Protein AF-0000000079818697 (afdb_homodimer)

InterPro domains:
  IPR000209 Peptidase S8/S53 domain [PF00082] (239-426)
  IPR023828 Peptidase S8, subtilisin, Ser-active site [PS00138] (402-412)
  IPR036852 Peptidase S8/S53 domain superfamily [G3DSA:3.40.50.200] (158-447)
  IPR036852 Peptidase S8/S53 domain superfamily [SSF52743] (172-440)
  IPR050131 Subtilisin-like serine protease [PTHR43806] (108-428)

Organism: NCBI:txid1608957

Solvent-accessible surface area (backbone atoms only — not comparable to full-atom values): 43886 Å² total; per-residue (Å²): 126,79,75,73,72,72,80,84,61,49,72,68,52,49,51,49,38,52,50,35,51,52,43,33,39,50,36,47,37,54,68,56,34,26,50,51,50,53,50,25,50,55,58,46,45,73,49,35,75,42,63,53,64,84,45,68,36,67,44,64,40,76,37,72,15,85,94,76,46,86,41,56,30,52,22,37,50,14,33,34,33,33,59,39,86,45,69,68,57,42,50,52,46,52,55,60,34,42,75,66,58,26,41,83,70,49,74,56,89,42,39,35,32,31,37,39,57,52,90,39,39,68,57,48,53,49,51,29,59,75,70,46,45,45,58,40,68,30,39,38,32,30,39,84,73,43,50,46,42,81,70,39,57,51,70,39,76,43,86,75,74,70,80,65,68,43,40,96,46,57,36,84,81,31,34,32,38,30,39,47,28,50,25,52,37,69,74,56,33,38,50,94,73,25,68,42,39,80,53,39,56,45,88,48,64,53,19,60,36,46,68,70,58,38,26,73,42,76,81,42,29,31,27,76,30,53,30,53,25,29,26,31,52,26,31,22,31,68,48,20,39,41,41,26,42,34,35,24,30,29,29,42,50,66,22,29,26,42,37,66,41,40,33,53,26,50,51,54,41,51,51,50,35,34,50,52,18,54,76,68,68,45,95,53,42,39,30,29,39,33,36,48,37,31,26,65,47,61,59,51,47,72,57,59,60,44,53,51,50,55,68,69,47,47,86,30,41,46,34,28,11,7,25,38,48,36,31,43,60,71,70,18,37,54,4,51,36,62,73,27,43,5,13,14,19,13,24,73,81,30,71,47,76,30,73,20,23,12,36,25,66,60,24,49,25,17,22,44,13,34,60,40,74,29,36,31,55,59,27,27,48,38,57,86,38,21,90,76,54,52,73,34,53,83,64,22,35,26,31,32,57,35,12,40,48,14,18,23,32,54,41,14,45,39,27,52,51,39,46,77,44,80,86,53,63,47,61,55,28,53,54,54,52,48,73,64,10,33,78,36,67,31,28,21,24,35,31,40,68,90,81,108,125,78,73,74,72,71,80,84,62,49,71,68,52,48,51,47,39,52,47,31,51,50,46,32,38,51,36,47,38,53,69,55,33,26,51,48,49,54,50,27,51,57,58,47,43,74,52,36,75,42,64,53,64,84,43,67,36,67,44,63,39,75,37,73,16,84,96,75,46,86,40,57,30,52,23,37,50,15,32,36,33,33,59,38,86,45,71,68,56,42,51,51,48,51,55,60,34,42,76,65,59,26,41,84,71,48,72,56,89,43,39,35,32,31,38,39,58,53,91,41,38,69,56,46,53,48,50,29,59,75,69,46,46,45,57,41,66,29,39,36,32,31,40,83,78,45,52,60,29,76,75,38,61,50,70,38,76,40,84,71,68,74,83,59,70,54,45,91,45,59,35,83,80,32,33,32,36,30,38,47,29,49,25,52,38,69,72,57,33,37,50,93,75,26,69,41,39,79,54,39,56,44,89,49,64,53,19,60,37,45,67,70,57,36,23,74,45,74,80,46,30,30,25,81,31,55,28,54,25,28,25,30,51,28,30,21,30,65,49,20,38,42,40,26,42,34,35,23,31,29,29,43,50,72,23,28,27,42,36,65,43,40,35,52,26,50,52,54,43,52,52,50,33,34,51,54,18,53,77,69,68,44,96,54,40,41,29,29,39,35,35,51,38,30,27,64,48,61,59,50,48,74,59,59,60,44,52,52,52,54,68,69,47,48,85,32,38,45,31,27,10,6,24,38,48,35,32,43,62,71,69,18,37,53,4,51,34,61,76,28,42,5,13,14,19,13,25,72,84,29,71,47,76,30,74,20,23,13,34,25,67,61,26,47,25,19,22,42,12,33,59,41,67,28,38,33,54,59,29,25,48,38,57,91,40,20,90,75,54,53,73,34,54,84,62,24,32,27,32,37,61,35,12,41,49,14,17,22,31,53,41,15,45,38,27,51,52,38,47,76,44,80,84,54,60,46,62,55,28,53,54,53,53,48,73,64,11,33,77,38,68,32,29,21,25,35,31,39,67,89,81,108

Structure (mmCIF, N/CA/C/O backbone):
data_AF-0000000079818697-model_v1
#
loop_
_entity.id
_entity.type
_entity.pdbx_description
1 polymer 'Peptidase S8 and S53, subtilisin, kexin, sedolisin'
#
loop_
_atom_site.group_PDB
_atom_site.id
_atom_site.type_symbol
_atom_site.label_atom_id
_atom_site.label_alt_id
_atom_site.label_comp_id
_atom_site.label_asym_id
_atom_site.label_entity_id
_atom_site.label_seq_id
_atom_site.pdbx_PDB_ins_code
_atom_site.Cartn_x
_atom_site.Cartn_y
_atom_site.Cartn_z
_atom_site.occupancy
_atom_site.B_iso_or_equiv
_atom_site.auth_seq_id
_atom_site.auth_comp_id
_atom_site.auth_asym_id
_atom_site.auth_atom_id
_atom_site.pdbx_PDB_model_num
ATOM 1 N N . MET A 1 1 ? -31.297 -15.336 4.395 1 23.7 1 MET A N 1
ATOM 2 C CA . MET A 1 1 ? -31.016 -16.766 4.473 1 23.7 1 MET A CA 1
ATOM 3 C C . MET A 1 1 ? -29.797 -17.141 3.633 1 23.7 1 MET A C 1
ATOM 5 O O . MET A 1 1 ? -29.781 -16.906 2.422 1 23.7 1 MET A O 1
ATOM 9 N N . ALA A 1 2 ? -28.641 -16.922 4.203 1 31.16 2 ALA A N 1
ATOM 10 C CA . ALA A 1 2 ? -27.438 -17.469 3.584 1 31.16 2 ALA A CA 1
ATOM 11 C C . ALA A 1 2 ? -27.703 -18.859 2.996 1 31.16 2 ALA A C 1
ATOM 13 O O . ALA A 1 2 ? -28.188 -19.75 3.689 1 31.16 2 ALA A O 1
ATOM 14 N N . SER A 1 3 ? -28.141 -18.906 1.868 1 33.72 3 SER A N 1
ATOM 15 C CA . SER A 1 3 ? -28.234 -20.25 1.308 1 33.72 3 SER A CA 1
ATOM 16 C C . SER A 1 3 ? -27.062 -21.109 1.771 1 33.72 3 SER A C 1
ATOM 18 O O . SER A 1 3 ? -25.906 -20.719 1.621 1 33.72 3 SER A O 1
ATOM 20 N N . ASP A 1 4 ? -27.234 -21.719 2.867 1 39.44 4 ASP A N 1
ATOM 21 C CA . ASP A 1 4 ? -26.406 -22.828 3.275 1 39.44 4 ASP A CA 1
ATOM 22 C C . ASP A 1 4 ? -26.016 -23.688 2.074 1 39.44 4 ASP A C 1
ATOM 24 O O . ASP A 1 4 ? -26.688 -24.672 1.759 1 39.44 4 ASP A O 1
ATOM 28 N N . LYS A 1 5 ? -25.812 -23.156 0.992 1 46.94 5 LYS A N 1
ATOM 29 C CA . LYS A 1 5 ? -25.469 -24.094 -0.075 1 46.94 5 LYS A CA 1
ATOM 30 C C . LYS A 1 5 ? -24.562 -25.203 0.445 1 46.94 5 LYS A C 1
ATOM 32 O O . LYS A 1 5 ? -23.484 -24.922 1.003 1 46.94 5 LYS A O 1
ATOM 37 N N . THR A 1 6 ? -24.922 -26.375 0.692 1 56.06 6 THR A N 1
ATOM 38 C CA . THR A 1 6 ? -24.359 -27.641 1.164 1 56.06 6 THR A CA 1
ATOM 39 C C . THR A 1 6 ? -23.031 -27.922 0.457 1 56.06 6 THR A C 1
ATOM 41 O O . THR A 1 6 ? -22.922 -27.734 -0.757 1 56.06 6 THR A O 1
ATOM 44 N N . ASP A 1 7 ? -21.984 -28 1.13 1 70.62 7 ASP A N 1
ATOM 45 C CA . ASP A 1 7 ? -20.672 -28.484 0.673 1 70.62 7 ASP A CA 1
ATOM 46 C C . ASP A 1 7 ? -20.812 -29.844 -0.025 1 70.62 7 ASP A C 1
ATOM 48 O O . ASP A 1 7 ? -20.938 -30.875 0.632 1 70.62 7 ASP A O 1
ATOM 52 N N . ASP A 1 8 ? -21.016 -29.844 -1.428 1 76.38 8 ASP A N 1
ATOM 53 C CA . ASP A 1 8 ? -21.266 -31.031 -2.232 1 76.38 8 ASP A CA 1
ATOM 54 C C . ASP A 1 8 ? -20.016 -31.875 -2.383 1 76.38 8 ASP A C 1
ATOM 56 O O . ASP A 1 8 ? -20 -32.844 -3.127 1 76.38 8 ASP A O 1
ATOM 60 N N . ARG A 1 9 ? -19.016 -31.625 -1.615 1 83.56 9 ARG A N 1
ATOM 61 C CA . ARG A 1 9 ? -17.812 -32.438 -1.647 1 83.56 9 ARG A CA 1
ATOM 62 C C . ARG A 1 9 ? -18.047 -33.812 -1.026 1 83.56 9 ARG A C 1
ATOM 64 O O . ARG A 1 9 ? -18.797 -33.938 -0.056 1 83.56 9 ARG A O 1
ATOM 71 N N . THR A 1 10 ? -17.344 -34.781 -1.654 1 85.25 10 THR A N 1
ATOM 72 C CA . THR A 1 10 ? -17.344 -36.125 -1.068 1 85.25 10 THR A CA 1
ATOM 73 C C . THR A 1 10 ? -16.625 -36.125 0.27 1 85.25 10 THR A C 1
ATOM 75 O O . THR A 1 10 ? -15.867 -35.188 0.581 1 85.25 10 THR A O 1
ATOM 78 N N . PRO A 1 11 ? -16.906 -37.094 1.06 1 86.81 11 PRO A N 1
ATOM 79 C CA . PRO A 1 11 ? -16.156 -37.188 2.316 1 86.81 11 PRO A CA 1
ATOM 80 C C . PRO A 1 11 ? -14.648 -37.219 2.104 1 86.81 11 PRO A C 1
ATOM 82 O O . PRO A 1 11 ? -13.906 -36.625 2.889 1 86.81 11 PRO A O 1
ATOM 85 N N . GLU A 1 12 ? -14.258 -37.875 1.009 1 84.5 12 GLU A N 1
ATOM 86 C CA . GLU A 1 12 ? -12.828 -37.938 0.711 1 84.5 12 GLU A CA 1
ATOM 87 C C . GLU A 1 12 ? -12.281 -36.562 0.361 1 84.5 12 GLU A C 1
ATOM 89 O O . GLU A 1 12 ? -11.188 -36.188 0.791 1 84.5 12 GLU A O 1
ATOM 94 N N . GLU A 1 13 ? -13.008 -35.844 -0.383 1 86.06 13 GLU A N 1
ATOM 95 C CA . GLU A 1 13 ? -12.602 -34.5 -0.746 1 86.06 13 GLU A CA 1
ATOM 96 C C . GLU A 1 13 ? -12.57 -33.594 0.478 1 86.06 13 GLU A C 1
ATOM 98 O O . GLU A 1 13 ? -11.656 -32.781 0.625 1 86.06 13 GLU A O 1
ATOM 103 N N . LYS A 1 14 ? -13.547 -33.719 1.338 1 88.5 14 LYS A N 1
ATOM 104 C CA . LYS A 1 14 ? -13.594 -32.938 2.566 1 88.5 14 LYS A CA 1
ATOM 105 C C . LYS A 1 14 ? -12.375 -33.219 3.445 1 88.5 14 LYS A C 1
ATOM 107 O O . LYS A 1 14 ? -11.789 -32.281 4.02 1 88.5 14 LYS A O 1
ATOM 112 N N . ALA A 1 15 ? -12.07 -34.5 3.506 1 87.38 15 ALA A N 1
ATOM 113 C CA . ALA A 1 15 ? -10.898 -34.875 4.293 1 87.38 15 ALA A CA 1
ATOM 114 C C . ALA A 1 15 ? -9.625 -34.281 3.703 1 87.38 15 ALA A C 1
ATOM 116 O O . ALA A 1 15 ? -8.719 -33.875 4.441 1 87.38 15 ALA A O 1
ATOM 117 N N . GLN A 1 16 ? -9.547 -34.281 2.393 1 84.81 16 GLN A N 1
ATOM 118 C CA . GLN A 1 16 ? -8.375 -33.688 1.729 1 84.81 16 GLN A CA 1
ATOM 119 C C . GLN A 1 16 ? -8.266 -32.219 1.999 1 84.81 16 GLN A C 1
ATOM 121 O O . GLN A 1 16 ? -7.168 -31.688 2.246 1 84.81 16 GLN A O 1
ATOM 126 N N . VAL A 1 17 ? -9.336 -31.5 1.932 1 88.12 17 VAL A N 1
ATOM 127 C CA . VAL A 1 17 ? -9.344 -30.062 2.191 1 88.12 17 VAL A CA 1
ATOM 128 C C . VAL A 1 17 ? -8.875 -29.797 3.619 1 88.12 17 VAL A C 1
ATOM 130 O O . VAL A 1 17 ? -8.062 -28.906 3.85 1 88.12 17 VAL A O 1
ATOM 133 N N . ALA A 1 18 ? -9.367 -30.594 4.527 1 88.25 18 ALA A N 1
ATOM 134 C CA . ALA A 1 18 ? -8.977 -30.438 5.926 1 88.25 18 ALA A CA 1
ATOM 135 C C . ALA A 1 18 ? -7.48 -30.672 6.105 1 88.25 18 ALA A C 1
ATOM 137 O O . ALA A 1 18 ? -6.824 -29.953 6.863 1 88.25 18 ALA A O 1
ATOM 138 N N . ARG A 1 19 ? -6.973 -31.688 5.426 1 86 19 ARG A N 1
ATOM 139 C CA . ARG A 1 19 ? -5.547 -31.984 5.512 1 86 19 ARG A CA 1
ATOM 140 C C . ARG A 1 19 ? -4.707 -30.844 4.945 1 86 19 ARG A C 1
ATOM 142 O O . ARG A 1 19 ? -3.662 -30.5 5.5 1 86 19 ARG A O 1
ATOM 149 N N . GLN A 1 20 ? -5.133 -30.328 3.848 1 86.12 20 GLN A N 1
ATOM 150 C CA . GLN A 1 20 ? -4.426 -29.203 3.244 1 86.12 20 GLN A CA 1
ATOM 151 C C . GLN A 1 20 ? -4.402 -28 4.184 1 86.12 20 GLN A C 1
ATOM 153 O O . GLN A 1 20 ? -3.357 -27.375 4.375 1 86.12 20 GLN A O 1
ATOM 158 N N . ALA A 1 21 ? -5.531 -27.672 4.77 1 88.31 21 ALA A N 1
ATOM 159 C CA . ALA A 1 21 ? -5.637 -26.531 5.688 1 88.31 21 ALA A CA 1
ATOM 160 C C . ALA A 1 21 ? -4.715 -26.719 6.891 1 88.31 21 ALA A C 1
ATOM 162 O O . ALA A 1 21 ? -4.043 -25.781 7.316 1 88.31 21 ALA A O 1
ATOM 163 N N . GLU A 1 22 ? -4.691 -27.922 7.379 1 86.5 22 GLU A N 1
ATOM 164 C CA . GLU A 1 22 ? -3.842 -28.219 8.531 1 86.5 22 GLU A CA 1
ATOM 165 C C . GLU A 1 22 ? -2.365 -28.047 8.18 1 86.5 22 GLU A C 1
ATOM 167 O O . GLU A 1 22 ? -1.594 -27.516 8.984 1 86.5 22 GLU A O 1
ATOM 172 N N . ALA A 1 23 ? -2.002 -28.562 7.055 1 84.62 23 ALA A N 1
ATOM 173 C CA . ALA A 1 23 ? -0.615 -28.422 6.617 1 84.62 23 ALA A CA 1
ATOM 174 C C . ALA A 1 23 ? -0.218 -26.953 6.504 1 84.62 23 ALA A C 1
ATOM 176 O O . ALA A 1 23 ? 0.886 -26.562 6.898 1 84.62 23 ALA A O 1
ATOM 177 N N . LEU A 1 24 ? -1.075 -26.109 5.984 1 88.12 24 LEU A N 1
ATOM 178 C CA . LEU A 1 24 ? -0.812 -24.672 5.84 1 88.12 24 LEU A CA 1
ATOM 179 C C . LEU A 1 24 ? -0.765 -23.984 7.199 1 88.12 24 LEU A C 1
ATOM 181 O O . LEU A 1 24 ? 0.061 -23.109 7.426 1 88.12 24 LEU A O 1
ATOM 185 N N . GLU A 1 25 ? -1.602 -24.406 8.094 1 89 25 GLU A N 1
ATOM 186 C CA . GLU A 1 25 ? -1.657 -23.828 9.43 1 89 25 GLU A CA 1
ATOM 187 C C . GLU A 1 25 ? -0.347 -24.031 10.18 1 89 25 GLU A C 1
ATOM 189 O O . GLU A 1 25 ? 0.066 -23.188 10.969 1 89 25 GLU A O 1
ATOM 194 N N . ARG A 1 26 ? 0.276 -25.125 9.898 1 86.56 26 ARG A N 1
ATOM 195 C CA . ARG A 1 26 ? 1.531 -25.438 10.578 1 86.56 26 ARG A CA 1
ATOM 196 C C . ARG A 1 26 ? 2.607 -24.422 10.227 1 86.56 26 ARG A C 1
ATOM 198 O O . ARG A 1 26 ? 3.545 -24.203 11 1 86.56 26 ARG A O 1
ATOM 205 N N . LEU A 1 27 ? 2.457 -23.797 9.148 1 87.06 27 LEU A N 1
ATOM 206 C CA . LEU A 1 27 ? 3.463 -22.844 8.695 1 87.06 27 LEU A CA 1
ATOM 207 C C . LEU A 1 27 ? 3.396 -21.547 9.508 1 87.06 27 LEU A C 1
ATOM 209 O O . LEU A 1 27 ? 4.312 -20.719 9.453 1 87.06 27 LEU A O 1
ATOM 213 N N . ALA A 1 28 ? 2.355 -21.391 10.266 1 85.75 28 ALA A N 1
ATOM 214 C CA . ALA A 1 28 ? 2.238 -20.219 11.125 1 85.75 28 ALA A CA 1
ATOM 215 C C . ALA A 1 28 ? 3.227 -20.281 12.289 1 85.75 28 ALA A C 1
ATOM 217 O O . ALA A 1 28 ? 3.516 -19.266 12.922 1 85.75 28 ALA A O 1
ATOM 218 N N . ASP A 1 29 ? 3.662 -21.516 12.516 1 87.94 29 ASP A N 1
ATOM 219 C CA . ASP A 1 29 ? 4.738 -21.688 13.492 1 87.94 29 ASP A CA 1
ATOM 220 C C . ASP A 1 29 ? 6.09 -21.297 12.883 1 87.94 29 ASP A C 1
ATOM 222 O O . ASP A 1 29 ? 6.602 -22 12.008 1 87.94 29 ASP A O 1
ATOM 226 N N . ASP A 1 30 ? 6.723 -20.297 13.461 1 87.19 30 ASP A N 1
ATOM 227 C CA . ASP A 1 30 ? 7.922 -19.719 12.859 1 87.19 30 ASP A CA 1
ATOM 228 C C . ASP A 1 30 ? 9.062 -20.734 12.844 1 87.19 30 ASP A C 1
ATOM 230 O O . ASP A 1 30 ? 9.844 -20.781 11.891 1 87.19 30 ASP A O 1
ATOM 234 N N . GLU A 1 31 ? 9.219 -21.516 13.891 1 88.69 31 GLU A N 1
ATOM 235 C CA . GLU A 1 31 ? 10.305 -22.5 13.938 1 88.69 31 GLU A CA 1
ATOM 236 C C . GLU A 1 31 ? 10.102 -23.594 12.898 1 88.69 31 GLU A C 1
ATOM 238 O O . GLU A 1 31 ? 11.047 -24 12.227 1 88.69 31 GLU A O 1
ATOM 243 N N . TRP A 1 32 ? 8.852 -24.062 12.828 1 88.31 32 TRP A N 1
ATOM 244 C CA . TRP A 1 32 ? 8.547 -25.062 11.812 1 88.31 32 TRP A CA 1
ATOM 245 C C . TRP A 1 32 ? 8.742 -24.484 10.414 1 88.31 32 TRP A C 1
ATOM 247 O O . TRP A 1 32 ? 9.336 -25.141 9.547 1 88.31 32 TRP A O 1
ATOM 257 N N . HIS A 1 33 ? 8.273 -23.281 10.188 1 88.81 33 HIS A N 1
ATOM 258 C CA . HIS A 1 33 ? 8.414 -22.625 8.891 1 88.81 33 HIS A CA 1
ATOM 259 C C . HIS A 1 33 ? 9.883 -22.453 8.531 1 88.81 33 HIS A C 1
ATOM 261 O O . HIS A 1 33 ? 10.266 -22.641 7.371 1 88.81 33 HIS A O 1
ATOM 267 N N . ALA A 1 34 ? 10.711 -22.109 9.492 1 90.19 34 ALA A N 1
ATOM 268 C CA . ALA A 1 34 ? 12.148 -21.953 9.258 1 90.19 34 ALA A CA 1
ATOM 269 C C . ALA A 1 34 ? 12.781 -23.281 8.828 1 90.19 34 ALA A C 1
ATOM 271 O O . ALA A 1 34 ? 13.609 -23.297 7.918 1 90.19 34 ALA A O 1
ATOM 272 N N . ARG A 1 35 ? 12.406 -24.328 9.453 1 88.44 35 ARG A N 1
ATOM 273 C CA . ARG A 1 35 ? 12.922 -25.656 9.086 1 88.44 35 ARG A CA 1
ATOM 274 C C . ARG A 1 35 ? 12.492 -26.031 7.672 1 88.44 35 ARG A C 1
ATOM 276 O O . ARG A 1 35 ? 13.305 -26.516 6.887 1 88.44 35 ARG A O 1
ATOM 283 N N . VAL A 1 36 ? 11.234 -25.797 7.395 1 85 36 VAL A N 1
ATOM 284 C CA . VAL A 1 36 ? 10.711 -26.109 6.066 1 85 36 VAL A CA 1
ATOM 285 C C . VAL A 1 36 ? 11.469 -25.297 5.016 1 85 36 VAL A C 1
ATOM 287 O O . VAL A 1 36 ? 11.789 -25.812 3.941 1 85 36 VAL A O 1
ATOM 290 N N . MET A 1 37 ? 11.75 -24.047 5.336 1 89 37 MET A N 1
ATOM 291 C CA . MET A 1 37 ? 12.469 -23.188 4.402 1 89 37 MET A CA 1
ATOM 292 C C . MET A 1 37 ? 13.875 -23.719 4.141 1 89 37 MET A C 1
ATOM 294 O O . MET A 1 37 ? 14.312 -23.797 2.992 1 89 37 MET A O 1
ATOM 298 N N . ARG A 1 38 ? 14.57 -24.156 5.133 1 90.44 38 ARG A N 1
ATOM 299 C CA . ARG A 1 38 ? 15.914 -24.719 4.984 1 90.44 38 ARG A CA 1
ATOM 300 C C . ARG A 1 38 ? 15.883 -25.984 4.152 1 90.44 38 ARG A C 1
ATOM 302 O O . ARG A 1 38 ? 16.719 -26.172 3.252 1 90.44 38 ARG A O 1
ATOM 309 N N . ASP A 1 39 ? 14.93 -26.797 4.449 1 86.06 39 ASP A N 1
ATOM 310 C CA . ASP A 1 39 ? 14.812 -28.047 3.717 1 86.06 39 ASP A CA 1
ATOM 311 C C . ASP A 1 39 ? 14.461 -27.797 2.252 1 86.06 39 ASP A C 1
ATOM 313 O O . ASP A 1 39 ? 14.969 -28.484 1.362 1 86.06 39 ASP A O 1
ATOM 317 N N . SER A 1 40 ? 13.562 -26.844 2.045 1 85.12 40 SER A N 1
ATOM 318 C CA . SER A 1 40 ? 13.141 -26.531 0.686 1 85.12 40 SER A CA 1
ATOM 319 C C . SER A 1 40 ? 14.297 -25.984 -0.141 1 85.12 40 SER A C 1
ATOM 321 O O . SER A 1 40 ? 14.445 -26.328 -1.313 1 85.12 40 SER A O 1
ATOM 323 N N . VAL A 1 41 ? 15.117 -25.172 0.457 1 89.81 41 VAL A N 1
ATOM 324 C CA . VAL A 1 41 ? 16.25 -24.594 -0.256 1 89.81 41 VAL A CA 1
ATOM 325 C C . VAL A 1 41 ? 17.297 -25.672 -0.541 1 89.81 41 VAL A C 1
ATOM 327 O O . VAL A 1 41 ? 17.875 -25.703 -1.625 1 89.81 41 VAL A O 1
ATOM 330 N N . ALA A 1 42 ? 17.484 -26.547 0.432 1 88.69 42 ALA A N 1
ATOM 331 C CA . ALA A 1 42 ? 18.406 -27.656 0.208 1 88.69 42 ALA A CA 1
ATOM 332 C C . ALA A 1 42 ? 17.938 -28.531 -0.959 1 88.69 42 ALA A C 1
ATOM 334 O O . ALA A 1 42 ? 18.734 -28.891 -1.83 1 88.69 42 ALA A O 1
ATOM 335 N N . ALA A 1 43 ? 16.688 -28.828 -1.019 1 83.44 43 ALA A N 1
ATOM 336 C CA . ALA A 1 43 ? 16.125 -29.641 -2.104 1 83.44 43 ALA A CA 1
ATOM 337 C C . ALA A 1 43 ? 16.219 -28.891 -3.436 1 83.44 43 ALA A C 1
ATOM 339 O O . ALA A 1 43 ? 16.578 -29.5 -4.457 1 83.44 43 ALA A O 1
ATOM 340 N N . HIS A 1 44 ? 15.883 -27.609 -3.414 1 87.12 44 HIS A N 1
ATOM 341 C CA . HIS A 1 44 ? 15.984 -26.766 -4.602 1 87.12 44 HIS A CA 1
ATOM 342 C C . HIS A 1 44 ? 17.391 -26.797 -5.18 1 87.12 44 HIS A C 1
ATOM 344 O O . HIS A 1 44 ? 17.578 -26.922 -6.395 1 87.12 44 HIS A O 1
ATOM 350 N N . ASN A 1 45 ? 18.359 -26.734 -4.324 1 91.5 45 ASN A N 1
ATOM 351 C CA . ASN A 1 45 ? 19.734 -26.578 -4.754 1 91.5 45 ASN A CA 1
ATOM 352 C C . ASN A 1 45 ? 20.266 -27.875 -5.387 1 91.5 45 ASN A C 1
ATOM 354 O O . ASN A 1 45 ? 21.297 -27.859 -6.062 1 91.5 45 ASN A O 1
ATOM 358 N N . GLU A 1 46 ? 19.594 -28.953 -5.23 1 86.06 46 GLU A N 1
ATOM 359 C CA . GLU A 1 46 ? 19.938 -30.188 -5.934 1 86.06 46 GLU A CA 1
ATOM 360 C C . GLU A 1 46 ? 19.703 -30.047 -7.434 1 86.06 46 GLU A C 1
ATOM 362 O O . GLU A 1 46 ? 20.328 -30.766 -8.234 1 86.06 46 GLU A O 1
ATOM 367 N N . TRP A 1 47 ? 18.828 -29.156 -7.754 1 85.31 47 TRP A N 1
ATOM 368 C CA . TRP A 1 47 ? 18.484 -28.984 -9.156 1 85.31 47 TRP A CA 1
ATOM 369 C C . TRP A 1 47 ? 19.188 -27.75 -9.734 1 85.31 47 TRP A C 1
ATOM 371 O O . TRP A 1 47 ? 19.078 -27.469 -10.93 1 85.31 47 TRP A O 1
ATOM 381 N N . ALA A 1 48 ? 19.922 -26.984 -8.938 1 91.5 48 ALA A N 1
ATOM 382 C CA . ALA A 1 48 ? 20.547 -25.734 -9.359 1 91.5 48 ALA A CA 1
ATOM 383 C C . ALA A 1 48 ? 21.453 -25.938 -10.562 1 91.5 48 ALA A C 1
ATOM 385 O O . ALA A 1 48 ? 22.188 -26.922 -10.625 1 91.5 48 ALA A O 1
ATOM 386 N N . GLY A 1 49 ? 21.391 -24.969 -11.523 1 89.62 49 GLY A N 1
ATOM 387 C CA . GLY A 1 49 ? 22.234 -25.016 -12.703 1 89.62 49 GLY A CA 1
ATOM 388 C C . GLY A 1 49 ? 21.547 -25.625 -13.906 1 89.62 49 GLY A C 1
ATOM 389 O O . GLY A 1 49 ? 21.984 -25.438 -15.039 1 89.62 49 GLY A O 1
ATOM 390 N N . ARG A 1 50 ? 20.5 -26.328 -13.648 1 86.75 50 ARG A N 1
ATOM 391 C CA . ARG A 1 50 ? 19.719 -26.859 -14.758 1 86.75 50 ARG A CA 1
ATOM 392 C C . ARG A 1 50 ? 18.812 -25.781 -15.359 1 86.75 50 ARG A C 1
ATOM 394 O O . ARG A 1 50 ? 18.5 -24.797 -14.695 1 86.75 50 ARG A O 1
ATOM 401 N N . ALA A 1 51 ? 18.594 -25.891 -16.656 1 85.81 51 ALA A N 1
ATOM 402 C CA . ALA A 1 51 ? 17.672 -24.984 -17.344 1 85.81 51 ALA A CA 1
ATOM 403 C C . ALA A 1 51 ? 16.531 -25.766 -17.984 1 85.81 51 ALA A C 1
ATOM 405 O O . ALA A 1 51 ? 16.734 -26.844 -18.547 1 85.81 51 ALA A O 1
ATOM 406 N N . VAL A 1 52 ? 15.383 -25.297 -17.734 1 81.5 52 VAL A N 1
ATOM 407 C CA . VAL A 1 52 ? 14.195 -25.859 -18.375 1 81.5 52 VAL A CA 1
ATOM 408 C C . VAL A 1 52 ? 13.562 -24.828 -19.297 1 81.5 52 VAL A C 1
ATOM 410 O O . VAL A 1 52 ? 12.945 -23.875 -18.844 1 81.5 52 VAL A O 1
ATOM 413 N N . ASN A 1 53 ? 13.656 -25.109 -20.625 1 86.88 53 ASN A N 1
ATOM 414 C CA . ASN A 1 53 ? 13.078 -24.266 -21.656 1 86.88 53 ASN A CA 1
ATOM 415 C C . ASN A 1 53 ? 13.43 -22.797 -21.438 1 86.88 53 ASN A C 1
ATOM 417 O O . ASN A 1 53 ? 12.547 -21.938 -21.391 1 86.88 53 ASN A O 1
ATOM 421 N N . GLY A 1 54 ? 14.688 -22.453 -21.188 1 84.62 54 GLY A N 1
ATOM 422 C CA . GLY A 1 54 ? 15.195 -21.094 -21.141 1 84.62 54 GLY A CA 1
ATOM 423 C C . GLY A 1 54 ? 15.172 -20.484 -19.75 1 84.62 54 GLY A C 1
ATOM 424 O O . GLY A 1 54 ? 15.648 -19.375 -19.531 1 84.62 54 GLY A O 1
ATOM 425 N N . LEU A 1 55 ? 14.656 -21.141 -18.828 1 88.69 55 LEU A N 1
ATOM 426 C CA . LEU A 1 55 ? 14.648 -20.656 -17.438 1 88.69 55 LEU A CA 1
ATOM 427 C C . LEU A 1 55 ? 15.602 -21.484 -16.578 1 88.69 55 LEU A C 1
ATOM 429 O O . LEU A 1 55 ? 15.391 -22.688 -16.375 1 88.69 55 LEU A O 1
ATOM 433 N N . GLU A 1 56 ? 16.594 -20.828 -16.109 1 88.31 56 GLU A N 1
ATOM 434 C CA . GLU A 1 56 ? 17.594 -21.484 -15.297 1 88.31 56 GLU A CA 1
ATOM 435 C C . GLU A 1 56 ? 17.172 -21.562 -13.836 1 88.31 56 GLU A C 1
ATOM 437 O O . GLU A 1 56 ? 16.609 -20.594 -13.305 1 88.31 56 GLU A O 1
ATOM 442 N N . ILE A 1 57 ? 17.453 -22.703 -13.234 1 90.62 57 ILE A N 1
ATOM 443 C CA . ILE A 1 57 ? 17.234 -22.859 -11.797 1 90.62 57 ILE A CA 1
ATOM 444 C C . ILE A 1 57 ? 18.438 -22.312 -11.039 1 90.62 57 ILE A C 1
ATOM 446 O O . ILE A 1 57 ? 19.516 -22.938 -11.039 1 90.62 57 ILE A O 1
ATOM 450 N N . PRO A 1 58 ? 18.234 -21.203 -10.406 1 92.25 58 PRO A N 1
ATOM 451 C CA . PRO A 1 58 ? 19.406 -20.609 -9.742 1 92.25 58 PRO A CA 1
ATOM 452 C C . PRO A 1 58 ? 19.75 -21.312 -8.43 1 92.25 58 PRO A C 1
ATOM 454 O O . PRO A 1 58 ? 18.891 -21.953 -7.816 1 92.25 58 PRO A O 1
ATOM 457 N N . ARG A 1 59 ? 21.062 -21.281 -8.102 1 95.31 59 ARG A N 1
ATOM 458 C CA . ARG A 1 59 ? 21.422 -21.672 -6.742 1 95.31 59 ARG A CA 1
ATOM 459 C C . ARG A 1 59 ? 20.953 -20.641 -5.723 1 95.31 59 ARG A C 1
ATOM 461 O O . ARG A 1 59 ? 21.078 -19.438 -5.957 1 95.31 59 ARG A O 1
ATOM 468 N N . LEU A 1 60 ? 20.438 -21.156 -4.586 1 95.75 60 LEU A N 1
ATOM 469 C CA . LEU A 1 60 ? 19.922 -20.25 -3.566 1 95.75 60 LEU A CA 1
ATOM 470 C C . LEU A 1 60 ? 20.797 -20.266 -2.316 1 95.75 60 LEU A C 1
ATOM 472 O O . LEU A 1 60 ? 21.5 -21.25 -2.066 1 95.75 60 LEU A O 1
ATOM 476 N N . GLN A 1 61 ? 20.891 -19.25 -1.629 1 97.31 61 GLN A N 1
ATOM 477 C CA . GLN A 1 61 ? 21.391 -19.172 -0.26 1 97.31 61 GLN A CA 1
ATOM 478 C C . GLN A 1 61 ? 20.391 -18.5 0.655 1 97.31 61 GLN A C 1
ATOM 480 O O . GLN A 1 61 ? 19.469 -17.812 0.183 1 97.31 61 GLN A O 1
ATOM 485 N N . LEU A 1 62 ? 20.438 -18.828 1.937 1 95.5 62 LEU A N 1
ATOM 486 C CA . LEU A 1 62 ? 19.531 -18.266 2.928 1 95.5 62 LEU A CA 1
ATOM 487 C C . LEU A 1 62 ? 20.188 -17.094 3.648 1 95.5 62 LEU A C 1
ATOM 489 O O . LEU A 1 62 ? 21.391 -17.141 3.969 1 95.5 62 LEU A O 1
ATOM 493 N N . MET A 1 63 ? 19.453 -16.047 3.762 1 95.12 63 MET A N 1
ATOM 494 C CA . MET A 1 63 ? 19.906 -14.906 4.543 1 95.12 63 MET A CA 1
ATOM 495 C C . MET A 1 63 ? 18.984 -14.664 5.73 1 95.12 63 MET A C 1
ATOM 497 O O . MET A 1 63 ? 17.766 -14.805 5.617 1 95.12 63 MET A O 1
ATOM 501 N N . ASP A 1 64 ? 19.594 -14.242 6.777 1 89.88 64 ASP A N 1
ATOM 502 C CA . ASP A 1 64 ? 18.797 -13.875 7.949 1 89.88 64 ASP A CA 1
ATOM 503 C C . ASP A 1 64 ? 18.172 -12.492 7.777 1 89.88 64 ASP A C 1
ATOM 505 O O . ASP A 1 64 ? 18.703 -11.648 7.051 1 89.88 64 ASP A O 1
ATOM 509 N N . ALA A 1 65 ? 17.047 -12.336 8.281 1 81.56 65 ALA A N 1
ATOM 510 C CA . ALA A 1 65 ? 16.391 -11.039 8.398 1 81.56 65 ALA A CA 1
ATOM 511 C C . ALA A 1 65 ? 16.312 -10.594 9.859 1 81.56 65 ALA A C 1
ATOM 513 O O . ALA A 1 65 ? 15.25 -10.641 10.477 1 81.56 65 ALA A O 1
ATOM 514 N N . PRO A 1 66 ? 17.375 -10.117 10.32 1 71.88 66 PRO A N 1
ATOM 515 C CA . PRO A 1 66 ? 17.406 -9.852 11.758 1 71.88 66 PRO A CA 1
ATOM 516 C C . PRO A 1 66 ? 16.344 -8.852 12.203 1 71.88 66 PRO A C 1
ATOM 518 O O . PRO A 1 66 ? 16.109 -7.844 11.531 1 71.88 66 PRO A O 1
ATOM 521 N N . GLY A 1 67 ? 15.703 -9.195 13.359 1 68.69 67 GLY A N 1
ATOM 522 C CA . GLY A 1 67 ? 14.727 -8.312 13.977 1 68.69 67 GLY A CA 1
ATOM 523 C C . GLY A 1 67 ? 13.344 -8.43 13.367 1 68.69 67 GLY A C 1
ATOM 524 O O . GLY A 1 67 ? 12.398 -7.777 13.82 1 68.69 67 GLY A O 1
ATOM 525 N N . ARG A 1 68 ? 13.195 -9.195 12.359 1 68.25 68 ARG A N 1
ATOM 526 C CA . ARG A 1 68 ? 11.891 -9.289 11.703 1 68.25 68 ARG A CA 1
ATOM 527 C C . ARG A 1 68 ? 11.305 -10.688 11.844 1 68.25 68 ARG A C 1
ATOM 529 O O . ARG A 1 68 ? 10.188 -10.852 12.336 1 68.25 68 ARG A O 1
ATOM 536 N N . SER A 1 69 ? 12.086 -11.625 11.375 1 76.06 69 SER A N 1
ATOM 537 C CA . SER A 1 69 ? 11.586 -12.992 11.375 1 76.06 69 SER A CA 1
ATOM 538 C C . SER A 1 69 ? 12.719 -13.992 11.617 1 76.06 69 SER A C 1
ATOM 540 O O . SER A 1 69 ? 13.867 -13.734 11.258 1 76.06 69 SER A O 1
ATOM 542 N N . VAL A 1 70 ? 12.406 -15.047 12.297 1 83.12 70 VAL A N 1
ATOM 543 C CA . VAL A 1 70 ? 13.367 -16.125 12.477 1 83.12 70 VAL A CA 1
ATOM 544 C C . VAL A 1 70 ? 13.438 -16.984 11.211 1 83.12 70 VAL A C 1
ATOM 546 O O . VAL A 1 70 ? 14.336 -17.797 11.055 1 83.12 70 VAL A O 1
ATOM 549 N N . VAL A 1 71 ? 12.445 -16.828 10.352 1 87.81 71 VAL A N 1
ATOM 550 C CA . VAL A 1 71 ? 12.461 -17.562 9.086 1 87.81 71 VAL A CA 1
ATOM 551 C C . VAL A 1 71 ? 13.445 -16.922 8.117 1 87.81 71 VAL A C 1
ATOM 553 O O . VAL A 1 71 ? 13.32 -15.734 7.793 1 87.81 71 VAL A O 1
ATOM 556 N N . PRO A 1 72 ? 14.422 -17.641 7.66 1 92.69 72 PRO A N 1
ATOM 557 C CA . PRO A 1 72 ? 15.398 -17.047 6.734 1 92.69 72 PRO A CA 1
ATOM 558 C C . PRO A 1 72 ? 14.805 -16.766 5.359 1 92.69 72 PRO A C 1
ATOM 560 O O . PRO A 1 72 ? 13.805 -17.375 4.977 1 92.69 72 PRO A O 1
ATOM 563 N N . VAL A 1 73 ? 15.445 -15.867 4.672 1 93.62 73 VAL A N 1
ATOM 564 C CA . VAL A 1 73 ? 14.969 -15.406 3.371 1 93.62 73 VAL A CA 1
ATOM 565 C C . VAL A 1 73 ? 15.805 -16.047 2.26 1 93.62 73 VAL A C 1
ATOM 567 O O . VAL A 1 73 ? 17.031 -15.922 2.252 1 93.62 73 VAL A O 1
ATOM 570 N N . PRO A 1 74 ? 15.156 -16.766 1.328 1 94.5 74 PRO A N 1
ATOM 571 C CA . PRO A 1 74 ? 15.914 -17.312 0.195 1 94.5 74 PRO A CA 1
ATOM 572 C C . PRO A 1 74 ? 16.25 -16.25 -0.851 1 94.5 74 PRO A C 1
ATOM 574 O O . PRO A 1 74 ? 15.375 -15.477 -1.25 1 94.5 74 PRO A O 1
ATOM 577 N N . VAL A 1 75 ? 17.469 -16.188 -1.227 1 96.88 75 VAL A N 1
ATOM 578 C CA . VAL A 1 75 ? 17.938 -15.297 -2.281 1 96.88 75 VAL A CA 1
ATOM 579 C C . VAL A 1 75 ? 18.828 -16.078 -3.254 1 96.88 75 VAL A C 1
ATOM 581 O O . VAL A 1 75 ? 19.281 -17.172 -2.941 1 96.88 75 VAL A O 1
ATOM 584 N N . VAL A 1 76 ? 18.969 -15.586 -4.496 1 97 76 VAL A N 1
ATOM 585 C CA . VAL A 1 76 ? 19.906 -16.203 -5.438 1 97 76 VAL A CA 1
ATOM 586 C C . VAL A 1 76 ? 21.328 -16.047 -4.926 1 97 76 VAL A C 1
ATOM 588 O O . VAL A 1 76 ? 21.75 -14.938 -4.586 1 97 76 VAL A O 1
ATOM 591 N N . ALA A 1 77 ? 22.031 -17.172 -4.883 1 98 77 ALA A N 1
ATOM 592 C CA . ALA A 1 77 ? 23.359 -17.188 -4.301 1 98 77 ALA A CA 1
ATOM 593 C C . ALA A 1 77 ? 24.297 -16.25 -5.047 1 98 77 ALA A C 1
ATOM 595 O O . ALA A 1 77 ? 24.469 -16.359 -6.266 1 98 77 ALA A O 1
ATOM 596 N N . GLY A 1 78 ? 24.859 -15.297 -4.336 1 98.06 78 GLY A N 1
ATOM 597 C CA . GLY A 1 78 ? 25.922 -14.422 -4.844 1 98.06 78 GLY A CA 1
ATOM 598 C C . GLY A 1 78 ? 25.406 -13.398 -5.836 1 98.06 78 GLY A C 1
ATOM 599 O O . GLY A 1 78 ? 26.156 -12.945 -6.711 1 98.06 78 GLY A O 1
ATOM 600 N N . GLN A 1 79 ? 24.156 -13.062 -5.711 1 97.62 79 GLN A N 1
ATOM 601 C CA . GLN A 1 79 ? 23.672 -12.078 -6.676 1 97.62 79 GLN A CA 1
ATOM 602 C C . GLN A 1 79 ? 23 -10.906 -5.969 1 97.62 79 GLN A C 1
ATOM 604 O O . GLN A 1 79 ? 22.297 -11.094 -4.973 1 97.62 79 GLN A O 1
ATOM 609 N N . VAL A 1 80 ? 23.25 -9.703 -6.461 1 97.19 80 VAL A N 1
ATOM 610 C CA . VAL A 1 80 ? 22.531 -8.5 -6.059 1 97.19 80 VAL A CA 1
ATOM 611 C C . VAL A 1 80 ? 21.922 -7.824 -7.289 1 97.19 80 VAL A C 1
ATOM 613 O O . VAL A 1 80 ? 22.375 -8.031 -8.414 1 97.19 80 VAL A O 1
ATOM 616 N N . VAL A 1 81 ? 20.844 -7.164 -7.031 1 96.12 81 VAL A N 1
ATOM 617 C CA . VAL A 1 81 ? 20.141 -6.406 -8.062 1 96.12 81 VAL A CA 1
ATOM 618 C C . VAL A 1 81 ? 20.219 -4.914 -7.746 1 96.12 81 VAL A C 1
ATOM 620 O O . VAL A 1 81 ? 19.984 -4.5 -6.613 1 96.12 81 VAL A O 1
ATOM 623 N N . VAL A 1 82 ? 20.609 -4.117 -8.75 1 93.75 82 VAL A N 1
ATOM 624 C CA . VAL A 1 82 ? 20.75 -2.674 -8.586 1 93.75 82 VAL A CA 1
ATOM 625 C C . VAL A 1 82 ? 19.844 -1.949 -9.578 1 93.75 82 VAL A C 1
ATOM 627 O O . VAL A 1 82 ? 19.75 -2.346 -10.742 1 93.75 82 VAL A O 1
ATOM 630 N N . HIS A 1 83 ? 19.094 -0.991 -9.078 1 89 83 HIS A N 1
ATOM 631 C CA . HIS A 1 83 ? 18.328 -0.106 -9.945 1 89 83 HIS A CA 1
ATOM 632 C C . HIS A 1 83 ? 19.109 1.157 -10.281 1 89 83 HIS A C 1
ATOM 634 O O . HIS A 1 83 ? 19.375 1.981 -9.398 1 89 83 HIS A O 1
ATOM 640 N N . THR A 1 84 ? 19.453 1.376 -11.492 1 84.88 84 THR A N 1
ATOM 641 C CA . THR A 1 84 ? 20.172 2.568 -11.922 1 84.88 84 THR A CA 1
ATOM 642 C C . THR A 1 84 ? 19.797 2.949 -13.344 1 84.88 84 THR A C 1
ATOM 644 O O . THR A 1 84 ? 19.766 2.098 -14.234 1 84.88 84 THR A O 1
ATOM 647 N N . SER A 1 85 ? 19.312 4.184 -13.445 1 74.44 85 SER A N 1
ATOM 648 C CA . SER A 1 85 ? 18.969 4.676 -14.773 1 74.44 85 SER A CA 1
ATOM 649 C C . SER A 1 85 ? 20.016 5.664 -15.281 1 74.44 85 SER A C 1
ATOM 651 O O . SER A 1 85 ? 20.062 5.957 -16.484 1 74.44 85 SER A O 1
ATOM 653 N N . ASP A 1 86 ? 20.797 6.141 -14.414 1 79.25 86 ASP A N 1
ATOM 654 C CA . ASP A 1 86 ? 21.844 7.121 -14.742 1 79.25 86 ASP A CA 1
ATOM 655 C C . ASP A 1 86 ? 23.203 6.449 -14.898 1 79.25 86 ASP A C 1
ATOM 657 O O . ASP A 1 86 ? 23.594 5.633 -14.062 1 79.25 86 ASP A O 1
ATOM 661 N N . PRO A 1 87 ? 23.859 6.859 -15.953 1 81.69 87 PRO A N 1
ATOM 662 C CA . PRO A 1 87 ? 25.172 6.25 -16.188 1 81.69 87 PRO A CA 1
ATOM 663 C C . PRO A 1 87 ? 26.156 6.488 -15.039 1 81.69 87 PRO A C 1
ATOM 665 O O . PRO A 1 87 ? 26.969 5.621 -14.727 1 81.69 87 PRO A O 1
ATOM 668 N N . THR A 1 88 ? 26.062 7.605 -14.469 1 83.25 88 THR A N 1
ATOM 669 C CA . THR A 1 88 ? 26.953 7.906 -13.359 1 83.25 88 THR A CA 1
ATOM 670 C C . THR A 1 88 ? 26.672 6.984 -12.172 1 83.25 88 THR A C 1
ATOM 672 O O . THR A 1 88 ? 27.594 6.406 -11.594 1 83.25 88 THR A O 1
ATOM 675 N N . ASP A 1 89 ? 25.453 6.746 -11.898 1 83.31 89 ASP A N 1
ATOM 676 C CA . ASP A 1 89 ? 25.047 5.848 -10.82 1 83.31 89 ASP A CA 1
ATOM 677 C C . ASP A 1 89 ? 25.438 4.406 -11.133 1 83.31 89 ASP A C 1
ATOM 679 O O . ASP A 1 89 ? 25.828 3.656 -10.242 1 83.31 89 ASP A O 1
ATOM 683 N N . HIS A 1 90 ? 25.281 4.086 -12.414 1 90.75 90 HIS A N 1
ATOM 684 C CA . HIS A 1 90 ? 25.672 2.744 -12.836 1 90.75 90 HIS A CA 1
ATOM 685 C C . HIS A 1 90 ? 27.156 2.494 -12.602 1 90.75 90 HIS A C 1
ATOM 687 O O . HIS A 1 90 ? 27.531 1.452 -12.07 1 90.75 90 HIS A O 1
ATOM 693 N N . GLN A 1 91 ? 27.938 3.49 -13 1 93.44 91 GLN A N 1
ATOM 694 C CA . GLN A 1 91 ? 29.391 3.33 -12.844 1 93.44 91 GLN A CA 1
ATOM 695 C C . GLN A 1 91 ? 29.781 3.264 -11.375 1 93.44 91 GLN A C 1
ATOM 697 O O . GLN A 1 91 ? 30.672 2.512 -11 1 93.44 91 GLN A O 1
ATOM 702 N N . GLU A 1 92 ? 29.141 3.998 -10.57 1 92.94 92 GLU A N 1
ATOM 703 C CA . GLU A 1 92 ? 29.406 3.949 -9.133 1 92.94 92 GLU A CA 1
ATOM 704 C C . GLU A 1 92 ? 29.109 2.562 -8.562 1 92.94 92 GLU A C 1
ATOM 706 O O . GLU A 1 92 ? 29.859 2.053 -7.734 1 92.94 92 GLU A O 1
ATOM 711 N N . ALA A 1 93 ? 28.031 1.964 -8.984 1 94.62 93 ALA A N 1
ATOM 712 C CA . ALA A 1 93 ? 27.672 0.621 -8.531 1 94.62 93 ALA A CA 1
ATOM 713 C C . ALA A 1 93 ? 28.703 -0.405 -9 1 94.62 93 ALA A C 1
ATOM 715 O O . ALA A 1 93 ? 29.109 -1.282 -8.234 1 94.62 93 ALA A O 1
ATOM 716 N N . VAL A 1 94 ? 29.109 -0.25 -10.289 1 96.44 94 VAL A N 1
ATOM 717 C CA . VAL A 1 94 ? 30.094 -1.16 -10.859 1 96.44 94 VAL A CA 1
ATOM 718 C C . VAL A 1 94 ? 31.391 -1.095 -10.039 1 96.44 94 VAL A C 1
ATOM 720 O O . VAL A 1 94 ? 31.922 -2.127 -9.633 1 96.44 94 VAL A O 1
ATOM 723 N N . ASP A 1 95 ? 31.844 0.107 -9.758 1 96.88 95 ASP A N 1
ATOM 724 C CA . ASP A 1 95 ? 33.094 0.295 -9.039 1 96.88 95 ASP A CA 1
ATOM 725 C C . ASP A 1 95 ? 33 -0.226 -7.605 1 96.88 95 ASP A C 1
ATOM 727 O O . ASP A 1 95 ? 33.875 -0.929 -7.125 1 96.88 95 ASP A O 1
ATOM 731 N N . ALA A 1 96 ? 31.938 0.126 -6.906 1 96.5 96 ALA A N 1
ATOM 732 C CA . ALA A 1 96 ? 31.75 -0.266 -5.512 1 96.5 96 ALA A CA 1
ATOM 733 C C . ALA A 1 96 ? 31.672 -1.784 -5.375 1 96.5 96 ALA A C 1
ATOM 735 O O . ALA A 1 96 ? 32.281 -2.363 -4.465 1 96.5 96 ALA A O 1
ATOM 736 N N . LEU A 1 97 ? 30.938 -2.469 -6.25 1 97.62 97 LEU A N 1
ATOM 737 C CA . LEU A 1 97 ? 30.719 -3.908 -6.156 1 97.62 97 LEU A CA 1
ATOM 738 C C . LEU A 1 97 ? 31.953 -4.68 -6.633 1 97.62 97 LEU A C 1
ATOM 740 O O . LEU A 1 97 ? 32.219 -5.777 -6.145 1 97.62 97 LEU A O 1
ATOM 744 N N . ALA A 1 98 ? 32.719 -4.059 -7.57 1 97.69 98 ALA A N 1
ATOM 745 C CA . ALA A 1 98 ? 33.969 -4.672 -8 1 97.69 98 ALA A CA 1
ATOM 746 C C . ALA A 1 98 ? 34.938 -4.809 -6.832 1 97.69 98 ALA A C 1
ATOM 748 O O . ALA A 1 98 ? 35.719 -5.77 -6.766 1 97.69 98 ALA A O 1
ATOM 749 N N . ALA A 1 99 ? 34.906 -3.918 -5.973 1 96.69 99 ALA A N 1
ATOM 750 C CA . ALA A 1 99 ? 35.812 -3.9 -4.824 1 96.69 99 ALA A CA 1
ATOM 751 C C . ALA A 1 99 ? 35.562 -5.109 -3.924 1 96.69 99 ALA A C 1
ATOM 753 O O . ALA A 1 99 ? 36.438 -5.496 -3.15 1 96.69 99 ALA A O 1
ATOM 754 N N . VAL A 1 100 ? 34.406 -5.707 -3.998 1 97.19 100 VAL A N 1
ATOM 755 C CA . VAL A 1 100 ? 34.125 -6.867 -3.162 1 97.19 100 VAL A CA 1
ATOM 756 C C . VAL A 1 100 ? 33.969 -8.109 -4.035 1 97.19 100 VAL A C 1
ATOM 758 O O . VAL A 1 100 ? 33.375 -9.109 -3.607 1 97.19 100 VAL A O 1
ATOM 761 N N . GLY A 1 101 ? 34.375 -8.039 -5.285 1 97.69 101 GLY A N 1
ATOM 762 C CA . GLY A 1 101 ? 34.469 -9.203 -6.152 1 97.69 101 GLY A CA 1
ATOM 763 C C . GLY A 1 101 ? 33.219 -9.438 -6.984 1 97.69 101 GLY A C 1
ATOM 764 O O . GLY A 1 101 ? 33.062 -10.508 -7.566 1 97.69 101 GLY A O 1
ATOM 765 N N . TYR A 1 102 ? 32.281 -8.516 -6.949 1 98.25 102 TYR A N 1
ATOM 766 C CA . TYR A 1 102 ? 31.078 -8.664 -7.742 1 98.25 102 TYR A CA 1
ATOM 767 C C . TYR A 1 102 ? 31.219 -7.984 -9.102 1 98.25 102 TYR A C 1
ATOM 769 O O . TYR A 1 102 ? 31.828 -6.918 -9.203 1 98.25 102 TYR A O 1
ATOM 777 N N . ARG A 1 103 ? 30.625 -8.641 -10.164 1 98 103 ARG A N 1
ATOM 778 C CA . ARG A 1 103 ? 30.672 -8.109 -11.523 1 98 103 ARG A CA 1
ATOM 779 C C . ARG A 1 103 ? 29.281 -8.117 -12.164 1 98 103 ARG A C 1
ATOM 781 O O . ARG A 1 103 ? 28.422 -8.922 -11.789 1 98 103 ARG A O 1
ATOM 788 N N . GLU A 1 104 ? 29.109 -7.211 -13.062 1 96.75 104 GLU A N 1
ATOM 789 C CA . GLU A 1 104 ? 27.844 -7.145 -13.773 1 96.75 104 GLU A CA 1
ATOM 790 C C . GLU A 1 104 ? 27.578 -8.43 -14.555 1 96.75 104 GLU A C 1
ATOM 792 O O . GLU A 1 104 ? 28.453 -8.93 -15.258 1 96.75 104 GLU A O 1
ATOM 797 N N . ARG A 1 105 ? 26.438 -8.953 -14.359 1 94.62 105 ARG A N 1
ATOM 798 C CA . ARG A 1 105 ? 26.031 -10.195 -15 1 94.62 105 ARG A CA 1
ATOM 799 C C . ARG A 1 105 ? 25.047 -9.938 -16.141 1 94.62 105 ARG A C 1
ATOM 801 O O . ARG A 1 105 ? 25.141 -10.555 -17.203 1 94.62 105 ARG A O 1
ATOM 808 N N . SER A 1 106 ? 24.078 -9.148 -15.867 1 90.44 106 SER A N 1
ATOM 809 C CA . SER A 1 106 ? 23.062 -8.844 -16.859 1 90.44 106 SER A CA 1
ATOM 810 C C . SER A 1 106 ? 22.422 -7.477 -16.594 1 90.44 106 SER A C 1
ATOM 812 O O . SER A 1 106 ? 22.547 -6.934 -15.5 1 90.44 106 SER A O 1
ATOM 814 N N . ARG A 1 107 ? 21.828 -6.93 -17.625 1 86.81 107 ARG A N 1
ATOM 815 C CA . ARG A 1 107 ? 21.172 -5.633 -17.547 1 86.81 107 ARG A CA 1
ATOM 816 C C . ARG A 1 107 ? 19.906 -5.609 -18.391 1 86.81 107 ARG A C 1
ATOM 818 O O . ARG A 1 107 ? 19.906 -6.07 -19.531 1 86.81 107 ARG A O 1
ATOM 825 N N . SER A 1 108 ? 18.844 -5.309 -17.75 1 79.69 108 SER A N 1
ATOM 826 C CA . SER A 1 108 ? 17.578 -5.055 -18.438 1 79.69 108 SER A CA 1
ATOM 827 C C . SER A 1 108 ? 17 -3.707 -18.031 1 79.69 108 SER A C 1
ATOM 829 O O . SER A 1 108 ? 16.484 -3.549 -16.922 1 79.69 108 SER A O 1
ATOM 831 N N . ASP A 1 109 ? 17.031 -2.801 -18.969 1 79.06 109 ASP A N 1
ATOM 832 C CA . ASP A 1 109 ? 16.578 -1.438 -18.688 1 79.06 109 ASP A CA 1
ATOM 833 C C . ASP A 1 109 ? 17.312 -0.858 -17.484 1 79.06 109 ASP A C 1
ATOM 835 O O . ASP A 1 109 ? 18.547 -0.812 -17.453 1 79.06 109 ASP A O 1
ATOM 839 N N . ALA A 1 110 ? 16.578 -0.549 -16.422 1 80.06 110 ALA A N 1
ATOM 840 C CA . ALA A 1 110 ? 17.188 0.134 -15.281 1 80.06 110 ALA A CA 1
ATOM 841 C C . ALA A 1 110 ? 17.562 -0.858 -14.188 1 80.06 110 ALA A C 1
ATOM 843 O O . ALA A 1 110 ? 18.078 -0.466 -13.133 1 80.06 110 ALA A O 1
ATOM 844 N N . ILE A 1 111 ? 17.484 -2.197 -14.445 1 89.88 111 ILE A N 1
ATOM 845 C CA . ILE A 1 111 ? 17.844 -3.213 -13.461 1 89.88 111 ILE A CA 1
ATOM 846 C C . ILE A 1 111 ? 19.125 -3.922 -13.891 1 89.88 111 ILE A C 1
ATOM 848 O O . ILE A 1 111 ? 19.188 -4.48 -14.992 1 89.88 111 ILE A O 1
ATOM 852 N N . VAL A 1 112 ? 20.109 -3.871 -13.047 1 94.06 112 VAL A N 1
ATOM 853 C CA . VAL A 1 112 ? 21.391 -4.516 -13.297 1 94.06 112 VAL A CA 1
ATOM 854 C C . VAL A 1 112 ? 21.641 -5.598 -12.258 1 94.06 112 VAL A C 1
ATOM 856 O O . VAL A 1 112 ? 21.531 -5.348 -11.055 1 94.06 112 VAL A O 1
ATOM 859 N N . THR A 1 113 ? 21.969 -6.75 -12.758 1 96 113 THR A N 1
ATOM 860 C CA . THR A 1 113 ? 22.297 -7.844 -11.852 1 96 113 THR A CA 1
ATOM 861 C C . THR A 1 113 ? 23.812 -8.016 -11.75 1 96 113 THR A C 1
ATOM 863 O O . THR A 1 113 ? 24.516 -8.008 -12.766 1 96 113 THR A O 1
ATOM 866 N N . PHE A 1 114 ? 24.312 -8.039 -10.523 1 97.75 114 PHE A N 1
ATOM 867 C CA . PHE A 1 114 ? 25.703 -8.328 -10.258 1 97.75 114 PHE A CA 1
ATOM 868 C C . PHE A 1 114 ? 25.859 -9.688 -9.578 1 97.75 114 PHE A C 1
ATOM 870 O O . PHE A 1 114 ? 25 -10.102 -8.805 1 97.75 114 PHE A O 1
ATOM 877 N N . SER A 1 115 ? 26.953 -10.375 -9.93 1 98.06 115 SER A N 1
ATOM 878 C CA . SER A 1 115 ? 27.234 -11.672 -9.32 1 98.06 115 SER A CA 1
ATOM 879 C C . SER A 1 115 ? 28.641 -11.727 -8.758 1 98.06 115 SER A C 1
ATOM 881 O O . SER A 1 115 ? 29.547 -11.078 -9.273 1 98.06 115 SER A O 1
ATOM 883 N N . GLY A 1 116 ? 28.828 -12.438 -7.688 1 98.19 116 GLY A N 1
ATOM 884 C CA . GLY A 1 116 ? 30.094 -12.703 -7.016 1 98.19 116 GLY A CA 1
ATOM 885 C C . GLY A 1 116 ? 30.047 -13.93 -6.117 1 98.19 116 GLY A C 1
ATOM 886 O O . GLY A 1 116 ? 29.188 -14.789 -6.277 1 98.19 116 GLY A O 1
ATOM 887 N N . ASP A 1 117 ? 31.062 -14.078 -5.234 1 97.94 117 ASP A N 1
ATOM 888 C CA . ASP A 1 117 ? 31.094 -15.188 -4.285 1 97.94 117 ASP A CA 1
ATOM 889 C C . ASP A 1 117 ? 29.922 -15.109 -3.307 1 97.94 117 ASP A C 1
ATOM 891 O O . ASP A 1 117 ? 29.75 -14.102 -2.611 1 97.94 117 ASP A O 1
ATOM 895 N N . PRO A 1 118 ? 29.109 -16.156 -3.27 1 97.69 118 PRO A N 1
ATOM 896 C CA . PRO A 1 118 ? 27.984 -16.156 -2.328 1 97.69 118 PRO A CA 1
ATOM 897 C C . PRO A 1 118 ? 28.422 -15.836 -0.899 1 97.69 118 PRO A C 1
ATOM 899 O O . PRO A 1 118 ? 27.656 -15.234 -0.143 1 97.69 118 PRO A O 1
ATOM 902 N N . ALA A 1 119 ? 29.609 -16.188 -0.513 1 97.25 119 ALA A N 1
ATOM 903 C CA . ALA A 1 119 ? 30.109 -15.945 0.833 1 97.25 119 ALA A CA 1
ATOM 904 C C . ALA A 1 119 ? 30.266 -14.453 1.097 1 97.25 119 ALA A C 1
ATOM 906 O O . ALA A 1 119 ? 30.266 -14.016 2.25 1 97.25 119 ALA A O 1
ATOM 907 N N . ASP A 1 120 ? 30.328 -13.711 0.024 1 97.69 120 ASP A N 1
ATOM 908 C CA . ASP A 1 120 ? 30.562 -12.273 0.151 1 97.69 120 ASP A CA 1
ATOM 909 C C . ASP A 1 120 ? 29.281 -11.484 -0.075 1 97.69 120 ASP A C 1
ATOM 911 O O . ASP A 1 120 ? 29.312 -10.258 -0.216 1 97.69 120 ASP A O 1
ATOM 915 N N . LEU A 1 121 ? 28.156 -12.133 -0.122 1 97.44 121 LEU A N 1
ATOM 916 C CA . LEU A 1 121 ? 26.906 -11.453 -0.425 1 97.44 121 LEU A CA 1
ATOM 917 C C . LEU A 1 121 ? 26.578 -10.414 0.64 1 97.44 121 LEU A C 1
ATOM 919 O O . LEU A 1 121 ? 26.188 -9.289 0.316 1 97.44 121 LEU A O 1
ATOM 923 N N . ALA A 1 122 ? 26.703 -10.758 1.903 1 94.38 122 ALA A N 1
ATOM 924 C CA . ALA A 1 122 ? 26.438 -9.812 2.986 1 94.38 122 ALA A CA 1
ATOM 925 C C . ALA A 1 122 ? 27.328 -8.578 2.867 1 94.38 122 ALA A C 1
ATOM 927 O O . ALA A 1 122 ? 26.859 -7.457 3.08 1 94.38 122 ALA A O 1
ATOM 928 N N . LYS A 1 123 ? 28.562 -8.797 2.512 1 95.75 123 LYS A N 1
ATOM 929 C CA . LYS A 1 123 ? 29.5 -7.695 2.334 1 95.75 123 LYS A CA 1
ATOM 930 C C . LYS A 1 123 ? 29.094 -6.812 1.159 1 95.75 123 LYS A C 1
ATOM 932 O O . LYS A 1 123 ? 29.188 -5.586 1.236 1 95.75 123 LYS A O 1
ATOM 937 N N . ALA A 1 124 ? 28.688 -7.441 0.097 1 96.81 124 ALA A N 1
ATOM 938 C CA . ALA A 1 124 ? 28.219 -6.688 -1.065 1 96.81 124 ALA A CA 1
ATOM 939 C C . ALA A 1 124 ? 27.047 -5.793 -0.704 1 96.81 124 ALA A C 1
ATOM 941 O O . ALA A 1 124 ? 26.984 -4.629 -1.104 1 96.81 124 ALA A O 1
ATOM 942 N N . LEU A 1 125 ? 26.109 -6.332 0.046 1 93.19 125 LEU A N 1
ATOM 943 C CA . LEU A 1 125 ? 24.938 -5.57 0.463 1 93.19 125 LEU A CA 1
ATOM 944 C C . LEU A 1 125 ? 25.344 -4.418 1.38 1 93.19 125 LEU A C 1
ATOM 946 O O . LEU A 1 125 ? 24.781 -3.324 1.287 1 93.19 125 LEU A O 1
ATOM 950 N N . GLU A 1 126 ? 26.25 -4.652 2.236 1 90.88 126 GLU A N 1
ATOM 951 C CA . GLU A 1 126 ? 26.75 -3.611 3.131 1 90.88 126 GLU A CA 1
ATOM 952 C C . GLU A 1 126 ? 27.391 -2.473 2.348 1 90.88 126 GLU A C 1
ATOM 954 O O . GLU A 1 126 ? 27.172 -1.299 2.658 1 90.88 126 GLU A O 1
ATOM 959 N N . VAL A 1 127 ? 28.203 -2.84 1.381 1 93.81 127 VAL A N 1
ATOM 960 C CA . VAL A 1 127 ? 28.875 -1.842 0.551 1 93.81 127 VAL A CA 1
ATOM 961 C C . VAL A 1 127 ? 27.828 -0.997 -0.18 1 93.81 127 VAL A C 1
ATOM 963 O O . VAL A 1 127 ? 27.984 0.222 -0.291 1 93.81 127 VAL A O 1
ATOM 966 N N . MET A 1 128 ? 26.828 -1.656 -0.681 1 91.75 128 MET A N 1
ATOM 967 C CA . MET A 1 128 ? 25.766 -0.922 -1.365 1 91.75 128 MET A CA 1
ATOM 968 C C . MET A 1 128 ? 25.078 0.048 -0.414 1 91.75 128 MET A C 1
ATOM 970 O O . MET A 1 128 ? 24.812 1.199 -0.772 1 91.75 128 MET A O 1
ATOM 974 N N . ALA A 1 129 ? 24.781 -0.41 0.757 1 84.19 129 ALA A N 1
ATOM 975 C CA . ALA A 1 129 ? 24.141 0.435 1.758 1 84.19 129 ALA A CA 1
ATOM 976 C C . ALA A 1 129 ? 25.016 1.629 2.117 1 84.19 129 ALA A C 1
ATOM 978 O O . ALA A 1 129 ? 24.547 2.764 2.184 1 84.19 129 ALA A O 1
ATOM 979 N N . ASP A 1 130 ? 26.281 1.389 2.322 1 84.25 130 ASP A N 1
ATOM 980 C CA . ASP A 1 130 ? 27.234 2.418 2.729 1 84.25 130 ASP A CA 1
ATOM 981 C C . ASP A 1 130 ? 27.391 3.484 1.646 1 84.25 130 ASP A C 1
ATOM 983 O O . ASP A 1 130 ? 27.578 4.664 1.95 1 84.25 130 ASP A O 1
ATOM 987 N N . LYS A 1 131 ? 27.312 3.041 0.409 1 87.44 131 LYS A N 1
ATOM 988 C CA . LYS A 1 131 ? 27.562 3.955 -0.703 1 87.44 131 LYS A CA 1
ATOM 989 C C . LYS A 1 131 ? 26.25 4.547 -1.222 1 87.44 131 LYS A C 1
ATOM 991 O O . LYS A 1 131 ? 26.25 5.344 -2.162 1 87.44 131 LYS A O 1
ATOM 996 N N . GLY A 1 132 ? 25.141 4.117 -0.629 1 80.69 132 GLY A N 1
ATOM 997 C CA . GLY A 1 132 ? 23.844 4.637 -1.047 1 80.69 132 GLY A CA 1
ATOM 998 C C . GLY A 1 132 ? 23.406 4.109 -2.396 1 80.69 132 GLY A C 1
ATOM 999 O O . GLY A 1 132 ? 22.672 4.789 -3.125 1 80.69 132 GLY A O 1
ATOM 1000 N N . ILE A 1 133 ? 23.922 2.957 -2.764 1 88.94 133 ILE A N 1
ATOM 1001 C CA . ILE A 1 133 ? 23.531 2.328 -4.02 1 88.94 133 ILE A CA 1
ATOM 1002 C C . ILE A 1 133 ? 22.156 1.665 -3.852 1 88.94 133 ILE A C 1
ATOM 1004 O O . ILE A 1 133 ? 21.969 0.851 -2.945 1 88.94 133 ILE A O 1
ATOM 1008 N N . ARG A 1 134 ? 21.266 2.051 -4.754 1 89.19 134 ARG A N 1
ATOM 1009 C CA . ARG A 1 134 ? 19.891 1.536 -4.703 1 89.19 134 ARG A CA 1
ATOM 1010 C C . ARG A 1 134 ? 19.828 0.104 -5.223 1 89.19 134 ARG A C 1
ATOM 1012 O O . ARG A 1 134 ? 19.703 -0.12 -6.43 1 89.19 134 ARG A O 1
ATOM 1019 N N . GLY A 1 135 ? 19.828 -0.798 -4.254 1 91.31 135 GLY A N 1
ATOM 1020 C CA . GLY A 1 135 ? 19.797 -2.199 -4.641 1 91.31 135 GLY A CA 1
ATOM 1021 C C . GLY A 1 135 ? 19.422 -3.125 -3.5 1 91.31 135 GLY A C 1
ATOM 1022 O O . GLY A 1 135 ? 19.125 -2.67 -2.393 1 91.31 135 GLY A O 1
ATOM 1023 N N . SER A 1 136 ? 19.266 -4.371 -3.795 1 92.38 136 SER A N 1
ATOM 1024 C CA . SER A 1 136 ? 18.969 -5.445 -2.852 1 92.38 136 SER A CA 1
ATOM 1025 C C . SER A 1 136 ? 19.531 -6.777 -3.338 1 92.38 136 SER A C 1
ATOM 1027 O O . SER A 1 136 ? 20.125 -6.855 -4.414 1 92.38 136 SER A O 1
ATOM 1029 N N . ALA A 1 137 ? 19.438 -7.773 -2.441 1 95.44 137 ALA A N 1
ATOM 1030 C CA . ALA A 1 137 ? 19.688 -9.133 -2.93 1 95.44 137 ALA A CA 1
ATOM 1031 C C . ALA A 1 137 ? 18.703 -9.492 -4.043 1 95.44 137 ALA A C 1
ATOM 1033 O O . ALA A 1 137 ? 17.672 -8.844 -4.199 1 95.44 137 ALA A O 1
ATOM 1034 N N . ASN A 1 138 ? 19.094 -10.406 -4.918 1 96.69 138 ASN A N 1
ATOM 1035 C CA . ASN A 1 138 ? 18.156 -11 -5.859 1 96.69 138 ASN A CA 1
ATOM 1036 C C . ASN A 1 138 ? 17.234 -12.016 -5.176 1 96.69 138 ASN A C 1
ATOM 1038 O O . ASN A 1 138 ? 17.578 -13.195 -5.09 1 96.69 138 ASN A O 1
ATOM 1042 N N . HIS A 1 139 ? 16.109 -11.492 -4.711 1 96.5 139 HIS A N 1
ATOM 1043 C CA . HIS A 1 139 ? 15.219 -12.32 -3.895 1 96.5 139 HIS A CA 1
ATOM 1044 C C . HIS A 1 139 ? 14.586 -13.43 -4.723 1 96.5 139 HIS A C 1
ATOM 1046 O O . HIS A 1 139 ? 14.391 -13.281 -5.93 1 96.5 139 HIS A O 1
ATOM 1052 N N . PHE A 1 140 ? 14.367 -14.5 -4.035 1 94.69 140 PHE A N 1
ATOM 1053 C CA . PHE A 1 140 ? 13.672 -15.633 -4.633 1 94.69 140 PHE A CA 1
ATOM 1054 C C . PHE A 1 140 ? 12.203 -15.656 -4.211 1 94.69 140 PHE A C 1
ATOM 1056 O O . PHE A 1 140 ? 11.898 -15.617 -3.018 1 94.69 140 PHE A O 1
ATOM 1063 N N . VAL A 1 141 ? 11.352 -15.609 -5.246 1 92.62 141 VAL A N 1
ATOM 1064 C CA . VAL A 1 141 ? 9.922 -15.711 -4.988 1 92.62 141 VAL A CA 1
ATOM 1065 C C . VAL A 1 141 ? 9.484 -17.172 -5.066 1 92.62 141 VAL A C 1
ATOM 1067 O O . VAL A 1 141 ? 9.82 -17.875 -6.023 1 92.62 141 VAL A O 1
ATOM 1070 N N . ALA A 1 142 ? 8.805 -17.625 -4.078 1 87.19 142 ALA A N 1
ATOM 1071 C CA . ALA A 1 142 ? 8.453 -19.047 -4.004 1 87.19 142 ALA A CA 1
ATOM 1072 C C . ALA A 1 142 ? 6.941 -19.234 -3.941 1 87.19 142 ALA A C 1
ATOM 1074 O O . ALA A 1 142 ? 6.223 -18.359 -3.443 1 87.19 142 ALA A O 1
ATOM 1075 N N . LEU A 1 143 ? 6.566 -20.281 -4.566 1 83.62 143 LEU A N 1
ATOM 1076 C CA . LEU A 1 143 ? 5.207 -20.75 -4.332 1 83.62 143 LEU A CA 1
ATOM 1077 C C . LEU A 1 143 ? 5.078 -21.375 -2.941 1 83.62 143 LEU A C 1
ATOM 1079 O O . LEU A 1 143 ? 6.02 -22 -2.447 1 83.62 143 LEU A O 1
ATOM 1083 N N . ARG A 1 144 ? 4.484 -20.641 -1.986 1 59.5 144 ARG A N 1
ATOM 1084 C CA . ARG A 1 144 ? 4.477 -21.125 -0.607 1 59.5 144 ARG A CA 1
ATOM 1085 C C . ARG A 1 144 ? 3.738 -22.453 -0.494 1 59.5 144 ARG A C 1
ATOM 1087 O O . ARG A 1 144 ? 2.732 -22.672 -1.174 1 59.5 144 ARG A O 1
ATOM 1094 N N . GLY A 1 145 ? 4.262 -23.469 0.245 1 53.66 145 GLY A N 1
ATOM 1095 C CA . GLY A 1 145 ? 4.062 -24.891 0.374 1 53.66 145 GLY A CA 1
ATOM 1096 C C . GLY A 1 145 ? 5.066 -25.719 -0.423 1 53.66 145 GLY A C 1
ATOM 1097 O O . GLY A 1 145 ? 4.852 -26.906 -0.667 1 53.66 145 GLY A O 1
ATOM 1098 N N . TRP A 1 146 ? 5.867 -24.734 -0.905 1 50.84 146 TRP A N 1
ATOM 1099 C CA . TRP A 1 146 ? 6.82 -25.25 -1.886 1 50.84 146 TRP A CA 1
ATOM 1100 C C . TRP A 1 146 ? 7.418 -26.562 -1.421 1 50.84 146 TRP A C 1
ATOM 1102 O O . TRP A 1 146 ? 7.383 -26.891 -0.23 1 50.84 146 TRP A O 1
ATOM 1112 N N . THR A 1 147 ? 8.625 -27.141 -2.02 1 46.59 147 THR A N 1
ATOM 1113 C CA . THR A 1 147 ? 9.102 -28.469 -2.363 1 46.59 147 THR A CA 1
ATOM 1114 C C . THR A 1 147 ? 8.836 -29.453 -1.227 1 46.59 147 THR A C 1
ATOM 1116 O O . THR A 1 147 ? 8.617 -30.641 -1.466 1 46.59 147 THR A O 1
ATOM 1119 N N . ALA A 1 148 ? 9.352 -29.031 -0.146 1 41.66 148 ALA A N 1
ATOM 1120 C CA . ALA A 1 148 ? 9.68 -30.172 0.708 1 41.66 148 ALA A CA 1
ATOM 1121 C C . ALA A 1 148 ? 8.414 -30.797 1.308 1 41.66 148 ALA A C 1
ATOM 1123 O O . ALA A 1 148 ? 7.398 -30.109 1.459 1 41.66 148 ALA A O 1
ATOM 1124 N N . LYS A 1 149 ? 8.352 -32.062 1.186 1 40.22 149 LYS A N 1
ATOM 1125 C CA . LYS A 1 149 ? 7.492 -33.156 1.634 1 40.22 149 LYS A CA 1
ATOM 1126 C C . LYS A 1 149 ? 6.785 -32.812 2.938 1 40.22 149 LYS A C 1
ATOM 1128 O O . LYS A 1 149 ? 6.223 -33.688 3.605 1 40.22 149 LYS A O 1
ATOM 1133 N N . ALA A 1 150 ? 7.113 -31.75 3.514 1 38.72 150 ALA A N 1
ATOM 1134 C CA . ALA A 1 150 ? 6.586 -31.922 4.867 1 38.72 150 ALA A CA 1
ATOM 1135 C C . ALA A 1 150 ? 5.059 -31.875 4.867 1 38.72 150 ALA A C 1
ATOM 1137 O O . ALA A 1 150 ? 4.457 -30.859 5.227 1 38.72 150 ALA A O 1
ATOM 1138 N N . GLY A 1 151 ? 4.453 -32.906 4.09 1 43.28 151 GLY A N 1
ATOM 1139 C CA . GLY A 1 151 ? 3.035 -33.188 4.188 1 43.28 151 GLY A CA 1
ATOM 1140 C C . GLY A 1 151 ? 2.195 -32.438 3.17 1 43.28 151 GLY A C 1
ATOM 1141 O O . GLY A 1 151 ? 0.983 -32.656 3.084 1 43.28 151 GLY A O 1
ATOM 1142 N N . ALA A 1 152 ? 2.379 -31.359 2.83 1 45.94 152 ALA A N 1
ATOM 1143 C CA . ALA A 1 152 ? 1.295 -30.562 2.256 1 45.94 152 ALA A CA 1
ATOM 1144 C C . ALA A 1 152 ? 1.189 -30.797 0.751 1 45.94 152 ALA A C 1
ATOM 1146 O O . ALA A 1 152 ? 1.935 -30.188 -0.026 1 45.94 152 ALA A O 1
ATOM 1147 N N . SER A 1 153 ? 1.142 -32.125 0.307 1 52.06 153 SER A N 1
ATOM 1148 C CA . SER A 1 153 ? 0.807 -32.094 -1.112 1 52.06 153 SER A CA 1
ATOM 1149 C C . SER A 1 153 ? -0.496 -31.344 -1.356 1 52.06 153 SER A C 1
ATOM 1151 O O . SER A 1 153 ? -1.562 -31.781 -0.92 1 52.06 153 SER A O 1
ATOM 1153 N N . PRO A 1 154 ? -0.59 -30.125 -1.805 1 56.16 154 PRO A N 1
ATOM 1154 C CA . PRO A 1 154 ? -1.766 -29.266 -1.929 1 56.16 154 PRO A CA 1
ATOM 1155 C C . PRO A 1 154 ? -2.82 -29.828 -2.875 1 56.16 154 PRO A C 1
ATOM 1157 O O . PRO A 1 154 ? -4.016 -29.594 -2.682 1 56.16 154 PRO A O 1
ATOM 1160 N N . GLU A 1 155 ? -2.422 -30.734 -3.977 1 68.19 155 GLU A N 1
ATOM 1161 C CA . GLU A 1 155 ? -3.453 -30.969 -4.98 1 68.19 155 GLU A CA 1
ATOM 1162 C C . GLU A 1 155 ? -4.031 -32.375 -4.855 1 68.19 155 GLU A C 1
ATOM 1164 O O . GLU A 1 155 ? -3.32 -33.312 -4.492 1 68.19 155 GLU A O 1
ATOM 1169 N N . HIS A 1 156 ? -5.355 -32.562 -4.844 1 79.25 156 HIS A N 1
ATOM 1170 C CA . HIS A 1 156 ? -6.059 -33.812 -4.965 1 79.25 156 HIS A CA 1
ATOM 1171 C C . HIS A 1 156 ? -6.84 -33.906 -6.273 1 79.25 156 HIS A C 1
ATOM 1173 O O . HIS A 1 156 ? -7.617 -33 -6.586 1 79.25 156 HIS A O 1
ATOM 1179 N N . PRO A 1 157 ? -6.531 -34.969 -7.055 1 79.81 157 PRO A N 1
ATOM 1180 C CA . PRO A 1 157 ? -7.363 -35.125 -8.258 1 79.81 157 PRO A CA 1
ATOM 1181 C C . PRO A 1 157 ? -8.844 -35.25 -7.934 1 79.81 157 PRO A C 1
ATOM 1183 O O . PRO A 1 157 ? -9.211 -35.906 -6.938 1 79.81 157 PRO A O 1
ATOM 1186 N N . THR A 1 158 ? -9.648 -34.625 -8.672 1 82.38 158 THR A N 1
ATOM 1187 C CA . THR A 1 158 ? -11.086 -34.688 -8.469 1 82.38 158 THR A CA 1
ATOM 1188 C C . THR A 1 158 ? -11.82 -34.781 -9.812 1 82.38 158 THR A C 1
ATOM 1190 O O . THR A 1 158 ? -11.328 -34.25 -10.82 1 82.38 158 THR A O 1
ATOM 1193 N N . SER A 1 159 ? -12.859 -35.562 -9.812 1 74.38 159 SER A N 1
ATOM 1194 C CA . SER A 1 159 ? -13.695 -35.688 -11 1 74.38 159 SER A CA 1
ATOM 1195 C C . SER A 1 159 ? -14.852 -34.688 -10.953 1 74.38 159 SER A C 1
ATOM 1197 O O . SER A 1 159 ? -15.68 -34.656 -11.875 1 74.38 159 SER A O 1
ATOM 1199 N N . ARG A 1 160 ? -14.859 -33.906 -9.875 1 67.75 160 ARG A N 1
ATOM 1200 C CA . ARG A 1 160 ? -15.93 -32.906 -9.75 1 67.75 160 ARG A CA 1
ATOM 1201 C C . ARG A 1 160 ? -15.852 -31.875 -10.859 1 67.75 160 ARG A C 1
ATOM 1203 O O . ARG A 1 160 ? -14.805 -31.25 -11.062 1 67.75 160 ARG A O 1
ATOM 1210 N N . MET A 1 161 ? -16.875 -32.062 -11.875 1 58.19 161 MET A N 1
ATOM 1211 C CA . MET A 1 161 ? -16.938 -31.031 -12.914 1 58.19 161 MET A CA 1
ATOM 1212 C C . MET A 1 161 ? -17.516 -29.734 -12.367 1 58.19 161 MET A C 1
ATOM 1214 O O . MET A 1 161 ? -18.5 -29.75 -11.633 1 58.19 161 MET A O 1
ATOM 1218 N N . GLN A 1 162 ? -16.688 -28.734 -12.078 1 57.31 162 GLN A N 1
ATOM 1219 C CA . GLN A 1 162 ? -17.375 -27.469 -11.812 1 57.31 162 GLN A CA 1
ATOM 1220 C C . GLN A 1 162 ? -18.125 -26.969 -13.047 1 57.31 162 GLN A C 1
ATOM 1222 O O . GLN A 1 162 ? -17.703 -27.219 -14.18 1 57.31 162 GLN A O 1
ATOM 1227 N N . PRO A 1 163 ? -19.516 -26.703 -12.898 1 49.47 163 PRO A N 1
ATOM 1228 C CA . PRO A 1 163 ? -20.359 -26.281 -14.031 1 49.47 163 PRO A CA 1
ATOM 1229 C C . PRO A 1 163 ? -19.641 -25.297 -14.945 1 49.47 163 PRO A C 1
ATOM 1231 O O . PRO A 1 163 ? -20.266 -24.656 -15.789 1 49.47 163 PRO A O 1
ATOM 1234 N N . HIS A 1 164 ? -18.438 -24.938 -14.984 1 51.53 164 HIS A N 1
ATOM 1235 C CA . HIS A 1 164 ? -18.375 -23.688 -15.719 1 51.53 164 HIS A CA 1
ATOM 1236 C C . HIS A 1 164 ? -18.484 -23.922 -17.219 1 51.53 164 HIS A C 1
ATOM 1238 O O . HIS A 1 164 ? -17.906 -24.875 -17.75 1 51.53 164 HIS A O 1
ATOM 1244 N N . ASP A 1 165 ? -19.703 -23.672 -17.797 1 50.94 165 ASP A N 1
ATOM 1245 C CA . ASP A 1 165 ? -19.719 -23.562 -19.25 1 50.94 165 ASP A CA 1
ATOM 1246 C C . ASP A 1 165 ? -18.453 -22.891 -19.766 1 50.94 165 ASP A C 1
ATOM 1248 O O . ASP A 1 165 ? -18.047 -21.844 -19.234 1 50.94 165 ASP A O 1
ATOM 1252 N N . PRO A 1 166 ? -17.672 -23.781 -20.359 1 50.38 166 PRO A N 1
ATOM 1253 C CA . PRO A 1 166 ? -16.547 -23.109 -21.016 1 50.38 166 PRO A CA 1
ATOM 1254 C C . PRO A 1 166 ? -16.969 -21.781 -21.672 1 50.38 166 PRO A C 1
ATOM 1256 O O . PRO A 1 166 ? -18.125 -21.641 -22.078 1 50.38 166 PRO A O 1
ATOM 1259 N N . ALA A 1 167 ? -16.203 -20.766 -21.453 1 51.81 167 ALA A N 1
ATOM 1260 C CA . ALA A 1 167 ? -16.453 -19.5 -22.125 1 51.81 167 ALA A CA 1
ATOM 1261 C C . ALA A 1 167 ? -16.625 -19.703 -23.625 1 51.81 167 ALA A C 1
ATOM 1263 O O . ALA A 1 167 ? -15.969 -20.547 -24.234 1 51.81 167 ALA A O 1
ATOM 1264 N N . LYS A 1 168 ? -17.859 -19.562 -24.25 1 51.72 168 LYS A N 1
ATOM 1265 C CA . LYS A 1 168 ? -18.203 -19.609 -25.672 1 51.72 168 LYS A CA 1
ATOM 1266 C C . LYS A 1 168 ? -17.078 -19.031 -26.531 1 51.72 168 LYS A C 1
ATOM 1268 O O . LYS A 1 168 ? -17.094 -19.172 -27.75 1 51.72 168 LYS A O 1
ATOM 1273 N N . GLY A 1 169 ? -15.992 -18.531 -26.109 1 51.44 169 GLY A N 1
ATOM 1274 C CA . GLY A 1 169 ? -14.906 -17.984 -26.906 1 51.44 169 GLY A CA 1
ATOM 1275 C C . GLY A 1 169 ? -14.352 -16.688 -26.344 1 51.44 169 GLY A C 1
ATOM 1276 O O . GLY A 1 169 ? -15.031 -15.984 -25.594 1 51.44 169 GLY A O 1
ATOM 1277 N N . ASP A 1 170 ? -13.031 -16.641 -26.062 1 59.12 170 ASP A N 1
ATOM 1278 C CA . ASP A 1 170 ? -12.312 -15.43 -25.672 1 59.12 170 ASP A CA 1
ATOM 1279 C C . ASP A 1 170 ? -12.75 -14.242 -26.531 1 59.12 170 ASP A C 1
ATOM 1281 O O . ASP A 1 170 ? -12.594 -14.258 -27.75 1 59.12 170 ASP A O 1
ATOM 1285 N N . ASP A 1 171 ? -13.633 -13.477 -26.031 1 65.19 171 ASP A N 1
ATOM 1286 C CA . ASP A 1 171 ? -13.953 -12.195 -26.656 1 65.19 171 ASP A CA 1
ATOM 1287 C C . ASP A 1 171 ? -12.734 -11.281 -26.719 1 65.19 171 ASP A C 1
ATOM 1289 O O . ASP A 1 171 ? -12.234 -10.844 -25.672 1 65.19 171 ASP A O 1
ATOM 1293 N N . GLU A 1 172 ? -12.164 -11.25 -27.953 1 68.25 172 GLU A N 1
ATOM 1294 C CA . GLU A 1 172 ? -10.953 -10.461 -28.172 1 68.25 172 GLU A CA 1
ATOM 1295 C C . GLU A 1 172 ? -11.117 -9.047 -27.625 1 68.25 172 GLU A C 1
ATOM 1297 O O . GLU A 1 172 ? -10.125 -8.375 -27.328 1 68.25 172 GLU A O 1
ATOM 1302 N N . SER A 1 173 ? -12.336 -8.773 -27.438 1 78.56 173 SER A N 1
ATOM 1303 C CA . SER A 1 173 ? -12.578 -7.422 -26.953 1 78.56 173 SER A CA 1
ATOM 1304 C C . SER A 1 173 ? -12.703 -7.391 -25.422 1 78.56 173 SER A C 1
ATOM 1306 O O . SER A 1 173 ? -12.789 -6.32 -24.828 1 78.56 173 SER A O 1
ATOM 1308 N N . ALA A 1 174 ? -12.516 -8.57 -24.891 1 88.38 174 ALA A N 1
ATOM 1309 C CA . ALA A 1 174 ? -12.609 -8.656 -23.438 1 88.38 174 ALA A CA 1
ATOM 1310 C C . ALA A 1 174 ? -11.352 -8.125 -22.766 1 88.38 174 ALA A C 1
ATOM 1312 O O . ALA A 1 174 ? -10.273 -8.109 -23.375 1 88.38 174 ALA A O 1
ATOM 1313 N N . THR A 1 175 ? -11.477 -7.582 -21.578 1 93.12 175 THR A N 1
ATOM 1314 C CA . THR A 1 175 ? -10.312 -7.141 -20.812 1 93.12 175 THR A CA 1
ATOM 1315 C C . THR A 1 175 ? -9.336 -8.289 -20.609 1 93.12 175 THR A C 1
ATOM 1317 O O . THR A 1 175 ? -9.719 -9.359 -20.141 1 93.12 175 THR A O 1
ATOM 1320 N N . PRO A 1 176 ? -8.117 -8.156 -21.031 1 96.38 176 PRO A N 1
ATOM 1321 C CA . PRO A 1 176 ? -7.148 -9.242 -20.906 1 96.38 176 PRO A CA 1
ATOM 1322 C C . PRO A 1 176 ? -6.68 -9.445 -19.453 1 96.38 176 PRO A C 1
ATOM 1324 O O . PRO A 1 176 ? -6.559 -8.484 -18.703 1 96.38 176 PRO A O 1
ATOM 1327 N N . VAL A 1 177 ? -6.473 -10.688 -19.109 1 97.62 177 VAL A N 1
ATOM 1328 C CA . VAL A 1 177 ? -5.816 -11.078 -17.859 1 97.62 177 VAL A CA 1
ATOM 1329 C C . VAL A 1 177 ? -4.547 -11.859 -18.172 1 97.62 177 VAL A C 1
ATOM 1331 O O . VAL A 1 177 ? -4.594 -12.875 -18.875 1 97.62 177 VAL A O 1
ATOM 1334 N N . ALA A 1 178 ? -3.416 -11.352 -17.75 1 98.69 178 ALA A N 1
ATOM 1335 C CA . ALA A 1 178 ? -2.145 -12.062 -17.859 1 98.69 178 ALA A CA 1
ATOM 1336 C C . ALA A 1 178 ? -1.801 -12.766 -16.547 1 98.69 178 ALA A C 1
ATOM 1338 O O . ALA A 1 178 ? -1.773 -12.133 -15.484 1 98.69 178 ALA A O 1
ATOM 1339 N N . VAL A 1 179 ? -1.553 -14.078 -16.625 1 98.56 179 VAL A N 1
ATOM 1340 C CA . VAL A 1 179 ? -1.153 -14.859 -15.461 1 98.56 179 VAL A CA 1
ATOM 1341 C C . VAL A 1 179 ? 0.343 -15.156 -15.523 1 98.56 179 VAL A C 1
ATOM 1343 O O . VAL A 1 179 ? 0.805 -15.852 -16.422 1 98.56 179 VAL A O 1
ATOM 1346 N N . VAL A 1 180 ? 1.102 -14.57 -14.609 1 97.88 180 VAL A N 1
ATOM 1347 C CA . VAL A 1 180 ? 2.52 -14.859 -14.438 1 97.88 180 VAL A CA 1
ATOM 1348 C C . VAL A 1 180 ? 2.691 -15.961 -13.391 1 97.88 180 VAL A C 1
ATOM 1350 O O . VAL A 1 180 ? 2.354 -15.773 -12.219 1 97.88 180 VAL A O 1
ATOM 1353 N N . ASP A 1 181 ? 3.199 -17.094 -13.836 1 96.44 181 ASP A N 1
ATOM 1354 C CA . ASP A 1 181 ? 3.215 -18.281 -12.984 1 96.44 181 ASP A CA 1
ATOM 1355 C C . ASP A 1 181 ? 4.164 -19.344 -13.531 1 96.44 181 ASP A C 1
ATOM 1357 O O . ASP A 1 181 ? 5.25 -19.016 -14.016 1 96.44 181 ASP A O 1
ATOM 1361 N N . THR A 1 182 ? 3.811 -20.625 -13.305 1 93.38 182 THR A N 1
ATOM 1362 C CA . THR A 1 182 ? 4.645 -21.734 -13.75 1 93.38 182 THR A CA 1
ATOM 1363 C C . THR A 1 182 ? 4.383 -22.047 -15.219 1 93.38 182 THR A C 1
ATOM 1365 O O . THR A 1 182 ? 5.059 -22.891 -15.812 1 93.38 182 THR A O 1
ATOM 1368 N N . GLY A 1 183 ? 3.49 -21.391 -15.844 1 93.69 183 GLY A N 1
ATOM 1369 C CA . GLY A 1 183 ? 3.094 -21.719 -17.203 1 93.69 183 GLY A CA 1
ATOM 1370 C C . GLY A 1 183 ? 2.17 -22.922 -17.281 1 93.69 183 GLY A C 1
ATOM 1371 O O . GLY A 1 183 ? 1.791 -23.484 -16.25 1 93.69 183 GLY A O 1
ATOM 1372 N N . VAL A 1 184 ? 1.692 -23.172 -18.453 1 94.81 184 VAL A N 1
ATOM 1373 C CA . VAL A 1 184 ? 0.884 -24.344 -18.75 1 94.81 184 VAL A CA 1
ATOM 1374 C C . VAL A 1 184 ? 1.343 -24.969 -20.062 1 94.81 184 VAL A C 1
ATOM 1376 O O . VAL A 1 184 ? 1.534 -24.25 -21.062 1 94.81 184 VAL A O 1
ATOM 1379 N N . PRO A 1 185 ? 1.598 -26.281 -20.016 1 93.94 185 PRO A N 1
ATOM 1380 C CA . PRO A 1 185 ? 2 -26.922 -21.266 1 93.94 185 PRO A CA 1
ATOM 1381 C C . PRO A 1 185 ? 0.966 -26.75 -22.375 1 93.94 185 PRO A C 1
ATOM 1383 O O . PRO A 1 185 ? -0.239 -26.828 -22.125 1 93.94 185 PRO A O 1
ATOM 1386 N N . GLU A 1 186 ? 1.549 -26.562 -23.516 1 92.81 186 GLU A N 1
ATOM 1387 C CA . GLU A 1 186 ? 0.66 -26.422 -24.656 1 92.81 186 GLU A CA 1
ATOM 1388 C C . GLU A 1 186 ? -0.195 -27.672 -24.844 1 92.81 186 GLU A C 1
ATOM 1390 O O . GLU A 1 186 ? 0.281 -28.797 -24.641 1 92.81 186 GLU A O 1
ATOM 1395 N N . GLY A 1 187 ? -1.472 -27.469 -25.125 1 91.75 187 GLY A N 1
ATOM 1396 C CA . GLY A 1 187 ? -2.371 -28.578 -25.422 1 91.75 187 GLY A CA 1
ATOM 1397 C C . GLY A 1 187 ? -3.195 -29 -24.219 1 91.75 187 GLY A C 1
ATOM 1398 O O . GLY A 1 187 ? -4.203 -29.703 -24.375 1 91.75 187 GLY A O 1
ATOM 1399 N N . VAL A 1 188 ? -2.734 -28.656 -23.047 1 92.44 188 VAL A N 1
ATOM 1400 C CA . VAL A 1 188 ? -3.447 -29.031 -21.828 1 92.44 188 VAL A CA 1
ATOM 1401 C C . VAL A 1 188 ? -4.734 -28.219 -21.703 1 92.44 188 VAL A C 1
ATOM 1403 O O . VAL A 1 188 ? -4.699 -26.984 -21.688 1 92.44 188 VAL A O 1
ATOM 1406 N N . HIS A 1 189 ? -5.902 -28.906 -21.578 1 90.06 189 HIS A N 1
ATOM 1407 C CA . HIS A 1 189 ? -7.23 -28.312 -21.484 1 90.06 189 HIS A CA 1
ATOM 1408 C C . HIS A 1 189 ? -7.496 -27.375 -22.656 1 90.06 189 HIS A C 1
ATOM 1410 O O . HIS A 1 189 ? -8.227 -26.391 -22.516 1 90.06 189 HIS A O 1
ATOM 1416 N N . ALA A 1 190 ? -6.902 -27.562 -23.797 1 89.25 190 ALA A N 1
ATOM 1417 C CA . ALA A 1 190 ? -6.934 -26.609 -24.906 1 89.25 190 ALA A CA 1
ATOM 1418 C C . ALA A 1 190 ? -7.938 -27.047 -25.984 1 89.25 190 ALA A C 1
ATOM 1420 O O . ALA A 1 190 ? -8.188 -26.312 -26.938 1 89.25 190 ALA A O 1
ATOM 1421 N N . GLY A 1 191 ? -8.445 -28.234 -25.844 1 83.94 191 GLY A N 1
ATOM 1422 C CA . GLY A 1 191 ? -9.414 -28.703 -26.828 1 83.94 191 GLY A CA 1
ATOM 1423 C C . GLY A 1 191 ? -10.742 -27.969 -26.75 1 83.94 191 GLY A C 1
ATOM 1424 O O . GLY A 1 191 ? -10.922 -27.094 -25.906 1 83.94 191 GLY A O 1
ATOM 1425 N N . PRO A 1 192 ? -11.648 -28.344 -27.703 1 77.44 192 PRO A N 1
ATOM 1426 C CA . PRO A 1 192 ? -12.977 -27.734 -27.656 1 77.44 192 PRO A CA 1
ATOM 1427 C C . PRO A 1 192 ? -13.672 -27.938 -26.312 1 77.44 192 PRO A C 1
ATOM 1429 O O . PRO A 1 192 ? -13.734 -29.062 -25.812 1 77.44 192 PRO A O 1
ATOM 1432 N N . GLY A 1 193 ? -14.023 -26.875 -25.703 1 74.94 193 GLY A N 1
ATOM 1433 C CA . GLY A 1 193 ? -14.711 -26.953 -24.438 1 74.94 193 GLY A CA 1
ATOM 1434 C C . GLY A 1 193 ? -13.773 -26.969 -23.234 1 74.94 193 GLY A C 1
ATOM 1435 O O . GLY A 1 193 ? -14.211 -26.938 -22.094 1 74.94 193 GLY A O 1
ATOM 1436 N N . GLY A 1 194 ? -12.523 -27.062 -23.547 1 84.31 194 GLY A N 1
ATOM 1437 C CA . GLY A 1 194 ? -11.555 -27 -22.453 1 84.31 194 GLY A CA 1
ATOM 1438 C C . GLY A 1 194 ? -11.5 -25.656 -21.781 1 84.31 194 GLY A C 1
ATOM 1439 O O . GLY A 1 194 ? -11.664 -24.625 -22.422 1 84.31 194 GLY A O 1
ATOM 1440 N N . TRP A 1 195 ? -11.227 -25.609 -20.469 1 86.25 195 TRP A N 1
ATOM 1441 C CA . TRP A 1 195 ? -11.211 -24.375 -19.703 1 86.25 195 TRP A CA 1
ATOM 1442 C C . TRP A 1 195 ? -10.07 -23.469 -20.156 1 86.25 195 TRP A C 1
ATOM 1444 O O . TRP A 1 195 ? -10.109 -22.25 -19.938 1 86.25 195 TRP A O 1
ATOM 1454 N N . LEU A 1 196 ? -9.062 -24.094 -20.781 1 91.31 196 LEU A N 1
ATOM 1455 C CA . LEU A 1 196 ? -7.918 -23.281 -21.188 1 91.31 196 LEU A CA 1
ATOM 1456 C C . LEU A 1 196 ? -7.84 -23.172 -22.703 1 91.31 196 LEU A C 1
ATOM 1458 O O . LEU A 1 196 ? -6.758 -22.953 -23.266 1 91.31 196 LEU A O 1
ATOM 1462 N N . ALA A 1 197 ? -9.016 -23.422 -23.281 1 87.62 197 ALA A N 1
ATOM 1463 C CA . ALA A 1 197 ? -9.086 -23.156 -24.719 1 87.62 197 ALA A CA 1
ATOM 1464 C C . ALA A 1 197 ? -8.797 -21.688 -25.016 1 87.62 197 ALA A C 1
ATOM 1466 O O . ALA A 1 197 ? -9.227 -20.797 -24.281 1 87.62 197 ALA A O 1
ATOM 1467 N N . HIS A 1 198 ? -7.988 -21.422 -25.953 1 86.56 198 HIS A N 1
ATOM 1468 C CA . HIS A 1 198 ? -7.711 -20.109 -26.5 1 86.56 198 HIS A CA 1
ATOM 1469 C C . HIS A 1 198 ? -6.793 -19.312 -25.578 1 86.56 198 HIS A C 1
ATOM 1471 O O . HIS A 1 198 ? -6.617 -18.109 -25.75 1 86.56 198 HIS A O 1
ATOM 1477 N N . VAL A 1 199 ? -6.262 -19.984 -24.562 1 91.56 199 VAL A N 1
ATOM 1478 C CA . VAL A 1 199 ? -5.246 -19.281 -23.797 1 91.56 199 VAL A CA 1
ATOM 1479 C C . VAL A 1 199 ? -4.047 -18.969 -24.672 1 91.56 199 VAL A C 1
ATOM 1481 O O . VAL A 1 199 ? -3.555 -19.828 -25.406 1 91.56 199 VAL A O 1
ATOM 1484 N N . GLU A 1 200 ? -3.619 -17.703 -24.625 1 92.94 200 GLU A N 1
ATOM 1485 C CA . GLU A 1 200 ? -2.438 -17.312 -25.391 1 92.94 200 GLU A CA 1
ATOM 1486 C C . GLU A 1 200 ? -1.171 -17.453 -24.547 1 92.94 200 GLU A C 1
ATOM 1488 O O . GLU A 1 200 ? -1.16 -17.094 -23.375 1 92.94 200 GLU A O 1
ATOM 1493 N N . HIS A 1 201 ? -0.175 -18.062 -25.125 1 93.38 201 HIS A N 1
ATOM 1494 C CA . HIS A 1 201 ? 1.151 -18.094 -24.516 1 93.38 201 HIS A CA 1
ATOM 1495 C C . HIS A 1 201 ? 2.01 -16.938 -25.016 1 93.38 201 HIS A C 1
ATOM 1497 O O . HIS A 1 201 ? 1.903 -16.516 -26.172 1 93.38 201 HIS A O 1
ATOM 1503 N N . GLY A 1 202 ? 2.85 -16.422 -24.125 1 89.62 202 GLY A N 1
ATOM 1504 C CA . GLY A 1 202 ? 3.807 -15.438 -24.609 1 89.62 202 GLY A CA 1
ATOM 1505 C C . GLY A 1 202 ? 4.602 -15.922 -25.812 1 89.62 202 GLY A C 1
ATOM 1506 O O . GLY A 1 202 ? 4.648 -17.125 -26.094 1 89.62 202 GLY A O 1
ATOM 1507 N N . THR A 1 203 ? 5.254 -14.992 -26.422 1 85.44 203 THR A N 1
ATOM 1508 C CA . THR A 1 203 ? 5.953 -15.328 -27.672 1 85.44 203 THR A CA 1
ATOM 1509 C C . THR A 1 203 ? 7.344 -15.875 -27.359 1 85.44 203 THR A C 1
ATOM 1511 O O . THR A 1 203 ? 7.957 -16.531 -28.219 1 85.44 203 THR A O 1
ATOM 1514 N N . SER A 1 204 ? 7.773 -15.633 -26.188 1 87.31 204 SER A N 1
ATOM 1515 C CA . SER A 1 204 ? 9.078 -16.141 -25.781 1 87.31 204 SER A CA 1
ATOM 1516 C C . SER A 1 204 ? 9.062 -17.656 -25.625 1 87.31 204 SER A C 1
ATOM 1518 O O . SER A 1 204 ? 8.039 -18.234 -25.25 1 87.31 204 SER A O 1
ATOM 1520 N N . ALA A 1 205 ? 10.18 -18.281 -25.844 1 86.38 205 ALA A N 1
ATOM 1521 C CA . ALA A 1 205 ? 10.312 -19.719 -25.672 1 86.38 205 ALA A CA 1
ATOM 1522 C C . ALA A 1 205 ? 10.016 -20.125 -24.219 1 86.38 205 ALA A C 1
ATOM 1524 O O . ALA A 1 205 ? 9.438 -21.188 -23.969 1 86.38 205 ALA A O 1
ATOM 1525 N N . VAL A 1 206 ? 10.305 -19.25 -23.344 1 91.31 206 VAL A N 1
ATOM 1526 C CA . VAL A 1 206 ? 10.133 -19.531 -21.922 1 91.31 206 VAL A CA 1
ATOM 1527 C C . VAL A 1 206 ? 8.648 -19.719 -21.609 1 91.31 206 VAL A C 1
ATOM 1529 O O . VAL A 1 206 ? 8.289 -20.453 -20.688 1 91.31 206 VAL A O 1
ATOM 1532 N N . ASP A 1 207 ? 7.812 -19.156 -22.469 1 93.19 207 ASP A N 1
ATOM 1533 C CA . ASP A 1 207 ? 6.375 -19.172 -22.219 1 93.19 207 ASP A CA 1
ATOM 1534 C C . ASP A 1 207 ? 5.707 -20.344 -22.938 1 93.19 207 ASP A C 1
ATOM 1536 O O . ASP A 1 207 ? 4.566 -20.703 -22.625 1 93.19 207 ASP A O 1
ATOM 1540 N N . ARG A 1 208 ? 6.383 -20.922 -23.875 1 92.88 208 ARG A N 1
ATOM 1541 C CA . ARG A 1 208 ? 5.855 -22.016 -24.672 1 92.88 208 ARG A CA 1
ATOM 1542 C C . ARG A 1 208 ? 6.449 -23.359 -24.219 1 92.88 208 ARG A C 1
ATOM 1544 O O . ARG A 1 208 ? 7.379 -23.875 -24.859 1 92.88 208 ARG A O 1
ATOM 1551 N N . ILE A 1 209 ? 5.723 -23.953 -23.266 1 91.44 209 ILE A N 1
ATOM 1552 C CA . ILE A 1 209 ? 6.309 -25.141 -22.641 1 91.44 209 ILE A CA 1
ATOM 1553 C C . ILE A 1 209 ? 5.48 -26.375 -22.984 1 91.44 209 ILE A C 1
ATOM 1555 O O . ILE A 1 209 ? 4.309 -26.266 -23.344 1 91.44 209 ILE A O 1
ATOM 1559 N N . THR A 1 210 ? 6.23 -27.547 -22.875 1 91.44 210 THR A N 1
ATOM 1560 C CA . THR A 1 210 ? 5.621 -28.844 -23.141 1 91.44 210 THR A CA 1
ATOM 1561 C C . THR A 1 210 ? 5.52 -29.656 -21.844 1 91.44 210 THR A C 1
ATOM 1563 O O . THR A 1 210 ? 5.949 -29.203 -20.781 1 91.44 210 THR A O 1
ATOM 1566 N N . MET A 1 211 ? 4.934 -30.797 -21.969 1 90.25 211 MET A N 1
ATOM 1567 C CA . MET A 1 211 ? 4.836 -31.672 -20.812 1 90.25 211 MET A CA 1
ATOM 1568 C C . MET A 1 211 ? 6.223 -32.062 -20.312 1 90.25 211 MET A C 1
ATOM 1570 O O . MET A 1 211 ? 6.418 -32.281 -19.109 1 90.25 211 MET A O 1
ATOM 1574 N N . ALA A 1 212 ? 7.172 -32.156 -21.156 1 88.06 212 ALA A N 1
ATOM 1575 C CA . ALA A 1 212 ? 8.539 -32.5 -20.781 1 88.06 212 ALA A CA 1
ATOM 1576 C C . ALA A 1 212 ? 9.141 -31.422 -19.875 1 88.06 212 ALA A C 1
ATOM 1578 O O . ALA A 1 212 ? 9.984 -31.719 -19.016 1 88.06 212 ALA A O 1
ATOM 1579 N N . ASP A 1 213 ? 8.617 -30.266 -19.938 1 87.69 213 ASP A N 1
ATOM 1580 C CA . ASP A 1 213 ? 9.18 -29.141 -19.188 1 87.69 213 ASP A CA 1
ATOM 1581 C C . ASP A 1 213 ? 8.656 -29.109 -17.75 1 87.69 213 ASP A C 1
ATOM 1583 O O . ASP A 1 213 ? 9.211 -28.422 -16.906 1 87.69 213 ASP A O 1
ATOM 1587 N N . VAL A 1 214 ? 7.598 -29.844 -17.469 1 86.5 214 VAL A N 1
ATOM 1588 C CA . VAL A 1 214 ? 7.016 -29.812 -16.125 1 86.5 214 VAL A CA 1
ATOM 1589 C C . VAL A 1 214 ? 7.16 -31.188 -15.477 1 86.5 214 VAL A C 1
ATOM 1591 O O . VAL A 1 214 ? 6.418 -31.531 -14.547 1 86.5 214 VAL A O 1
ATOM 1594 N N . THR A 1 215 ? 8.086 -32 -15.992 1 85.88 215 THR A N 1
ATOM 1595 C CA . THR A 1 215 ? 8.352 -33.344 -15.422 1 85.88 215 THR A CA 1
ATOM 1596 C C . THR A 1 215 ? 9.82 -33.469 -15.008 1 85.88 215 THR A C 1
ATOM 1598 O O . THR A 1 215 ? 10.688 -32.781 -15.555 1 85.88 215 THR A O 1
ATOM 1601 N N . VAL A 1 216 ? 10.07 -34.188 -13.93 1 77.94 216 VAL A N 1
ATOM 1602 C CA . VAL A 1 216 ? 11.438 -34.406 -13.484 1 77.94 216 VAL A CA 1
ATOM 1603 C C . VAL A 1 216 ? 12.016 -35.625 -14.195 1 77.94 216 VAL A C 1
ATOM 1605 O O . VAL A 1 216 ? 13.234 -35.719 -14.391 1 77.94 216 VAL A O 1
ATOM 1608 N N . THR A 1 217 ? 11.266 -36.469 -14.375 1 76 217 THR A N 1
ATOM 1609 C CA . THR A 1 217 ? 11.633 -37.625 -15.195 1 76 217 THR A CA 1
ATOM 1610 C C . THR A 1 217 ? 10.68 -37.75 -16.375 1 76 217 THR A C 1
ATOM 1612 O O . THR A 1 217 ? 9.664 -37.062 -16.453 1 76 217 THR A O 1
ATOM 1615 N N . ALA A 1 218 ? 11.266 -38.469 -17.5 1 67.25 218 ALA A N 1
ATOM 1616 C CA . ALA A 1 218 ? 10.352 -38.656 -18.625 1 67.25 218 ALA A CA 1
ATOM 1617 C C . ALA A 1 218 ? 8.914 -38.812 -18.156 1 67.25 218 ALA A C 1
ATOM 1619 O O . ALA A 1 218 ? 8.672 -39.25 -17.031 1 67.25 218 ALA A O 1
ATOM 1620 N N . PRO A 1 219 ? 7.965 -37.938 -18.969 1 65.44 219 PRO A N 1
ATOM 1621 C CA . PRO A 1 219 ? 6.59 -38.219 -18.562 1 65.44 219 PRO A CA 1
ATOM 1622 C C . PRO A 1 219 ? 6.402 -39.656 -18.078 1 65.44 219 PRO A C 1
ATOM 1624 O O . PRO A 1 219 ? 7.074 -40.562 -18.578 1 65.44 219 PRO A O 1
ATOM 1627 N N . PRO A 1 220 ? 5.875 -39.656 -16.859 1 78.38 220 PRO A N 1
ATOM 1628 C CA . PRO A 1 220 ? 4.746 -38.875 -16.359 1 78.38 220 PRO A CA 1
ATOM 1629 C C . PRO A 1 220 ? 5.043 -38.188 -15.016 1 78.38 220 PRO A C 1
ATOM 1631 O O . PRO A 1 220 ? 4.129 -37.688 -14.367 1 78.38 220 PRO A O 1
ATOM 1634 N N . MET A 1 221 ? 6.312 -38.281 -14.547 1 87.31 221 MET A N 1
ATOM 1635 C CA . MET A 1 221 ? 6.531 -37.812 -13.18 1 87.31 221 MET A CA 1
ATOM 1636 C C . MET A 1 221 ? 6.598 -36.281 -13.133 1 87.31 221 MET A C 1
ATOM 1638 O O . MET A 1 221 ? 7.516 -35.688 -13.688 1 87.31 221 MET A O 1
ATOM 1642 N N . LEU A 1 222 ? 5.723 -35.719 -12.383 1 88.19 222 LEU A N 1
ATOM 1643 C CA . LEU A 1 222 ? 5.559 -34.281 -12.32 1 88.19 222 LEU A CA 1
ATOM 1644 C C . LEU A 1 222 ? 6.605 -33.656 -11.406 1 88.19 222 LEU A C 1
ATOM 1646 O O . LEU A 1 222 ? 7.008 -34.25 -10.406 1 88.19 222 LEU A O 1
ATOM 1650 N N . ASP A 1 223 ? 7.094 -32.469 -11.836 1 83.75 223 ASP A N 1
ATOM 1651 C CA . ASP A 1 223 ? 7.914 -31.688 -10.914 1 83.75 223 ASP A CA 1
ATOM 1652 C C . ASP A 1 223 ? 7.074 -31.094 -9.789 1 83.75 223 ASP A C 1
ATOM 1654 O O . ASP A 1 223 ? 5.844 -31.156 -9.828 1 83.75 223 ASP A O 1
ATOM 1658 N N . PRO A 1 224 ? 7.652 -30.516 -8.75 1 79.06 224 PRO A N 1
ATOM 1659 C CA . PRO A 1 224 ? 6.926 -30.094 -7.551 1 79.06 224 PRO A CA 1
ATOM 1660 C C . PRO A 1 224 ? 5.953 -28.938 -7.828 1 79.06 224 PRO A C 1
ATOM 1662 O O . PRO A 1 224 ? 4.961 -28.781 -7.109 1 79.06 224 PRO A O 1
ATOM 1665 N N . ALA A 1 225 ? 6.18 -28.188 -8.781 1 85 225 ALA A N 1
ATOM 1666 C CA . ALA A 1 225 ? 5.348 -27.016 -9 1 85 225 ALA A CA 1
ATOM 1667 C C . ALA A 1 225 ? 4.383 -27.234 -10.164 1 85 225 ALA A C 1
ATOM 1669 O O . ALA A 1 225 ? 3.615 -26.328 -10.516 1 85 225 ALA A O 1
ATOM 1670 N N . ALA A 1 226 ? 4.359 -28.422 -10.695 1 87.75 226 ALA A N 1
ATOM 1671 C CA . ALA A 1 226 ? 3.566 -28.719 -11.883 1 87.75 226 ALA A CA 1
ATOM 1672 C C . ALA A 1 226 ? 2.084 -28.469 -11.633 1 87.75 226 ALA A C 1
ATOM 1674 O O . ALA A 1 226 ? 1.552 -28.844 -10.586 1 87.75 226 ALA A O 1
ATOM 1675 N N . GLY A 1 227 ? 1.504 -27.75 -12.594 1 91.31 227 GLY A N 1
ATOM 1676 C CA . GLY A 1 227 ? 0.062 -27.562 -12.57 1 91.31 227 GLY A CA 1
ATOM 1677 C C . GLY A 1 227 ? -0.365 -26.266 -11.898 1 91.31 227 GLY A C 1
ATOM 1678 O O . GLY A 1 227 ? -1.513 -25.844 -12.039 1 91.31 227 GLY A O 1
ATOM 1679 N N . HIS A 1 228 ? 0.512 -25.594 -11.156 1 92.56 228 HIS A N 1
ATOM 1680 C CA . HIS A 1 228 ? 0.129 -24.375 -10.445 1 92.56 228 HIS A CA 1
ATOM 1681 C C . HIS A 1 228 ? -0.395 -23.312 -11.406 1 92.56 228 HIS A C 1
ATOM 1683 O O . HIS A 1 228 ? -1.457 -22.734 -11.172 1 92.56 228 HIS A O 1
ATOM 1689 N N . GLY A 1 229 ? 0.328 -23.062 -12.477 1 94.81 229 GLY A N 1
ATOM 1690 C CA . GLY A 1 229 ? -0.116 -22.109 -13.484 1 94.81 229 GLY A CA 1
ATOM 1691 C C . GLY A 1 229 ? -1.432 -22.5 -14.133 1 94.81 229 GLY A C 1
ATOM 1692 O O . GLY A 1 229 ? -2.309 -21.656 -14.328 1 94.81 229 GLY A O 1
ATOM 1693 N N . ALA A 1 230 ? -1.571 -23.781 -14.438 1 93.88 230 ALA A N 1
ATOM 1694 C CA . ALA A 1 230 ? -2.818 -24.281 -15.023 1 93.88 230 ALA A CA 1
ATOM 1695 C C . ALA A 1 230 ? -3.994 -24.047 -14.078 1 93.88 230 ALA A C 1
ATOM 1697 O O . ALA A 1 230 ? -5.086 -23.672 -14.516 1 93.88 230 ALA A O 1
ATOM 1698 N N . PHE A 1 231 ? -3.764 -24.297 -12.828 1 93.44 231 PHE A N 1
ATOM 1699 C CA . PHE A 1 231 ? -4.801 -24.109 -11.82 1 93.44 231 PHE A CA 1
ATOM 1700 C C . PHE A 1 231 ? -5.238 -22.641 -11.766 1 93.44 231 PHE A C 1
ATOM 1702 O O . PHE A 1 231 ? -6.438 -22.359 -11.758 1 93.44 231 PHE A O 1
ATOM 1709 N N . ALA A 1 232 ? -4.281 -21.781 -11.742 1 95.88 232 ALA A N 1
ATOM 1710 C CA . ALA A 1 232 ? -4.574 -20.359 -11.672 1 95.88 232 ALA A CA 1
ATOM 1711 C C . ALA A 1 232 ? -5.352 -19.891 -12.906 1 95.88 232 ALA A C 1
ATOM 1713 O O . ALA A 1 232 ? -6.32 -19.141 -12.789 1 95.88 232 ALA A O 1
ATOM 1714 N N . LEU A 1 233 ? -4.93 -20.328 -14.055 1 95.44 233 LEU A N 1
ATOM 1715 C CA . LEU A 1 233 ? -5.629 -19.969 -15.289 1 95.44 233 LEU A CA 1
ATOM 1716 C C . LEU A 1 233 ? -7.078 -20.438 -15.242 1 95.44 233 LEU A C 1
ATOM 1718 O O . LEU A 1 233 ? -7.984 -19.703 -15.625 1 95.44 233 LEU A O 1
ATOM 1722 N N . GLY A 1 234 ? -7.254 -21.625 -14.789 1 93.69 234 GLY A N 1
ATOM 1723 C CA . GLY A 1 234 ? -8.609 -22.141 -14.648 1 93.69 234 GLY A CA 1
ATOM 1724 C C . GLY A 1 234 ? -9.461 -21.328 -13.703 1 93.69 234 GLY A C 1
ATOM 1725 O O . GLY A 1 234 ? -10.656 -21.141 -13.93 1 93.69 234 GLY A O 1
ATOM 1726 N N . MET A 1 235 ? -8.875 -20.812 -12.641 1 94.69 235 MET A N 1
ATOM 1727 C CA . MET A 1 235 ? -9.617 -20 -11.68 1 94.69 235 MET A CA 1
ATOM 1728 C C . MET A 1 235 ? -10.07 -18.688 -12.32 1 94.69 235 MET A C 1
ATOM 1730 O O . MET A 1 235 ? -11.195 -18.234 -12.086 1 94.69 235 MET A O 1
ATOM 1734 N N . VAL A 1 236 ? -9.172 -18.062 -13.094 1 95.5 236 VAL A N 1
ATOM 1735 C CA . VAL A 1 236 ? -9.555 -16.844 -13.789 1 95.5 236 VAL A CA 1
ATOM 1736 C C . VAL A 1 236 ? -10.727 -17.125 -14.727 1 95.5 236 VAL A C 1
ATOM 1738 O O . VAL A 1 236 ? -11.703 -16.375 -14.758 1 95.5 236 VAL A O 1
ATOM 1741 N N . ARG A 1 237 ? -10.664 -18.188 -15.461 1 92.25 237 ARG A N 1
ATOM 1742 C CA . ARG A 1 237 ? -11.711 -18.562 -16.406 1 92.25 237 ARG A CA 1
ATOM 1743 C C . ARG A 1 237 ? -13.039 -18.781 -15.695 1 92.25 237 ARG A C 1
ATOM 1745 O O . ARG A 1 237 ? -14.094 -18.422 -16.219 1 92.25 237 ARG A O 1
ATOM 1752 N N . GLN A 1 238 ? -13.008 -19.344 -14.578 1 91 238 GLN A N 1
ATOM 1753 C CA . GLN A 1 238 ? -14.227 -19.578 -13.805 1 91 238 GLN A CA 1
ATOM 1754 C C . GLN A 1 238 ? -14.859 -18.25 -13.383 1 91 238 GLN A C 1
ATOM 1756 O O . GLN A 1 238 ? -16.094 -18.125 -13.375 1 91 238 GLN A O 1
ATOM 1761 N N . ALA A 1 239 ? -14.039 -17.328 -13.055 1 92.94 239 ALA A N 1
ATOM 1762 C CA . ALA A 1 239 ? -14.539 -16.031 -12.625 1 92.94 239 ALA A CA 1
ATOM 1763 C C . ALA A 1 239 ? -15.039 -15.211 -13.805 1 92.94 239 ALA A C 1
ATOM 1765 O O . ALA A 1 239 ? -15.977 -14.414 -13.672 1 92.94 239 ALA A O 1
ATOM 1766 N N . TYR A 1 240 ? -14.398 -15.383 -14.969 1 91.75 240 TYR A N 1
ATOM 1767 C CA . TYR A 1 240 ? -14.711 -14.641 -16.188 1 91.75 240 TYR A CA 1
ATOM 1768 C C . TYR A 1 240 ? -14.578 -15.531 -17.422 1 91.75 240 TYR A C 1
ATOM 1770 O O . TYR A 1 240 ? -13.547 -15.516 -18.094 1 91.75 240 TYR A O 1
ATOM 1778 N N . PRO A 1 241 ? -15.594 -16.203 -17.75 1 88.25 241 PRO A N 1
ATOM 1779 C CA . PRO A 1 241 ? -15.555 -17.203 -18.812 1 88.25 241 PRO A CA 1
ATOM 1780 C C . PRO A 1 241 ? -15.125 -16.625 -20.156 1 88.25 241 PRO A C 1
ATOM 1782 O O . PRO A 1 241 ? -14.469 -17.312 -20.953 1 88.25 241 PRO A O 1
ATOM 1785 N N . ASP A 1 242 ? -15.398 -15.352 -20.469 1 86.62 242 ASP A N 1
ATOM 1786 C CA . ASP A 1 242 ? -15.133 -14.766 -21.766 1 86.62 242 ASP A CA 1
ATOM 1787 C C . ASP A 1 242 ? -13.797 -14.023 -21.766 1 86.62 242 ASP A C 1
ATOM 1789 O O . ASP A 1 242 ? -13.492 -13.289 -22.719 1 86.62 242 ASP A O 1
ATOM 1793 N N . VAL A 1 243 ? -13.008 -14.297 -20.828 1 91.88 243 VAL A N 1
ATOM 1794 C CA . VAL A 1 243 ? -11.789 -13.531 -20.609 1 91.88 243 VAL A CA 1
ATOM 1795 C C . VAL A 1 243 ? -10.805 -13.789 -21.75 1 91.88 243 VAL A C 1
ATOM 1797 O O . VAL A 1 243 ? -10.742 -14.898 -22.281 1 91.88 243 VAL A O 1
ATOM 1800 N N . HIS A 1 244 ? -10.133 -12.742 -22.188 1 93 244 HIS A N 1
ATOM 1801 C CA . HIS A 1 244 ? -8.922 -12.883 -22.984 1 93 244 HIS A CA 1
ATOM 1802 C C . HIS A 1 244 ? -7.723 -13.219 -22.094 1 93 244 HIS A C 1
ATOM 1804 O O . HIS A 1 244 ? -7.184 -12.336 -21.422 1 93 244 HIS A O 1
ATOM 1810 N N . LEU A 1 245 ? -7.293 -14.484 -22.172 1 94.56 245 LEU A N 1
ATOM 1811 C CA . LEU A 1 245 ? -6.398 -15.008 -21.141 1 94.56 245 LEU A CA 1
ATOM 1812 C C . LEU A 1 245 ? -5.012 -15.273 -21.703 1 94.56 245 LEU A C 1
ATOM 1814 O O . LEU A 1 245 ? -4.883 -15.812 -22.812 1 94.56 245 LEU A O 1
ATOM 1818 N N . GLY A 1 246 ? -3.943 -14.789 -21 1 96.5 246 GLY A N 1
ATOM 1819 C CA . GLY A 1 246 ? -2.557 -15.016 -21.359 1 96.5 246 GLY A CA 1
ATOM 1820 C C . GLY A 1 246 ? -1.747 -15.68 -20.266 1 96.5 246 GLY A C 1
ATOM 1821 O O . GLY A 1 246 ? -1.931 -15.383 -19.078 1 96.5 246 GLY A O 1
ATOM 1822 N N . SER A 1 247 ? -0.842 -16.625 -20.656 1 97.31 247 SER A N 1
ATOM 1823 C CA . SER A 1 247 ? 0.033 -17.344 -19.734 1 97.31 247 SER A CA 1
ATOM 1824 C C . SER A 1 247 ? 1.491 -16.938 -19.922 1 97.31 247 SER A C 1
ATOM 1826 O O . SER A 1 247 ? 2.021 -17.016 -21.031 1 97.31 247 SER A O 1
ATOM 1828 N N . PHE A 1 248 ? 2.164 -16.531 -18.859 1 97.75 248 PHE A N 1
ATOM 1829 C CA . PHE A 1 248 ? 3.557 -16.094 -18.891 1 97.75 248 PHE A CA 1
ATOM 1830 C C . PHE A 1 248 ? 4.348 -16.781 -17.781 1 97.75 248 PHE A C 1
ATOM 1832 O O . PHE A 1 248 ? 4.023 -16.641 -16.594 1 97.75 248 PHE A O 1
ATOM 1839 N N . ARG A 1 249 ? 5.363 -17.484 -18.141 1 96.25 249 ARG A N 1
ATOM 1840 C CA . ARG A 1 249 ? 6.113 -18.312 -17.203 1 96.25 249 ARG A CA 1
ATOM 1841 C C . ARG A 1 249 ? 7.242 -17.516 -16.547 1 96.25 249 ARG A C 1
ATOM 1843 O O . ARG A 1 249 ? 8.023 -16.859 -17.234 1 96.25 249 ARG A O 1
ATOM 1850 N N . ALA A 1 250 ? 7.238 -17.531 -15.258 1 94.75 250 ALA A N 1
ATOM 1851 C CA . ALA A 1 250 ? 8.305 -16.906 -14.477 1 94.75 250 ALA A CA 1
ATOM 1852 C C . ALA A 1 250 ? 8.906 -17.891 -13.477 1 94.75 250 ALA A C 1
ATOM 1854 O O . ALA A 1 250 ? 10.016 -17.703 -12.992 1 94.75 250 ALA A O 1
ATOM 1855 N N . LEU A 1 251 ? 8.148 -18.906 -13.117 1 92.06 251 LEU A N 1
ATOM 1856 C CA . LEU A 1 251 ? 8.523 -19.828 -12.039 1 92.06 251 LEU A CA 1
ATOM 1857 C C . LEU A 1 251 ? 9.023 -21.156 -12.602 1 92.06 251 LEU A C 1
ATOM 1859 O O . LEU A 1 251 ? 8.484 -21.656 -13.586 1 92.06 251 LEU A O 1
ATOM 1863 N N . THR A 1 252 ? 9.984 -21.672 -11.945 1 83.81 252 THR A N 1
ATOM 1864 C CA . THR A 1 252 ? 10.641 -22.906 -12.398 1 83.81 252 THR A CA 1
ATOM 1865 C C . THR A 1 252 ? 9.93 -24.141 -11.859 1 83.81 252 THR A C 1
ATOM 1867 O O . THR A 1 252 ? 8.945 -24.016 -11.117 1 83.81 252 THR A O 1
ATOM 1870 N N . ALA A 1 253 ? 10.508 -25.266 -12.273 1 71.81 253 ALA A N 1
ATOM 1871 C CA . ALA A 1 253 ? 9.969 -26.578 -11.922 1 71.81 253 ALA A CA 1
ATOM 1872 C C . ALA A 1 253 ? 10.023 -26.812 -10.414 1 71.81 253 ALA A C 1
ATOM 1874 O O . ALA A 1 253 ? 9.266 -27.625 -9.875 1 71.81 253 ALA A O 1
ATOM 1875 N N . VAL A 1 254 ? 10.797 -25.984 -9.758 1 72.62 254 VAL A N 1
ATOM 1876 C CA . VAL A 1 254 ? 10.977 -26.219 -8.328 1 72.62 254 VAL A CA 1
ATOM 1877 C C . VAL A 1 254 ? 10.078 -25.281 -7.527 1 72.62 254 VAL A C 1
ATOM 1879 O O . VAL A 1 254 ? 10.117 -25.281 -6.297 1 72.62 254 VAL A O 1
ATOM 1882 N N . GLY A 1 255 ? 9.312 -24.531 -8.172 1 78.88 255 GLY A N 1
ATOM 1883 C CA . GLY A 1 255 ? 8.25 -23.797 -7.496 1 78.88 255 GLY A CA 1
ATOM 1884 C C . GLY A 1 255 ? 8.633 -22.375 -7.133 1 78.88 255 GLY A C 1
ATOM 1885 O O . GLY A 1 255 ? 8.195 -21.859 -6.109 1 78.88 255 GLY A O 1
ATOM 1886 N N . GLY A 1 256 ? 9.477 -21.812 -7.883 1 89 256 GLY A N 1
ATOM 1887 C CA . GLY A 1 256 ? 9.812 -20.422 -7.645 1 89 256 GLY A CA 1
ATOM 1888 C C . GLY A 1 256 ? 10.664 -19.812 -8.75 1 89 256 GLY A C 1
ATOM 1889 O O . GLY A 1 256 ? 10.953 -20.469 -9.75 1 89 256 GLY A O 1
ATOM 1890 N N . GLY A 1 257 ? 10.93 -18.562 -8.617 1 92.25 257 GLY A N 1
ATOM 1891 C CA . GLY A 1 257 ? 11.758 -17.828 -9.555 1 92.25 257 GLY A CA 1
ATOM 1892 C C . GLY A 1 257 ? 12.461 -16.641 -8.906 1 92.25 257 GLY A C 1
ATOM 1893 O O . GLY A 1 257 ? 12.055 -16.172 -7.848 1 92.25 257 GLY A O 1
ATOM 1894 N N . SER A 1 258 ? 13.602 -16.266 -9.539 1 93.06 258 SER A N 1
ATOM 1895 C CA . SER A 1 258 ? 14.281 -15.07 -9.062 1 93.06 258 SER A CA 1
ATOM 1896 C C . SER A 1 258 ? 13.461 -13.82 -9.336 1 93.06 258 SER A C 1
ATOM 1898 O O . SER A 1 258 ? 12.594 -13.82 -10.211 1 93.06 258 SER A O 1
ATOM 1900 N N . GLU A 1 259 ? 13.68 -12.812 -8.523 1 93.25 259 GLU A N 1
ATOM 1901 C CA . GLU A 1 259 ? 12.984 -11.547 -8.758 1 93.25 259 GLU A CA 1
ATOM 1902 C C . GLU A 1 259 ? 13.219 -11.039 -10.18 1 93.25 259 GLU A C 1
ATOM 1904 O O . GLU A 1 259 ? 12.336 -10.43 -10.781 1 93.25 259 GLU A O 1
ATOM 1909 N N . VAL A 1 260 ? 14.359 -11.336 -10.758 1 92.5 260 VAL A N 1
ATOM 1910 C CA . VAL A 1 260 ? 14.688 -10.906 -12.109 1 92.5 260 VAL A CA 1
ATOM 1911 C C . VAL A 1 260 ? 13.844 -11.688 -13.117 1 92.5 260 VAL A C 1
ATOM 1913 O O . VAL A 1 260 ? 13.344 -11.117 -14.094 1 92.5 260 VAL A O 1
ATOM 1916 N N . ASP A 1 261 ? 13.695 -12.977 -12.891 1 92 261 ASP A N 1
ATOM 1917 C CA . ASP A 1 261 ? 12.844 -13.781 -13.758 1 92 261 ASP A CA 1
ATOM 1918 C C . ASP A 1 261 ? 11.398 -13.297 -13.727 1 92 261 ASP A C 1
ATOM 1920 O O . ASP A 1 261 ? 10.734 -13.242 -14.766 1 92 261 ASP A O 1
ATOM 1924 N N . VAL A 1 262 ? 10.961 -12.977 -12.578 1 94.94 262 VAL A N 1
ATOM 1925 C CA . VAL A 1 262 ? 9.602 -12.492 -12.398 1 94.94 262 VAL A CA 1
ATOM 1926 C C . VAL A 1 262 ? 9.422 -11.172 -13.148 1 94.94 262 VAL A C 1
ATOM 1928 O O . VAL A 1 262 ? 8.422 -10.969 -13.844 1 94.94 262 VAL A O 1
ATOM 1931 N N . VAL A 1 263 ? 10.375 -10.297 -13.023 1 94.81 263 VAL A N 1
ATOM 1932 C CA . VAL A 1 263 ? 10.305 -8.992 -13.672 1 94.81 263 VAL A CA 1
ATOM 1933 C C . VAL A 1 263 ? 10.258 -9.172 -15.188 1 94.81 263 VAL A C 1
ATOM 1935 O O . VAL A 1 263 ? 9.484 -8.508 -15.875 1 94.81 263 VAL A O 1
ATOM 1938 N N . GLU A 1 264 ? 11.07 -10.07 -15.711 1 93.62 264 GLU A N 1
ATOM 1939 C CA . GLU A 1 264 ? 11.047 -10.336 -17.141 1 93.62 264 GLU A CA 1
ATOM 1940 C C . GLU A 1 264 ? 9.68 -10.828 -17.594 1 93.62 264 GLU A C 1
ATOM 1942 O O . GLU A 1 264 ? 9.18 -10.414 -18.641 1 93.62 264 GLU A O 1
ATOM 1947 N N . ALA A 1 265 ? 9.117 -11.664 -16.844 1 96.31 265 ALA A N 1
ATOM 1948 C CA . ALA A 1 265 ? 7.789 -12.172 -17.188 1 96.31 265 ALA A CA 1
ATOM 1949 C C . ALA A 1 265 ? 6.742 -11.062 -17.109 1 96.31 265 ALA A C 1
ATOM 1951 O O . ALA A 1 265 ? 5.824 -11.016 -17.922 1 96.31 265 ALA A O 1
ATOM 1952 N N . ILE A 1 266 ? 6.832 -10.195 -16.047 1 96.88 266 ILE A N 1
ATOM 1953 C CA . ILE A 1 266 ? 5.922 -9.062 -15.914 1 96.88 266 ILE A CA 1
ATOM 1954 C C . ILE A 1 266 ? 6.023 -8.164 -17.141 1 96.88 266 ILE A C 1
ATOM 1956 O O . ILE A 1 266 ? 5.012 -7.703 -17.672 1 96.88 266 ILE A O 1
ATOM 1960 N N . GLU A 1 267 ? 7.223 -7.965 -17.609 1 95.19 267 GLU A N 1
ATOM 1961 C CA . GLU A 1 267 ? 7.426 -7.121 -18.781 1 95.19 267 GLU A CA 1
ATOM 1962 C C . GLU A 1 267 ? 6.812 -7.754 -20.031 1 95.19 267 GLU A C 1
ATOM 1964 O O . GLU A 1 267 ? 6.18 -7.066 -20.828 1 95.19 267 GLU A O 1
ATOM 1969 N N . ARG A 1 268 ? 6.98 -9.047 -20.234 1 96.38 268 ARG A N 1
ATOM 1970 C CA . ARG A 1 268 ? 6.352 -9.742 -21.359 1 96.38 268 ARG A CA 1
ATOM 1971 C C . ARG A 1 268 ? 4.832 -9.648 -21.266 1 96.38 268 ARG A C 1
ATOM 1973 O O . ARG A 1 268 ? 4.164 -9.367 -22.266 1 96.38 268 ARG A O 1
ATOM 1980 N N . ALA A 1 269 ? 4.328 -9.82 -20.094 1 98.25 269 ALA A N 1
ATOM 1981 C CA . ALA A 1 269 ? 2.889 -9.75 -19.875 1 98.25 269 ALA A CA 1
ATOM 1982 C C . ALA A 1 269 ? 2.359 -8.352 -20.188 1 98.25 269 ALA A C 1
ATOM 1984 O O . ALA A 1 269 ? 1.329 -8.195 -20.844 1 98.25 269 ALA A O 1
ATOM 1985 N N . ALA A 1 270 ? 3.068 -7.355 -19.672 1 97 270 ALA A N 1
ATOM 1986 C CA . ALA A 1 270 ? 2.68 -5.969 -19.922 1 97 270 ALA A CA 1
ATOM 1987 C C . ALA A 1 270 ? 2.682 -5.652 -21.406 1 97 270 ALA A C 1
ATOM 1989 O O . ALA A 1 270 ? 1.794 -4.953 -21.906 1 97 270 ALA A O 1
ATOM 1990 N N . GLY A 1 271 ? 3.717 -6.133 -22.125 1 96.88 271 GLY A N 1
ATOM 1991 C CA . GLY A 1 271 ? 3.764 -5.969 -23.562 1 96.88 271 GLY A CA 1
ATOM 1992 C C . GLY A 1 271 ? 2.586 -6.605 -24.281 1 96.88 271 GLY A C 1
ATOM 1993 O O . GLY A 1 271 ? 2.02 -6.016 -25.203 1 96.88 271 GLY A O 1
ATOM 1994 N N . TRP A 1 272 ? 2.248 -7.738 -23.844 1 97.12 272 TRP A N 1
ATOM 1995 C CA . TRP A 1 272 ? 1.102 -8.438 -24.422 1 97.12 272 TRP A CA 1
ATOM 1996 C C . TRP A 1 272 ? -0.189 -7.668 -24.172 1 97.12 272 TRP A C 1
ATOM 1998 O O . TRP A 1 272 ? -1.002 -7.492 -25.078 1 97.12 272 TRP A O 1
ATOM 2008 N N . ILE A 1 273 ? -0.406 -7.168 -22.969 1 97.5 273 ILE A N 1
ATOM 2009 C CA . ILE A 1 273 ? -1.589 -6.379 -22.641 1 97.5 273 ILE A CA 1
ATOM 2010 C C . ILE A 1 273 ? -1.621 -5.117 -23.5 1 97.5 273 ILE A C 1
ATOM 2012 O O . ILE A 1 273 ? -2.68 -4.719 -23.984 1 97.5 273 ILE A O 1
ATOM 2016 N N . ALA A 1 274 ? -0.499 -4.523 -23.672 1 97 274 ALA A N 1
ATOM 2017 C CA . ALA A 1 274 ? -0.415 -3.33 -24.516 1 97 274 ALA A CA 1
ATOM 2018 C C . ALA A 1 274 ? -0.835 -3.637 -25.938 1 97 274 ALA A C 1
ATOM 2020 O O . ALA A 1 274 ? -1.562 -2.857 -26.562 1 97 274 ALA A O 1
ATOM 2021 N N . ALA A 1 275 ? -0.361 -4.746 -26.469 1 96 275 ALA A N 1
ATOM 2022 C CA . ALA A 1 275 ? -0.704 -5.141 -27.844 1 96 275 ALA A CA 1
ATOM 2023 C C . ALA A 1 275 ? -2.201 -5.398 -27.969 1 96 275 ALA A C 1
ATOM 2025 O O . ALA A 1 275 ? -2.826 -4.973 -28.953 1 96 275 ALA A O 1
ATOM 2026 N N . VAL A 1 276 ? -2.744 -6.086 -26.984 1 95.06 276 VAL A N 1
ATOM 2027 C CA . VAL A 1 276 ? -4.18 -6.348 -26.984 1 95.06 276 VAL A CA 1
ATOM 2028 C C . VAL A 1 276 ? -4.941 -5.023 -26.922 1 95.06 276 VAL A C 1
ATOM 2030 O O . VAL A 1 276 ? -5.934 -4.836 -27.625 1 95.06 276 VAL A O 1
ATOM 2033 N N . SER A 1 277 ? -4.504 -4.145 -26.094 1 95.5 277 SER A N 1
ATOM 2034 C CA . SER A 1 277 ? -5.148 -2.846 -25.938 1 95.5 277 SER A CA 1
ATOM 2035 C C . SER A 1 277 ? -5.102 -2.045 -27.234 1 95.5 277 SER A C 1
ATOM 2037 O O . SER A 1 277 ? -6.105 -1.453 -27.641 1 95.5 277 SER A O 1
ATOM 2039 N N . ALA A 1 278 ? -3.98 -2.057 -27.906 1 95.19 278 ALA A N 1
ATOM 2040 C CA . ALA A 1 278 ? -3.83 -1.363 -29.188 1 95.19 278 ALA A CA 1
ATOM 2041 C C . ALA A 1 278 ? -4.766 -1.947 -30.234 1 95.19 278 ALA A C 1
ATOM 2043 O O . ALA A 1 278 ? -5.383 -1.208 -31 1 95.19 278 ALA A O 1
ATOM 2044 N N . ALA A 1 279 ? -4.852 -3.207 -30.266 1 94.12 279 ALA A N 1
ATOM 2045 C CA . ALA A 1 279 ? -5.707 -3.889 -31.234 1 94.12 279 ALA A CA 1
ATOM 2046 C C . ALA A 1 279 ? -7.172 -3.514 -31.031 1 94.12 279 ALA A C 1
ATOM 2048 O O . ALA A 1 279 ? -7.957 -3.504 -31.984 1 94.12 279 ALA A O 1
ATOM 2049 N N . ASN A 1 280 ? -7.527 -3.15 -29.812 1 92.88 280 ASN A N 1
ATOM 2050 C CA . ASN A 1 280 ? -8.906 -2.795 -29.5 1 92.88 280 ASN A CA 1
ATOM 2051 C C . ASN A 1 280 ? -9.109 -1.282 -29.5 1 92.88 280 ASN A C 1
ATOM 2053 O O . ASN A 1 280 ? -10.195 -0.797 -29.156 1 92.88 280 ASN A O 1
ATOM 2057 N N . GLY A 1 281 ? -8.078 -0.491 -29.734 1 92.31 281 GLY A N 1
ATOM 2058 C CA . GLY A 1 281 ? -8.172 0.956 -29.844 1 92.31 281 GLY A CA 1
ATOM 2059 C C . GLY A 1 281 ? -8.281 1.657 -28.516 1 92.31 281 GLY A C 1
ATOM 2060 O O . GLY A 1 281 ? -8.844 2.748 -28.422 1 92.31 281 GLY A O 1
ATOM 2061 N N . TRP A 1 282 ? -7.812 0.979 -27.484 1 91.5 282 TRP A N 1
ATOM 2062 C CA . TRP A 1 282 ? -7.852 1.611 -26.172 1 91.5 282 TRP A CA 1
ATOM 2063 C C . TRP A 1 282 ? -6.734 2.637 -26.031 1 91.5 282 TRP A C 1
ATOM 2065 O O . TRP A 1 282 ? -5.645 2.461 -26.578 1 91.5 282 TRP A O 1
ATOM 2075 N N . ALA A 1 283 ? -6.988 3.766 -25.297 1 86.44 283 ALA A N 1
ATOM 2076 C CA . ALA A 1 283 ? -6.086 4.91 -25.219 1 86.44 283 ALA A CA 1
ATOM 2077 C C . ALA A 1 283 ? -4.789 4.539 -24.516 1 86.44 283 ALA A C 1
ATOM 2079 O O . ALA A 1 283 ? -3.738 5.129 -24.766 1 86.44 283 ALA A O 1
ATOM 2080 N N . ARG A 1 284 ? -4.852 3.604 -23.656 1 89.38 284 ARG A N 1
ATOM 2081 C CA . ARG A 1 284 ? -3.68 3.133 -22.922 1 89.38 284 ARG A CA 1
ATOM 2082 C C . ARG A 1 284 ? -3.816 1.658 -22.562 1 89.38 284 ARG A C 1
ATOM 2084 O O . ARG A 1 284 ? -4.922 1.112 -22.562 1 89.38 284 ARG A O 1
ATOM 2091 N N . PRO A 1 285 ? -2.633 1.013 -22.266 1 95.56 285 PRO A N 1
ATOM 2092 C CA . PRO A 1 285 ? -2.701 -0.398 -21.875 1 95.56 285 PRO A CA 1
ATOM 2093 C C . PRO A 1 285 ? -3.627 -0.639 -20.688 1 95.56 285 PRO A C 1
ATOM 2095 O O . PRO A 1 285 ? -3.518 0.049 -19.672 1 95.56 285 PRO A O 1
ATOM 2098 N N . ARG A 1 286 ? -4.48 -1.582 -20.906 1 96.12 286 ARG A N 1
ATOM 2099 C CA . ARG A 1 286 ? -5.523 -1.878 -19.922 1 96.12 286 ARG A CA 1
ATOM 2100 C C . ARG A 1 286 ? -5.684 -3.383 -19.734 1 96.12 286 ARG A C 1
ATOM 2102 O O . ARG A 1 286 ? -5.727 -4.137 -20.703 1 96.12 286 ARG A O 1
ATOM 2109 N N . GLY A 1 287 ? -5.742 -3.807 -18.516 1 97.75 287 GLY A N 1
ATOM 2110 C CA . GLY A 1 287 ? -5.895 -5.223 -18.203 1 97.75 287 GLY A CA 1
ATOM 2111 C C . GLY A 1 287 ? -5.617 -5.555 -16.75 1 97.75 287 GLY A C 1
ATOM 2112 O O . GLY A 1 287 ? -5.637 -4.672 -15.898 1 97.75 287 GLY A O 1
ATOM 2113 N N . VAL A 1 288 ? -5.488 -6.84 -16.453 1 98.75 288 VAL A N 1
ATOM 2114 C CA . VAL A 1 288 ? -5.18 -7.32 -15.109 1 98.75 288 VAL A CA 1
ATOM 2115 C C . VAL A 1 288 ? -3.975 -8.25 -15.164 1 98.75 288 VAL A C 1
ATOM 2117 O O . VAL A 1 288 ? -3.861 -9.086 -16.062 1 98.75 288 VAL A O 1
ATOM 2120 N N . LEU A 1 289 ? -3.061 -8.039 -14.312 1 98.88 289 LEU A N 1
ATOM 2121 C CA . LEU A 1 289 ? -1.898 -8.898 -14.094 1 98.88 289 LEU A CA 1
ATOM 2122 C C . LEU A 1 289 ? -2.055 -9.703 -12.812 1 98.88 289 LEU A C 1
ATOM 2124 O O . LEU A 1 289 ? -2.211 -9.133 -11.727 1 98.88 289 LEU A O 1
ATOM 2128 N N . ASN A 1 290 ? -2.057 -11.055 -12.906 1 98.81 290 ASN A N 1
ATOM 2129 C CA . ASN A 1 290 ? -2.168 -11.93 -11.742 1 98.81 290 ASN A CA 1
ATOM 2130 C C . ASN A 1 290 ? -0.811 -12.5 -11.336 1 98.81 290 ASN A C 1
ATOM 2132 O O . ASN A 1 290 ? -0.119 -13.102 -12.156 1 98.81 290 ASN A O 1
ATOM 2136 N N . LEU A 1 291 ? -0.438 -12.305 -10.078 1 98.31 291 LEU A N 1
ATOM 2137 C CA . LEU A 1 291 ? 0.808 -12.773 -9.477 1 98.31 291 LEU A CA 1
ATOM 2138 C C . LEU A 1 291 ? 0.533 -13.617 -8.242 1 98.31 291 LEU A C 1
ATOM 2140 O O . LEU A 1 291 ? 0.469 -13.094 -7.125 1 98.31 291 LEU A O 1
ATOM 2144 N N . SER A 1 292 ? 0.468 -14.914 -8.391 1 96.44 292 SER A N 1
ATOM 2145 C CA . SER A 1 292 ? 0.076 -15.812 -7.312 1 96.44 292 SER A CA 1
ATOM 2146 C C . SER A 1 292 ? 1.298 -16.391 -6.609 1 96.44 292 SER A C 1
ATOM 2148 O O . SER A 1 292 ? 1.43 -17.609 -6.496 1 96.44 292 SER A O 1
ATOM 2150 N N . PHE A 1 293 ? 2.16 -15.586 -6.145 1 94.31 293 PHE A N 1
ATOM 2151 C CA . PHE A 1 293 ? 3.383 -15.93 -5.426 1 94.31 293 PHE A CA 1
ATOM 2152 C C . PHE A 1 293 ? 3.824 -14.773 -4.531 1 94.31 293 PHE A C 1
ATOM 2154 O O . PHE A 1 293 ? 3.217 -13.703 -4.547 1 94.31 293 PHE A O 1
ATOM 2161 N N . GLY A 1 294 ? 4.812 -15.047 -3.748 1 92.06 294 GLY A N 1
ATOM 2162 C CA . GLY A 1 294 ? 5.301 -13.977 -2.898 1 92.06 294 GLY A CA 1
ATOM 2163 C C . GLY A 1 294 ? 6.555 -14.344 -2.131 1 92.06 294 GLY A C 1
ATOM 2164 O O . GLY A 1 294 ? 6.965 -15.508 -2.127 1 92.06 294 GLY A O 1
ATOM 2165 N N . THR A 1 295 ? 7.176 -13.367 -1.587 1 91.25 295 THR A N 1
ATOM 2166 C CA . THR A 1 295 ? 8.375 -13.57 -0.78 1 91.25 295 THR A CA 1
ATOM 2167 C C . THR A 1 295 ? 8.477 -12.516 0.315 1 91.25 295 THR A C 1
ATOM 2169 O O . THR A 1 295 ? 7.863 -11.453 0.215 1 91.25 295 THR A O 1
ATOM 2172 N N . THR A 1 296 ? 9.18 -12.898 1.38 1 90.88 296 THR A N 1
ATOM 2173 C CA . THR A 1 296 ? 9.703 -11.898 2.309 1 90.88 296 THR A CA 1
ATOM 2174 C C . THR A 1 296 ? 11.047 -11.367 1.824 1 90.88 296 THR A C 1
ATOM 2176 O O . THR A 1 296 ? 11.641 -11.914 0.892 1 90.88 296 THR A O 1
ATOM 2179 N N . THR A 1 297 ? 11.453 -10.258 2.369 1 91.88 297 THR A N 1
ATOM 2180 C CA . THR A 1 297 ? 12.711 -9.656 1.944 1 91.88 297 THR A CA 1
ATOM 2181 C C . THR A 1 297 ? 13.68 -9.531 3.121 1 91.88 297 THR A C 1
ATOM 2183 O O . THR A 1 297 ? 13.258 -9.57 4.281 1 91.88 297 THR A O 1
ATOM 2186 N N . VAL A 1 298 ? 14.906 -9.414 2.777 1 88.94 298 VAL A N 1
ATOM 2187 C CA . VAL A 1 298 ? 15.961 -9.398 3.783 1 88.94 298 VAL A CA 1
ATOM 2188 C C . VAL A 1 298 ? 15.852 -8.133 4.629 1 88.94 298 VAL A C 1
ATOM 2190 O O . VAL A 1 298 ? 16.016 -8.172 5.852 1 88.94 298 VAL A O 1
ATOM 2193 N N . ASP A 1 299 ? 15.523 -7.012 4.027 1 82.31 299 ASP A N 1
ATOM 2194 C CA . ASP A 1 299 ? 15.547 -5.738 4.742 1 82.31 299 ASP A CA 1
ATOM 2195 C C . ASP A 1 299 ? 14.133 -5.238 5.027 1 82.31 299 ASP A C 1
ATOM 2197 O O . ASP A 1 299 ? 13.953 -4.125 5.523 1 82.31 299 ASP A O 1
ATOM 2201 N N . GLY A 1 300 ? 13.172 -5.984 4.625 1 83.81 300 GLY A N 1
ATOM 2202 C CA . GLY A 1 300 ? 11.797 -5.617 4.934 1 83.81 300 GLY A CA 1
ATOM 2203 C C . GLY A 1 300 ? 11.203 -4.648 3.932 1 83.81 300 GLY A C 1
ATOM 2204 O O . GLY A 1 300 ? 10.047 -4.238 4.07 1 83.81 300 GLY A O 1
ATOM 2205 N N . ASN A 1 301 ? 11.922 -4.238 2.951 1 87.38 301 ASN A N 1
ATOM 2206 C CA . ASN A 1 301 ? 11.422 -3.414 1.854 1 87.38 301 ASN A CA 1
ATOM 2207 C C . ASN A 1 301 ? 11.047 -4.262 0.644 1 87.38 301 ASN A C 1
ATOM 2209 O O . ASN A 1 301 ? 11.531 -5.383 0.49 1 87.38 301 ASN A O 1
ATOM 2213 N N . PRO A 1 302 ? 10.125 -3.723 -0.223 1 91.06 302 PRO A N 1
ATOM 2214 C CA . PRO A 1 302 ? 9.797 -4.488 -1.429 1 91.06 302 PRO A CA 1
ATOM 2215 C C . PRO A 1 302 ? 11.031 -4.816 -2.27 1 91.06 302 PRO A C 1
ATOM 2217 O O . PRO A 1 302 ? 11.969 -4.023 -2.334 1 91.06 302 PRO A O 1
ATOM 2220 N N . PRO A 1 303 ? 11.008 -6.043 -2.904 1 93 303 PRO A N 1
ATOM 2221 C CA . PRO A 1 303 ? 12.094 -6.285 -3.857 1 93 303 PRO A CA 1
ATOM 2222 C C . PRO A 1 303 ? 12.195 -5.195 -4.922 1 93 303 PRO A C 1
ATOM 2224 O O . PRO A 1 303 ? 11.211 -4.891 -5.602 1 93 303 PRO A O 1
ATOM 2227 N N . ILE A 1 304 ? 13.383 -4.715 -5.086 1 90.94 304 ILE A N 1
ATOM 2228 C CA . ILE A 1 304 ? 13.562 -3.453 -5.801 1 90.94 304 ILE A CA 1
ATOM 2229 C C . ILE A 1 304 ? 13.172 -3.631 -7.266 1 90.94 304 ILE A C 1
ATOM 2231 O O . ILE A 1 304 ? 12.562 -2.74 -7.863 1 90.94 304 ILE A O 1
ATOM 2235 N N . ALA A 1 305 ? 13.523 -4.75 -7.859 1 93.56 305 ALA A N 1
ATOM 2236 C CA . ALA A 1 305 ? 13.227 -4.949 -9.273 1 93.56 305 ALA A CA 1
ATOM 2237 C C . ALA A 1 305 ? 11.727 -5.121 -9.5 1 93.56 305 ALA A C 1
ATOM 2239 O O . ALA A 1 305 ? 11.172 -4.578 -10.461 1 93.56 305 ALA A O 1
ATOM 2240 N N . ILE A 1 306 ? 11.094 -5.871 -8.648 1 94.88 306 ILE A N 1
ATOM 2241 C CA . ILE A 1 306 ? 9.656 -6.086 -8.773 1 94.88 306 ILE A CA 1
ATOM 2242 C C . ILE A 1 306 ? 8.914 -4.77 -8.562 1 94.88 306 ILE A C 1
ATOM 2244 O O . ILE A 1 306 ? 8 -4.434 -9.32 1 94.88 306 ILE A O 1
ATOM 2248 N N . GLU A 1 307 ? 9.289 -4.043 -7.527 1 92.19 307 GLU A N 1
ATOM 2249 C CA . GLU A 1 307 ? 8.672 -2.748 -7.262 1 92.19 307 GLU A CA 1
ATOM 2250 C C . GLU A 1 307 ? 8.758 -1.832 -8.477 1 92.19 307 GLU A C 1
ATOM 2252 O O . GLU A 1 307 ? 7.77 -1.211 -8.867 1 92.19 307 GLU A O 1
ATOM 2257 N N . GLN A 1 308 ? 9.922 -1.778 -9.102 1 89.56 308 GLN A N 1
ATOM 2258 C CA . GLN A 1 308 ? 10.117 -0.932 -10.273 1 89.56 308 GLN A CA 1
ATOM 2259 C C . GLN A 1 308 ? 9.258 -1.402 -11.445 1 89.56 308 GLN A C 1
ATOM 2261 O O . GLN A 1 308 ? 8.688 -0.585 -12.172 1 89.56 308 GLN A O 1
ATOM 2266 N N . ALA A 1 309 ? 9.227 -2.658 -11.633 1 93.62 309 ALA A N 1
ATOM 2267 C CA . ALA A 1 309 ? 8.438 -3.211 -12.734 1 93.62 309 ALA A CA 1
ATOM 2268 C C . ALA A 1 309 ? 6.957 -2.889 -12.562 1 93.62 309 ALA A C 1
ATOM 2270 O O . ALA A 1 309 ? 6.285 -2.512 -13.523 1 93.62 309 ALA A O 1
ATOM 2271 N N . LEU A 1 310 ? 6.457 -3.012 -11.367 1 95.69 310 LEU A N 1
ATOM 2272 C CA . LEU A 1 310 ? 5.051 -2.73 -11.102 1 95.69 310 LEU A CA 1
ATOM 2273 C C . LEU A 1 310 ? 4.754 -1.245 -11.273 1 95.69 310 LEU A C 1
ATOM 2275 O O . LEU A 1 310 ? 3.717 -0.875 -11.836 1 95.69 310 LEU A O 1
ATOM 2279 N N . ASP A 1 311 ? 5.617 -0.407 -10.828 1 90.56 311 ASP A N 1
ATOM 2280 C CA . ASP A 1 311 ? 5.441 1.039 -10.93 1 90.56 311 ASP A CA 1
ATOM 2281 C C . ASP A 1 311 ? 5.371 1.488 -12.383 1 90.56 311 ASP A C 1
ATOM 2283 O O . ASP A 1 311 ? 4.734 2.494 -12.703 1 90.56 311 ASP A O 1
ATOM 2287 N N . ALA A 1 312 ? 6.055 0.749 -13.258 1 90.06 312 ALA A N 1
ATOM 2288 C CA . ALA A 1 312 ? 6.16 1.129 -14.664 1 90.06 312 ALA A CA 1
ATOM 2289 C C . ALA A 1 312 ? 4.898 0.752 -15.43 1 90.06 312 ALA A C 1
ATOM 2291 O O . ALA A 1 312 ? 4.703 1.188 -16.562 1 90.06 312 ALA A O 1
ATOM 2292 N N . LEU A 1 313 ? 4.012 0.049 -14.844 1 95.19 313 LEU A N 1
ATOM 2293 C CA . LEU A 1 313 ? 2.803 -0.393 -15.531 1 95.19 313 LEU A CA 1
ATOM 2294 C C . LEU A 1 313 ? 1.823 0.762 -15.711 1 95.19 313 LEU A C 1
ATOM 2296 O O . LEU A 1 313 ? 1.784 1.678 -14.883 1 95.19 313 LEU A O 1
ATOM 2300 N N . SER A 1 314 ? 1.059 0.666 -16.797 1 94.06 314 SER A N 1
ATOM 2301 C CA . SER A 1 314 ? -0.076 1.57 -16.953 1 94.06 314 SER A CA 1
ATOM 2302 C C . SER A 1 314 ? -0.97 1.562 -15.719 1 94.06 314 SER A C 1
ATOM 2304 O O . SER A 1 314 ? -1.215 0.507 -15.125 1 94.06 314 SER A O 1
ATOM 2306 N N . PRO A 1 315 ? -1.537 2.809 -15.328 1 90.5 315 PRO A N 1
ATOM 2307 C CA . PRO A 1 315 ? -2.459 2.83 -14.195 1 90.5 315 PRO A CA 1
ATOM 2308 C C . PRO A 1 315 ? -3.717 1.999 -14.438 1 90.5 315 PRO A C 1
ATOM 2310 O O . PRO A 1 315 ? -4.441 1.68 -13.492 1 90.5 315 PRO A O 1
ATOM 2313 N N . ASP A 1 316 ? -3.959 1.621 -15.688 1 94.94 316 ASP A N 1
ATOM 2314 C CA . ASP A 1 316 ? -5.168 0.854 -15.977 1 94.94 316 ASP A CA 1
ATOM 2315 C C . ASP A 1 316 ? -4.859 -0.637 -16.094 1 94.94 316 ASP A C 1
ATOM 2317 O O . ASP A 1 316 ? -5.711 -1.424 -16.516 1 94.94 316 ASP A O 1
ATOM 2321 N N . ILE A 1 317 ? -3.621 -0.994 -15.742 1 97.62 317 ILE A N 1
ATOM 2322 C CA . ILE A 1 317 ? -3.316 -2.398 -15.5 1 97.62 317 ILE A CA 1
ATOM 2323 C C . ILE A 1 317 ? -3.389 -2.688 -14 1 97.62 317 ILE A C 1
ATOM 2325 O O . ILE A 1 317 ? -2.518 -2.26 -13.234 1 97.62 317 ILE A O 1
ATOM 2329 N N . LEU A 1 318 ? -4.441 -3.35 -13.562 1 98.25 318 LEU A N 1
ATOM 2330 C CA . LEU A 1 318 ? -4.547 -3.744 -12.164 1 98.25 318 LEU A CA 1
ATOM 2331 C C . LEU A 1 318 ? -3.65 -4.938 -11.867 1 98.25 318 LEU A C 1
ATOM 2333 O O . LEU A 1 318 ? -3.557 -5.867 -12.672 1 98.25 318 LEU A O 1
ATOM 2337 N N . VAL A 1 319 ? -2.9 -4.871 -10.773 1 98.75 319 VAL A N 1
ATOM 2338 C CA . VAL A 1 319 ? -2.053 -5.977 -10.336 1 98.75 319 VAL A CA 1
ATOM 2339 C C . VAL A 1 319 ? -2.703 -6.684 -9.148 1 98.75 319 VAL A C 1
ATOM 2341 O O . VAL A 1 319 ? -2.963 -6.066 -8.117 1 98.75 319 VAL A O 1
ATOM 2344 N N . VAL A 1 320 ? -3.008 -7.941 -9.297 1 98.94 320 VAL A N 1
ATOM 2345 C CA . VAL A 1 320 ? -3.582 -8.773 -8.242 1 98.94 320 VAL A CA 1
ATOM 2346 C C . VAL A 1 320 ? -2.557 -9.805 -7.781 1 98.94 320 VAL A C 1
ATOM 2348 O O . VAL A 1 320 ? -1.979 -10.523 -8.602 1 98.94 320 VAL A O 1
ATOM 2351 N N . ALA A 1 321 ? -2.303 -9.859 -6.516 1 98.62 321 ALA A N 1
ATOM 2352 C CA . ALA A 1 321 ? -1.271 -10.766 -6.008 1 98.62 321 ALA A CA 1
ATOM 2353 C C . ALA A 1 321 ? -1.729 -11.461 -4.73 1 98.62 321 ALA A C 1
ATOM 2355 O O . ALA A 1 321 ? -2.508 -10.898 -3.955 1 98.62 321 ALA A O 1
ATOM 2356 N N . ALA A 1 322 ? -1.251 -12.648 -4.531 1 97.62 322 ALA A N 1
ATOM 2357 C CA . ALA A 1 322 ? -1.598 -13.438 -3.35 1 97.62 322 ALA A CA 1
ATOM 2358 C C . ALA A 1 322 ? -0.941 -12.867 -2.096 1 97.62 322 ALA A C 1
ATOM 2360 O O . ALA A 1 322 ? 0.173 -12.344 -2.156 1 97.62 322 ALA A O 1
ATOM 2361 N N . ALA A 1 323 ? -1.605 -13.047 -0.951 1 96.88 323 ALA A N 1
ATOM 2362 C CA . ALA A 1 323 ? -1.107 -12.516 0.312 1 96.88 323 ALA A CA 1
ATOM 2363 C C . ALA A 1 323 ? -0.082 -13.453 0.942 1 96.88 323 ALA A C 1
ATOM 2365 O O . ALA A 1 323 ? 0.789 -13.016 1.696 1 96.88 323 ALA A O 1
ATOM 2366 N N . GLY A 1 324 ? -0.187 -14.742 0.712 1 94.12 324 GLY A N 1
ATOM 2367 C CA . GLY A 1 324 ? 0.664 -15.734 1.345 1 94.12 324 GLY A CA 1
ATOM 2368 C C . GLY A 1 324 ? -0.106 -16.719 2.213 1 94.12 324 GLY A C 1
ATOM 2369 O O . GLY A 1 324 ? -1.284 -16.5 2.506 1 94.12 324 GLY A O 1
ATOM 2370 N N . ASN A 1 325 ? 0.529 -17.75 2.621 1 93 325 ASN A N 1
ATOM 2371 C CA . ASN A 1 325 ? -0.152 -18.859 3.289 1 93 325 ASN A CA 1
ATOM 2372 C C . ASN A 1 325 ? 0.487 -19.172 4.637 1 93 325 ASN A C 1
ATOM 2374 O O . ASN A 1 325 ? 0.552 -20.344 5.039 1 93 325 ASN A O 1
ATOM 2378 N N . VAL A 1 326 ? 0.99 -18.219 5.309 1 90.5 326 VAL A N 1
ATOM 2379 C CA . VAL A 1 326 ? 1.767 -18.594 6.484 1 90.5 326 VAL A CA 1
ATOM 2380 C C . VAL A 1 326 ? 1.072 -18.078 7.746 1 90.5 326 VAL A C 1
ATOM 2382 O O . VAL A 1 326 ? 1.681 -18.031 8.82 1 90.5 326 VAL A O 1
ATOM 2385 N N . GLY A 1 327 ? -0.089 -17.609 7.609 1 91.44 327 GLY A N 1
ATOM 2386 C CA . GLY A 1 327 ? -0.978 -17.328 8.727 1 91.44 327 GLY A CA 1
ATOM 2387 C C . GLY A 1 327 ? -0.631 -16.047 9.453 1 91.44 327 GLY A C 1
ATOM 2388 O O . GLY A 1 327 ? -1.45 -15.508 10.203 1 91.44 327 GLY A O 1
ATOM 2389 N N . ASN A 1 328 ? 0.531 -15.5 9.297 1 89.31 328 ASN A N 1
ATOM 2390 C CA . ASN A 1 328 ? 0.966 -14.344 10.062 1 89.31 328 ASN A CA 1
ATOM 2391 C C . ASN A 1 328 ? 0.655 -13.039 9.336 1 89.31 328 ASN A C 1
ATOM 2393 O O . ASN A 1 328 ? -0.083 -13.031 8.352 1 89.31 328 ASN A O 1
ATOM 2397 N N . THR A 1 329 ? 1.152 -11.914 9.875 1 88.75 329 THR A N 1
ATOM 2398 C CA . THR A 1 329 ? 0.836 -10.594 9.328 1 88.75 329 THR A CA 1
ATOM 2399 C C . THR A 1 329 ? 2.047 -9.992 8.625 1 88.75 329 THR A C 1
ATOM 2401 O O . THR A 1 329 ? 2.023 -8.828 8.219 1 88.75 329 THR A O 1
ATOM 2404 N N . GLU A 1 330 ? 3.135 -10.766 8.484 1 87.94 330 GLU A N 1
ATOM 2405 C CA . GLU A 1 330 ? 4.316 -10.242 7.797 1 87.94 330 GLU A CA 1
ATOM 2406 C C . GLU A 1 330 ? 4.031 -9.992 6.32 1 87.94 330 GLU A C 1
ATOM 2408 O O . GLU A 1 330 ? 3.533 -10.875 5.617 1 87.94 330 GLU A O 1
ATOM 2413 N N . PRO A 1 331 ? 4.379 -8.875 5.867 1 91.5 331 PRO A N 1
ATOM 2414 C CA . PRO A 1 331 ? 4.094 -8.602 4.457 1 91.5 331 PRO A CA 1
ATOM 2415 C C . PRO A 1 331 ? 4.816 -9.555 3.512 1 91.5 331 PRO A C 1
ATOM 2417 O O . PRO A 1 331 ? 5.969 -9.922 3.762 1 91.5 331 PRO A O 1
ATOM 2420 N N . LYS A 1 332 ? 4.102 -9.953 2.479 1 93.88 332 LYS A N 1
ATOM 2421 C CA . LYS A 1 332 ? 4.656 -10.688 1.348 1 93.88 332 LYS A CA 1
ATOM 2422 C C . LYS A 1 332 ? 4.555 -9.875 0.059 1 93.88 332 LYS A C 1
ATOM 2424 O O . LYS A 1 332 ? 3.535 -9.227 -0.193 1 93.88 332 LYS A O 1
ATOM 2429 N N . TRP A 1 333 ? 5.633 -9.812 -0.624 1 95.69 333 TRP A N 1
ATOM 2430 C CA . TRP A 1 333 ? 5.629 -9.07 -1.883 1 95.69 333 TRP A CA 1
ATOM 2431 C C . TRP A 1 333 ? 5.578 -10.023 -3.072 1 95.69 333 TRP A C 1
ATOM 2433 O O . TRP A 1 333 ? 6.242 -11.062 -3.072 1 95.69 333 TRP A O 1
ATOM 2443 N N . PRO A 1 334 ? 4.762 -9.773 -4.078 1 96.38 334 PRO A N 1
ATOM 2444 C CA . PRO A 1 334 ? 4.27 -8.422 -4.383 1 96.38 334 PRO A CA 1
ATOM 2445 C C . PRO A 1 334 ? 2.916 -8.133 -3.736 1 96.38 334 PRO A C 1
ATOM 2447 O O . PRO A 1 334 ? 2.393 -7.023 -3.865 1 96.38 334 PRO A O 1
ATOM 2450 N N . GLY A 1 335 ? 2.322 -9.016 -3.057 1 96.81 335 GLY A N 1
ATOM 2451 C CA . GLY A 1 335 ? 0.999 -8.812 -2.49 1 96.81 335 GLY A CA 1
ATOM 2452 C C . GLY A 1 335 ? 0.898 -7.555 -1.645 1 96.81 335 GLY A C 1
ATOM 2453 O O . GLY A 1 335 ? -0.126 -6.867 -1.66 1 96.81 335 GLY A O 1
ATOM 2454 N N . ALA A 1 336 ? 1.909 -7.219 -0.962 1 95.69 336 ALA A N 1
ATOM 2455 C CA . ALA A 1 336 ? 1.911 -6.078 -0.05 1 95.69 336 ALA A CA 1
ATOM 2456 C C . ALA A 1 336 ? 2.391 -4.812 -0.754 1 95.69 336 ALA A C 1
ATOM 2458 O O . ALA A 1 336 ? 2.479 -3.748 -0.14 1 95.69 336 ALA A O 1
ATOM 2459 N N . SER A 1 337 ? 2.701 -4.91 -2.025 1 95.31 337 SER A N 1
ATOM 2460 C CA . SER A 1 337 ? 3.1 -3.727 -2.779 1 95.31 337 SER A CA 1
ATOM 2461 C C . SER A 1 337 ? 1.942 -2.744 -2.918 1 95.31 337 SER A C 1
ATOM 2463 O O . SER A 1 337 ? 0.793 -3.15 -3.098 1 95.31 337 SER A O 1
ATOM 2465 N N . LYS A 1 338 ? 2.268 -1.458 -2.91 1 92.69 338 LYS A N 1
ATOM 2466 C CA . LYS A 1 338 ? 1.232 -0.438 -3.045 1 92.69 338 LYS A CA 1
ATOM 2467 C C . LYS A 1 338 ? 0.562 -0.511 -4.414 1 92.69 338 LYS A C 1
ATOM 2469 O O . LYS A 1 338 ? -0.608 -0.15 -4.559 1 92.69 338 LYS A O 1
ATOM 2474 N N . ARG A 1 339 ? 1.292 -1.026 -5.387 1 94.88 339 ARG A N 1
ATOM 2475 C CA . ARG A 1 339 ? 0.751 -1.121 -6.738 1 94.88 339 ARG A CA 1
ATOM 2476 C C . ARG A 1 339 ? -0.072 -2.393 -6.91 1 94.88 339 ARG A C 1
ATOM 2478 O O . ARG A 1 339 ? -0.704 -2.594 -7.949 1 94.88 339 ARG A O 1
ATOM 2485 N N . ALA A 1 340 ? -0.123 -3.213 -5.887 1 97.69 340 ALA A N 1
ATOM 2486 C CA . ALA A 1 340 ? -0.81 -4.496 -6.023 1 97.69 340 ALA A CA 1
ATOM 2487 C C . ALA A 1 340 ? -2.045 -4.555 -5.129 1 97.69 340 ALA A C 1
ATOM 2489 O O . ALA A 1 340 ? -2.096 -3.896 -4.086 1 97.69 340 ALA A O 1
ATOM 2490 N N . LEU A 1 341 ? -3.029 -5.227 -5.586 1 98.44 341 LEU A N 1
ATOM 2491 C CA . LEU A 1 341 ? -4.137 -5.668 -4.746 1 98.44 341 LEU A CA 1
ATOM 2492 C C . LEU A 1 341 ? -3.832 -7.02 -4.109 1 98.44 341 LEU A C 1
ATOM 2494 O O . LEU A 1 341 ? -3.834 -8.047 -4.789 1 98.44 341 LEU A O 1
ATOM 2498 N N . GLY A 1 342 ? -3.5 -6.949 -2.809 1 98.44 342 GLY A N 1
ATOM 2499 C CA . GLY A 1 342 ? -3.248 -8.18 -2.076 1 98.44 342 GLY A CA 1
ATOM 2500 C C . GLY A 1 342 ? -4.512 -8.961 -1.774 1 98.44 342 GLY A C 1
ATOM 2501 O O . GLY A 1 342 ? -5.523 -8.391 -1.365 1 98.44 342 GLY A O 1
ATOM 2502 N N . VAL A 1 343 ? -4.449 -10.328 -1.922 1 98.81 343 VAL A N 1
ATOM 2503 C CA . VAL A 1 343 ? -5.645 -11.148 -1.764 1 98.81 343 VAL A CA 1
ATOM 2504 C C . VAL A 1 343 ? -5.379 -12.258 -0.756 1 98.81 343 VAL A C 1
ATOM 2506 O O . VAL A 1 343 ? -4.5 -13.102 -0.968 1 98.81 343 VAL A O 1
ATOM 2509 N N . ALA A 1 344 ? -6.145 -12.242 0.329 1 98.38 344 ALA A N 1
ATOM 2510 C CA . ALA A 1 344 ? -6.117 -13.312 1.324 1 98.38 344 ALA A CA 1
ATOM 2511 C C . ALA A 1 344 ? -7.188 -14.359 1.034 1 98.38 344 ALA A C 1
ATOM 2513 O O . ALA A 1 344 ? -7.934 -14.242 0.061 1 98.38 344 ALA A O 1
ATOM 2514 N N . ALA A 1 345 ? -7.152 -15.414 1.837 1 97.81 345 ALA A N 1
ATOM 2515 C CA . ALA A 1 345 ? -8.047 -16.531 1.567 1 97.81 345 ALA A CA 1
ATOM 2516 C C . ALA A 1 345 ? -9.102 -16.672 2.662 1 97.81 345 ALA A C 1
ATOM 2518 O O . ALA A 1 345 ? -8.797 -16.516 3.848 1 97.81 345 ALA A O 1
ATOM 2519 N N . LEU A 1 346 ? -10.281 -16.906 2.223 1 97.62 346 LEU A N 1
ATOM 2520 C CA . LEU A 1 346 ? -11.344 -17.375 3.096 1 97.62 346 LEU A CA 1
ATOM 2521 C C . LEU A 1 346 ? -11.398 -18.906 3.111 1 97.62 346 L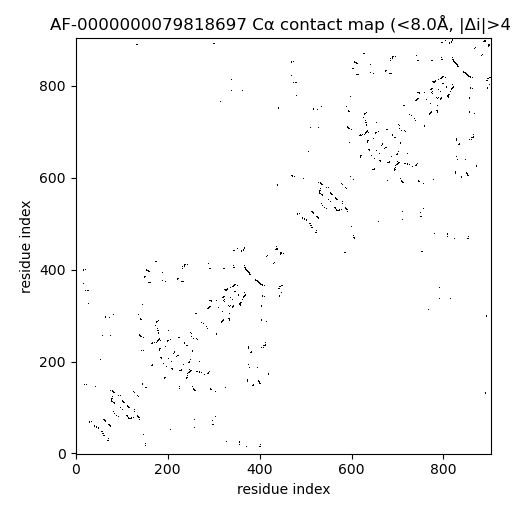EU A C 1
ATOM 2523 O O . LEU A 1 346 ? -10.852 -19.562 2.219 1 97.62 346 LEU A O 1
ATOM 2527 N N . ALA A 1 347 ? -12.023 -19.453 4.117 1 95.88 347 ALA A N 1
ATOM 2528 C CA . ALA A 1 347 ? -12.172 -20.906 4.281 1 95.88 347 ALA A CA 1
ATOM 2529 C C . ALA A 1 347 ? -13.164 -21.469 3.27 1 95.88 347 ALA A C 1
ATOM 2531 O O . ALA A 1 347 ? -13.656 -20.75 2.4 1 95.88 347 ALA A O 1
ATOM 2532 N N . HIS A 1 348 ? -13.336 -22.797 3.348 1 92.5 348 HIS A N 1
ATOM 2533 C CA . HIS A 1 348 ? -14.109 -23.547 2.359 1 92.5 348 HIS A CA 1
ATOM 2534 C C . HIS A 1 348 ? -15.57 -23.094 2.355 1 92.5 348 HIS A C 1
ATOM 2536 O O . HIS A 1 348 ? -16.281 -23.328 1.378 1 92.5 348 HIS A O 1
ATOM 2542 N N . ASP A 1 349 ? -16.031 -22.391 3.422 1 90.88 349 ASP A N 1
ATOM 2543 C CA . ASP A 1 349 ? -17.406 -21.922 3.482 1 90.88 349 ASP A CA 1
ATOM 2544 C C . ASP A 1 349 ? -17.578 -20.625 2.713 1 90.88 349 ASP A C 1
ATOM 2546 O O . ASP A 1 349 ? -18.703 -20.156 2.516 1 90.88 349 ASP A O 1
ATOM 2550 N N . GLY A 1 350 ? -16.453 -20.016 2.305 1 92.56 350 GLY A N 1
ATOM 2551 C CA . GLY A 1 350 ? -16.484 -18.812 1.488 1 92.56 350 GLY A CA 1
ATOM 2552 C C . GLY A 1 350 ? -16.797 -17.547 2.283 1 92.56 350 GLY A C 1
ATOM 2553 O O . GLY A 1 350 ? -17 -16.484 1.708 1 92.56 350 GLY A O 1
ATOM 2554 N N . VAL A 1 351 ? -16.75 -17.656 3.666 1 91.62 351 VAL A N 1
ATOM 2555 C CA . VAL A 1 351 ? -17.141 -16.516 4.484 1 91.62 351 VAL A CA 1
ATOM 2556 C C . VAL A 1 351 ? -16.109 -16.297 5.59 1 91.62 351 VAL A C 1
ATOM 2558 O O . VAL A 1 351 ? -15.75 -15.148 5.895 1 91.62 351 VAL A O 1
ATOM 2561 N N . THR A 1 352 ? -15.656 -17.391 6.117 1 94.62 352 THR A N 1
ATOM 2562 C CA . THR A 1 352 ? -14.773 -17.312 7.273 1 94.62 352 THR A CA 1
ATOM 2563 C C . THR A 1 352 ? -13.32 -17.125 6.84 1 94.62 352 THR A C 1
ATOM 2565 O O . THR A 1 352 ? -12.836 -17.828 5.957 1 94.62 352 THR A O 1
ATOM 2568 N N . PRO A 1 353 ? -12.633 -16.156 7.469 1 95.75 353 PRO A N 1
ATOM 2569 C CA . PRO A 1 353 ? -11.203 -16.047 7.184 1 95.75 353 PRO A CA 1
ATOM 2570 C C . PRO A 1 353 ? -10.438 -17.344 7.473 1 95.75 353 PRO A C 1
ATOM 2572 O O . PRO A 1 353 ? -10.656 -17.969 8.508 1 95.75 353 PRO A O 1
ATOM 2575 N N . SER A 1 354 ? -9.602 -17.75 6.535 1 95.69 354 SER A N 1
ATOM 2576 C CA . SER A 1 354 ? -8.773 -18.922 6.785 1 95.69 354 SER A CA 1
ATOM 2577 C C . SER A 1 354 ? -7.629 -18.609 7.742 1 95.69 354 SER A C 1
ATOM 2579 O O . SER A 1 354 ? -6.922 -17.609 7.559 1 95.69 354 SER A O 1
ATOM 2581 N N . THR A 1 355 ? -7.355 -19.469 8.664 1 94 355 THR A N 1
ATOM 2582 C CA . THR A 1 355 ? -6.352 -19.203 9.695 1 94 355 THR A CA 1
ATOM 2583 C C . THR A 1 355 ? -4.945 -19.312 9.117 1 94 355 THR A C 1
ATOM 2585 O O . THR A 1 355 ? -4 -18.734 9.656 1 94 355 THR A O 1
ATOM 2588 N N . TRP A 1 356 ? -4.836 -20.031 8.047 1 92.88 356 TRP A N 1
ATOM 2589 C CA . TRP A 1 356 ? -3.51 -20.234 7.469 1 92.88 356 TRP A CA 1
ATOM 2590 C C . TRP A 1 356 ? -3.158 -19.109 6.504 1 92.88 356 TRP A C 1
ATOM 2592 O O . TRP A 1 356 ? -2.006 -18.984 6.078 1 92.88 356 TRP A O 1
ATOM 2602 N N . SER A 1 357 ? -4.121 -18.281 6.117 1 95.75 357 SER A N 1
ATOM 2603 C CA . SER A 1 357 ? -3.869 -17.203 5.176 1 95.75 357 SER A CA 1
ATOM 2604 C C . SER A 1 357 ? -3.066 -16.078 5.824 1 95.75 357 SER A C 1
ATOM 2606 O O . SER A 1 357 ? -3.41 -15.617 6.914 1 95.75 357 SER A O 1
ATOM 2608 N N . THR A 1 358 ? -1.957 -15.734 5.141 1 95.25 358 THR A N 1
ATOM 2609 C CA . THR A 1 358 ? -1.326 -14.484 5.547 1 95.25 358 THR A CA 1
ATOM 2610 C C . THR A 1 358 ? -2.312 -13.328 5.453 1 95.25 358 THR A C 1
ATOM 2612 O O . THR A 1 358 ? -3.158 -13.297 4.555 1 95.25 358 THR A O 1
ATOM 2615 N N . ARG A 1 359 ? -2.184 -12.406 6.398 1 94.44 359 ARG A N 1
ATOM 2616 C CA . ARG A 1 359 ? -3.17 -11.344 6.551 1 94.44 359 ARG A CA 1
ATOM 2617 C C . ARG A 1 359 ? -2.514 -10.055 7.016 1 94.44 359 ARG A C 1
ATOM 2619 O O . ARG A 1 359 ? -1.329 -10.039 7.355 1 94.44 359 ARG A O 1
ATOM 2626 N N . GLY A 1 360 ? -3.244 -8.961 6.914 1 91.69 360 GLY A N 1
ATOM 2627 C CA . GLY A 1 360 ? -2.76 -7.68 7.402 1 91.69 360 GLY A CA 1
ATOM 2628 C C . GLY A 1 360 ? -3.516 -6.496 6.828 1 91.69 360 GLY A C 1
ATOM 2629 O O . GLY A 1 360 ? -4.418 -6.672 6.004 1 91.69 360 GLY A O 1
ATOM 2630 N N . SER A 1 361 ? -3.127 -5.332 7.27 1 88.19 361 SER A N 1
ATOM 2631 C CA . SER A 1 361 ? -3.803 -4.109 6.852 1 88.19 361 SER A CA 1
ATOM 2632 C C . SER A 1 361 ? -3.539 -3.807 5.383 1 88.19 361 SER A C 1
ATOM 2634 O O . SER A 1 361 ? -4.242 -2.998 4.773 1 88.19 361 SER A O 1
ATOM 2636 N N . TRP A 1 362 ? -2.535 -4.496 4.801 1 92.19 362 TRP A N 1
ATOM 2637 C CA . TRP A 1 362 ? -2.16 -4.258 3.41 1 92.19 362 TRP A CA 1
ATOM 2638 C C . TRP A 1 362 ? -2.971 -5.141 2.469 1 92.19 362 TRP A C 1
ATOM 2640 O O . TRP A 1 362 ? -2.891 -4.992 1.247 1 92.19 362 TRP A O 1
ATOM 2650 N N . VAL A 1 363 ? -3.768 -6.055 3.012 1 96.88 363 VAL A N 1
ATOM 2651 C CA . VAL A 1 363 ? -4.633 -6.914 2.209 1 96.88 363 VAL A CA 1
ATOM 2652 C C . VAL A 1 363 ? -5.852 -6.121 1.733 1 96.88 363 VAL A C 1
ATOM 2654 O O . VAL A 1 363 ? -6.477 -5.406 2.518 1 96.88 363 VAL A O 1
ATOM 2657 N N . ASP A 1 364 ? -6.184 -6.266 0.459 1 96.56 364 ASP A N 1
ATOM 2658 C CA . ASP A 1 364 ? -7.277 -5.496 -0.126 1 96.56 364 ASP A CA 1
ATOM 2659 C C . ASP A 1 364 ? -8.555 -6.328 -0.197 1 96.56 364 ASP A C 1
ATOM 2661 O O . ASP A 1 364 ? -9.656 -5.812 0.03 1 96.56 364 ASP A O 1
ATOM 2665 N N . PHE A 1 365 ? -8.352 -7.574 -0.562 1 97.75 365 PHE A N 1
ATOM 2666 C CA . PHE A 1 365 ? -9.492 -8.461 -0.752 1 97.75 365 PHE A CA 1
ATOM 2667 C C . PHE A 1 365 ? -9.211 -9.836 -0.168 1 97.75 365 PHE A C 1
ATOM 2669 O O . PHE A 1 365 ? -8.055 -10.211 0.03 1 97.75 365 PHE A O 1
ATOM 2676 N N . SER A 1 366 ? -10.297 -10.516 0.105 1 98.31 366 SER A N 1
ATOM 2677 C CA . SER A 1 366 ? -10.258 -11.945 0.38 1 98.31 366 SER A CA 1
ATOM 2678 C C . SER A 1 366 ? -11.438 -12.664 -0.269 1 98.31 366 SER A C 1
ATOM 2680 O O . SER A 1 366 ? -12.484 -12.055 -0.513 1 98.31 366 SER A O 1
ATOM 2682 N N . THR A 1 367 ? -11.219 -13.82 -0.65 1 98.38 367 THR A N 1
ATOM 2683 C CA . THR A 1 367 ? -12.266 -14.711 -1.144 1 98.38 367 THR A CA 1
ATOM 2684 C C . THR A 1 367 ? -11.898 -16.172 -0.883 1 98.38 367 THR A C 1
ATOM 2686 O O . THR A 1 367 ? -10.883 -16.453 -0.245 1 98.38 367 THR A O 1
ATOM 2689 N N . ILE A 1 368 ? -12.781 -17.062 -1.301 1 97.25 368 ILE A N 1
ATOM 2690 C CA . ILE A 1 368 ? -12.562 -18.484 -1.022 1 97.25 368 ILE A CA 1
ATOM 2691 C C . ILE A 1 368 ? -11.211 -18.922 -1.585 1 97.25 368 ILE A C 1
ATOM 2693 O O . ILE A 1 368 ? -10.891 -18.641 -2.74 1 97.25 368 ILE A O 1
ATOM 2697 N N . GLY A 1 369 ? -10.414 -19.5 -0.768 1 95.5 369 GLY A N 1
ATOM 2698 C CA . GLY A 1 369 ? -9.117 -20.031 -1.161 1 95.5 369 GLY A CA 1
ATOM 2699 C C . GLY A 1 369 ? -8.898 -21.453 -0.698 1 95.5 369 GLY A C 1
ATOM 2700 O O . GLY A 1 369 ? -7.863 -22.062 -0.995 1 95.5 369 GLY A O 1
ATOM 2701 N N . GLU A 1 370 ? -9.859 -22.016 -0.05 1 92.5 370 GLU A N 1
ATOM 2702 C CA . GLU A 1 370 ? -9.766 -23.359 0.482 1 92.5 370 GLU A CA 1
ATOM 2703 C C . GLU A 1 370 ? -10.672 -24.328 -0.287 1 92.5 370 GLU A C 1
ATOM 2705 O O . GLU A 1 370 ? -11.859 -24.047 -0.476 1 92.5 370 GLU A O 1
ATOM 2710 N N . GLY A 1 371 ? -10.047 -25.422 -0.753 1 90 371 GLY A N 1
ATOM 2711 C CA . GLY A 1 371 ? -10.805 -26.469 -1.404 1 90 371 GLY A CA 1
ATOM 2712 C C . GLY A 1 371 ? -11.344 -26.078 -2.766 1 90 371 GLY A C 1
ATOM 2713 O O . GLY A 1 371 ? -12.484 -26.375 -3.102 1 90 371 GLY A O 1
ATOM 2714 N N . LEU A 1 372 ? -10.57 -25.422 -3.5 1 91.31 372 LEU A N 1
ATOM 2715 C CA . LEU A 1 372 ? -10.977 -25 -4.836 1 91.31 372 LEU A CA 1
ATOM 2716 C C . LEU A 1 372 ? -10.68 -26.078 -5.863 1 91.31 372 LEU A C 1
ATOM 2718 O O . LEU A 1 372 ? -9.758 -26.875 -5.688 1 91.31 372 LEU A O 1
ATOM 2722 N N . VAL A 1 373 ? -11.5 -26.125 -6.902 1 91.44 373 VAL A N 1
ATOM 2723 C CA . VAL A 1 373 ? -11.312 -27.062 -7.996 1 91.44 373 VAL A CA 1
ATOM 2724 C C . VAL A 1 373 ? -11 -26.312 -9.289 1 91.44 373 VAL A C 1
ATOM 2726 O O . VAL A 1 373 ? -11.711 -25.359 -9.648 1 91.44 373 VAL A O 1
ATOM 2729 N N . SER A 1 374 ? -9.977 -26.719 -9.961 1 92.56 374 SER A N 1
ATOM 2730 C CA . SER A 1 374 ? -9.602 -26.078 -11.227 1 92.56 374 SER A CA 1
ATOM 2731 C C . SER A 1 374 ? -8.727 -27 -12.07 1 92.56 374 SER A C 1
ATOM 2733 O O . SER A 1 374 ? -8.484 -28.156 -11.688 1 92.56 374 SER A O 1
ATOM 2735 N N . THR A 1 375 ? -8.352 -26.516 -13.258 1 92.5 375 THR A N 1
ATOM 2736 C CA . THR A 1 375 ? -7.539 -27.25 -14.211 1 92.5 375 THR A CA 1
ATOM 2737 C C . THR A 1 375 ? -6.18 -27.609 -13.617 1 92.5 375 THR A C 1
ATOM 2739 O O . THR A 1 375 ? -5.637 -26.844 -12.812 1 92.5 375 THR A O 1
ATOM 2742 N N . HIS A 1 376 ? -5.691 -28.719 -14.023 1 92.44 376 HIS A N 1
ATOM 2743 C CA . HIS A 1 376 ? -4.359 -29.203 -13.672 1 92.44 376 HIS A CA 1
ATOM 2744 C C . HIS A 1 376 ? -3.678 -29.859 -14.867 1 92.44 376 HIS A C 1
ATOM 2746 O O . HIS A 1 376 ? -4.168 -29.766 -15.992 1 92.44 376 HIS A O 1
ATOM 2752 N N . VAL A 1 377 ? -2.465 -30.406 -14.672 1 92.81 377 VAL A N 1
ATOM 2753 C CA . VAL A 1 377 ? -1.722 -31.031 -15.766 1 92.81 377 VAL A CA 1
ATOM 2754 C C . VAL A 1 377 ? -1.657 -32.531 -15.562 1 92.81 377 VAL A C 1
ATOM 2756 O O . VAL A 1 377 ? -1.718 -33.031 -14.43 1 92.81 377 VAL A O 1
ATOM 2759 N N . PRO A 1 378 ? -1.576 -33.219 -16.656 1 92.38 378 PRO A N 1
ATOM 2760 C CA . PRO A 1 378 ? -1.466 -34.688 -16.531 1 92.38 378 PRO A CA 1
ATOM 2761 C C . PRO A 1 378 ? -0.1 -35.125 -16 1 92.38 378 PRO A C 1
ATOM 2763 O O . PRO A 1 378 ? 0.899 -34.438 -16.219 1 92.38 378 PRO A O 1
ATOM 2766 N N . GLY A 1 379 ? -0.108 -36.312 -15.344 1 91.69 379 GLY A N 1
ATOM 2767 C CA . GLY A 1 379 ? 1.133 -36.906 -14.859 1 91.69 379 GLY A CA 1
ATOM 2768 C C . GLY A 1 379 ? 0.991 -37.562 -13.492 1 91.69 379 GLY A C 1
ATOM 2769 O O . GLY A 1 379 ? -0.119 -37.656 -12.969 1 91.69 379 GLY A O 1
ATOM 2770 N N . GLU A 1 380 ? 2.109 -38.031 -13.039 1 89 380 GLU A N 1
ATOM 2771 C CA . GLU A 1 380 ? 2.166 -38.625 -11.711 1 89 380 GLU A CA 1
ATOM 2772 C C . GLU A 1 380 ? 2.996 -37.781 -10.75 1 89 380 GLU A C 1
ATOM 2774 O O . GLU A 1 380 ? 4.09 -37.344 -11.094 1 89 380 GLU A O 1
ATOM 2779 N N . GLU A 1 381 ? 2.432 -37.562 -9.594 1 84.06 381 GLU A N 1
ATOM 2780 C CA . GLU A 1 381 ? 3.201 -36.812 -8.594 1 84.06 381 GLU A CA 1
ATOM 2781 C C . GLU A 1 381 ? 4.434 -37.625 -8.156 1 84.06 381 GLU A C 1
ATOM 2783 O O . GLU A 1 381 ? 4.41 -38.844 -8.133 1 84.06 381 GLU A O 1
ATOM 2788 N N . ASN A 1 382 ? 5.461 -36.938 -7.863 1 78.44 382 ASN A N 1
ATOM 2789 C CA . ASN A 1 382 ? 6.719 -37.531 -7.434 1 78.44 382 ASN A CA 1
ATOM 2790 C C . ASN A 1 382 ? 6.68 -37.906 -5.957 1 78.44 382 ASN A C 1
ATOM 2792 O O . ASN A 1 382 ? 6.551 -37.031 -5.09 1 78.44 382 ASN A O 1
ATOM 2796 N N . PRO A 1 383 ? 6.852 -39.125 -5.598 1 77.94 383 PRO A N 1
ATOM 2797 C CA . PRO A 1 383 ? 6.777 -39.594 -4.203 1 77.94 383 PRO A CA 1
ATOM 2798 C C . PRO A 1 383 ? 7.84 -38.938 -3.32 1 77.94 383 PRO A C 1
ATOM 2800 O O . PRO A 1 383 ? 7.719 -38.938 -2.092 1 77.94 383 PRO A O 1
ATOM 2803 N N . ARG A 1 384 ? 8.867 -38.469 -3.941 1 74.19 384 ARG A N 1
ATOM 2804 C CA . ARG A 1 384 ? 9.898 -37.781 -3.174 1 74.19 384 ARG A CA 1
ATOM 2805 C C . ARG A 1 384 ? 9.32 -36.531 -2.479 1 74.19 384 ARG A C 1
ATOM 2807 O O . ARG A 1 384 ? 9.758 -36.188 -1.387 1 74.19 384 ARG A O 1
ATOM 2814 N N . PHE A 1 385 ? 8.344 -36 -3.109 1 73.75 385 PHE A N 1
ATOM 2815 C CA . PHE A 1 385 ? 7.848 -34.719 -2.605 1 73.75 385 PHE A CA 1
ATOM 2816 C C . PHE A 1 385 ? 6.465 -34.875 -1.982 1 73.75 385 PHE A C 1
ATOM 2818 O O . PHE A 1 385 ? 6.051 -34.062 -1.157 1 73.75 385 PHE A O 1
ATOM 2825 N N . ASP A 1 386 ? 5.785 -35.875 -2.447 1 73.5 386 ASP A N 1
ATOM 2826 C CA . ASP A 1 386 ? 4.492 -36.219 -1.859 1 73.5 386 ASP A CA 1
ATOM 2827 C C . ASP A 1 386 ? 4.445 -37.688 -1.436 1 73.5 386 ASP A C 1
ATOM 2829 O O . ASP A 1 386 ? 4.449 -38.594 -2.281 1 73.5 386 ASP A O 1
ATOM 2833 N N . PRO A 1 387 ? 4.277 -37.906 -0.153 1 71.56 387 PRO A N 1
ATOM 2834 C CA . PRO A 1 387 ? 4.25 -39.281 0.319 1 71.56 387 PRO A CA 1
ATOM 2835 C C . PRO A 1 387 ? 2.99 -40.031 -0.112 1 71.56 387 PRO A C 1
ATOM 2837 O O . PRO A 1 387 ? 2.939 -41.25 -0.03 1 71.56 387 PRO A O 1
ATOM 2840 N N . GLN A 1 388 ? 2.016 -39.375 -0.572 1 76.06 388 GLN A N 1
ATOM 2841 C CA . GLN A 1 388 ? 0.811 -39.969 -1.151 1 76.06 388 GLN A CA 1
ATOM 2842 C C . GLN A 1 388 ? 0.568 -39.438 -2.564 1 76.06 388 GLN A C 1
ATOM 2844 O O . GLN A 1 388 ? -0.416 -38.75 -2.811 1 76.06 388 GLN A O 1
ATOM 2849 N N . PRO A 1 389 ? 1.446 -39.938 -3.445 1 80.5 389 PRO A N 1
ATOM 2850 C CA . PRO A 1 389 ? 1.381 -39.375 -4.801 1 80.5 389 PRO A CA 1
ATOM 2851 C C . PRO A 1 389 ? 0.084 -39.719 -5.52 1 80.5 389 PRO A C 1
ATOM 2853 O O . PRO A 1 389 ? -0.432 -40.844 -5.359 1 80.5 389 PRO A O 1
ATOM 2856 N N . GLU A 1 390 ? -0.366 -38.812 -6.312 1 83.19 390 GLU A N 1
ATOM 2857 C CA . GLU A 1 390 ? -1.569 -39 -7.121 1 83.19 390 GLU A CA 1
ATOM 2858 C C . GLU A 1 390 ? -1.236 -39.031 -8.609 1 83.19 390 GLU A C 1
ATOM 2860 O O . GLU A 1 390 ? -0.203 -38.5 -9.031 1 83.19 390 GLU A O 1
ATOM 2865 N N . THR A 1 391 ? -2.141 -39.688 -9.305 1 88.62 391 THR A N 1
ATOM 2866 C CA . THR A 1 391 ? -2.035 -39.719 -10.758 1 88.62 391 THR A CA 1
ATOM 2867 C C . THR A 1 391 ? -3.137 -38.875 -11.406 1 88.62 391 THR A C 1
ATOM 2869 O O . THR A 1 391 ? -4.312 -39.031 -11.07 1 88.62 391 THR A O 1
ATOM 2872 N N . PHE A 1 392 ? -2.695 -38.031 -12.281 1 91.62 392 PHE A N 1
ATOM 2873 C CA . PHE A 1 392 ? -3.613 -37.156 -13.008 1 91.62 392 PHE A CA 1
ATOM 2874 C C . PHE A 1 392 ? -3.717 -37.562 -14.469 1 91.62 392 PHE A C 1
ATOM 2876 O O . PHE A 1 392 ? -2.703 -37.688 -15.164 1 91.62 392 PHE A O 1
ATOM 2883 N N . GLY A 1 393 ? -4.98 -37.844 -14.953 1 89.88 393 GLY A N 1
ATOM 2884 C CA . GLY A 1 393 ? -5.23 -38.25 -16.328 1 89.88 393 GLY A CA 1
ATOM 2885 C C . GLY A 1 393 ? -5.219 -37.062 -17.297 1 89.88 393 GLY A C 1
ATOM 2886 O O . GLY A 1 393 ? -4.609 -36.031 -17.031 1 89.88 393 GLY A O 1
ATOM 2887 N N . THR A 1 394 ? -5.785 -37.312 -18.422 1 88.62 394 THR A N 1
ATOM 2888 C CA . THR A 1 394 ? -5.852 -36.281 -19.453 1 88.62 394 THR A CA 1
ATOM 2889 C C . THR A 1 394 ? -6.797 -35.156 -19.031 1 88.62 394 THR A C 1
ATOM 2891 O O . THR A 1 394 ? -7.914 -35.406 -18.578 1 88.62 394 THR A O 1
ATOM 2894 N N . ASP A 1 395 ? -6.332 -33.938 -19.156 1 89.38 395 ASP A N 1
ATOM 2895 C CA . ASP A 1 395 ? -7.105 -32.75 -18.828 1 89.38 395 ASP A CA 1
ATOM 2896 C C . ASP A 1 395 ? -7.773 -32.875 -17.469 1 89.38 395 ASP A C 1
ATOM 2898 O O . ASP A 1 395 ? -8.992 -32.75 -17.344 1 89.38 395 ASP A O 1
ATOM 2902 N N . PRO A 1 396 ? -6.941 -33.125 -16.484 1 91.06 396 PRO A N 1
ATOM 2903 C CA . PRO A 1 396 ? -7.5 -33.375 -15.156 1 91.06 396 PRO A CA 1
ATOM 2904 C C . PRO A 1 396 ? -7.914 -32.094 -14.438 1 91.06 396 PRO A C 1
ATOM 2906 O O . PRO A 1 396 ? -7.418 -31.016 -14.758 1 91.06 396 PRO A O 1
ATOM 2909 N N . LEU A 1 397 ? -8.82 -32.281 -13.484 1 91.19 397 LEU A N 1
ATOM 2910 C CA . LEU A 1 397 ? -9.102 -31.266 -12.469 1 91.19 397 LEU A CA 1
ATOM 2911 C C . LEU A 1 397 ? -8.469 -31.656 -11.133 1 91.19 397 LEU A C 1
ATOM 2913 O O . LEU A 1 397 ? -8.266 -32.844 -10.859 1 91.19 397 LEU A O 1
ATOM 2917 N N . ALA A 1 398 ? -8.102 -30.719 -10.398 1 90.31 398 ALA A N 1
ATOM 2918 C CA . ALA A 1 398 ? -7.52 -30.953 -9.078 1 90.31 398 ALA A CA 1
ATOM 2919 C C . ALA A 1 398 ? -8.203 -30.094 -8.016 1 90.31 398 ALA A C 1
ATOM 2921 O O . ALA A 1 398 ? -8.859 -29.109 -8.328 1 90.31 398 ALA A O 1
ATOM 2922 N N . LEU A 1 399 ? -8.18 -30.578 -6.801 1 90.25 399 LEU A N 1
ATOM 2923 C CA . LEU A 1 399 ? -8.594 -29.859 -5.602 1 90.25 399 LEU A CA 1
ATOM 2924 C C . LEU A 1 399 ? -7.395 -29.281 -4.863 1 90.25 399 LEU A C 1
ATOM 2926 O O . LEU A 1 399 ? -6.457 -30.016 -4.523 1 90.25 399 LEU A O 1
ATOM 2930 N N . TRP A 1 400 ? -7.371 -27.938 -4.672 1 90.06 400 TRP A N 1
ATOM 2931 C CA . TRP A 1 400 ? -6.215 -27.281 -4.078 1 90.06 400 TRP A CA 1
ATOM 2932 C C . TRP A 1 400 ? -6.645 -26.078 -3.24 1 90.06 400 TRP A C 1
ATOM 2934 O O . TRP A 1 400 ? -7.754 -25.578 -3.4 1 90.06 400 TRP A O 1
ATOM 2944 N N . SER A 1 401 ? -5.82 -25.734 -2.229 1 91.44 401 SER A N 1
ATOM 2945 C CA . SER A 1 401 ? -6.039 -24.578 -1.363 1 91.44 401 SER A CA 1
ATOM 2946 C C . SER A 1 401 ? -4.852 -23.625 -1.404 1 91.44 401 SER A C 1
ATOM 2948 O O . SER A 1 401 ? -3.701 -24.047 -1.507 1 91.44 401 SER A O 1
ATOM 2950 N N . GLY A 1 402 ? -5.145 -22.312 -1.332 1 92.94 402 GLY A N 1
ATOM 2951 C CA . GLY A 1 402 ? -4.109 -21.297 -1.276 1 92.94 402 GLY A CA 1
ATOM 2952 C C . GLY A 1 402 ? -4.621 -19.906 -1.616 1 92.94 402 GLY A C 1
ATOM 2953 O O . GLY A 1 402 ? -5.59 -19.766 -2.365 1 92.94 402 GLY A O 1
ATOM 2954 N N . THR A 1 403 ? -3.898 -18.922 -1.023 1 95.56 403 THR A N 1
ATOM 2955 C CA . THR A 1 403 ? -4.176 -17.562 -1.484 1 95.56 403 THR A CA 1
ATOM 2956 C C . THR A 1 403 ? -3.84 -17.422 -2.965 1 95.56 403 THR A C 1
ATOM 2958 O O . THR A 1 403 ? -4.383 -16.547 -3.648 1 95.56 403 THR A O 1
ATOM 2961 N N . SER A 1 404 ? -3.023 -18.281 -3.516 1 95.44 404 SER A N 1
ATOM 2962 C CA . SER A 1 404 ? -2.629 -18.344 -4.918 1 95.44 404 SER A CA 1
ATOM 2963 C C . SER A 1 404 ? -3.842 -18.516 -5.828 1 95.44 404 SER A C 1
ATOM 2965 O O . SER A 1 404 ? -3.775 -18.219 -7.023 1 95.44 404 SER A O 1
ATOM 2967 N N . PHE A 1 405 ? -4.871 -19.078 -5.266 1 94.56 405 PHE A N 1
ATOM 2968 C CA . PHE A 1 405 ? -6.008 -19.406 -6.117 1 94.56 405 PHE A CA 1
ATOM 2969 C C . PHE A 1 405 ? -7.203 -18.516 -5.793 1 94.56 405 PHE A C 1
ATOM 2971 O O . PHE A 1 405 ? -8.156 -18.438 -6.574 1 94.56 405 PHE A O 1
ATOM 2978 N N . ALA A 1 406 ? -7.117 -17.844 -4.605 1 97.69 406 ALA A N 1
ATOM 2979 C CA . ALA A 1 406 ? -8.039 -16.75 -4.34 1 97.69 406 ALA A CA 1
ATOM 2980 C C . ALA A 1 406 ? -7.75 -15.555 -5.25 1 97.69 406 ALA A C 1
ATOM 2982 O O . ALA A 1 406 ? -8.672 -14.938 -5.797 1 97.69 406 ALA A O 1
ATOM 2983 N N . ALA A 1 407 ? -6.5 -15.289 -5.492 1 98.56 407 ALA A N 1
ATOM 2984 C CA . ALA A 1 407 ? -6.059 -14.125 -6.254 1 98.56 407 ALA A CA 1
ATOM 2985 C C . ALA A 1 407 ? -6.59 -14.172 -7.684 1 98.56 407 ALA A C 1
ATOM 2987 O O . ALA A 1 407 ? -7.18 -13.195 -8.164 1 98.56 407 ALA A O 1
ATOM 2988 N N . PRO A 1 408 ? -6.508 -15.289 -8.367 1 98.56 408 PRO A N 1
ATOM 2989 C CA . PRO A 1 408 ? -7.004 -15.289 -9.742 1 98.56 408 PRO A CA 1
ATOM 2990 C C . PRO A 1 408 ? -8.523 -15.148 -9.82 1 98.56 408 PRO A C 1
ATOM 2992 O O . PRO A 1 408 ? -9.047 -14.656 -10.828 1 98.56 408 PRO A O 1
ATOM 2995 N N . LEU A 1 409 ? -9.289 -15.562 -8.812 1 97.62 409 LEU A N 1
ATOM 2996 C CA . LEU A 1 409 ? -10.719 -15.273 -8.797 1 97.62 409 LEU A CA 1
ATOM 2997 C C . LEU A 1 409 ? -10.969 -13.766 -8.789 1 97.62 409 LEU A C 1
ATOM 2999 O O . LEU A 1 409 ? -11.742 -13.258 -9.602 1 97.62 409 LEU A O 1
ATOM 3003 N N . ILE A 1 410 ? -10.242 -13.102 -7.914 1 98.75 410 ILE A N 1
ATOM 3004 C CA . ILE A 1 410 ? -10.367 -11.648 -7.836 1 98.75 410 ILE A CA 1
ATOM 3005 C C . ILE A 1 410 ? -9.961 -11.023 -9.172 1 98.75 410 ILE A C 1
ATOM 3007 O O . ILE A 1 410 ? -10.656 -10.133 -9.68 1 98.75 410 ILE A O 1
ATOM 3011 N N . ALA A 1 411 ? -8.875 -11.516 -9.773 1 98.69 411 ALA A N 1
ATOM 3012 C CA . ALA A 1 411 ? -8.414 -11.016 -11.062 1 98.69 411 ALA A CA 1
ATOM 3013 C C . ALA A 1 411 ? -9.492 -11.156 -12.125 1 98.69 411 ALA A C 1
ATOM 3015 O O . ALA A 1 411 ? -9.75 -10.227 -12.891 1 98.69 411 ALA A O 1
ATOM 3016 N N . GLY A 1 412 ? -10.133 -12.281 -12.164 1 96.75 412 GLY A N 1
ATOM 3017 C CA . GLY A 1 412 ? -11.188 -12.523 -13.133 1 96.75 412 GLY A CA 1
ATOM 3018 C C . GLY A 1 412 ? -12.391 -11.617 -12.953 1 96.75 412 GLY A C 1
ATOM 3019 O O . GLY A 1 412 ? -12.914 -11.07 -13.922 1 96.75 412 GLY A O 1
ATOM 3020 N N . TRP A 1 413 ? -12.828 -11.453 -11.703 1 96.62 413 TRP A N 1
ATOM 3021 C CA . TRP A 1 413 ? -13.992 -10.617 -11.43 1 96.62 413 TRP A CA 1
ATOM 3022 C C . TRP A 1 413 ? -13.703 -9.164 -11.781 1 96.62 413 TRP A C 1
ATOM 3024 O O . TRP A 1 413 ? -14.57 -8.461 -12.312 1 96.62 413 TRP A O 1
ATOM 3034 N N . LEU A 1 414 ? -12.492 -8.68 -11.492 1 97.75 414 LEU A N 1
ATOM 3035 C CA . LEU A 1 414 ? -12.117 -7.312 -11.852 1 97.75 414 LEU A CA 1
ATOM 3036 C C . LEU A 1 414 ? -12.102 -7.137 -13.359 1 97.75 414 LEU A C 1
ATOM 3038 O O . LEU A 1 414 ? -12.633 -6.152 -13.883 1 97.75 414 LEU A O 1
ATOM 3042 N N . ALA A 1 415 ? -11.547 -8.109 -14.031 1 96.88 415 ALA A N 1
ATOM 3043 C CA . ALA A 1 415 ? -11.492 -8.039 -15.484 1 96.88 415 ALA A CA 1
ATOM 3044 C C . ALA A 1 415 ? -12.898 -8.023 -16.094 1 96.88 415 ALA A C 1
ATOM 3046 O O . ALA A 1 415 ? -13.164 -7.285 -17.047 1 96.88 415 ALA A O 1
ATOM 3047 N N . ARG A 1 416 ? -13.742 -8.828 -15.578 1 94.38 416 ARG A N 1
ATOM 3048 C CA . ARG A 1 416 ? -15.117 -8.859 -16.047 1 94.38 416 ARG A CA 1
ATOM 3049 C C . ARG A 1 416 ? -15.781 -7.492 -15.914 1 94.38 416 ARG A C 1
ATOM 3051 O O . ARG A 1 416 ? -16.438 -7.02 -16.844 1 94.38 416 ARG A O 1
ATOM 3058 N N . ARG A 1 417 ? -15.57 -6.855 -14.758 1 94.62 417 ARG A N 1
ATOM 3059 C CA . ARG A 1 417 ? -16.141 -5.531 -14.539 1 94.62 417 ARG A CA 1
ATOM 3060 C C . ARG A 1 417 ? -15.523 -4.504 -15.477 1 94.62 417 ARG A C 1
ATOM 3062 O O . ARG A 1 417 ? -16.234 -3.65 -16.016 1 94.62 417 ARG A O 1
ATOM 3069 N N . MET A 1 418 ? -14.273 -4.574 -15.68 1 95.44 418 MET A N 1
ATOM 3070 C CA . MET A 1 418 ? -13.578 -3.645 -16.562 1 95.44 418 MET A CA 1
ATOM 3071 C C . MET A 1 418 ? -14.094 -3.762 -18 1 95.44 418 MET A C 1
ATOM 3073 O O . MET A 1 418 ? -14.125 -2.771 -18.734 1 95.44 418 MET A O 1
ATOM 3077 N N . ALA A 1 419 ? -14.492 -4.902 -18.375 1 92.81 419 ALA A N 1
ATOM 3078 C CA . ALA A 1 419 ? -14.922 -5.164 -19.734 1 92.81 419 ALA A CA 1
ATOM 3079 C C . ALA A 1 419 ? -16.25 -4.484 -20.031 1 92.81 419 ALA A C 1
ATOM 3081 O O . ALA A 1 419 ? -16.609 -4.277 -21.203 1 92.81 419 ALA A O 1
ATOM 3082 N N . GLU A 1 420 ? -17.016 -4.16 -19.047 1 91.19 420 GLU A N 1
ATOM 3083 C CA . GLU A 1 420 ? -18.328 -3.547 -19.219 1 91.19 420 GLU A CA 1
ATOM 3084 C C . GLU A 1 420 ? -18.203 -2.154 -19.844 1 91.19 420 GLU A C 1
ATOM 3086 O O . GLU A 1 420 ? -19.078 -1.731 -20.609 1 91.19 420 GLU A O 1
ATOM 3091 N N . ASP A 1 421 ? -17.125 -1.375 -19.484 1 87.69 421 ASP A N 1
ATOM 3092 C CA . ASP A 1 421 ? -16.922 -0.042 -20.031 1 87.69 421 ASP A CA 1
ATOM 3093 C C . ASP A 1 421 ? -15.43 0.304 -2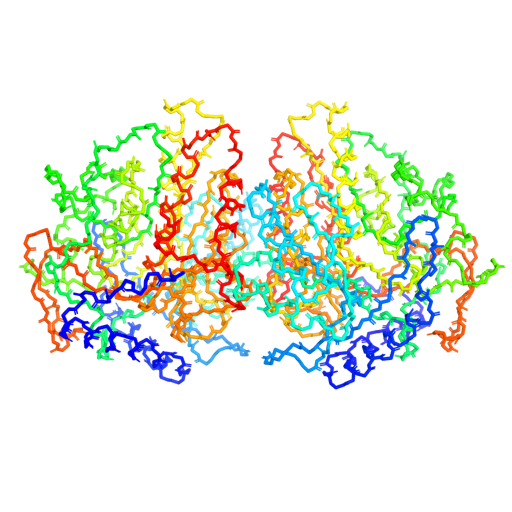0.078 1 87.69 421 ASP A C 1
ATOM 3095 O O . ASP A 1 421 ? -14.867 0.765 -19.078 1 87.69 421 ASP A O 1
ATOM 3099 N N . PRO A 1 422 ? -14.867 0.167 -21.219 1 86.06 422 PRO A N 1
ATOM 3100 C CA . PRO A 1 422 ? -13.422 0.389 -21.328 1 86.06 422 PRO A CA 1
ATOM 3101 C C . PRO A 1 422 ? -13.039 1.859 -21.188 1 86.06 422 PRO A C 1
ATOM 3103 O O . PRO A 1 422 ? -11.852 2.188 -21.109 1 86.06 422 PRO A O 1
ATOM 3106 N N . SER A 1 423 ? -13.977 2.742 -21.078 1 85.38 423 SER A N 1
ATOM 3107 C CA . SER A 1 423 ? -13.672 4.168 -20.969 1 85.38 423 SER A CA 1
ATOM 3108 C C . SER A 1 423 ? -13.492 4.59 -19.516 1 85.38 423 SER A C 1
ATOM 3110 O O . SER A 1 423 ? -12.977 5.676 -19.25 1 85.38 423 SER A O 1
ATOM 3112 N N . VAL A 1 424 ? -13.945 3.721 -18.672 1 87.25 424 VAL A N 1
ATOM 3113 C CA . VAL A 1 424 ? -13.859 4.047 -17.266 1 87.25 424 VAL A CA 1
ATOM 3114 C C . VAL A 1 424 ? -12.516 3.574 -16.703 1 87.25 424 VAL A C 1
ATOM 3116 O O . VAL A 1 424 ? -12.016 2.52 -17.094 1 87.25 424 VAL A O 1
ATOM 3119 N N . PRO A 1 425 ? -11.891 4.367 -15.781 1 89.25 425 PRO A N 1
ATOM 3120 C CA . PRO A 1 425 ? -10.625 3.959 -15.172 1 89.25 425 PRO A CA 1
ATOM 3121 C C . PRO A 1 425 ? -10.711 2.59 -14.5 1 89.25 425 PRO A C 1
ATOM 3123 O O . PRO A 1 425 ? -11.742 2.246 -13.914 1 89.25 425 PRO A O 1
ATOM 3126 N N . ALA A 1 426 ? -9.594 1.825 -14.586 1 94.31 426 ALA A N 1
ATOM 3127 C CA . ALA A 1 426 ? -9.539 0.492 -13.992 1 94.31 426 ALA A CA 1
ATOM 3128 C C . ALA A 1 426 ? -9.875 0.541 -12.5 1 94.31 426 ALA A C 1
ATOM 3130 O O . ALA A 1 426 ? -10.461 -0.399 -11.961 1 94.31 426 ALA A O 1
ATOM 3131 N N . GLN A 1 427 ? -9.578 1.643 -11.844 1 92.12 427 GLN A N 1
ATOM 3132 C CA . GLN A 1 427 ? -9.82 1.801 -10.414 1 92.12 427 GLN A CA 1
ATOM 3133 C C . GLN A 1 427 ? -11.305 1.723 -10.094 1 92.12 427 GLN A C 1
ATOM 3135 O O . GLN A 1 427 ? -11.688 1.338 -8.984 1 92.12 427 GLN A O 1
ATOM 3140 N N . ASP A 1 428 ? -12.148 2.062 -11.047 1 90.88 428 ASP A N 1
ATOM 3141 C CA . ASP A 1 428 ? -13.586 1.956 -10.844 1 90.88 428 ASP A CA 1
ATOM 3142 C C . ASP A 1 428 ? -14 0.508 -10.586 1 90.88 428 ASP A C 1
ATOM 3144 O O . ASP A 1 428 ? -14.938 0.249 -9.828 1 90.88 428 ASP A O 1
ATOM 3148 N N . ALA A 1 429 ? -13.32 -0.43 -11.227 1 95 429 ALA A N 1
ATOM 3149 C CA . ALA A 1 429 ? -13.602 -1.844 -10.992 1 95 429 ALA A CA 1
ATOM 3150 C C . ALA A 1 429 ? -13.258 -2.238 -9.555 1 95 429 ALA A C 1
ATOM 3152 O O . ALA A 1 429 ? -13.961 -3.043 -8.945 1 95 429 ALA A O 1
ATOM 3153 N N . VAL A 1 430 ? -12.211 -1.709 -9.023 1 95.38 430 VAL A N 1
ATOM 3154 C CA . VAL A 1 430 ? -11.805 -1.979 -7.648 1 95.38 430 VAL A CA 1
ATOM 3155 C C . VAL A 1 430 ? -12.867 -1.453 -6.684 1 95.38 430 VAL A C 1
ATOM 3157 O O . VAL A 1 430 ? -13.273 -2.158 -5.758 1 95.38 430 VAL A O 1
ATOM 3160 N N . THR A 1 431 ? -13.312 -0.227 -6.938 1 88.75 431 THR A N 1
ATOM 3161 C CA . THR A 1 431 ? -14.359 0.37 -6.113 1 88.75 431 THR A CA 1
ATOM 3162 C C . THR A 1 431 ? -15.641 -0.46 -6.176 1 88.75 431 THR A C 1
ATOM 3164 O O . THR A 1 431 ? -16.297 -0.679 -5.156 1 88.75 431 THR A O 1
ATOM 3167 N N . TRP A 1 432 ? -15.953 -0.898 -7.367 1 89.81 432 TRP A N 1
ATOM 3168 C CA . TRP A 1 432 ? -17.125 -1.741 -7.57 1 89.81 432 TRP A CA 1
ATOM 3169 C C . TRP A 1 432 ? -17.031 -3.018 -6.742 1 89.81 432 TRP A C 1
ATOM 3171 O O . TRP A 1 432 ? -17.969 -3.381 -6.035 1 89.81 432 TRP A O 1
ATOM 3181 N N . LEU A 1 433 ? -15.883 -3.688 -6.789 1 94.12 433 LEU A N 1
ATOM 3182 C CA . LEU A 1 433 ? -15.719 -4.953 -6.082 1 94.12 433 LEU A CA 1
ATOM 3183 C C . LEU A 1 433 ? -15.734 -4.734 -4.57 1 94.12 433 LEU A C 1
ATOM 3185 O O . LEU A 1 433 ? -16.266 -5.559 -3.826 1 94.12 433 LEU A O 1
ATOM 3189 N N . ARG A 1 434 ? -15.125 -3.672 -4.102 1 90.5 434 ARG A N 1
ATOM 3190 C CA . ARG A 1 434 ? -15.188 -3.336 -2.684 1 90.5 434 ARG A CA 1
ATOM 3191 C C . ARG A 1 434 ? -16.625 -3.209 -2.213 1 90.5 434 ARG A C 1
ATOM 3193 O O . ARG A 1 434 ? -16.953 -3.602 -1.092 1 90.5 434 ARG A O 1
ATOM 3200 N N . GLY A 1 435 ? -17.453 -2.686 -3.09 1 84.56 435 GLY A N 1
ATOM 3201 C CA . GLY A 1 435 ? -18.859 -2.516 -2.762 1 84.56 435 GLY A CA 1
ATOM 3202 C C . GLY A 1 435 ? -19.609 -3.83 -2.613 1 84.56 435 GLY A C 1
ATOM 3203 O O . GLY A 1 435 ? -20.719 -3.861 -2.094 1 84.56 435 GLY A O 1
ATOM 3204 N N . ARG A 1 436 ? -18.938 -4.895 -2.984 1 87.31 436 ARG A N 1
ATOM 3205 C CA . ARG A 1 436 ? -19.578 -6.207 -2.953 1 87.31 436 ARG A CA 1
ATOM 3206 C C . ARG A 1 436 ? -19.016 -7.062 -1.824 1 87.31 436 ARG A C 1
ATOM 3208 O O . ARG A 1 436 ? -19.438 -8.203 -1.637 1 87.31 436 ARG A O 1
ATOM 3215 N N . GLY A 1 437 ? -18.125 -6.504 -1.162 1 88.56 437 GLY A N 1
ATOM 3216 C CA . GLY A 1 437 ? -17.453 -7.289 -0.135 1 88.56 437 GLY A CA 1
ATOM 3217 C C . GLY A 1 437 ? -17.781 -6.824 1.272 1 88.56 437 GLY A C 1
ATOM 3218 O O . GLY A 1 437 ? -18.219 -5.691 1.472 1 88.56 437 GLY A O 1
ATOM 3219 N N . ARG A 1 438 ? -17.547 -7.73 2.213 1 86 438 ARG A N 1
ATOM 3220 C CA . ARG A 1 438 ? -17.641 -7.402 3.633 1 86 438 ARG A CA 1
ATOM 3221 C C . ARG A 1 438 ? -16.281 -6.957 4.172 1 86 438 ARG A C 1
ATOM 3223 O O . ARG A 1 438 ? -15.289 -7.668 4.039 1 86 438 ARG A O 1
ATOM 3230 N N . ARG A 1 439 ? -16.344 -5.773 4.727 1 87.25 439 ARG A N 1
ATOM 3231 C CA . ARG A 1 439 ? -15.109 -5.305 5.352 1 87.25 439 ARG A CA 1
ATOM 3232 C C . ARG A 1 439 ? -14.719 -6.188 6.535 1 87.25 439 ARG A C 1
ATOM 3234 O O . ARG A 1 439 ? -15.484 -6.316 7.496 1 87.25 439 ARG A O 1
ATOM 3241 N N . THR A 1 440 ? -13.523 -6.812 6.395 1 88.62 440 THR A N 1
ATOM 3242 C CA . THR A 1 440 ? -13.062 -7.777 7.383 1 88.62 440 THR A CA 1
ATOM 3243 C C . THR A 1 440 ? -11.648 -7.441 7.848 1 88.62 440 THR A C 1
ATOM 3245 O O . THR A 1 440 ? -10.734 -7.297 7.027 1 88.62 440 THR A O 1
ATOM 3248 N N . ARG A 1 441 ? -11.461 -7.332 9.133 1 86.5 441 ARG A N 1
ATOM 3249 C CA . ARG A 1 441 ? -10.172 -6.945 9.703 1 86.5 441 ARG A CA 1
ATOM 3250 C C . ARG A 1 441 ? -9.047 -7.809 9.133 1 86.5 441 ARG A C 1
ATOM 3252 O O . ARG A 1 441 ? -9.117 -9.039 9.172 1 86.5 441 ARG A O 1
ATOM 3259 N N . ASP A 1 442 ? -8.039 -7.207 8.633 1 91.06 442 ASP A N 1
ATOM 3260 C CA . ASP A 1 442 ? -6.801 -7.805 8.141 1 91.06 442 ASP A CA 1
ATOM 3261 C C . ASP A 1 442 ? -7.059 -8.625 6.879 1 91.06 442 ASP A C 1
ATOM 3263 O O . ASP A 1 442 ? -6.141 -9.258 6.344 1 91.06 442 ASP A O 1
ATOM 3267 N N . PHE A 1 443 ? -8.289 -8.688 6.387 1 95.12 443 PHE A N 1
ATOM 3268 C CA . PHE A 1 443 ? -8.625 -9.477 5.203 1 95.12 443 PHE A CA 1
ATOM 3269 C C . PHE A 1 443 ? -9.258 -8.594 4.133 1 95.12 443 PHE A C 1
ATOM 3271 O O . PHE A 1 443 ? -9.805 -9.102 3.15 1 95.12 443 PHE A O 1
ATOM 3278 N N . GLY A 1 444 ? -9.211 -7.293 4.328 1 92.88 444 GLY A N 1
ATOM 3279 C CA . GLY A 1 444 ? -9.781 -6.375 3.357 1 92.88 444 GLY A CA 1
ATOM 3280 C C . GLY A 1 444 ? -11.273 -6.578 3.156 1 92.88 444 GLY A C 1
ATOM 3281 O O . GLY A 1 444 ? -12.023 -6.727 4.125 1 92.88 444 GLY A O 1
ATOM 3282 N N . TYR A 1 445 ? -11.695 -6.457 1.971 1 93.5 445 TYR A N 1
ATOM 3283 C CA . TYR A 1 445 ? -13.086 -6.715 1.619 1 93.5 445 TYR A CA 1
ATOM 3284 C C . TYR A 1 445 ? -13.289 -8.172 1.221 1 93.5 445 TYR A C 1
ATOM 3286 O O . TYR A 1 445 ? -12.797 -8.609 0.18 1 93.5 445 TYR A O 1
ATOM 3294 N N . ALA A 1 446 ? -13.961 -8.914 2.023 1 94.94 446 ALA A N 1
ATOM 3295 C CA . ALA A 1 446 ? -14.227 -10.328 1.771 1 94.94 446 ALA A CA 1
ATOM 3296 C C . ALA A 1 446 ? -15.352 -10.508 0.754 1 94.94 446 ALA A C 1
ATOM 3298 O O . ALA A 1 446 ? -16.484 -10.078 0.993 1 94.94 446 ALA A O 1
ATOM 3299 N N . ILE A 1 447 ? -15.031 -11.156 -0.329 1 95.88 447 ILE A N 1
ATOM 3300 C CA . ILE A 1 447 ? -15.977 -11.359 -1.423 1 95.88 447 ILE A CA 1
ATOM 3301 C C . ILE A 1 447 ? -16.5 -12.797 -1.391 1 95.88 447 ILE A C 1
ATOM 3303 O O . ILE A 1 447 ? -15.711 -13.75 -1.411 1 95.88 447 ILE A O 1
ATOM 3307 N N . ARG A 1 448 ? -17.766 -12.922 -1.362 1 93.44 448 ARG A N 1
ATOM 3308 C CA . ARG A 1 448 ? -18.344 -14.258 -1.49 1 93.44 448 ARG A CA 1
ATOM 3309 C C . ARG A 1 448 ? -18.484 -14.656 -2.955 1 93.44 448 ARG A C 1
ATOM 3311 O O . ARG A 1 448 ? -19.094 -13.922 -3.746 1 93.44 448 ARG A O 1
ATOM 3318 N N . ARG A 1 449 ? -17.938 -15.742 -3.238 1 92.62 449 ARG A N 1
ATOM 3319 C CA . ARG A 1 449 ? -17.984 -16.234 -4.617 1 92.62 449 ARG A CA 1
ATOM 3320 C C . ARG A 1 449 ? -19.422 -16.344 -5.113 1 92.62 449 ARG A C 1
ATOM 3322 O O . ARG A 1 449 ? -19.703 -16.016 -6.266 1 92.62 449 ARG A O 1
ATOM 3329 N N . ASP A 1 450 ? -20.344 -16.656 -4.316 1 86.44 450 ASP A N 1
ATOM 3330 C CA . ASP A 1 450 ? -21.734 -16.875 -4.703 1 86.44 450 ASP A CA 1
ATOM 3331 C C . ASP A 1 450 ? -22.422 -15.555 -5.035 1 86.44 450 ASP A C 1
ATOM 3333 O O . ASP A 1 450 ? -23.484 -15.547 -5.664 1 86.44 450 ASP A O 1
ATOM 3337 N N . ASP A 1 451 ? -21.844 -14.508 -4.59 1 85 451 ASP A N 1
ATOM 3338 C CA . ASP A 1 451 ? -22.406 -13.195 -4.875 1 85 451 ASP A CA 1
ATOM 3339 C C . ASP A 1 451 ? -21.859 -12.641 -6.191 1 85 451 ASP A C 1
ATOM 3341 O O . ASP A 1 451 ? -22.25 -11.555 -6.617 1 85 451 ASP A O 1
ATOM 3345 N N . MET A 1 452 ? -20.984 -13.383 -6.859 1 89.25 452 MET A N 1
ATOM 3346 C CA . MET A 1 452 ? -20.328 -12.898 -8.07 1 89.25 452 MET A CA 1
ATOM 3347 C C . MET A 1 452 ? -20.859 -13.625 -9.305 1 89.25 452 MET A C 1
ATOM 3349 O O . MET A 1 452 ? -20.844 -13.078 -10.406 1 89.25 452 MET A O 1
ATOM 3353 N N . MET B 1 1 ? 33.062 12.789 1.141 1 24.03 1 MET B N 1
ATOM 3354 C CA . MET B 1 1 ? 33.125 13.602 2.355 1 24.03 1 MET B CA 1
ATOM 3355 C C . MET B 1 1 ? 31.75 14.203 2.666 1 24.03 1 MET B C 1
ATOM 3357 O O . MET B 1 1 ? 31.203 14.953 1.856 1 24.03 1 MET B O 1
ATOM 3361 N N . ALA B 1 2 ? 30.906 13.383 3.281 1 31.78 2 ALA B N 1
ATOM 3362 C CA . ALA B 1 2 ? 29.703 13.969 3.854 1 31.78 2 ALA B CA 1
ATOM 3363 C C . ALA B 1 2 ? 29.984 15.336 4.461 1 31.78 2 ALA B C 1
ATOM 3365 O O . ALA B 1 2 ? 30.875 15.484 5.297 1 31.78 2 ALA B O 1
ATOM 3366 N N . SER B 1 3 ? 29.938 16.297 3.717 1 33.72 3 SER B N 1
ATOM 3367 C CA . SER B 1 3 ? 30.031 17.578 4.391 1 33.72 3 SER B CA 1
ATOM 3368 C C . SER B 1 3 ? 29.328 17.562 5.742 1 33.72 3 SER B C 1
ATOM 3370 O O . SER B 1 3 ? 28.141 17.219 5.82 1 33.72 3 SER B O 1
ATOM 3372 N N . ASP B 1 4 ? 30.031 17.172 6.719 1 39.75 4 ASP B N 1
ATOM 3373 C CA . ASP B 1 4 ? 29.625 17.406 8.102 1 39.75 4 ASP B CA 1
ATOM 3374 C C . ASP B 1 4 ? 28.938 18.766 8.242 1 39.75 4 ASP B C 1
ATOM 3376 O O . ASP B 1 4 ? 29.578 19.766 8.547 1 39.75 4 ASP B O 1
ATOM 3380 N N . LYS B 1 5 ? 28.219 19.172 7.336 1 47.06 5 LYS B N 1
ATOM 3381 C CA . LYS B 1 5 ? 27.625 20.484 7.586 1 47.06 5 LYS B CA 1
ATOM 3382 C C . LYS B 1 5 ? 27.219 20.625 9.047 1 47.06 5 LYS B C 1
ATOM 3384 O O . LYS B 1 5 ? 26.422 19.828 9.562 1 47.06 5 LYS B O 1
ATOM 3389 N N . THR B 1 6 ? 27.859 21.281 9.914 1 55.72 6 THR B N 1
ATOM 3390 C CA . THR B 1 6 ? 27.766 21.625 11.328 1 55.72 6 THR B CA 1
ATOM 3391 C C . THR B 1 6 ? 26.344 22.078 11.68 1 55.72 6 THR B C 1
ATOM 3393 O O . THR B 1 6 ? 25.719 22.812 10.922 1 55.72 6 THR B O 1
ATOM 3396 N N . ASP B 1 7 ? 25.703 21.438 12.523 1 70.19 7 ASP B N 1
ATOM 3397 C CA . ASP B 1 7 ? 24.438 21.844 13.156 1 70.19 7 ASP B CA 1
ATOM 3398 C C . ASP B 1 7 ? 24.531 23.266 13.695 1 70.19 7 ASP B C 1
ATOM 3400 O O . ASP B 1 7 ? 25.109 23.5 14.75 1 70.19 7 ASP B O 1
ATOM 3404 N N . ASP B 1 8 ? 24.125 24.312 12.844 1 74.12 8 ASP B N 1
ATOM 3405 C CA . ASP B 1 8 ? 24.25 25.734 13.164 1 74.12 8 ASP B CA 1
ATOM 3406 C C . ASP B 1 8 ? 23.219 26.156 14.203 1 74.12 8 ASP B C 1
ATOM 3408 O O . ASP B 1 8 ? 23.094 27.344 14.531 1 74.12 8 ASP B O 1
ATOM 3412 N N . ARG B 1 9 ? 22.578 25.234 14.828 1 81.38 9 ARG B N 1
ATOM 3413 C CA . ARG B 1 9 ? 21.641 25.562 15.883 1 81.38 9 ARG B CA 1
ATOM 3414 C C . ARG B 1 9 ? 22.359 26.062 17.141 1 81.38 9 ARG B C 1
ATOM 3416 O O . ARG B 1 9 ? 23.438 25.562 17.469 1 81.38 9 ARG B O 1
ATOM 3423 N N . THR B 1 10 ? 21.672 27.031 17.766 1 83.5 10 THR B N 1
ATOM 3424 C CA . THR B 1 10 ? 22.172 27.484 19.062 1 83.5 10 THR B CA 1
ATOM 3425 C C . THR B 1 10 ? 22.031 26.391 20.109 1 83.5 10 THR B C 1
ATOM 3427 O O . THR B 1 10 ? 21.297 25.422 19.906 1 83.5 10 THR B O 1
ATOM 3430 N N . PRO B 1 11 ? 22.797 26.5 21.141 1 85.56 11 PRO B N 1
ATOM 3431 C CA . PRO B 1 11 ? 22.625 25.531 22.219 1 85.56 11 PRO B CA 1
ATOM 3432 C C . PRO B 1 11 ? 21.188 25.422 22.719 1 85.56 11 PRO B C 1
ATOM 3434 O O . PRO B 1 11 ? 20.703 24.328 23.031 1 85.56 11 PRO B O 1
ATOM 3437 N N . GLU B 1 12 ? 20.531 26.594 22.75 1 83.81 12 GLU B N 1
ATOM 3438 C CA . GLU B 1 12 ? 19.141 26.594 23.188 1 83.81 12 GLU B CA 1
ATOM 3439 C C . GLU B 1 12 ? 18.25 25.844 22.188 1 83.81 12 GLU B C 1
ATOM 3441 O O . GLU B 1 12 ? 17.359 25.094 22.594 1 83.81 12 GLU B O 1
ATOM 3446 N N . GLU B 1 13 ? 18.484 26.047 20.969 1 85.31 13 GLU B N 1
ATOM 3447 C CA . GLU B 1 13 ? 17.719 25.344 19.938 1 85.31 13 GLU B CA 1
ATOM 3448 C C . GLU B 1 13 ? 17.984 23.844 19.984 1 85.31 13 GLU B C 1
ATOM 3450 O O . GLU B 1 13 ? 17.062 23.047 19.828 1 85.31 13 GLU B O 1
ATOM 3455 N N . LYS B 1 14 ? 19.219 23.484 20.172 1 87.94 14 LYS B N 1
ATOM 3456 C CA . LYS B 1 14 ? 19.578 22.078 20.266 1 87.94 14 LYS B CA 1
ATOM 3457 C C . LYS B 1 14 ? 18.875 21.406 21.438 1 87.94 14 LYS B C 1
ATOM 3459 O O . LYS B 1 14 ? 18.391 20.281 21.328 1 87.94 14 LYS B O 1
ATOM 3464 N N . ALA B 1 15 ? 18.859 22.156 22.531 1 86.94 15 ALA B N 1
ATOM 3465 C CA . ALA B 1 15 ? 18.188 21.625 23.719 1 86.94 15 ALA B CA 1
ATOM 3466 C C . ALA B 1 15 ? 16.688 21.453 23.453 1 86.94 15 ALA B C 1
ATOM 3468 O O . ALA B 1 15 ? 16.078 20.484 23.922 1 86.94 15 ALA B O 1
ATOM 3469 N N . GLN B 1 16 ? 16.141 22.375 22.734 1 84.38 16 GLN B N 1
ATOM 3470 C CA . GLN B 1 16 ? 14.711 22.297 22.406 1 84.38 16 GLN B CA 1
ATOM 3471 C C . GLN B 1 16 ? 14.43 21.094 21.5 1 84.38 16 GLN B C 1
ATOM 3473 O O . GLN B 1 16 ? 13.43 20.391 21.703 1 84.38 16 GLN B O 1
ATOM 3478 N N . VAL B 1 17 ? 15.234 20.875 20.531 1 87.81 17 VAL B N 1
ATOM 3479 C CA . VAL B 1 17 ? 15.078 19.75 19.625 1 87.81 17 VAL B CA 1
ATOM 3480 C C . VAL B 1 17 ? 15.148 18.438 20.406 1 87.81 17 VAL B C 1
ATOM 3482 O O . VAL B 1 17 ? 14.336 17.531 20.188 1 87.81 17 VAL B O 1
ATOM 3485 N N . ALA B 1 18 ? 16.078 18.375 21.312 1 88.12 18 ALA B N 1
ATOM 3486 C CA . ALA B 1 18 ? 16.219 17.188 22.141 1 88.12 18 ALA B CA 1
ATOM 3487 C C . ALA B 1 18 ? 14.984 16.938 22.984 1 88.12 18 ALA B C 1
ATOM 3489 O O . ALA B 1 18 ? 14.539 15.797 23.141 1 88.12 18 ALA B O 1
ATOM 3490 N N . ARG B 1 19 ? 14.453 18.016 23.547 1 85.88 19 ARG B N 1
ATOM 3491 C CA . ARG B 1 19 ? 13.25 17.906 24.375 1 85.88 19 ARG B CA 1
ATOM 3492 C C . ARG B 1 19 ? 12.062 17.422 23.547 1 85.88 19 ARG B C 1
ATOM 3494 O O . ARG B 1 19 ? 11.266 16.609 24 1 85.88 19 ARG B O 1
ATOM 3501 N N . GLN B 1 20 ? 11.938 17.969 22.391 1 86.06 20 GLN B N 1
ATOM 3502 C CA . GLN B 1 20 ? 10.859 17.562 21.484 1 86.06 20 GLN B CA 1
ATOM 3503 C C . GLN B 1 20 ? 10.977 16.078 21.156 1 86.06 20 GLN B C 1
ATOM 3505 O O . GLN B 1 20 ? 9.984 15.344 21.203 1 86.06 20 GLN B O 1
ATOM 3510 N N . ALA B 1 21 ? 12.156 15.617 20.797 1 88.31 21 ALA B N 1
ATOM 3511 C CA . ALA B 1 21 ? 12.383 14.219 20.438 1 88.31 21 ALA B CA 1
ATOM 3512 C C . ALA B 1 21 ? 12.047 13.297 21.594 1 88.31 21 ALA B C 1
ATOM 3514 O O . ALA B 1 21 ? 11.43 12.25 21.406 1 88.31 21 ALA B O 1
ATOM 3515 N N . GLU B 1 22 ? 12.438 13.719 22.766 1 86.81 22 GLU B N 1
ATOM 3516 C CA . GLU B 1 22 ? 12.156 12.922 23.953 1 86.81 22 GLU B CA 1
ATOM 3517 C C . GLU B 1 22 ? 10.656 12.805 24.203 1 86.81 22 GLU B C 1
ATOM 3519 O O . GLU B 1 22 ? 10.164 11.734 24.562 1 86.81 22 GLU B O 1
ATOM 3524 N N . ALA B 1 23 ? 9.977 13.906 24.094 1 84.69 23 ALA B N 1
ATOM 3525 C CA . ALA B 1 23 ? 8.531 13.898 24.281 1 84.69 23 ALA B CA 1
ATOM 3526 C C . ALA B 1 23 ? 7.855 12.953 23.297 1 84.69 23 ALA B C 1
ATOM 3528 O O . ALA B 1 23 ? 6.934 12.219 23.656 1 84.69 23 ALA B O 1
ATOM 3529 N N . LEU B 1 24 ? 8.281 12.93 22.047 1 88.19 24 LEU B N 1
ATOM 3530 C CA . LEU B 1 24 ? 7.723 12.055 21.016 1 88.19 24 LEU B CA 1
ATOM 3531 C C . LEU B 1 24 ? 8.07 10.594 21.297 1 88.19 24 LEU B C 1
ATOM 3533 O O . LEU B 1 24 ? 7.25 9.703 21.094 1 88.19 24 LEU B O 1
ATOM 3537 N N . GLU B 1 25 ? 9.242 10.367 21.781 1 89.19 25 GLU B N 1
ATOM 3538 C CA . GLU B 1 25 ? 9.695 9.016 22.078 1 89.19 25 GLU B CA 1
ATOM 3539 C C . GLU B 1 25 ? 8.828 8.375 23.172 1 89.19 25 GLU B C 1
ATOM 3541 O O . GLU B 1 25 ? 8.602 7.16 23.156 1 89.19 25 GLU B O 1
ATOM 3546 N N . ARG B 1 26 ? 8.359 9.18 24.062 1 86.75 26 ARG B N 1
ATOM 3547 C CA . ARG B 1 26 ? 7.531 8.672 25.141 1 86.75 26 ARG B CA 1
ATOM 3548 C C . ARG B 1 26 ? 6.238 8.062 24.609 1 86.75 26 ARG B C 1
ATOM 3550 O O . ARG B 1 26 ? 5.645 7.191 25.25 1 86.75 26 ARG B O 1
ATOM 3557 N N . LEU B 1 27 ? 5.836 8.469 23.484 1 87.25 27 LEU B N 1
ATOM 3558 C CA . LEU B 1 27 ? 4.582 8 22.906 1 87.25 27 LEU B CA 1
ATOM 3559 C C . LEU B 1 27 ? 4.727 6.57 22.406 1 87.25 27 LEU B C 1
ATOM 3561 O O . LEU B 1 27 ? 3.727 5.902 22.125 1 87.25 27 LEU B O 1
ATOM 3565 N N . ALA B 1 28 ? 5.934 6.105 22.312 1 86.31 28 ALA B N 1
ATOM 3566 C CA . ALA B 1 28 ? 6.16 4.723 21.891 1 86.31 28 ALA B CA 1
ATOM 3567 C C . ALA B 1 28 ? 5.723 3.74 22.984 1 86.31 28 ALA B C 1
ATOM 3569 O O . ALA B 1 28 ? 5.523 2.555 22.703 1 86.31 28 ALA B O 1
ATOM 3570 N N . ASP B 1 29 ? 5.652 4.301 24.172 1 88.06 29 ASP B N 1
ATOM 3571 C CA . ASP B 1 29 ? 5.074 3.502 25.25 1 88.06 29 ASP B CA 1
ATOM 3572 C C . ASP B 1 29 ? 3.553 3.457 25.156 1 88.06 29 ASP B C 1
ATOM 3574 O O . ASP B 1 29 ? 2.881 4.465 25.375 1 88.06 29 ASP B O 1
ATOM 3578 N N . ASP B 1 30 ? 3.016 2.262 24.984 1 87.12 30 ASP B N 1
ATOM 3579 C CA . ASP B 1 30 ? 1.596 2.105 24.688 1 87.12 30 ASP B CA 1
ATOM 3580 C C . ASP B 1 30 ? 0.73 2.574 25.844 1 87.12 30 ASP B C 1
ATOM 3582 O O . ASP B 1 30 ? -0.335 3.158 25.641 1 87.12 30 ASP B O 1
ATOM 3586 N N . GLU B 1 31 ? 1.127 2.293 27.062 1 88.94 31 GLU B N 1
ATOM 3587 C CA . GLU B 1 31 ? 0.337 2.701 28.219 1 88.94 31 GLU B CA 1
ATOM 3588 C C . GLU B 1 31 ? 0.323 4.219 28.375 1 88.94 31 GLU B C 1
ATOM 3590 O O . GLU B 1 31 ? -0.721 4.812 28.656 1 88.94 31 GLU B O 1
ATOM 3595 N N . TRP B 1 32 ? 1.505 4.801 28.203 1 88.44 32 TRP B N 1
ATOM 3596 C CA . TRP B 1 32 ? 1.574 6.258 28.234 1 88.44 32 TRP B CA 1
ATOM 3597 C C . TRP B 1 32 ? 0.757 6.875 27.109 1 88.44 32 TRP B C 1
ATOM 3599 O O . TRP B 1 32 ? 0.009 7.832 27.328 1 88.44 32 TRP B O 1
ATOM 3609 N N . HIS B 1 33 ? 0.896 6.328 25.922 1 88.81 33 HIS B N 1
ATOM 3610 C CA . HIS B 1 33 ? 0.153 6.824 24.781 1 88.81 33 HIS B CA 1
ATOM 3611 C C . HIS B 1 33 ? -1.352 6.711 25 1 88.81 33 HIS B C 1
ATOM 3613 O O . HIS B 1 33 ? -2.107 7.613 24.625 1 88.81 33 HIS B O 1
ATOM 3619 N N . ALA B 1 34 ? -1.802 5.641 25.609 1 90.38 34 ALA B N 1
ATOM 3620 C CA . ALA B 1 34 ? -3.219 5.453 25.906 1 90.38 34 ALA B CA 1
ATOM 3621 C C . ALA B 1 34 ? -3.719 6.523 26.875 1 90.38 34 ALA B C 1
ATOM 3623 O O . ALA B 1 34 ? -4.816 7.059 26.703 1 90.38 34 ALA B O 1
ATOM 3624 N N . ARG B 1 35 ? -2.955 6.812 27.859 1 88.94 35 ARG B N 1
ATOM 3625 C CA . ARG B 1 35 ? -3.324 7.848 28.828 1 88.94 35 ARG B CA 1
ATOM 3626 C C . ARG B 1 35 ? -3.41 9.211 28.141 1 88.94 35 ARG B C 1
ATOM 3628 O O . ARG B 1 35 ? -4.359 9.969 28.375 1 88.94 35 ARG B O 1
ATOM 3635 N N . VAL B 1 36 ? -2.406 9.492 27.344 1 84.81 36 VAL B N 1
ATOM 3636 C CA . VAL B 1 36 ? -2.385 10.766 26.625 1 84.81 36 VAL B CA 1
ATOM 3637 C C . VAL B 1 36 ? -3.617 10.867 25.719 1 84.81 36 VAL B C 1
ATOM 3639 O O . VAL B 1 36 ? -4.227 11.938 25.625 1 84.81 36 VAL B O 1
ATOM 3642 N N . MET B 1 37 ? -3.975 9.773 25.094 1 88.94 37 MET B N 1
ATOM 3643 C CA . MET B 1 37 ? -5.137 9.758 24.203 1 88.94 37 MET B CA 1
ATOM 3644 C C . MET B 1 37 ? -6.418 10.047 24.984 1 88.94 37 MET B C 1
ATOM 3646 O O . MET B 1 37 ? -7.242 10.852 24.562 1 88.94 37 MET B O 1
ATOM 3650 N N . ARG B 1 38 ? -6.602 9.477 26.125 1 90.56 38 ARG B N 1
ATOM 3651 C CA . ARG B 1 38 ? -7.773 9.711 26.969 1 90.56 38 ARG B CA 1
ATOM 3652 C C . ARG B 1 38 ? -7.84 11.164 27.422 1 90.56 38 ARG B C 1
ATOM 3654 O O . ARG B 1 38 ? -8.898 11.789 27.359 1 90.56 38 ARG B O 1
ATOM 3661 N N . ASP B 1 39 ? -6.715 11.648 27.828 1 85.88 39 ASP B N 1
ATOM 3662 C CA . ASP B 1 39 ? -6.656 13.031 28.281 1 85.88 39 ASP B CA 1
ATOM 3663 C C . ASP B 1 39 ? -6.945 14.008 27.141 1 85.88 39 ASP B C 1
ATOM 3665 O O . ASP B 1 39 ? -7.617 15.023 27.344 1 85.88 39 ASP B O 1
ATOM 3669 N N . SER B 1 40 ? -6.379 13.688 25.984 1 84.5 40 SER B N 1
ATOM 3670 C CA . SER B 1 40 ? -6.57 14.555 24.828 1 84.5 40 SER B CA 1
ATOM 3671 C C . SER B 1 40 ? -8.039 14.602 24.406 1 84.5 40 SER B C 1
ATOM 3673 O O . SER B 1 40 ? -8.555 15.664 24.062 1 84.5 40 SER B O 1
ATOM 3675 N N . VAL B 1 41 ? -8.703 13.477 24.453 1 89.75 41 VAL B N 1
ATOM 3676 C CA . VAL B 1 41 ? -10.102 13.414 24.062 1 89.75 41 VAL B CA 1
ATOM 3677 C C . VAL B 1 41 ? -10.961 14.148 25.094 1 89.75 41 VAL B C 1
ATOM 3679 O O . VAL B 1 41 ? -11.906 14.859 24.734 1 89.75 41 VAL B O 1
ATOM 3682 N N . ALA B 1 42 ? -10.609 13.977 26.359 1 88.81 42 ALA B N 1
ATOM 3683 C CA . ALA B 1 42 ? -11.32 14.711 27.391 1 88.81 42 ALA B CA 1
ATOM 3684 C C . ALA B 1 42 ? -11.195 16.219 27.203 1 88.81 42 ALA B C 1
ATOM 3686 O O . ALA B 1 42 ? -12.18 16.953 27.281 1 88.81 42 ALA B O 1
ATOM 3687 N N . ALA B 1 43 ? -10.016 16.672 26.906 1 83.19 43 ALA B N 1
ATOM 3688 C CA . ALA B 1 43 ? -9.781 18.094 26.672 1 83.19 43 ALA B CA 1
ATOM 3689 C C . ALA B 1 43 ? -10.508 18.578 25.422 1 83.19 43 ALA B C 1
ATOM 3691 O O . ALA B 1 43 ? -11.109 19.656 25.422 1 83.19 43 ALA B O 1
ATOM 3692 N N . HIS B 1 44 ? -10.422 17.781 24.359 1 86.81 44 HIS B N 1
ATOM 3693 C CA . HIS B 1 44 ? -11.125 18.094 23.125 1 86.81 44 HIS B CA 1
ATOM 3694 C C . HIS B 1 44 ? -12.617 18.281 23.359 1 86.81 44 HIS B C 1
ATOM 3696 O O . HIS B 1 44 ? -13.219 19.219 22.828 1 86.81 44 HIS B O 1
ATOM 3702 N N . ASN B 1 45 ? -13.18 17.438 24.156 1 91.44 45 ASN B N 1
ATOM 3703 C CA . ASN B 1 45 ? -14.625 17.406 24.344 1 91.44 45 ASN B CA 1
ATOM 3704 C C . ASN B 1 45 ? -15.117 18.609 25.141 1 91.44 45 ASN B C 1
ATOM 3706 O O . ASN B 1 45 ? -16.312 18.906 25.141 1 91.44 45 ASN B O 1
ATOM 3710 N N . GLU B 1 46 ? -14.242 19.328 25.75 1 85.69 46 GLU B N 1
ATOM 3711 C CA . GLU B 1 46 ? -14.602 20.594 26.391 1 85.69 46 GLU B CA 1
ATOM 3712 C C . GLU B 1 46 ? -15 21.641 25.359 1 85.69 46 GLU B C 1
ATOM 3714 O O . GLU B 1 46 ? -15.734 22.578 25.672 1 85.69 46 GLU B O 1
ATOM 3719 N N . TRP B 1 47 ? -14.5 21.453 24.203 1 84.75 47 TRP B N 1
ATOM 3720 C CA . TRP B 1 47 ? -14.773 22.422 23.156 1 84.75 47 TRP B CA 1
ATOM 3721 C C . TRP B 1 47 ? -15.836 21.906 22.188 1 84.75 47 TRP B C 1
ATOM 3723 O O . TRP B 1 47 ? -16.25 22.625 21.266 1 84.75 47 TRP B O 1
ATOM 3733 N N . ALA B 1 48 ? -16.344 20.688 22.359 1 91.19 48 ALA B N 1
ATOM 3734 C CA . ALA B 1 48 ? -17.266 20.047 21.422 1 91.19 48 ALA B CA 1
ATOM 3735 C C . ALA B 1 48 ? -18.531 20.906 21.25 1 91.19 48 ALA B C 1
ATOM 3737 O O . ALA B 1 48 ? -19.047 21.453 22.219 1 91.19 48 ALA B O 1
ATOM 3738 N N . GLY B 1 49 ? -19.016 20.969 19.969 1 89.31 49 GLY B N 1
ATOM 3739 C CA . GLY B 1 49 ? -20.234 21.719 19.672 1 89.31 49 GLY B CA 1
ATOM 3740 C C . GLY B 1 49 ? -19.969 23.125 19.172 1 89.31 49 GLY B C 1
ATOM 3741 O O . GLY B 1 49 ? -20.844 23.75 18.578 1 89.31 49 GLY B O 1
ATOM 3742 N N . ARG B 1 50 ? -18.797 23.609 19.453 1 86.5 50 ARG B N 1
ATOM 3743 C CA . ARG B 1 50 ? -18.422 24.922 18.922 1 86.5 50 ARG B CA 1
ATOM 3744 C C . ARG B 1 50 ? -18.031 24.812 17.453 1 86.5 50 ARG B C 1
ATOM 3746 O O . ARG B 1 50 ? -17.656 23.75 16.969 1 86.5 50 ARG B O 1
ATOM 3753 N N . ALA B 1 51 ? -18.312 25.891 16.719 1 86.12 51 ALA B N 1
ATOM 3754 C CA . ALA B 1 51 ? -17.891 25.984 15.32 1 86.12 51 ALA B CA 1
ATOM 3755 C C . ALA B 1 51 ? -16.922 27.141 15.117 1 86.12 51 ALA B C 1
ATOM 3757 O O . ALA B 1 51 ? -17.109 28.219 15.68 1 86.12 51 ALA B O 1
ATOM 3758 N N . VAL B 1 52 ? -15.852 26.844 14.492 1 82.81 52 VAL B N 1
ATOM 3759 C CA . VAL B 1 52 ? -14.891 27.875 14.117 1 82.81 52 VAL B CA 1
ATOM 3760 C C . VAL B 1 52 ? -14.859 28.031 12.594 1 82.81 52 VAL B C 1
ATOM 3762 O O . VAL B 1 52 ? -14.305 27.172 11.898 1 82.81 52 VAL B O 1
ATOM 3765 N N . ASN B 1 53 ? -15.383 29.156 12.109 1 87 53 ASN B N 1
ATOM 3766 C CA . ASN B 1 53 ? -15.43 29.484 10.688 1 87 53 ASN B CA 1
ATOM 3767 C C . ASN B 1 53 ? -15.906 28.297 9.852 1 87 53 ASN B C 1
ATOM 3769 O O . ASN B 1 53 ? -15.219 27.891 8.914 1 87 53 ASN B O 1
ATOM 3773 N N . GLY B 1 54 ? -17.016 27.672 10.172 1 84.62 54 GLY B N 1
ATOM 3774 C CA . GLY B 1 54 ? -17.688 26.672 9.367 1 84.62 54 GLY B CA 1
ATOM 3775 C C . GLY B 1 54 ? -17.266 25.25 9.711 1 84.62 54 GLY B C 1
ATOM 3776 O O . GLY B 1 54 ? -17.828 24.297 9.18 1 84.62 54 GLY B O 1
ATOM 3777 N N . LEU B 1 55 ? -16.344 25.062 10.539 1 88.62 55 LEU B N 1
ATOM 3778 C CA . LEU B 1 55 ? -15.93 23.734 10.961 1 88.62 55 LEU B CA 1
ATOM 3779 C C . LEU B 1 55 ? -16.344 23.469 12.406 1 88.62 55 LEU B C 1
ATOM 3781 O O . LEU B 1 55 ? -15.898 24.156 13.328 1 88.62 55 LEU B O 1
ATOM 3785 N N . GLU B 1 56 ? -17.172 22.531 12.539 1 88 56 GLU B N 1
ATOM 3786 C CA . GLU B 1 56 ? -17.656 22.172 13.859 1 88 56 GLU B CA 1
ATOM 3787 C C . GLU B 1 56 ? -16.688 21.234 14.57 1 88 56 GLU B C 1
ATOM 3789 O O . GLU B 1 56 ? -16.141 20.312 13.961 1 88 56 GLU B O 1
ATOM 3794 N N . ILE B 1 57 ? -16.516 21.5 15.859 1 90.38 57 ILE B N 1
ATOM 3795 C CA . ILE B 1 57 ? -15.734 20.594 16.703 1 90.38 57 ILE B CA 1
ATOM 3796 C C . ILE B 1 57 ? -16.641 19.453 17.188 1 90.38 57 ILE B C 1
ATOM 3798 O O . ILE B 1 57 ? -17.484 19.656 18.047 1 90.38 57 ILE B O 1
ATOM 3802 N N . PRO B 1 58 ? -16.406 18.297 16.641 1 92.12 58 PRO B N 1
ATOM 3803 C CA . PRO B 1 58 ? -17.297 17.203 17.016 1 92.12 58 PRO B CA 1
ATOM 3804 C C 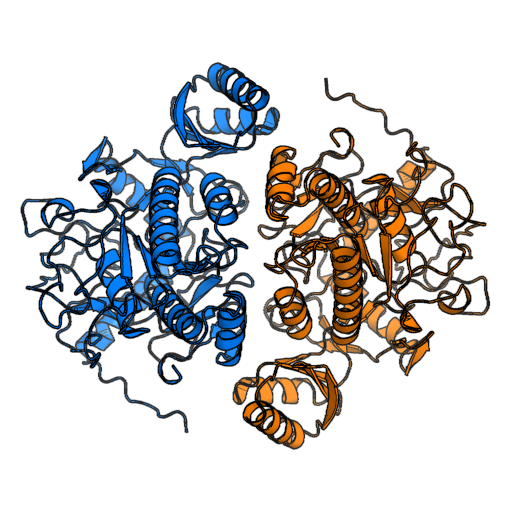. PRO B 1 58 ? -16.984 16.641 18.406 1 92.12 58 PRO B C 1
ATOM 3806 O O . PRO B 1 58 ? -15.859 16.766 18.891 1 92.12 58 PRO B O 1
ATOM 3809 N N . ARG B 1 59 ? -18.062 16.141 19.062 1 95.38 59 ARG B N 1
ATOM 3810 C CA . ARG B 1 59 ? -17.797 15.336 20.25 1 95.38 59 ARG B CA 1
ATOM 3811 C C . ARG B 1 59 ? -17.172 13.992 19.891 1 95.38 59 ARG B C 1
ATOM 3813 O O . ARG B 1 59 ? -17.578 13.359 18.922 1 95.38 59 ARG B O 1
ATOM 3820 N N . LEU B 1 60 ? -16.172 13.586 20.703 1 95.75 60 LEU B N 1
ATOM 3821 C CA . LEU B 1 60 ? -15.469 12.344 20.406 1 95.75 60 LEU B CA 1
ATOM 3822 C C . LEU B 1 60 ? -15.773 11.289 21.469 1 95.75 60 LEU B C 1
ATOM 3824 O O . LEU B 1 60 ? -16.141 11.617 22.594 1 95.75 60 LEU B O 1
ATOM 3828 N N . GLN B 1 61 ? -15.797 10.094 21.156 1 97.31 61 GLN B N 1
ATOM 3829 C CA . GLN B 1 61 ? -15.734 8.953 22.062 1 97.31 61 GLN B CA 1
ATOM 3830 C C . GLN B 1 61 ? -14.594 8.016 21.688 1 97.31 61 GLN B C 1
ATOM 3832 O O . GLN B 1 61 ? -14.07 8.078 20.562 1 97.31 61 GLN B O 1
ATOM 3837 N N . LEU B 1 62 ? -14.102 7.281 22.672 1 95.5 62 LEU B N 1
ATOM 3838 C CA . LEU B 1 62 ? -13.008 6.34 22.453 1 95.5 62 LEU B CA 1
ATOM 3839 C C . LEU B 1 62 ? -13.539 4.926 22.25 1 95.5 62 LEU B C 1
ATOM 3841 O O . LEU B 1 62 ? -14.484 4.512 22.922 1 95.5 62 LEU B O 1
ATOM 3845 N N . MET B 1 63 ? -13.008 4.305 21.281 1 95.19 63 MET B N 1
ATOM 3846 C CA . MET B 1 63 ? -13.32 2.9 21.047 1 95.19 63 MET B CA 1
ATOM 3847 C C . MET B 1 63 ? -12.07 2.033 21.188 1 95.19 63 MET B C 1
ATOM 3849 O O . MET B 1 63 ? -10.984 2.432 20.766 1 95.19 63 MET B O 1
ATOM 3853 N N . ASP B 1 64 ? -12.305 0.885 21.719 1 89.88 64 ASP B N 1
ATOM 3854 C CA . ASP B 1 64 ? -11.211 -0.073 21.812 1 89.88 64 ASP B CA 1
ATOM 3855 C C . ASP B 1 64 ? -10.953 -0.744 20.453 1 89.88 64 ASP B C 1
ATOM 3857 O O . ASP B 1 64 ? -11.867 -0.866 19.641 1 89.88 64 ASP B O 1
ATOM 3861 N N . ALA B 1 65 ? -9.758 -1.016 20.188 1 81.75 65 ALA B N 1
ATOM 3862 C CA . ALA B 1 65 ? -9.352 -1.839 19.047 1 81.75 65 ALA B CA 1
ATOM 3863 C C . ALA B 1 65 ? -8.812 -3.188 19.516 1 81.75 65 ALA B C 1
ATOM 3865 O O . ALA B 1 65 ? -7.605 -3.426 19.484 1 81.75 65 ALA B O 1
ATOM 3866 N N . PRO B 1 66 ? -9.672 -4.02 19.828 1 71.75 66 PRO B N 1
ATOM 3867 C CA . PRO B 1 66 ? -9.203 -5.262 20.453 1 71.75 66 PRO B CA 1
ATOM 3868 C C . PRO B 1 66 ? -8.25 -6.051 19.562 1 71.75 66 PRO B C 1
ATOM 3870 O O . PRO B 1 66 ? -8.484 -6.172 18.359 1 71.75 66 PRO B O 1
ATOM 3873 N N . GLY B 1 67 ? -7.168 -6.559 20.219 1 68.69 67 GLY B N 1
ATOM 3874 C CA . GLY B 1 67 ? -6.207 -7.414 19.547 1 68.69 67 GLY B CA 1
ATOM 3875 C C . GLY B 1 67 ? -5.164 -6.641 18.766 1 68.69 67 GLY B C 1
ATOM 3876 O O . GLY B 1 67 ? -4.258 -7.23 18.172 1 68.69 67 GLY B O 1
ATOM 3877 N N . ARG B 1 68 ? -5.27 -5.371 18.703 1 68.25 68 ARG B N 1
ATOM 3878 C CA . ARG B 1 68 ? -4.324 -4.598 17.906 1 68.25 68 ARG B CA 1
ATOM 3879 C C . ARG B 1 68 ? -3.488 -3.678 18.797 1 68.25 68 ARG B C 1
ATOM 3881 O O . ARG B 1 68 ? -2.258 -3.74 18.781 1 68.25 68 ARG B O 1
ATOM 3888 N N . SER B 1 69 ? -4.203 -2.854 19.5 1 76.06 69 SER B N 1
ATOM 3889 C CA . SER B 1 69 ? -3.504 -1.863 20.312 1 76.06 69 SER B CA 1
ATOM 3890 C C . SER B 1 69 ? -4.258 -1.587 21.609 1 76.06 69 SER B C 1
ATOM 3892 O O . SER B 1 69 ? -5.48 -1.7 21.656 1 76.06 69 SER B O 1
ATOM 3894 N N . VAL B 1 70 ? -3.52 -1.342 22.641 1 83 70 VAL B N 1
ATOM 3895 C CA . VAL B 1 70 ? -4.129 -0.937 23.906 1 83 70 VAL B CA 1
ATOM 3896 C C . VAL B 1 70 ? -4.523 0.538 23.844 1 83 70 VAL B C 1
ATOM 3898 O O . VAL B 1 70 ? -5.25 1.031 24.703 1 83 70 VAL B O 1
ATOM 3901 N N . VAL B 1 71 ? -3.988 1.254 22.875 1 87.81 71 VAL B N 1
ATOM 3902 C CA . VAL B 1 71 ? -4.352 2.658 22.703 1 87.81 71 VAL B CA 1
ATOM 3903 C C . VAL B 1 71 ? -5.734 2.76 22.062 1 87.81 71 VAL B C 1
ATOM 3905 O O . VAL B 1 71 ? -5.957 2.248 20.969 1 87.81 71 VAL B O 1
ATOM 3908 N N . PRO B 1 72 ? -6.672 3.385 22.719 1 92.88 72 PRO B N 1
ATOM 3909 C CA . PRO B 1 72 ? -8.016 3.506 22.141 1 92.88 72 PRO B CA 1
ATOM 3910 C C . PRO B 1 72 ? -8.055 4.438 20.922 1 92.88 72 PRO B C 1
ATOM 3912 O O . PRO B 1 72 ? -7.184 5.301 20.781 1 92.88 72 PRO B O 1
ATOM 3915 N N . VAL B 1 73 ? -9.062 4.227 20.125 1 93.75 73 VAL B N 1
ATOM 3916 C CA . VAL B 1 73 ? -9.211 4.965 18.875 1 93.75 73 VAL B CA 1
ATOM 3917 C C . VAL B 1 73 ? -10.273 6.047 19.031 1 93.75 73 VAL B C 1
ATOM 3919 O O . VAL B 1 73 ? -11.414 5.754 19.406 1 93.75 73 VAL B O 1
ATOM 3922 N N . PRO B 1 74 ? -9.914 7.328 18.812 1 94.56 74 PRO B N 1
ATOM 3923 C CA . PRO B 1 74 ? -10.938 8.375 18.859 1 94.56 74 PRO B CA 1
ATOM 3924 C C . PRO B 1 74 ? -11.828 8.391 17.609 1 94.56 74 PRO B C 1
ATOM 3926 O O . PRO B 1 74 ? -11.328 8.336 16.484 1 94.56 74 PRO B O 1
ATOM 3929 N N . VAL B 1 75 ? -13.094 8.398 17.812 1 96.94 75 VAL B N 1
ATOM 3930 C CA . VAL B 1 75 ? -14.086 8.508 16.75 1 96.94 75 VAL B CA 1
ATOM 3931 C C . VAL B 1 75 ? -15.117 9.57 17.125 1 96.94 75 VAL B C 1
ATOM 3933 O O . VAL B 1 75 ? -15.211 9.984 18.281 1 96.94 75 VAL B O 1
ATOM 3936 N N . VAL B 1 76 ? -15.805 10.141 16.125 1 97 76 VAL B N 1
ATOM 3937 C CA . VAL B 1 76 ? -16.891 11.07 16.391 1 97 76 VAL B CA 1
ATOM 3938 C C . VAL B 1 76 ? -18.031 10.336 17.109 1 97 76 VAL B C 1
ATOM 3940 O O . VAL B 1 76 ? -18.484 9.289 16.656 1 97 76 VAL B O 1
ATOM 3943 N N . ALA B 1 77 ? -18.438 10.93 18.234 1 98 77 ALA B N 1
ATOM 3944 C CA . ALA B 1 77 ? -19.422 10.273 19.078 1 98 77 ALA B CA 1
ATOM 3945 C C . ALA B 1 77 ? -20.734 10.039 18.328 1 98 77 ALA B C 1
ATOM 3947 O O . ALA B 1 77 ? -21.312 10.977 17.797 1 98 77 ALA B O 1
ATOM 3948 N N . GLY B 1 78 ? -21.156 8.781 18.234 1 98.06 78 GLY B N 1
ATOM 3949 C CA . GLY B 1 78 ? -22.453 8.398 17.719 1 98.06 78 GLY B CA 1
ATOM 3950 C C . GLY B 1 78 ? -22.562 8.539 16.203 1 98.06 78 GLY B C 1
ATOM 3951 O O . GLY B 1 78 ? -23.641 8.742 15.672 1 98.06 78 GLY B O 1
ATOM 3952 N N . GLN B 1 79 ? -21.422 8.461 15.562 1 97.69 79 GLN B N 1
ATOM 3953 C CA . GLN B 1 79 ? -21.531 8.609 14.109 1 97.69 79 GLN B CA 1
ATOM 3954 C C . GLN B 1 79 ? -20.859 7.445 13.391 1 97.69 79 GLN B C 1
ATOM 3956 O O . GLN B 1 79 ? -19.812 6.961 13.82 1 97.69 79 GLN B O 1
ATOM 3961 N N . VAL B 1 80 ? -21.484 6.973 12.32 1 97.25 80 VAL B N 1
ATOM 3962 C CA . VAL B 1 80 ? -20.906 6.016 11.383 1 97.25 80 VAL B CA 1
ATOM 3963 C C . VAL B 1 80 ? -20.938 6.59 9.969 1 97.25 80 VAL B C 1
ATOM 3965 O O . VAL B 1 80 ? -21.75 7.469 9.672 1 97.25 80 VAL B O 1
ATOM 3968 N N . VAL B 1 81 ? -19.984 6.172 9.227 1 96.12 81 VAL B N 1
ATOM 3969 C CA . VAL B 1 81 ? -19.875 6.559 7.824 1 96.12 81 VAL B CA 1
ATOM 3970 C C . VAL B 1 81 ? -20.094 5.336 6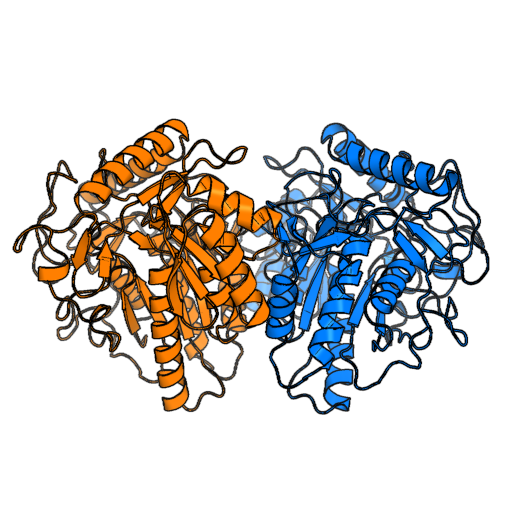.934 1 96.12 81 VAL B C 1
ATOM 3972 O O . VAL B 1 81 ? -19.516 4.273 7.172 1 96.12 81 VAL B O 1
ATOM 3975 N N . VAL B 1 82 ? -20.969 5.484 5.93 1 93.75 82 VAL B N 1
ATOM 3976 C CA . VAL B 1 82 ? -21.297 4.395 5.016 1 93.75 82 VAL B CA 1
ATOM 3977 C C . VAL B 1 82 ? -21 4.809 3.58 1 93.75 82 VAL B C 1
ATOM 3979 O O . VAL B 1 82 ? -21.281 5.941 3.18 1 93.75 82 VAL B O 1
ATOM 3982 N N . HIS B 1 83 ? -20.297 3.939 2.873 1 88.94 83 HIS B N 1
ATOM 3983 C CA . HIS B 1 83 ? -20.094 4.133 1.441 1 88.94 83 HIS B C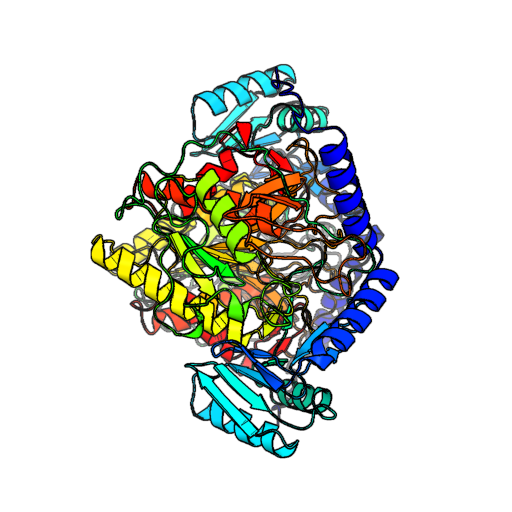A 1
ATOM 3984 C C . HIS B 1 83 ? -21.156 3.41 0.63 1 88.94 83 HIS B C 1
ATOM 3986 O O . HIS B 1 83 ? -21.219 2.178 0.624 1 88.94 83 HIS B O 1
ATOM 3992 N N . THR B 1 84 ? -21.969 4.094 -0.075 1 84.81 84 THR B N 1
ATOM 3993 C CA . THR B 1 84 ? -23 3.498 -0.913 1 84.81 84 THR B CA 1
ATOM 3994 C C . THR B 1 84 ? -23.234 4.348 -2.158 1 84.81 84 THR B C 1
ATOM 3996 O O . THR B 1 84 ? -23.391 5.566 -2.066 1 84.81 84 THR B O 1
ATOM 3999 N N . SER B 1 85 ? -23.078 3.682 -3.303 1 74.44 85 SER B N 1
ATOM 4000 C CA . SER B 1 85 ? -23.344 4.379 -4.559 1 74.44 85 SER B CA 1
ATOM 4001 C C . SER B 1 85 ? -24.672 3.943 -5.172 1 74.44 85 SER B C 1
ATOM 4003 O O . SER B 1 85 ? -25.203 4.625 -6.047 1 74.44 85 SER B O 1
ATOM 4005 N N . ASP B 1 86 ? -25.172 2.875 -4.723 1 79.69 86 ASP B N 1
ATOM 4006 C CA . ASP B 1 86 ? -26.406 2.307 -5.238 1 79.69 86 ASP B CA 1
ATOM 4007 C C . ASP B 1 86 ? -27.578 2.619 -4.312 1 79.69 86 ASP B C 1
ATOM 4009 O O . ASP B 1 86 ? -27.469 2.469 -3.094 1 79.69 86 ASP B O 1
ATOM 4013 N N . PRO B 1 87 ? -28.672 3.012 -4.957 1 82.31 87 PRO B N 1
ATOM 4014 C CA . PRO B 1 87 ? -29.828 3.346 -4.137 1 82.31 87 PRO B CA 1
ATOM 4015 C C . PRO B 1 87 ? -30.312 2.168 -3.297 1 82.31 87 PRO B C 1
ATOM 4017 O O . PRO B 1 87 ? -30.781 2.359 -2.172 1 82.31 87 PRO B O 1
ATOM 4020 N N . THR B 1 88 ? -30.219 1.037 -3.83 1 83.75 88 THR B N 1
ATOM 4021 C CA . THR B 1 88 ? -30.656 -0.137 -3.086 1 83.75 88 THR B CA 1
ATOM 4022 C C . THR B 1 88 ? -29.781 -0.353 -1.853 1 83.75 88 THR B C 1
ATOM 4024 O O . THR B 1 88 ? -30.297 -0.578 -0.754 1 83.75 88 THR B O 1
ATOM 4027 N N . ASP B 1 89 ? -28.516 -0.187 -1.987 1 83.81 89 ASP B N 1
ATOM 4028 C CA . ASP B 1 89 ? -27.578 -0.317 -0.878 1 83.81 89 ASP B CA 1
ATOM 4029 C C . ASP B 1 89 ? -27.797 0.789 0.154 1 83.81 89 ASP B C 1
ATOM 4031 O O . ASP B 1 89 ? -27.688 0.551 1.358 1 83.81 89 ASP B O 1
ATOM 4035 N N . HIS B 1 90 ? -28.094 1.964 -0.385 1 90.88 90 HIS B N 1
ATOM 4036 C CA . HIS B 1 90 ? -28.359 3.088 0.507 1 90.88 90 HIS B CA 1
ATOM 4037 C C . HIS B 1 90 ? -29.578 2.814 1.387 1 90.88 90 HIS B C 1
ATOM 4039 O O . HIS B 1 90 ? -29.531 3.033 2.6 1 90.88 90 HIS B O 1
ATOM 4045 N N . GLN B 1 91 ? -30.609 2.312 0.735 1 93.5 91 GLN B N 1
ATOM 4046 C CA . GLN B 1 91 ? -31.844 2.045 1.489 1 93.5 91 GLN B CA 1
ATOM 4047 C C . GLN B 1 91 ? -31.625 0.936 2.514 1 93.5 91 GLN B C 1
ATOM 4049 O O . GLN B 1 91 ? -32.156 0.992 3.621 1 93.5 91 GLN B O 1
ATOM 4054 N N . GLU B 1 92 ? -30.875 -0.021 2.193 1 92.94 92 GLU B N 1
ATOM 4055 C CA . GLU B 1 92 ? -30.547 -1.091 3.133 1 92.94 92 GLU B CA 1
ATOM 4056 C C . GLU B 1 92 ? -29.812 -0.549 4.355 1 92.94 92 GLU B C 1
ATOM 4058 O O . GLU B 1 92 ? -30.094 -0.962 5.484 1 92.94 92 GLU B O 1
ATOM 4063 N N . ALA B 1 93 ? -28.891 0.339 4.156 1 94.56 93 ALA B N 1
ATOM 4064 C CA . ALA B 1 93 ? -28.156 0.953 5.258 1 94.56 93 ALA B CA 1
ATOM 4065 C C . ALA B 1 93 ? -29.094 1.786 6.137 1 94.56 93 ALA B C 1
ATOM 4067 O O . ALA B 1 93 ? -29 1.727 7.367 1 94.56 93 ALA B O 1
ATOM 4068 N N . VAL B 1 94 ? -29.969 2.566 5.453 1 96.38 94 VAL B N 1
ATOM 4069 C CA . VAL B 1 94 ? -30.922 3.4 6.184 1 96.38 94 VAL B CA 1
ATOM 4070 C C . VAL B 1 94 ? -31.781 2.525 7.086 1 96.38 94 VAL B C 1
ATOM 4072 O O . VAL B 1 94 ? -31.938 2.807 8.281 1 96.38 94 VAL B O 1
ATOM 4075 N N . ASP B 1 95 ? -32.312 1.455 6.527 1 96.88 95 ASP B N 1
ATOM 4076 C CA . ASP B 1 95 ? -33.188 0.578 7.273 1 96.88 95 ASP B CA 1
ATOM 4077 C C . ASP B 1 95 ? -32.469 -0.114 8.422 1 96.88 95 ASP B C 1
ATOM 4079 O O . ASP B 1 95 ? -32.969 -0.163 9.547 1 96.88 95 ASP B O 1
ATOM 4083 N N . ALA B 1 96 ? -31.312 -0.674 8.164 1 96.5 96 ALA B N 1
ATOM 4084 C CA . ALA B 1 96 ? -30.547 -1.408 9.164 1 96.5 96 ALA B CA 1
ATOM 4085 C C . ALA B 1 96 ? -30.156 -0.502 10.328 1 96.5 96 ALA B C 1
ATOM 4087 O O . ALA B 1 96 ? -30.25 -0.897 11.492 1 96.5 96 ALA B O 1
ATOM 4088 N N . LEU B 1 97 ? -29.703 0.714 10.07 1 97.62 97 LEU B N 1
ATOM 4089 C CA . LEU B 1 97 ? -29.203 1.627 11.094 1 97.62 97 LEU B CA 1
ATOM 4090 C C . LEU B 1 97 ? -30.359 2.264 11.859 1 97.62 97 LEU B C 1
ATOM 4092 O O . LEU B 1 97 ? -30.234 2.574 13.047 1 97.62 97 LEU B O 1
ATOM 4096 N N . ALA B 1 98 ? -31.516 2.408 11.164 1 97.69 98 ALA B N 1
ATOM 4097 C CA . ALA B 1 98 ? -32.719 2.902 11.844 1 97.69 98 ALA B CA 1
ATOM 4098 C C . ALA B 1 98 ? -33.125 1.959 12.977 1 97.69 98 ALA B C 1
ATOM 4100 O O . ALA B 1 98 ? -33.625 2.402 14.008 1 97.69 98 ALA B O 1
ATOM 4101 N N . ALA B 1 99 ? -32.906 0.752 12.789 1 96.69 99 ALA B N 1
ATOM 4102 C CA . ALA B 1 99 ? -33.312 -0.264 13.766 1 96.69 99 ALA B CA 1
ATOM 4103 C C . ALA B 1 99 ? -32.531 -0.096 15.07 1 96.69 99 ALA B C 1
ATOM 4105 O O . ALA B 1 99 ? -32.969 -0.571 16.125 1 96.69 99 ALA B O 1
ATOM 4106 N N . VAL B 1 100 ? -31.406 0.55 15.031 1 97.19 100 VAL B N 1
ATOM 4107 C CA . VAL B 1 100 ? -30.625 0.745 16.25 1 97.19 100 VAL B CA 1
ATOM 4108 C C . VAL B 1 100 ? -30.594 2.229 16.609 1 97.19 100 VAL B C 1
ATOM 4110 O O . VAL B 1 100 ? -29.719 2.672 17.344 1 97.19 100 VAL B O 1
ATOM 4113 N N . GLY B 1 101 ? -31.453 3.043 16 1 97.69 101 GLY B N 1
ATOM 4114 C CA . GLY B 1 101 ? -31.672 4.422 16.422 1 97.69 101 GLY B CA 1
ATOM 4115 C C . GLY B 1 101 ? -30.812 5.41 15.648 1 97.69 101 GLY B C 1
ATOM 4116 O O . GLY B 1 101 ? -30.688 6.57 16.031 1 97.69 101 GLY B O 1
ATOM 4117 N N . TYR B 1 102 ? -30.125 4.941 14.625 1 98.19 102 TYR B N 1
ATOM 4118 C CA . TYR B 1 102 ? -29.297 5.84 13.828 1 98.19 102 TYR B CA 1
ATOM 4119 C C . TYR B 1 102 ? -30.062 6.363 12.625 1 98.19 102 TYR B C 1
ATOM 4121 O O . TYR B 1 102 ? -30.844 5.633 12.016 1 98.19 102 TYR B O 1
ATOM 4129 N N . ARG B 1 103 ? -29.797 7.688 12.266 1 98 103 ARG B N 1
ATOM 4130 C CA . ARG B 1 103 ? -30.453 8.328 11.133 1 98 103 ARG B CA 1
ATOM 4131 C C . ARG B 1 103 ? -29.438 9.055 10.25 1 98 103 ARG B C 1
ATOM 4133 O O . ARG B 1 103 ? -28.375 9.461 10.719 1 98 103 ARG B O 1
ATOM 4140 N N . GLU B 1 104 ? -29.781 9.141 9.008 1 96.75 104 GLU B N 1
ATOM 4141 C CA . GLU B 1 104 ? -28.922 9.852 8.07 1 96.75 104 GLU B CA 1
ATOM 4142 C C . GLU B 1 104 ? -28.734 11.312 8.477 1 96.75 104 GLU B C 1
ATOM 4144 O O . GLU B 1 104 ? -29.719 11.992 8.781 1 96.75 104 GLU B O 1
ATOM 4149 N N . ARG B 1 105 ? -27.531 11.711 8.547 1 94.62 105 ARG B N 1
ATOM 4150 C CA . ARG B 1 105 ? -27.188 13.078 8.953 1 94.62 105 ARG B CA 1
ATOM 4151 C C . ARG B 1 105 ? -26.781 13.914 7.746 1 94.62 105 ARG B C 1
ATOM 4153 O O . ARG B 1 105 ? -27.172 15.086 7.641 1 94.62 105 ARG B O 1
ATOM 4160 N N . SER B 1 106 ? -25.938 13.375 6.953 1 90.44 106 SER B N 1
ATOM 4161 C CA . SER B 1 106 ? -25.438 14.094 5.777 1 90.44 106 SER B CA 1
ATOM 4162 C C . SER B 1 106 ? -25.016 13.117 4.68 1 90.44 106 SER B C 1
ATOM 4164 O O . SER B 1 106 ? -24.812 11.93 4.941 1 90.44 106 SER B O 1
ATOM 4166 N N . ARG B 1 107 ? -24.969 13.625 3.479 1 86.88 107 ARG B N 1
ATOM 4167 C CA . ARG B 1 107 ? -24.562 12.836 2.318 1 86.88 107 ARG B CA 1
ATOM 4168 C C . ARG B 1 107 ? -23.734 13.68 1.347 1 86.88 107 ARG B C 1
ATOM 4170 O O . ARG B 1 107 ? -24.094 14.82 1.045 1 86.88 107 ARG B O 1
ATOM 4177 N N . SER B 1 108 ? -22.594 13.203 1.087 1 79.75 108 SER B N 1
ATOM 4178 C CA . SER B 1 108 ? -21.75 13.766 0.039 1 79.75 108 SER B CA 1
ATOM 4179 C C . SER B 1 108 ? -21.312 12.695 -0.953 1 79.75 108 SER B C 1
ATOM 4181 O O . SER B 1 108 ? -20.453 11.867 -0.643 1 79.75 108 SER B O 1
ATOM 4183 N N . ASP B 1 109 ? -21.875 12.781 -2.131 1 78.94 109 ASP B N 1
ATOM 4184 C CA . ASP B 1 109 ? -21.609 11.766 -3.148 1 78.94 109 ASP B CA 1
ATOM 4185 C C . ASP B 1 109 ? -21.906 10.367 -2.615 1 78.94 109 ASP B C 1
ATOM 4187 O O . ASP B 1 109 ? -23.016 10.094 -2.15 1 78.94 109 ASP B O 1
ATOM 4191 N N . ALA B 1 110 ? -20.906 9.516 -2.543 1 80.12 110 ALA B N 1
ATOM 4192 C CA . ALA B 1 110 ? -21.125 8.125 -2.176 1 80.12 110 ALA B CA 1
ATOM 4193 C C . ALA B 1 110 ? -20.875 7.895 -0.688 1 80.12 110 ALA B C 1
ATOM 4195 O O . ALA B 1 110 ? -21.016 6.777 -0.192 1 80.12 110 ALA B O 1
ATOM 4196 N N . ILE B 1 111 ? -20.656 8.969 0.121 1 89.94 111 ILE B N 1
ATOM 4197 C CA . ILE B 1 111 ? -20.422 8.844 1.557 1 89.94 111 ILE B CA 1
ATOM 4198 C C . ILE B 1 111 ? -21.625 9.398 2.32 1 89.94 111 ILE B C 1
ATOM 4200 O O . ILE B 1 111 ? -22 10.555 2.137 1 89.94 111 ILE B O 1
ATOM 4204 N N . VAL B 1 112 ? -22.203 8.555 3.139 1 94.19 112 VAL B N 1
ATOM 4205 C CA . VAL B 1 112 ? -23.344 8.938 3.957 1 94.19 112 VAL B CA 1
ATOM 4206 C C . VAL B 1 112 ? -22.984 8.828 5.438 1 94.19 112 VAL B C 1
ATOM 4208 O O . VAL B 1 112 ? -22.469 7.805 5.883 1 94.19 112 VAL B O 1
ATOM 4211 N N . THR B 1 113 ? -23.25 9.891 6.129 1 96.06 113 THR B N 1
ATOM 4212 C CA . THR B 1 113 ? -23.016 9.891 7.57 1 96.06 113 THR B CA 1
ATOM 4213 C C . THR B 1 113 ? -24.312 9.656 8.328 1 96.06 113 THR B C 1
ATOM 4215 O O . THR B 1 113 ? -25.344 10.273 8.023 1 96.06 113 THR B O 1
ATOM 4218 N N . PHE B 1 114 ? -24.297 8.688 9.211 1 97.75 114 PHE B N 1
ATOM 4219 C CA . PHE B 1 114 ? -25.422 8.43 10.109 1 97.75 114 PHE B CA 1
ATOM 4220 C C . PHE B 1 114 ? -25.062 8.797 11.539 1 97.75 114 PHE B C 1
ATOM 4222 O O . PHE B 1 114 ? -23.906 8.656 11.953 1 97.75 114 PHE B O 1
ATOM 4229 N N . SER B 1 115 ? -26.047 9.305 12.281 1 98.06 115 SER B N 1
ATOM 4230 C CA . SER B 1 115 ? -25.844 9.656 13.68 1 98.06 115 SER B CA 1
ATOM 4231 C C . SER B 1 115 ? -26.906 9.031 14.578 1 98.06 115 SER B C 1
ATOM 4233 O O . SER B 1 115 ? -28.047 8.828 14.156 1 98.06 115 SER B O 1
ATOM 4235 N N . GLY B 1 116 ? -26.531 8.68 15.773 1 98.19 116 GLY B N 1
ATOM 4236 C CA . GLY B 1 116 ? -27.375 8.133 16.828 1 98.19 116 GLY B CA 1
ATOM 4237 C C . GLY B 1 116 ? -26.766 8.281 18.203 1 98.19 116 GLY B C 1
ATOM 4238 O O . GLY B 1 116 ? -25.891 9.109 18.422 1 98.19 116 GLY B O 1
ATOM 4239 N N . ASP B 1 117 ? -27.328 7.543 19.203 1 97.94 117 ASP B N 1
ATOM 4240 C CA . ASP B 1 117 ? -26.797 7.566 20.562 1 97.94 117 ASP B CA 1
ATOM 4241 C C . ASP B 1 117 ? -25.375 7.004 20.609 1 97.94 117 ASP B C 1
ATOM 4243 O O . ASP B 1 117 ? -25.141 5.863 20.203 1 97.94 117 ASP B O 1
ATOM 4247 N N . PRO B 1 118 ? -24.438 7.816 21.094 1 97.69 118 PRO B N 1
ATOM 4248 C CA . PRO B 1 118 ? -23.062 7.324 21.203 1 97.69 118 PRO B CA 1
ATOM 4249 C C . PRO B 1 118 ? -22.969 5.984 21.922 1 97.69 118 PRO B C 1
ATOM 4251 O O . PRO B 1 118 ? -22.109 5.168 21.609 1 97.69 118 PRO B O 1
ATOM 4254 N N . ALA B 1 119 ? -23.844 5.727 22.859 1 97.25 119 ALA B N 1
ATOM 4255 C CA . ALA B 1 119 ? -23.828 4.488 23.625 1 97.25 119 ALA B CA 1
ATOM 4256 C C . ALA B 1 119 ? -24.125 3.287 22.734 1 97.25 119 ALA B C 1
ATOM 4258 O O . ALA B 1 119 ? -23.781 2.152 23.078 1 97.25 119 ALA B O 1
ATOM 4259 N N . ASP B 1 120 ? -24.719 3.578 21.625 1 97.69 120 ASP B N 1
ATOM 4260 C CA . ASP B 1 120 ? -25.141 2.502 20.734 1 97.69 120 ASP B CA 1
ATOM 4261 C C . ASP B 1 120 ? -24.203 2.379 19.531 1 97.69 120 ASP B C 1
ATOM 4263 O O . ASP B 1 120 ? -24.516 1.678 18.562 1 97.69 120 ASP B O 1
ATOM 4267 N N . LEU B 1 121 ? -23.094 3.041 19.547 1 97.44 121 LEU B N 1
ATOM 4268 C CA . LEU B 1 121 ? -22.188 3.043 18.406 1 97.44 121 LEU B CA 1
ATOM 4269 C C . LEU B 1 121 ? -21.672 1.638 18.109 1 97.44 121 LEU B C 1
ATOM 4271 O O . LEU B 1 121 ? -21.656 1.21 16.953 1 97.44 121 LEU B O 1
ATOM 4275 N N . ALA B 1 122 ? -21.25 0.909 19.125 1 94.38 122 ALA B N 1
ATOM 4276 C CA . ALA B 1 122 ? -20.766 -0.457 18.938 1 94.38 122 ALA B CA 1
ATOM 4277 C C . ALA B 1 122 ? -21.844 -1.337 18.297 1 94.38 122 ALA B C 1
ATOM 4279 O O . ALA B 1 122 ? -21.547 -2.152 17.422 1 94.38 122 ALA B O 1
ATOM 4280 N N . LYS B 1 123 ? -23.062 -1.156 18.734 1 95.81 123 LYS B N 1
ATOM 4281 C CA . LYS B 1 123 ? -24.172 -1.914 18.188 1 95.81 123 LYS B CA 1
ATOM 4282 C C . LYS B 1 123 ? -24.422 -1.559 16.719 1 95.81 123 LYS B C 1
ATOM 4284 O O . LYS B 1 123 ? -24.703 -2.436 15.906 1 95.81 123 LYS B O 1
ATOM 4289 N N . ALA B 1 124 ? -24.344 -0.289 16.438 1 96.81 124 ALA B N 1
ATOM 4290 C CA . ALA B 1 124 ? -24.5 0.155 15.047 1 96.81 124 ALA B CA 1
ATOM 4291 C C . ALA B 1 124 ? -23.453 -0.487 14.141 1 96.81 124 ALA B C 1
ATOM 4293 O O . ALA B 1 124 ? -23.766 -0.949 13.047 1 96.81 124 ALA B O 1
ATOM 4294 N N . LEU B 1 125 ? -22.219 -0.521 14.609 1 93.12 125 LEU B N 1
ATOM 4295 C CA . LEU B 1 125 ? -21.141 -1.116 13.836 1 93.12 125 LEU B CA 1
ATOM 4296 C C . LEU B 1 125 ? -21.359 -2.615 13.656 1 93.12 125 LEU B C 1
ATOM 4298 O O . LEU B 1 125 ? -21.078 -3.164 12.586 1 93.12 125 LEU B O 1
ATOM 4302 N N . GLU B 1 126 ? -21.812 -3.25 14.656 1 91 126 GLU B N 1
ATOM 4303 C CA . GLU B 1 126 ? -22.109 -4.676 14.586 1 91 126 GLU B CA 1
ATOM 4304 C C . GLU B 1 126 ? -23.203 -4.965 13.555 1 91 126 GLU B C 1
ATOM 4306 O O . GLU B 1 126 ? -23.094 -5.922 12.781 1 91 126 GLU B O 1
ATOM 4311 N N . VAL B 1 127 ? -24.25 -4.16 13.594 1 93.88 127 VAL B N 1
ATOM 4312 C CA . VAL B 1 127 ? -25.344 -4.32 12.648 1 93.88 127 VAL B CA 1
ATOM 4313 C C . VAL B 1 127 ? -24.828 -4.152 11.219 1 93.88 127 VAL B C 1
ATOM 4315 O O . VAL B 1 127 ? -25.219 -4.895 10.32 1 93.88 127 VAL B O 1
ATOM 4318 N N . MET B 1 128 ? -23.984 -3.172 11.031 1 91.88 128 MET B N 1
ATOM 4319 C CA . MET B 1 128 ? -23.422 -2.959 9.703 1 91.88 128 MET B CA 1
ATOM 4320 C C . MET B 1 128 ? -22.609 -4.172 9.258 1 91.88 128 MET B C 1
ATOM 4322 O O . MET B 1 128 ? -22.719 -4.613 8.117 1 91.88 128 MET B O 1
ATOM 4326 N N . ALA B 1 129 ? -21.812 -4.68 10.148 1 84.25 129 ALA B N 1
ATOM 4327 C CA . ALA B 1 129 ? -21 -5.855 9.844 1 84.25 129 ALA B CA 1
ATOM 4328 C C . ALA B 1 129 ? -21.875 -7.055 9.508 1 84.25 129 ALA B C 1
ATOM 4330 O O . ALA B 1 129 ? -21.609 -7.766 8.531 1 84.25 129 ALA B O 1
ATOM 4331 N N . ASP B 1 130 ? -22.906 -7.273 10.281 1 84.31 130 ASP B N 1
ATOM 4332 C CA . ASP B 1 130 ? -23.797 -8.414 10.117 1 84.31 130 ASP B CA 1
ATOM 4333 C C . ASP B 1 130 ? -24.547 -8.344 8.789 1 84.31 130 ASP B C 1
ATOM 4335 O O . ASP B 1 130 ? -24.797 -9.375 8.156 1 84.31 130 ASP B O 1
ATOM 4339 N N . LYS B 1 131 ? -24.859 -7.145 8.383 1 87.44 131 LYS B N 1
ATOM 4340 C CA . LYS B 1 131 ? -25.672 -6.969 7.18 1 87.44 131 LYS B CA 1
ATOM 4341 C C . LYS B 1 131 ? -24.797 -6.742 5.957 1 87.44 131 LYS B C 1
ATOM 4343 O O . LYS B 1 131 ? -25.297 -6.57 4.844 1 87.44 131 LYS B O 1
ATOM 4348 N N . GLY B 1 132 ? -23.484 -6.695 6.176 1 80.62 132 GLY B N 1
ATOM 4349 C CA . GLY B 1 132 ? -22.562 -6.5 5.066 1 80.62 132 GLY B CA 1
ATOM 4350 C C . GLY B 1 132 ? -22.562 -5.082 4.527 1 80.62 132 GLY B C 1
ATOM 4351 O O . GLY B 1 132 ? -22.297 -4.859 3.348 1 80.62 132 GLY B O 1
ATOM 4352 N N . ILE B 1 133 ? -22.984 -4.145 5.371 1 88.94 133 ILE B N 1
ATOM 4353 C CA . ILE B 1 133 ? -22.984 -2.742 4.977 1 88.94 133 ILE B CA 1
ATOM 4354 C C . ILE B 1 133 ? -21.578 -2.188 5.039 1 88.94 133 ILE B C 1
ATOM 4356 O O . ILE B 1 133 ? -20.906 -2.281 6.07 1 88.94 133 ILE B O 1
ATOM 4360 N N . ARG B 1 134 ? -21.156 -1.622 3.906 1 89.19 134 ARG B N 1
ATOM 4361 C CA . ARG B 1 134 ? -19.812 -1.077 3.795 1 89.19 134 ARG B CA 1
ATOM 4362 C C . ARG B 1 134 ? -19.688 0.254 4.527 1 89.19 134 ARG B C 1
ATOM 4364 O O . ARG B 1 134 ? -20.016 1.306 3.975 1 89.19 134 ARG B O 1
ATOM 4371 N N . GLY B 1 135 ? -19.141 0.14 5.73 1 91.25 135 GLY B N 1
ATOM 4372 C CA . GLY B 1 135 ? -19 1.349 6.527 1 91.25 135 GLY B CA 1
ATOM 4373 C C . GLY B 1 135 ? -18.062 1.186 7.703 1 91.25 135 GLY B C 1
ATOM 4374 O O . GLY B 1 135 ? -17.469 0.124 7.883 1 91.25 135 GLY B O 1
ATOM 4375 N N . SER B 1 136 ? -17.828 2.246 8.391 1 92.38 136 SER B N 1
ATOM 4376 C CA . SER B 1 136 ? -17 2.309 9.602 1 92.38 136 SER B CA 1
ATOM 4377 C C . SER B 1 136 ? -17.453 3.439 10.516 1 92.38 136 SER B C 1
ATOM 4379 O O . SER B 1 136 ? -18.375 4.176 10.188 1 92.38 136 SER B O 1
ATOM 4381 N N . ALA B 1 137 ? -16.859 3.449 11.719 1 95.44 137 ALA B N 1
ATOM 4382 C CA . ALA B 1 137 ? -17 4.656 12.531 1 95.44 137 ALA B CA 1
ATOM 4383 C C . ALA B 1 137 ? -16.484 5.883 11.797 1 95.44 137 ALA B C 1
ATOM 4385 O O . ALA B 1 137 ? -15.703 5.758 10.844 1 95.44 137 ALA B O 1
ATOM 4386 N N . ASN B 1 138 ? -17 7.043 12.109 1 96.69 138 ASN B N 1
ATOM 4387 C CA . ASN B 1 138 ? -16.391 8.297 11.664 1 96.69 138 ASN B CA 1
ATOM 4388 C C . ASN B 1 138 ? -15.125 8.617 12.445 1 96.69 138 ASN B C 1
ATOM 4390 O O . ASN B 1 138 ? -15.18 9.273 13.492 1 96.69 138 ASN B O 1
ATOM 4394 N N . HIS B 1 139 ? -14.008 8.133 11.898 1 96.5 139 HIS B N 1
ATOM 4395 C CA . HIS B 1 139 ? -12.75 8.227 12.625 1 96.5 139 HIS B CA 1
ATOM 4396 C C . HIS B 1 139 ? -12.289 9.68 12.734 1 96.5 139 HIS B C 1
ATOM 4398 O O . HIS B 1 139 ? -12.609 10.508 11.883 1 96.5 139 HIS B O 1
ATOM 4404 N N . PHE B 1 140 ? -11.625 9.906 13.82 1 94.56 140 PHE B N 1
ATOM 4405 C CA . PHE B 1 140 ? -11.023 11.219 14.055 1 94.56 140 PHE B CA 1
ATOM 4406 C C . PHE B 1 140 ? -9.523 11.188 13.758 1 94.56 140 PHE B C 1
ATOM 4408 O O . PHE B 1 140 ? -8.797 10.336 14.281 1 94.56 140 PHE B O 1
ATOM 4415 N N . VAL B 1 141 ? -9.148 12.062 12.82 1 92.25 141 VAL B N 1
ATOM 4416 C CA . VAL B 1 141 ? -7.734 12.203 12.492 1 92.25 141 VAL B CA 1
ATOM 4417 C C . VAL B 1 141 ? -7.109 13.297 13.352 1 92.25 141 VAL B C 1
ATOM 4419 O O . VAL B 1 141 ? -7.641 14.406 13.438 1 92.25 141 VAL B O 1
ATOM 4422 N N . ALA B 1 142 ? -6.039 12.984 14 1 86.38 142 ALA B N 1
ATOM 4423 C CA . ALA B 1 142 ? -5.438 13.93 14.945 1 86.38 142 ALA B CA 1
ATOM 4424 C C . ALA B 1 142 ? -4.008 14.273 14.539 1 86.38 142 ALA B C 1
ATOM 4426 O O . ALA B 1 142 ? -3.32 13.469 13.906 1 86.38 142 ALA B O 1
ATOM 4427 N N . LEU B 1 143 ? -3.711 15.484 14.766 1 83.12 143 LEU B N 1
ATOM 4428 C CA . LEU B 1 143 ? -2.312 15.891 14.68 1 83.12 143 LEU B CA 1
ATOM 4429 C C . LEU B 1 143 ? -1.513 15.336 15.852 1 83.12 143 LEU B C 1
ATOM 4431 O O . LEU B 1 143 ? -2.029 15.227 16.969 1 83.12 143 LEU B O 1
ATOM 4435 N N . ARG B 1 144 ? -0.868 14.141 15.641 1 60.12 144 ARG B N 1
ATOM 4436 C CA . ARG B 1 144 ? -0.231 13.484 16.781 1 60.12 144 ARG B CA 1
ATOM 4437 C C . ARG B 1 144 ? 0.893 14.344 17.344 1 60.12 144 ARG B C 1
ATOM 4439 O O . ARG B 1 144 ? 1.619 15 16.594 1 60.12 144 ARG B O 1
ATOM 4446 N N . GLY B 1 145 ? 0.973 14.469 18.656 1 52.66 145 GLY B N 1
ATOM 4447 C CA . GLY B 1 145 ? 1.604 15.359 19.625 1 52.66 145 GLY B CA 1
ATOM 4448 C C . GLY B 1 145 ? 0.633 16.344 20.25 1 52.66 145 GLY B C 1
ATOM 4449 O O . GLY B 1 145 ? 1.047 17.281 20.938 1 52.66 145 GLY B O 1
ATOM 4450 N N . TRP B 1 146 ? -0.552 16.141 19.609 1 46.41 146 TRP B N 1
ATOM 4451 C CA . TRP B 1 146 ? -1.604 17.062 20.016 1 46.41 146 TRP B CA 1
ATOM 4452 C C . TRP B 1 146 ? -1.577 17.312 21.516 1 46.41 146 TRP B C 1
ATOM 4454 O O . TRP B 1 146 ? -0.932 16.562 22.266 1 46.41 146 TRP B O 1
ATOM 4464 N N . THR B 1 147 ? -2.943 17.594 22.094 1 40.53 147 THR B N 1
ATOM 4465 C CA . THR B 1 147 ? -3.242 18.531 23.172 1 40.53 147 THR B CA 1
ATOM 4466 C C . THR B 1 147 ? -2.34 18.281 24.375 1 40.53 147 THR B C 1
ATOM 4468 O O . THR B 1 147 ? -1.811 19.219 24.969 1 40.53 147 THR B O 1
ATOM 4471 N N . ALA B 1 148 ? -2.693 17.234 25.016 1 39.38 148 ALA B N 1
ATOM 4472 C CA . ALA B 1 148 ? -2.406 17.453 26.422 1 39.38 148 ALA B CA 1
ATOM 4473 C C . ALA B 1 148 ? -0.906 17.594 26.672 1 39.38 148 ALA B C 1
ATOM 4475 O O . ALA B 1 148 ? -0.131 16.688 26.359 1 39.38 148 ALA B O 1
ATOM 4476 N N . LYS B 1 149 ? -0.487 18.688 26.141 1 40 149 LYS B N 1
ATOM 4477 C CA . LYS B 1 149 ? 0.885 19.078 26.438 1 40 149 LYS B CA 1
ATOM 4478 C C . LYS B 1 149 ? 1.411 18.344 27.672 1 40 149 LYS B C 1
ATOM 4480 O O . LYS B 1 149 ? 1.288 18.828 28.797 1 40 149 LYS B O 1
ATOM 4485 N N . ALA B 1 150 ? 0.937 17.453 27.875 1 36.19 150 ALA B N 1
ATOM 4486 C CA . ALA B 1 150 ? 1.663 16.844 28.984 1 36.19 150 ALA B CA 1
ATOM 4487 C C . ALA B 1 150 ? 3.164 16.828 28.719 1 36.19 150 ALA B C 1
ATOM 4489 O O . ALA B 1 150 ? 3.701 15.828 28.234 1 36.19 150 ALA B O 1
ATOM 4490 N N . GLY B 1 151 ? 3.713 18.094 28.672 1 40.72 151 GLY B N 1
ATOM 4491 C CA . GLY B 1 151 ? 5.125 18.422 28.656 1 40.72 151 GLY B CA 1
ATOM 4492 C C . GLY B 1 151 ? 5.641 18.766 27.266 1 40.72 151 GLY B C 1
ATOM 4493 O O . GLY B 1 151 ? 6.781 19.203 27.125 1 40.72 151 GLY B O 1
ATOM 4494 N N . ALA B 1 152 ? 5.316 18.266 26.203 1 44 152 ALA B N 1
ATOM 4495 C CA . ALA B 1 152 ? 6.145 18.422 25.016 1 44 152 ALA B CA 1
ATOM 4496 C C . ALA B 1 152 ? 5.688 19.625 24.188 1 44 152 ALA B C 1
ATOM 4498 O O . ALA B 1 152 ? 4.582 19.625 23.641 1 44 152 ALA B O 1
ATOM 4499 N N . SER B 1 153 ? 5.871 20.891 24.812 1 49.53 153 SER B N 1
ATOM 4500 C CA . SER B 1 153 ? 5.633 21.969 23.875 1 49.53 153 SER B CA 1
ATOM 4501 C C . SER B 1 153 ? 6.578 21.891 22.672 1 49.53 153 SER B C 1
ATOM 4503 O O . SER B 1 153 ? 7.785 22.094 22.812 1 49.53 153 SER B O 1
ATOM 4505 N N . PRO B 1 154 ? 6.363 21.266 21.5 1 52.88 154 PRO B N 1
ATOM 4506 C CA . PRO B 1 154 ? 7.242 21 20.359 1 52.88 154 PRO B CA 1
ATOM 4507 C C . PRO B 1 154 ? 7.711 22.281 19.672 1 52.88 154 PRO B C 1
ATOM 4509 O O . PRO B 1 154 ? 8.609 22.25 18.828 1 52.88 154 PRO B O 1
ATOM 4512 N N . GLU B 1 155 ? 7.07 23.609 20.078 1 63.72 155 GLU B N 1
ATOM 4513 C CA . GLU B 1 155 ? 7.445 24.688 19.188 1 63.72 155 GLU B CA 1
ATOM 4514 C C . GLU B 1 155 ? 8.32 25.719 19.906 1 63.72 155 GLU B C 1
ATOM 4516 O O . GLU B 1 155 ? 8.188 25.922 21.109 1 63.72 155 GLU B O 1
ATOM 4521 N N . HIS B 1 156 ? 9.414 26.156 19.312 1 74.56 156 HIS B N 1
ATOM 4522 C CA . HIS B 1 156 ? 10.234 27.281 19.766 1 74.56 156 HIS B CA 1
ATOM 4523 C C . HIS B 1 156 ? 10.328 28.359 18.703 1 74.56 156 HIS B C 1
ATOM 4525 O O . HIS B 1 156 ? 10.648 28.062 17.547 1 74.56 156 HIS B O 1
ATOM 4531 N N . PRO B 1 157 ? 9.938 29.625 19.109 1 70.69 157 PRO B N 1
ATOM 4532 C CA . PRO B 1 157 ? 10.227 30.688 18.156 1 70.69 157 PRO B CA 1
ATOM 4533 C C . PRO B 1 157 ? 11.711 30.766 17.797 1 70.69 157 PRO B C 1
ATOM 4535 O O . PRO B 1 157 ? 12.57 30.531 18.656 1 70.69 157 PRO B O 1
ATOM 4538 N N . THR B 1 158 ? 11.992 30.938 16.609 1 75.69 158 THR B N 1
ATOM 4539 C CA . THR B 1 158 ? 13.383 31.062 16.172 1 75.69 158 THR B CA 1
ATOM 4540 C C . THR B 1 158 ? 13.523 32.125 15.078 1 75.69 158 THR B C 1
ATOM 4542 O O . THR B 1 158 ? 12.57 32.375 14.336 1 75.69 158 THR B O 1
ATOM 4545 N N . SER B 1 159 ? 14.57 32.812 15.172 1 69.06 159 SER B N 1
ATOM 4546 C CA . SER B 1 159 ? 14.883 33.781 14.125 1 69.06 159 SER B CA 1
ATOM 4547 C C . SER B 1 159 ? 15.773 33.156 13.055 1 69.06 159 SER B C 1
ATOM 4549 O O . SER B 1 159 ? 16.125 33.812 12.078 1 69.06 159 SER B O 1
ATOM 4551 N N . ARG B 1 160 ? 16.094 31.875 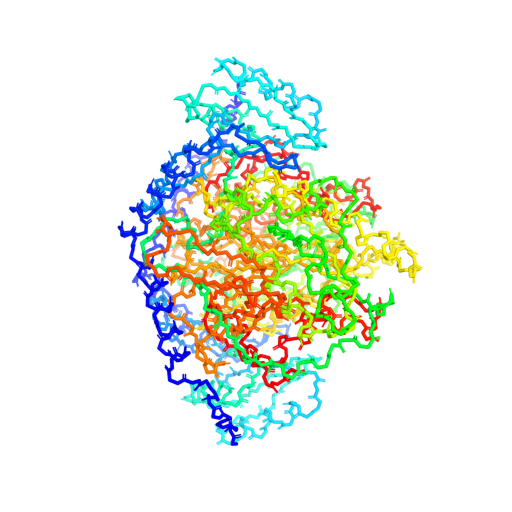13.312 1 64.38 160 ARG B N 1
ATOM 4552 C CA . ARG B 1 160 ? 16.953 31.203 12.328 1 64.38 160 ARG B CA 1
ATOM 4553 C C . ARG B 1 160 ? 16.219 31.016 11.008 1 64.38 160 ARG B C 1
ATOM 4555 O O . ARG B 1 160 ? 15.094 30.484 10.984 1 64.38 160 ARG B O 1
ATOM 4562 N N . MET B 1 161 ? 16.719 31.875 10.008 1 60 161 MET B N 1
ATOM 4563 C CA . MET B 1 161 ? 16.156 31.656 8.672 1 60 161 MET B CA 1
ATOM 4564 C C . MET B 1 161 ? 16.891 30.531 7.953 1 60 161 MET B C 1
ATOM 4566 O O . MET B 1 161 ? 18.125 30.453 8.008 1 60 161 MET B O 1
ATOM 4570 N N . GLN B 1 162 ? 16.281 29.422 7.816 1 58.31 162 GLN B N 1
ATOM 4571 C CA . GLN B 1 162 ? 16.969 28.578 6.844 1 58.31 162 GLN B CA 1
ATOM 4572 C C . GLN B 1 162 ? 17.031 29.266 5.477 1 58.31 162 GLN B C 1
ATOM 4574 O O . GLN B 1 162 ? 16.062 29.891 5.055 1 58.31 162 GLN B O 1
ATOM 4579 N N . PRO B 1 163 ? 18.406 29.625 4.945 1 49 163 PRO B N 1
ATOM 4580 C CA . PRO B 1 163 ? 18.656 30.375 3.713 1 49 163 PRO B CA 1
ATOM 4581 C C . PRO B 1 163 ? 17.688 30.016 2.588 1 49 163 PRO B C 1
ATOM 4583 O O . PRO B 1 163 ? 18.016 30.203 1.411 1 49 163 PRO B O 1
ATOM 4586 N N . HIS B 1 164 ? 16.453 29.641 2.684 1 51.75 164 HIS B N 1
ATOM 4587 C CA . HIS B 1 164 ? 15.984 29.422 1.321 1 51.75 164 HIS B CA 1
ATOM 4588 C C . HIS B 1 164 ? 15.453 30.703 0.708 1 51.75 164 HIS B C 1
ATOM 4590 O O . HIS B 1 164 ? 14.898 31.547 1.415 1 51.75 164 HIS B O 1
ATOM 4596 N N . ASP B 1 165 ? 16.234 31.25 -0.342 1 50.66 165 ASP B N 1
ATOM 4597 C CA . ASP B 1 165 ? 15.766 32.375 -1.135 1 50.66 165 ASP B CA 1
ATOM 4598 C C . ASP B 1 165 ? 14.242 32.344 -1.29 1 50.66 165 ASP B C 1
ATOM 4600 O O . ASP B 1 165 ? 13.656 31.281 -1.464 1 50.66 165 ASP B O 1
ATOM 4604 N N . PRO B 1 166 ? 13.742 33.438 -0.759 1 50.69 166 PRO B N 1
ATOM 4605 C CA . PRO B 1 166 ? 12.305 33.594 -0.967 1 50.69 166 PRO B CA 1
ATOM 4606 C C . PRO B 1 166 ? 11.852 33.094 -2.342 1 50.69 166 PRO B C 1
ATOM 4608 O O . PRO B 1 166 ? 12.648 33.094 -3.285 1 50.69 166 PRO B O 1
ATOM 4611 N N . ALA B 1 167 ? 10.609 32.562 -2.42 1 53.09 167 ALA B N 1
ATOM 4612 C CA . ALA B 1 167 ? 9.914 32.125 -3.629 1 53.09 167 ALA B CA 1
ATOM 4613 C C . ALA B 1 167 ? 9.953 33.219 -4.703 1 53.09 167 ALA B C 1
ATOM 4615 O O . ALA B 1 167 ? 9.695 34.375 -4.422 1 53.09 167 ALA B O 1
ATOM 4616 N N . LYS B 1 168 ? 10.891 33.281 -5.742 1 52.16 168 LYS B N 1
ATOM 4617 C CA . LYS B 1 168 ? 10.883 34.25 -6.836 1 52.16 168 LYS B CA 1
ATOM 4618 C C . LYS B 1 168 ? 9.477 34.406 -7.418 1 52.16 168 LYS B C 1
ATOM 4620 O O . LYS B 1 168 ? 9.25 35.25 -8.281 1 52.16 168 LYS B O 1
ATOM 4625 N N . GLY B 1 169 ? 8.453 33.906 -6.887 1 52.38 169 GLY B N 1
ATOM 4626 C CA . GLY B 1 169 ? 7.094 34.031 -7.375 1 52.38 169 GLY B CA 1
ATOM 4627 C C . GLY B 1 169 ? 6.5 32.719 -7.848 1 52.38 169 GLY B C 1
ATOM 4628 O O . GLY B 1 169 ? 7.23 31.797 -8.219 1 52.38 169 GLY B O 1
ATOM 4629 N N . ASP B 1 170 ? 5.312 32.312 -7.355 1 60.28 170 ASP B N 1
ATOM 4630 C CA . ASP B 1 170 ? 4.539 31.156 -7.781 1 60.28 170 ASP B CA 1
ATOM 4631 C C . ASP B 1 170 ? 4.387 31.125 -9.297 1 60.28 170 ASP B C 1
ATOM 4633 O O . ASP B 1 170 ? 3.867 32.062 -9.898 1 60.28 170 ASP B O 1
ATOM 4637 N N . ASP B 1 171 ? 5.172 30.359 -9.945 1 66.06 171 ASP B N 1
ATOM 4638 C CA . ASP B 1 171 ? 4.98 30.062 -11.359 1 66.06 171 ASP B CA 1
ATOM 4639 C C . ASP B 1 171 ? 3.68 29.297 -11.586 1 66.06 171 ASP B C 1
ATOM 4641 O O . ASP B 1 171 ? 3.537 28.156 -11.141 1 66.06 171 ASP B O 1
ATOM 4645 N N . GLU B 1 172 ? 2.699 30.094 -12.109 1 69.69 172 GLU B N 1
ATOM 4646 C CA . GLU B 1 172 ? 1.373 29.531 -12.344 1 69.69 172 GLU B CA 1
ATOM 4647 C C . GLU B 1 172 ? 1.459 28.234 -13.141 1 69.69 172 GLU B C 1
ATOM 4649 O O . GLU B 1 172 ? 0.543 27.406 -13.102 1 69.69 172 GLU B O 1
ATOM 4654 N N . SER B 1 173 ? 2.564 28.125 -13.711 1 78.81 173 SER B N 1
ATOM 4655 C CA . SER B 1 173 ? 2.715 26.922 -14.531 1 78.81 173 SER B CA 1
ATOM 4656 C C . SER B 1 173 ? 3.408 25.812 -13.758 1 78.81 173 SER B C 1
ATOM 4658 O O . SER B 1 173 ? 3.508 24.688 -14.242 1 78.81 173 SER B O 1
ATOM 4660 N N . ALA B 1 174 ? 3.67 26.156 -12.531 1 88.62 174 ALA B N 1
ATOM 4661 C CA . ALA B 1 174 ? 4.332 25.156 -11.695 1 88.62 174 ALA B CA 1
ATOM 4662 C C . ALA B 1 174 ? 3.344 24.094 -11.227 1 88.62 174 ALA B C 1
ATOM 4664 O O . ALA B 1 174 ? 2.137 24.344 -11.156 1 88.62 174 ALA B O 1
ATOM 4665 N N . THR B 1 175 ? 3.807 22.891 -11.008 1 93.19 175 THR B N 1
ATOM 4666 C CA . THR B 1 175 ? 2.969 21.828 -10.453 1 93.19 175 THR B CA 1
ATOM 4667 C C . THR B 1 175 ? 2.367 22.266 -9.117 1 93.19 175 THR B C 1
ATOM 4669 O O . THR B 1 175 ? 3.088 22.688 -8.219 1 93.19 175 THR B O 1
ATOM 4672 N N . PRO B 1 176 ? 1.082 22.266 -8.992 1 96.5 176 PRO B N 1
ATOM 4673 C CA . PRO B 1 176 ? 0.442 22.703 -7.75 1 96.5 176 PRO B CA 1
ATOM 4674 C C . PRO B 1 176 ? 0.607 21.703 -6.613 1 96.5 176 PRO B C 1
ATOM 4676 O O . PRO B 1 176 ? 0.614 20.484 -6.848 1 96.5 176 PRO B O 1
ATOM 4679 N N . VAL B 1 177 ? 0.778 22.203 -5.438 1 97.75 177 VAL B N 1
ATOM 4680 C CA . VAL B 1 177 ? 0.73 21.438 -4.199 1 97.75 177 VAL B CA 1
ATOM 4681 C C . VAL B 1 177 ? -0.399 21.938 -3.311 1 97.75 177 VAL B C 1
ATOM 4683 O O . VAL B 1 177 ? -0.441 23.125 -2.973 1 97.75 177 VAL B O 1
ATOM 4686 N N . ALA B 1 178 ? -1.35 21.094 -3.012 1 98.75 178 ALA B N 1
ATOM 4687 C CA . ALA B 1 178 ? -2.416 21.406 -2.064 1 98.75 178 ALA B CA 1
ATOM 4688 C C . ALA B 1 178 ? -2.1 20.844 -0.68 1 98.75 178 ALA B C 1
ATOM 4690 O O . ALA B 1 178 ? -1.83 19.656 -0.534 1 98.75 178 ALA B O 1
ATOM 4691 N N . VAL B 1 179 ? -2.123 21.719 0.33 1 98.56 179 VAL B N 1
ATOM 4692 C CA . VAL B 1 179 ? -1.9 21.312 1.711 1 98.56 179 VAL B CA 1
ATOM 4693 C C . VAL B 1 179 ? -3.229 21.281 2.463 1 98.56 179 VAL B C 1
ATOM 4695 O O . VAL B 1 179 ? -3.869 22.312 2.645 1 98.56 179 VAL B O 1
ATOM 4698 N N . VAL B 1 180 ? -3.672 20.094 2.84 1 97.88 180 VAL B N 1
ATOM 4699 C CA . VAL B 1 180 ? -4.836 19.906 3.699 1 97.88 180 VAL B CA 1
ATOM 4700 C C . VAL B 1 180 ? -4.395 19.828 5.156 1 97.88 180 VAL B C 1
ATOM 4702 O O . VAL B 1 180 ? -3.674 18.906 5.547 1 97.88 180 VAL B O 1
ATOM 4705 N N . ASP B 1 181 ? -4.82 20.812 5.926 1 96.44 181 ASP B N 1
ATOM 4706 C CA . ASP B 1 181 ? -4.293 20.953 7.281 1 96.44 181 ASP B CA 1
ATOM 4707 C C . ASP B 1 181 ? -5.168 21.891 8.117 1 96.44 181 ASP B C 1
ATOM 4709 O O . ASP B 1 181 ? -6.395 21.828 8.023 1 96.44 181 ASP B O 1
ATOM 4713 N N . THR B 1 182 ? -4.531 22.625 9.039 1 93.5 182 THR B N 1
ATOM 4714 C CA . THR B 1 182 ? -5.262 23.531 9.922 1 93.5 182 THR B CA 1
ATOM 4715 C C . THR B 1 182 ? -5.527 24.875 9.227 1 93.5 182 THR B C 1
ATOM 4717 O O . THR B 1 182 ? -6.203 25.734 9.781 1 93.5 182 THR B O 1
ATOM 4720 N N . GLY B 1 183 ? -5.082 25.062 8.047 1 93.88 183 GLY B N 1
ATOM 4721 C CA . GLY B 1 183 ? -5.184 26.344 7.367 1 93.88 183 GLY B CA 1
ATOM 4722 C C . GLY B 1 183 ? -4.16 27.344 7.848 1 93.88 183 GLY B C 1
ATOM 4723 O O . GLY B 1 183 ? -3.332 27.047 8.711 1 93.88 183 GLY B O 1
ATOM 4724 N N . VAL B 1 184 ? -4.117 28.453 7.188 1 95.06 184 VAL B N 1
ATOM 4725 C CA . VAL B 1 184 ? -3.289 29.594 7.57 1 95.06 184 VAL B CA 1
ATOM 4726 C C . VAL B 1 184 ? -4.102 30.875 7.461 1 95.06 184 VAL B C 1
ATOM 4728 O O . VAL B 1 184 ? -4.789 31.109 6.465 1 95.06 184 VAL B O 1
ATOM 4731 N N . PRO B 1 185 ? -4.07 31.656 8.562 1 93.94 185 PRO B N 1
ATOM 4732 C CA . PRO B 1 185 ? -4.797 32.906 8.484 1 93.94 185 PRO B CA 1
ATOM 4733 C C . PRO B 1 185 ? -4.312 33.812 7.348 1 93.94 185 PRO B C 1
ATOM 4735 O O . PRO B 1 185 ? -3.107 33.906 7.098 1 93.94 185 PRO B O 1
ATOM 4738 N N . GLU B 1 186 ? -5.309 34.406 6.77 1 92.94 186 GLU B N 1
ATOM 4739 C CA . GLU B 1 186 ? -4.965 35.312 5.684 1 92.94 186 GLU B CA 1
ATOM 4740 C C . GLU B 1 186 ? -4.043 36.438 6.176 1 92.94 186 GLU B C 1
ATOM 4742 O O . GLU B 1 186 ? -4.207 36.938 7.293 1 92.94 186 GLU B O 1
ATOM 4747 N N . GLY B 1 187 ? -3.033 36.781 5.379 1 91.94 187 GLY B N 1
ATOM 4748 C CA . GLY B 1 187 ? -2.133 37.875 5.691 1 91.94 187 GLY B CA 1
ATOM 4749 C C . GLY B 1 187 ? -0.85 37.406 6.363 1 91.94 187 GLY B C 1
ATOM 4750 O O . GLY B 1 187 ? 0.132 38.156 6.406 1 91.94 187 GLY B O 1
ATOM 4751 N N . VAL B 1 188 ? -0.878 36.219 6.957 1 92.75 188 VAL B N 1
ATOM 4752 C CA . VAL B 1 188 ? 0.3 35.719 7.645 1 92.75 188 VAL B CA 1
ATOM 4753 C C . VAL B 1 188 ? 1.364 35.312 6.617 1 92.75 188 VAL B C 1
ATOM 4755 O O . VAL B 1 188 ? 1.116 34.5 5.742 1 92.75 188 VAL B O 1
ATOM 4758 N N . HIS B 1 189 ? 2.596 35.875 6.738 1 90.06 189 HIS B N 1
ATOM 4759 C CA . HIS B 1 189 ? 3.729 35.656 5.844 1 90.06 189 HIS B CA 1
ATOM 4760 C C . HIS B 1 189 ? 3.354 35.969 4.395 1 90.06 189 HIS B C 1
ATOM 4762 O O . HIS B 1 189 ? 3.904 35.344 3.473 1 90.06 189 HIS B O 1
ATOM 4768 N N . ALA B 1 190 ? 2.406 36.812 4.125 1 89.25 190 ALA B N 1
ATOM 4769 C CA . ALA B 1 190 ? 1.844 37 2.791 1 89.25 190 ALA B CA 1
ATOM 4770 C C . ALA B 1 190 ? 2.408 38.25 2.133 1 89.25 190 ALA B C 1
ATOM 4772 O O . ALA B 1 190 ? 2.135 38.531 0.961 1 89.25 190 ALA B O 1
ATOM 4773 N N . GLY B 1 191 ? 3.125 39.031 2.879 1 84.19 191 GLY B N 1
ATOM 4774 C CA . GLY B 1 191 ? 3.703 40.25 2.309 1 84.19 191 GLY B CA 1
ATOM 4775 C C . GLY B 1 191 ? 4.789 39.969 1.288 1 84.19 191 GLY B C 1
AT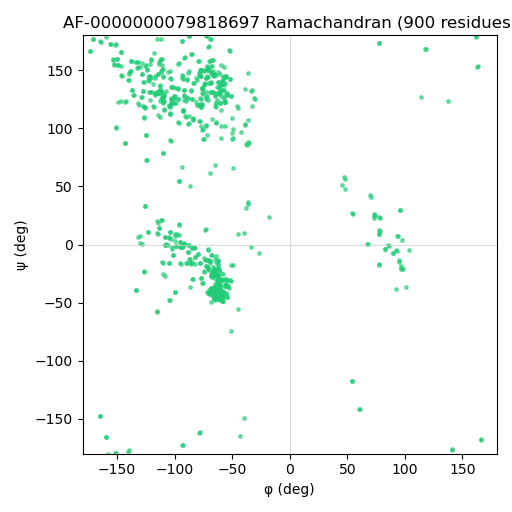OM 4776 O O . GLY B 1 191 ? 5.125 38.812 1.037 1 84.19 191 GLY B O 1
ATOM 4777 N N . PRO B 1 192 ? 5.309 41.062 0.683 1 77.88 192 PRO B N 1
ATOM 4778 C CA . PRO B 1 192 ? 6.414 40.875 -0.261 1 77.88 192 PRO B CA 1
ATOM 4779 C C . PRO B 1 192 ? 7.605 40.156 0.363 1 77.88 192 PRO B C 1
ATOM 4781 O O . PRO B 1 192 ? 8.07 40.531 1.436 1 77.88 192 PRO B O 1
ATOM 4784 N N . GLY B 1 193 ? 7.984 39.062 -0.215 1 75.12 193 GLY B N 1
ATOM 4785 C CA . GLY B 1 193 ? 9.117 38.312 0.281 1 75.12 193 GLY B CA 1
ATOM 4786 C C . GLY B 1 193 ? 8.734 37.281 1.328 1 75.12 193 GLY B C 1
ATOM 4787 O O . GLY B 1 193 ? 9.57 36.5 1.78 1 75.12 193 GLY B O 1
ATOM 4788 N N . GLY B 1 194 ? 7.492 37.344 1.712 1 85 194 GLY B N 1
ATOM 4789 C CA . GLY B 1 194 ? 7.035 36.344 2.662 1 85 194 GLY B CA 1
ATOM 4790 C C . GLY B 1 194 ? 7.02 34.938 2.088 1 85 194 GLY B C 1
ATOM 4791 O O . GLY B 1 194 ? 6.746 34.75 0.899 1 85 194 GLY B O 1
ATOM 4792 N N . TRP B 1 195 ? 7.246 33.906 2.918 1 86.5 195 TRP B N 1
ATOM 4793 C CA . TRP B 1 195 ? 7.316 32.531 2.461 1 86.5 195 TRP B CA 1
ATOM 4794 C C . TRP B 1 195 ? 5.961 32.062 1.96 1 86.5 195 TRP B C 1
ATOM 4796 O O . TRP B 1 195 ? 5.879 31.109 1.176 1 86.5 195 TRP B O 1
ATOM 4806 N N . LEU B 1 196 ? 4.898 32.719 2.449 1 91.5 196 LEU B N 1
ATOM 4807 C CA . LEU B 1 196 ? 3.57 32.281 2.066 1 91.5 196 LEU B CA 1
ATOM 4808 C C . LEU B 1 196 ? 2.881 33.281 1.166 1 91.5 196 LEU B C 1
ATOM 4810 O O . LEU B 1 196 ? 1.65 33.344 1.128 1 91.5 196 LEU B O 1
ATOM 4814 N N . ALA B 1 197 ? 3.764 34.094 0.566 1 87.94 197 ALA B N 1
ATOM 4815 C CA . ALA B 1 197 ? 3.219 34.969 -0.458 1 87.94 197 ALA B CA 1
ATOM 4816 C C . ALA B 1 197 ? 2.572 34.188 -1.587 1 87.94 197 ALA B C 1
ATOM 4818 O O . ALA B 1 197 ? 3.09 33.156 -1.995 1 87.94 197 ALA B O 1
ATOM 4819 N N . HIS B 1 198 ? 1.425 34.562 -1.988 1 86.88 198 HIS B N 1
ATOM 4820 C CA . HIS B 1 198 ? 0.721 34.062 -3.156 1 86.88 198 HIS B CA 1
ATOM 4821 C C . HIS B 1 198 ? 0.108 32.688 -2.865 1 86.88 198 HIS B C 1
ATOM 4823 O O . HIS B 1 198 ? -0.35 32 -3.783 1 86.88 198 HIS B O 1
ATOM 4829 N N . VAL B 1 199 ? 0.142 32.281 -1.606 1 91.75 199 VAL B N 1
ATOM 4830 C CA . VAL B 1 199 ? -0.605 31.062 -1.294 1 91.75 199 VAL B CA 1
ATOM 4831 C C . VAL B 1 199 ? -2.09 31.281 -1.575 1 91.75 199 VAL B C 1
ATOM 4833 O O . VAL B 1 199 ? -2.662 32.281 -1.169 1 91.75 199 VAL B O 1
ATOM 4836 N N . GLU B 1 200 ? -2.676 30.344 -2.299 1 93.06 200 GLU B N 1
ATOM 4837 C CA . GLU B 1 200 ? -4.109 30.422 -2.57 1 93.06 200 GLU B CA 1
ATOM 4838 C C . GLU B 1 200 ? -4.91 29.672 -1.517 1 93.06 200 GLU B C 1
ATOM 4840 O O . GLU B 1 200 ? -4.527 28.578 -1.104 1 93.06 200 GLU B O 1
ATOM 4845 N N . HIS B 1 201 ? -5.938 30.297 -1.021 1 93.44 201 HIS B N 1
ATOM 4846 C CA . HIS B 1 201 ? -6.898 29.641 -0.146 1 93.44 201 HIS B CA 1
ATOM 4847 C C . HIS B 1 201 ? -8.078 29.094 -0.94 1 93.44 201 HIS B C 1
ATOM 4849 O O . HIS B 1 201 ? -8.484 29.688 -1.944 1 93.44 201 HIS B O 1
ATOM 4855 N N . GLY B 1 202 ? -8.602 27.953 -0.478 1 90.31 202 GLY B N 1
ATOM 4856 C CA . GLY B 1 202 ? -9.836 27.5 -1.097 1 90.31 202 GLY B CA 1
ATOM 4857 C C . GLY B 1 202 ? -10.93 28.547 -1.109 1 90.31 202 GLY B C 1
ATOM 4858 O O . GLY B 1 202 ? -10.836 29.547 -0.393 1 90.31 202 GLY B O 1
ATOM 4859 N N . THR B 1 203 ? -11.938 28.266 -1.861 1 86.5 203 THR B N 1
ATOM 4860 C CA . THR B 1 203 ? -12.984 29.266 -2.035 1 86.5 203 THR B CA 1
ATOM 4861 C C . THR B 1 203 ? -14.031 29.156 -0.928 1 86.5 203 THR B C 1
ATOM 4863 O O . THR B 1 203 ? -14.805 30.078 -0.703 1 86.5 203 THR B O 1
ATOM 4866 N N . SER B 1 204 ? -13.992 28.047 -0.263 1 88 204 SER B N 1
ATOM 4867 C CA . SER B 1 204 ? -14.93 27.859 0.838 1 88 204 SER B CA 1
ATOM 4868 C C . SER B 1 204 ? -14.57 28.75 2.027 1 88 204 SER B C 1
ATOM 4870 O O . SER B 1 204 ? -13.398 29.031 2.266 1 88 204 SER B O 1
ATOM 4872 N N . ALA B 1 205 ? -15.562 29.141 2.789 1 87.06 205 ALA B N 1
ATOM 4873 C CA . ALA B 1 205 ? -15.344 29.922 3.998 1 87.06 205 ALA B CA 1
ATOM 4874 C C . ALA B 1 205 ? -14.445 29.188 4.98 1 87.06 205 ALA B C 1
ATOM 4876 O O . ALA B 1 205 ? -13.641 29.797 5.684 1 87.06 205 ALA B O 1
ATOM 4877 N N . VAL B 1 206 ? -14.508 27.906 4.938 1 91.19 206 VAL B N 1
ATOM 4878 C CA . VAL B 1 206 ? -13.742 27.078 5.859 1 91.19 206 VAL B CA 1
ATOM 4879 C C . VAL B 1 206 ? -12.25 27.234 5.582 1 91.19 206 VAL B C 1
ATOM 4881 O O . VAL B 1 206 ? -11.43 27.094 6.488 1 91.19 206 VAL B O 1
ATOM 4884 N N . ASP B 1 207 ? -11.945 27.641 4.352 1 92.56 207 ASP B N 1
ATOM 4885 C CA . ASP B 1 207 ? -10.547 27.734 3.947 1 92.56 207 ASP B CA 1
ATOM 4886 C C . ASP B 1 207 ? -10.008 29.141 4.141 1 92.56 207 ASP B C 1
ATOM 4888 O O . ASP B 1 207 ? -8.789 29.359 4.113 1 92.56 207 ASP B O 1
ATOM 4892 N N . ARG B 1 208 ? -10.867 30.094 4.285 1 93.12 208 ARG B N 1
ATOM 4893 C CA . ARG B 1 208 ? -10.492 31.5 4.438 1 93.12 208 ARG B CA 1
ATOM 4894 C C . ARG B 1 208 ? -10.609 31.953 5.891 1 93.12 208 ARG B C 1
ATOM 4896 O O . ARG B 1 208 ? -11.586 32.594 6.266 1 93.12 208 ARG B O 1
ATOM 4903 N N . ILE B 1 209 ? -9.492 31.766 6.586 1 91.44 209 ILE B N 1
ATOM 4904 C CA . ILE B 1 209 ? -9.57 31.969 8.031 1 91.44 209 ILE B CA 1
ATOM 4905 C C . ILE B 1 209 ? -8.734 33.188 8.422 1 91.44 209 ILE B C 1
ATOM 4907 O O . ILE B 1 209 ? -7.852 33.594 7.68 1 91.44 209 ILE B O 1
ATOM 4911 N N . THR B 1 210 ? -9.109 33.719 9.641 1 90.62 210 THR B N 1
ATOM 4912 C CA . THR B 1 210 ? -8.422 34.875 10.227 1 90.62 210 THR B CA 1
ATOM 4913 C C . THR B 1 210 ? -7.723 34.469 11.523 1 90.62 210 THR B C 1
ATOM 4915 O O . THR B 1 210 ? -7.801 33.312 11.953 1 90.62 210 THR B O 1
ATOM 4918 N N . MET B 1 211 ? -7.043 35.375 12.078 1 89.44 211 MET B N 1
ATOM 4919 C CA . MET B 1 211 ? -6.375 35.125 13.344 1 89.44 211 MET B CA 1
ATOM 4920 C C . MET B 1 211 ? -7.391 34.812 14.438 1 89.44 211 MET B C 1
ATOM 4922 O O . MET B 1 211 ? -7.094 34.031 15.352 1 89.44 211 MET B O 1
ATOM 4926 N N . ALA B 1 212 ? -8.547 35.312 14.359 1 87.12 212 ALA B N 1
ATOM 4927 C CA . ALA B 1 212 ? -9.602 35.031 15.328 1 87.12 212 ALA B CA 1
ATOM 4928 C C . ALA B 1 212 ? -9.977 33.531 15.305 1 87.12 212 ALA B C 1
ATOM 4930 O O . ALA B 1 212 ? -10.383 32.969 16.328 1 87.12 212 ALA B O 1
ATOM 4931 N N . ASP B 1 213 ? -9.75 32.906 14.227 1 87.69 213 ASP B N 1
ATOM 4932 C CA . ASP B 1 213 ? -10.156 31.5 14.047 1 87.69 213 ASP B CA 1
ATOM 4933 C C . ASP B 1 213 ? -9.133 30.547 14.656 1 87.69 213 ASP B C 1
ATOM 4935 O O . ASP B 1 213 ? -9.414 29.359 14.852 1 87.69 213 ASP B O 1
ATOM 4939 N N . VAL B 1 214 ? -7.938 31.047 14.922 1 86.56 214 VAL B N 1
ATOM 4940 C CA . VAL B 1 214 ? -6.902 30.156 15.438 1 86.56 214 VAL B CA 1
ATOM 4941 C C . VAL B 1 214 ? -6.543 30.547 16.859 1 86.56 214 VAL B C 1
ATOM 4943 O O . VAL B 1 214 ? -5.461 30.219 17.359 1 86.56 214 VAL B O 1
ATOM 4946 N N . THR B 1 215 ? -7.406 31.297 17.516 1 84.56 215 THR B N 1
ATOM 4947 C CA . THR B 1 215 ? -7.203 31.672 18.906 1 84.56 215 THR B CA 1
ATOM 4948 C C . THR B 1 215 ? -8.328 31.125 19.781 1 84.56 215 THR B C 1
ATOM 4950 O O . THR B 1 215 ? -9.461 30.969 19.312 1 84.56 215 THR B O 1
ATOM 4953 N N . VAL B 1 216 ? -8.008 30.594 20.969 1 71.62 216 VAL B N 1
ATOM 4954 C CA . VAL B 1 216 ? -8.984 30.078 21.922 1 71.62 216 VAL B CA 1
ATOM 4955 C C . VAL B 1 216 ? -9.812 31.234 22.5 1 71.62 216 VAL B C 1
ATOM 4957 O O . VAL B 1 216 ? -11.023 31.109 22.703 1 71.62 216 VAL B O 1
ATOM 4960 N N . THR B 1 217 ? -9.07 32.125 22.891 1 70.12 217 THR B N 1
ATOM 4961 C CA . THR B 1 217 ? -9.688 33.344 23.359 1 70.12 217 THR B CA 1
ATOM 4962 C C . THR B 1 217 ? -9.273 34.531 22.484 1 70.12 217 THR B C 1
ATOM 4964 O O . THR B 1 217 ? -8.508 34.375 21.531 1 70.12 217 THR B O 1
ATOM 4967 N N . ALA B 1 218 ? -9.992 35.625 22.594 1 66.94 218 ALA B N 1
ATOM 4968 C CA . ALA B 1 218 ? -9.578 36.812 21.828 1 66.94 218 ALA B CA 1
ATOM 4969 C C . ALA B 1 218 ? -8.062 36.875 21.703 1 66.94 218 ALA B C 1
ATOM 4971 O O . ALA B 1 218 ? -7.336 36.406 22.578 1 66.94 218 ALA B O 1
ATOM 4972 N N . PRO B 1 219 ? -7.637 37.125 20.328 1 65.5 219 PRO B N 1
ATOM 4973 C CA . PRO B 1 219 ? -6.195 37.344 20.25 1 65.5 219 PRO B CA 1
ATOM 4974 C C . PRO B 1 219 ? -5.641 38 21.516 1 65.5 219 PRO B C 1
ATOM 4976 O O . PRO B 1 219 ? -6.328 38.812 22.172 1 65.5 219 PRO B O 1
ATOM 4979 N N . PRO B 1 220 ? -4.578 37.219 22.031 1 73.69 220 PRO B N 1
ATOM 4980 C CA . PRO B 1 220 ? -3.467 36.625 21.297 1 73.69 220 PRO B CA 1
ATOM 4981 C C . PRO B 1 220 ? -3.285 35.156 21.609 1 73.69 220 PRO B C 1
ATOM 4983 O O . PRO B 1 220 ? -2.289 34.531 21.203 1 73.69 220 PRO B O 1
ATOM 4986 N N . MET B 1 221 ? -4.207 34.625 22.344 1 85.12 221 MET B N 1
ATOM 4987 C CA . MET B 1 221 ? -3.918 33.281 22.812 1 85.12 221 MET B CA 1
ATOM 4988 C C . MET B 1 221 ? -4.23 32.25 21.734 1 85.12 221 MET B C 1
ATOM 4990 O O . MET B 1 221 ? -5.383 32.094 21.328 1 85.12 221 MET B O 1
ATOM 4994 N N . LEU B 1 222 ? -3.225 31.469 21.375 1 87.44 222 LEU B N 1
ATOM 4995 C CA . LEU B 1 222 ? -3.309 30.516 20.281 1 87.44 222 LEU B CA 1
ATOM 4996 C C . LEU B 1 222 ? -3.994 29.234 20.719 1 87.44 222 LEU B C 1
ATOM 4998 O O . LEU B 1 222 ? -3.85 28.812 21.875 1 87.44 222 LEU B O 1
ATOM 5002 N N . ASP B 1 223 ? -4.793 28.672 19.781 1 82.81 223 ASP B N 1
ATOM 5003 C CA . ASP B 1 223 ? -5.301 27.328 20.031 1 82.81 223 ASP B CA 1
ATOM 5004 C C . ASP B 1 223 ? -4.188 26.281 19.938 1 82.81 223 ASP B C 1
ATOM 5006 O O . ASP B 1 223 ? -3.088 26.594 19.469 1 82.81 223 ASP B O 1
ATOM 5010 N N . PRO B 1 224 ? -4.41 25.047 20.297 1 78.62 224 PRO B N 1
ATOM 5011 C CA . PRO B 1 224 ? -3.352 24.031 20.391 1 78.62 224 PRO B CA 1
ATOM 5012 C C . PRO B 1 224 ? -2.781 23.656 19.016 1 78.62 224 PRO B C 1
ATOM 5014 O O . PRO B 1 224 ? -1.646 23.188 18.938 1 78.62 224 PRO B O 1
ATOM 5017 N N . ALA B 1 225 ? -3.5 23.812 18.016 1 84.75 225 ALA B N 1
ATOM 5018 C CA . ALA B 1 225 ? -3.039 23.359 16.719 1 84.75 225 ALA B CA 1
ATOM 5019 C C . ALA B 1 225 ? -2.592 24.547 15.852 1 84.75 225 ALA B C 1
ATOM 5021 O O . ALA B 1 225 ? -2.195 24.359 14.695 1 84.75 225 ALA B O 1
ATOM 5022 N N . ALA B 1 226 ? -2.574 25.734 16.438 1 87.5 226 ALA B N 1
ATOM 5023 C CA . ALA B 1 226 ? -2.283 26.953 15.68 1 87.5 226 ALA B CA 1
ATOM 5024 C C . ALA B 1 226 ? -0.894 26.891 15.047 1 87.5 226 ALA B C 1
ATOM 5026 O O . ALA B 1 226 ? 0.073 26.5 15.703 1 87.5 226 ALA B O 1
ATOM 5027 N N . GLY B 1 227 ? -0.894 27.203 13.758 1 91.38 227 GLY B N 1
ATOM 5028 C CA . GLY B 1 227 ? 0.379 27.328 13.062 1 91.38 227 GLY B CA 1
ATOM 5029 C C . GLY B 1 227 ? 0.79 26.062 12.344 1 91.38 227 GLY B C 1
ATOM 5030 O O . GLY B 1 227 ? 1.696 26.078 11.508 1 91.38 227 GLY B O 1
ATOM 5031 N N . HIS B 1 228 ? 0.157 24.906 12.602 1 92.69 228 HIS B N 1
ATOM 5032 C CA . HIS B 1 228 ? 0.561 23.656 11.977 1 92.69 228 HIS B CA 1
ATOM 5033 C C . HIS B 1 228 ? 0.481 23.75 10.461 1 92.69 228 HIS B C 1
ATOM 5035 O O . HIS B 1 228 ? 1.428 23.391 9.758 1 92.69 228 HIS B O 1
ATOM 5041 N N . GLY B 1 229 ? -0.638 24.234 9.945 1 94.81 229 GLY B N 1
ATOM 5042 C CA . GLY B 1 229 ? -0.786 24.422 8.516 1 94.81 229 GLY B CA 1
ATOM 5043 C C . GLY B 1 229 ? 0.231 25.391 7.93 1 94.81 229 GLY B C 1
ATOM 5044 O O . GLY B 1 229 ? 0.802 25.141 6.871 1 94.81 229 GLY B O 1
ATOM 5045 N N . ALA B 1 230 ? 0.476 26.5 8.656 1 93.81 230 ALA B N 1
ATOM 5046 C CA . ALA B 1 230 ? 1.474 27.469 8.211 1 93.81 230 ALA B CA 1
ATOM 5047 C C . ALA B 1 230 ? 2.857 26.828 8.117 1 93.81 230 ALA B C 1
ATOM 5049 O O . ALA B 1 230 ? 3.613 27.094 7.184 1 93.81 230 ALA B O 1
ATOM 5050 N N . PHE B 1 231 ? 3.17 26.031 9.094 1 93.5 231 PHE B N 1
ATOM 5051 C CA . PHE B 1 231 ? 4.461 25.359 9.133 1 93.5 231 PHE B CA 1
ATOM 5052 C C . PHE B 1 231 ? 4.621 24.438 7.93 1 93.5 231 PHE B C 1
ATOM 5054 O O . PHE B 1 231 ? 5.656 24.438 7.262 1 93.5 231 PHE B O 1
ATOM 5061 N N . ALA B 1 232 ? 3.602 23.672 7.676 1 95.81 232 ALA B N 1
ATOM 5062 C CA . ALA B 1 232 ? 3.637 22.75 6.551 1 95.81 232 ALA B CA 1
ATOM 5063 C C . ALA B 1 232 ? 3.793 23.484 5.227 1 95.81 232 ALA B C 1
ATOM 5065 O O . ALA B 1 232 ? 4.578 23.078 4.367 1 95.81 232 ALA B O 1
ATOM 5066 N N . LEU B 1 233 ? 3.045 24.547 5.051 1 95.5 233 LEU B N 1
ATOM 5067 C CA . LEU B 1 233 ? 3.146 25.344 3.836 1 95.5 233 LEU B CA 1
ATOM 5068 C C . LEU B 1 233 ? 4.562 25.875 3.652 1 95.5 233 LEU B C 1
ATOM 5070 O O . LEU B 1 233 ? 5.105 25.844 2.545 1 95.5 233 LEU B O 1
ATOM 5074 N N . GLY B 1 234 ? 5.113 26.344 4.723 1 93.81 234 GLY B N 1
ATOM 5075 C CA . GLY B 1 234 ? 6.484 26.828 4.668 1 93.81 234 GLY B CA 1
ATOM 5076 C C . GLY B 1 234 ? 7.473 25.734 4.273 1 93.81 234 GLY B C 1
ATOM 5077 O O . GLY B 1 234 ? 8.445 26.016 3.559 1 93.81 234 GLY B O 1
ATOM 5078 N N . MET B 1 235 ? 7.254 24.531 4.711 1 94.56 235 MET B N 1
ATOM 5079 C CA . MET B 1 235 ? 8.141 23.422 4.371 1 94.56 235 MET B CA 1
ATOM 5080 C C . MET B 1 235 ? 8.078 23.109 2.879 1 94.56 235 MET B C 1
ATOM 5082 O O . MET B 1 235 ? 9.102 22.844 2.25 1 94.56 235 MET B O 1
ATOM 5086 N N . VAL B 1 236 ? 6.852 23.109 2.32 1 95.56 236 VAL B N 1
ATOM 5087 C CA . VAL B 1 236 ? 6.719 22.891 0.884 1 95.56 236 VAL B CA 1
ATOM 5088 C C . VAL B 1 236 ? 7.477 23.969 0.122 1 95.56 236 VAL B C 1
ATOM 5090 O O . VAL B 1 236 ? 8.211 23.672 -0.825 1 95.56 236 VAL B O 1
ATOM 5093 N N . ARG B 1 237 ? 7.336 25.203 0.511 1 92.38 237 ARG B N 1
ATOM 5094 C CA . ARG B 1 237 ? 7.992 26.328 -0.135 1 92.38 237 ARG B CA 1
ATOM 5095 C C . ARG B 1 237 ? 9.508 26.188 -0.085 1 92.38 237 ARG B C 1
ATOM 5097 O O . ARG B 1 237 ? 10.203 26.531 -1.045 1 92.38 237 ARG B O 1
ATOM 5104 N N . GLN B 1 238 ? 10.008 25.734 0.975 1 91 238 GLN B N 1
ATOM 5105 C CA . GLN B 1 238 ? 11.445 25.531 1.111 1 91 238 GLN B CA 1
ATOM 5106 C C . GLN B 1 238 ? 11.945 24.469 0.137 1 91 238 GLN B C 1
ATOM 5108 O O . GLN B 1 238 ? 13.039 24.594 -0.42 1 91 238 GLN B O 1
ATOM 5113 N N . ALA B 1 239 ? 11.164 23.484 -0.052 1 92.75 239 ALA B N 1
ATOM 5114 C CA . ALA B 1 239 ? 11.547 22.391 -0.954 1 92.75 239 ALA B CA 1
ATOM 5115 C C . ALA B 1 239 ? 11.398 22.812 -2.412 1 92.75 239 ALA B C 1
ATOM 5117 O O . ALA B 1 239 ? 12.156 22.375 -3.275 1 92.75 239 ALA B O 1
ATOM 5118 N N . TYR B 1 240 ? 10.406 23.672 -2.693 1 91.81 240 TYR B N 1
ATOM 5119 C CA . TYR B 1 240 ? 10.094 24.141 -4.039 1 91.81 240 TYR B CA 1
ATOM 5120 C C . TYR B 1 240 ? 9.664 25.594 -4.023 1 91.81 240 TYR B C 1
ATOM 5122 O O . TYR B 1 240 ? 8.469 25.906 -4.027 1 91.81 240 TYR B O 1
ATOM 5130 N N . PRO B 1 241 ? 10.578 26.469 -4.105 1 88.5 241 PRO B N 1
ATOM 5131 C CA . PRO B 1 241 ? 10.312 27.906 -3.945 1 88.5 241 PRO B CA 1
ATOM 5132 C C . PRO B 1 241 ? 9.305 28.438 -4.961 1 88.5 241 PRO B C 1
ATOM 5134 O O . PRO B 1 241 ? 8.523 29.328 -4.648 1 88.5 241 PRO B O 1
ATOM 5137 N N . ASP B 1 242 ? 9.211 27.875 -6.188 1 87.12 242 ASP B N 1
ATOM 5138 C CA . ASP B 1 242 ? 8.359 28.406 -7.254 1 87.12 242 ASP B CA 1
ATOM 5139 C C . ASP B 1 242 ? 7.02 27.672 -7.289 1 87.12 242 ASP B C 1
ATOM 5141 O O . ASP B 1 242 ? 6.246 27.844 -8.234 1 87.12 242 ASP B O 1
ATOM 5145 N N . VAL B 1 243 ? 6.699 27.016 -6.25 1 92.12 243 VAL B N 1
ATOM 5146 C CA . VAL B 1 243 ? 5.539 26.125 -6.219 1 92.12 243 VAL B CA 1
ATOM 5147 C C . VAL B 1 243 ? 4.254 26.953 -6.301 1 92.12 243 VAL B C 1
ATOM 5149 O O . VAL B 1 243 ? 4.191 28.062 -5.766 1 92.12 243 VAL B O 1
ATOM 5152 N N . HIS B 1 244 ? 3.289 26.484 -7.066 1 93.31 244 HIS B N 1
ATOM 5153 C CA . HIS B 1 244 ? 1.911 26.938 -6.938 1 93.31 244 HIS B CA 1
ATOM 5154 C C . HIS B 1 244 ? 1.225 26.281 -5.738 1 93.31 244 HIS B C 1
ATOM 5156 O O . HIS B 1 244 ? 0.844 25.109 -5.797 1 93.31 244 HIS B O 1
ATOM 5162 N N . LEU B 1 245 ? 1.032 27.094 -4.676 1 94.69 245 LEU B N 1
ATOM 5163 C CA . LEU B 1 245 ? 0.708 26.516 -3.377 1 94.69 245 LEU B CA 1
ATOM 5164 C C . LEU B 1 245 ? -0.722 26.859 -2.971 1 94.69 245 LEU B C 1
ATOM 5166 O O . LEU B 1 245 ? -1.164 28 -3.146 1 94.69 245 LEU B O 1
ATOM 5170 N N . GLY B 1 246 ? -1.501 25.828 -2.518 1 96.69 246 GLY B N 1
ATOM 5171 C CA . GLY B 1 246 ? -2.859 26 -2.027 1 96.69 246 GLY B CA 1
ATOM 5172 C C . GLY B 1 246 ? -3.051 25.484 -0.612 1 96.69 246 GLY B C 1
ATOM 5173 O O . GLY B 1 246 ? -2.482 24.469 -0.234 1 96.69 246 GLY B O 1
ATOM 5174 N N . SER B 1 247 ? -3.855 26.219 0.203 1 97.56 247 SER B N 1
ATOM 5175 C CA . SER B 1 247 ? -4.168 25.875 1.584 1 97.56 247 SER B CA 1
ATOM 5176 C C . SER B 1 247 ? -5.633 25.484 1.736 1 97.56 247 SER B C 1
ATOM 5178 O O . SER B 1 247 ? -6.527 26.25 1.369 1 97.56 247 SER B O 1
ATOM 5180 N N . PHE B 1 248 ? -5.91 24.312 2.283 1 97.81 248 PHE B N 1
ATOM 5181 C CA . PHE B 1 248 ? -7.258 23.781 2.494 1 97.81 248 PHE B CA 1
ATOM 5182 C C . PHE B 1 248 ? -7.426 23.281 3.922 1 97.81 248 PHE B C 1
ATOM 5184 O O . PHE B 1 248 ? -6.719 22.375 4.352 1 97.81 248 PHE B O 1
ATOM 5191 N N . ARG B 1 249 ? -8.352 23.844 4.629 1 96.25 249 ARG B N 1
ATOM 5192 C CA . ARG B 1 249 ? -8.516 23.578 6.051 1 96.25 249 ARG B CA 1
ATOM 5193 C C . ARG B 1 249 ? -9.438 22.375 6.273 1 96.25 249 ARG B C 1
ATOM 5195 O O . ARG B 1 249 ? -10.523 22.297 5.691 1 96.25 249 ARG B O 1
ATOM 5202 N N . ALA B 1 250 ? -8.945 21.438 7.008 1 94.75 250 ALA B N 1
ATOM 5203 C CA . ALA B 1 250 ? -9.727 20.266 7.402 1 94.75 250 ALA B CA 1
ATOM 5204 C C . ALA B 1 250 ? -9.711 20.078 8.922 1 94.75 250 ALA B C 1
ATOM 5206 O O . ALA B 1 250 ? -10.57 19.391 9.477 1 94.75 250 ALA B O 1
ATOM 5207 N N . LEU B 1 251 ? -8.703 20.609 9.562 1 92.06 251 LEU B N 1
ATOM 5208 C CA . LEU B 1 251 ? -8.461 20.359 10.977 1 92.06 251 LEU B CA 1
ATOM 5209 C C . LEU B 1 251 ? -8.883 21.547 11.828 1 92.06 251 LEU B C 1
ATOM 5211 O O . LEU B 1 251 ? -8.672 22.703 11.438 1 92.06 251 LEU B O 1
ATOM 5215 N N . THR B 1 252 ? -9.414 21.234 12.961 1 83.44 252 THR B N 1
ATOM 5216 C CA . THR B 1 252 ? -9.961 22.25 13.852 1 83.44 252 THR B CA 1
ATOM 5217 C C . THR B 1 252 ? -8.883 22.797 14.781 1 83.44 252 THR B C 1
ATOM 5219 O O . THR B 1 252 ? -7.73 22.359 14.719 1 83.44 252 THR B O 1
ATOM 5222 N N . ALA B 1 253 ? -9.359 23.75 15.609 1 71.12 253 ALA B N 1
ATOM 5223 C CA . ALA B 1 253 ? -8.5 24.453 16.562 1 71.12 253 ALA B CA 1
ATOM 5224 C C . ALA B 1 253 ? -7.965 23.484 17.625 1 71.12 253 ALA B C 1
ATOM 5226 O O . ALA B 1 253 ? -6.961 23.781 18.281 1 71.12 253 ALA B O 1
ATOM 5227 N N . VAL B 1 254 ? -8.531 22.328 17.656 1 72.06 254 VAL B N 1
ATOM 5228 C CA . VAL B 1 254 ? -8.117 21.406 18.719 1 72.06 254 VAL B CA 1
ATOM 5229 C C . VAL B 1 254 ? -7.188 20.344 18.141 1 72.06 254 VAL B C 1
ATOM 5231 O O . VAL B 1 254 ? -6.77 19.422 18.844 1 72.06 254 VAL B O 1
ATOM 5234 N N . GLY B 1 255 ? -6.84 20.453 16.922 1 78.31 255 GLY B N 1
ATOM 5235 C CA . GLY B 1 255 ? -5.746 19.672 16.375 1 78.31 255 GLY B CA 1
ATOM 5236 C C . GLY B 1 255 ? -6.215 18.406 15.68 1 78.31 255 GLY B C 1
ATOM 5237 O O . GLY B 1 255 ? -5.52 17.391 15.703 1 78.31 255 GLY B O 1
ATOM 5238 N N . GLY B 1 256 ? -7.363 18.438 15.156 1 88.44 256 GLY B N 1
ATOM 5239 C CA . GLY B 1 256 ? -7.828 17.281 14.406 1 88.44 256 GLY B CA 1
ATOM 5240 C C . GLY B 1 256 ? -9.125 17.547 13.664 1 88.44 256 GLY B C 1
ATOM 5241 O O . GLY B 1 256 ? -9.656 18.656 13.688 1 88.44 256 GLY B O 1
ATOM 5242 N N . GLY B 1 257 ? -9.539 16.578 12.93 1 92.25 257 GLY B N 1
ATOM 5243 C CA . GLY B 1 257 ? -10.781 16.625 12.164 1 92.25 257 GLY B CA 1
ATOM 5244 C C . GLY B 1 257 ? -11.383 15.25 11.93 1 92.25 257 GLY B C 1
ATOM 5245 O O . GLY B 1 257 ? -10.68 14.234 12.023 1 92.25 257 GLY B O 1
ATOM 5246 N N . SER B 1 258 ? -12.719 15.25 11.734 1 93.19 258 SER B N 1
ATOM 5247 C CA . SER B 1 258 ? -13.375 13.992 11.391 1 93.19 258 SER B CA 1
ATOM 5248 C C . SER B 1 258 ? -12.961 13.523 10 1 93.19 258 SER B C 1
ATOM 5250 O O . SER B 1 258 ? -12.5 14.32 9.18 1 93.19 258 SER B O 1
ATOM 5252 N N . GLU B 1 259 ? -13.039 12.211 9.805 1 93.31 259 GLU B N 1
ATOM 5253 C CA . GLU B 1 259 ? -12.734 11.672 8.484 1 93.31 259 GLU B CA 1
ATOM 5254 C C . GLU B 1 259 ? -13.578 12.344 7.406 1 93.31 259 GLU B C 1
ATOM 5256 O O . GLU B 1 259 ? -13.117 12.531 6.281 1 93.31 259 GLU B O 1
ATOM 5261 N N . VAL B 1 260 ? -14.773 12.766 7.73 1 92.75 260 VAL B N 1
ATOM 5262 C CA . VAL B 1 260 ? -15.664 13.414 6.773 1 92.75 260 VAL B CA 1
ATOM 5263 C C . VAL B 1 260 ? -15.156 14.82 6.457 1 92.75 260 VAL B C 1
ATOM 5265 O O . VAL B 1 260 ? -15.18 15.25 5.305 1 92.75 260 VAL B O 1
ATOM 5268 N N . ASP B 1 261 ? -14.695 15.531 7.48 1 92.12 261 ASP B N 1
ATOM 5269 C CA . ASP B 1 261 ? -14.117 16.844 7.262 1 92.12 261 ASP B CA 1
ATOM 5270 C C . ASP B 1 261 ? -12.883 16.766 6.363 1 92.12 261 ASP B C 1
ATOM 5272 O O . ASP B 1 261 ? -12.688 17.609 5.488 1 92.12 261 ASP B O 1
ATOM 5276 N N . VAL B 1 262 ? -12.094 15.789 6.609 1 94.94 262 VAL B N 1
ATOM 5277 C CA . VAL B 1 262 ? -10.883 15.594 5.824 1 94.94 262 VAL B CA 1
ATOM 5278 C C . VAL B 1 262 ? -11.25 15.305 4.371 1 94.94 262 VAL B C 1
ATOM 5280 O O . VAL B 1 262 ? -10.648 15.859 3.449 1 94.94 262 VAL B O 1
ATOM 5283 N N . VAL B 1 263 ? -12.227 14.469 4.164 1 94.88 263 VAL B N 1
ATOM 5284 C CA . VAL B 1 263 ? -12.648 14.102 2.816 1 94.88 263 VAL B CA 1
ATOM 5285 C C . VAL B 1 263 ? -13.156 15.336 2.078 1 94.88 263 VAL B C 1
ATOM 5287 O O . VAL B 1 263 ? -12.844 15.539 0.903 1 94.88 263 VAL B O 1
ATOM 5290 N N . GLU B 1 264 ? -13.93 16.156 2.756 1 93.69 264 GLU B N 1
ATOM 5291 C CA . GLU B 1 264 ? -14.414 17.391 2.137 1 93.69 264 GLU B CA 1
ATOM 5292 C C . GLU B 1 264 ? -13.258 18.297 1.714 1 93.69 264 GLU B C 1
ATOM 5294 O O . GLU B 1 264 ? -13.289 18.875 0.629 1 93.69 264 GLU B O 1
ATOM 5299 N N . ALA B 1 265 ? -12.312 18.391 2.535 1 96.31 265 ALA B N 1
ATOM 5300 C CA . ALA B 1 265 ? -11.156 19.219 2.211 1 96.31 265 ALA B CA 1
ATOM 5301 C C . ALA B 1 265 ? -10.375 18.625 1.042 1 96.31 265 ALA B C 1
ATOM 5303 O O . ALA B 1 265 ? -9.867 19.359 0.189 1 96.31 265 ALA B O 1
ATOM 5304 N N . ILE B 1 266 ? -10.203 17.25 1.032 1 96.88 266 ILE B N 1
ATOM 5305 C CA . ILE B 1 266 ? -9.531 16.578 -0.07 1 96.88 266 ILE B CA 1
ATOM 5306 C C . ILE B 1 266 ? -10.258 16.875 -1.379 1 96.88 266 ILE B C 1
ATOM 5308 O O . ILE B 1 266 ? -9.625 17.141 -2.404 1 96.88 266 ILE B O 1
ATOM 5312 N N . GLU B 1 267 ? -11.555 16.859 -1.333 1 95.25 267 GLU B N 1
ATOM 5313 C CA . GLU B 1 267 ? -12.344 17.141 -2.533 1 95.25 267 GLU B CA 1
ATOM 5314 C C . GLU B 1 267 ? -12.148 18.578 -3.006 1 95.25 267 GLU B C 1
ATOM 5316 O O . GLU B 1 267 ? -12.016 18.828 -4.207 1 95.25 267 GLU B O 1
ATOM 5321 N N . ARG B 1 268 ? -12.148 19.531 -2.104 1 96.44 268 ARG B N 1
ATOM 5322 C CA . ARG B 1 268 ? -11.883 20.922 -2.465 1 96.44 268 ARG B CA 1
ATOM 5323 C C . ARG B 1 268 ? -10.492 21.078 -3.066 1 96.44 268 ARG B C 1
ATOM 5325 O O . ARG B 1 268 ? -10.32 21.75 -4.086 1 96.44 268 ARG B O 1
ATOM 5332 N N . ALA B 1 269 ? -9.555 20.422 -2.477 1 98.31 269 ALA B N 1
ATOM 5333 C CA . ALA B 1 269 ? -8.172 20.469 -2.959 1 98.31 269 ALA B CA 1
ATOM 5334 C C . ALA B 1 269 ? -8.062 19.875 -4.359 1 98.31 269 ALA B C 1
ATOM 5336 O O . ALA B 1 269 ? -7.41 20.453 -5.234 1 98.31 269 ALA B O 1
ATOM 5337 N N . ALA B 1 270 ? -8.688 18.719 -4.535 1 97.06 270 ALA B N 1
ATOM 5338 C CA . ALA B 1 270 ? -8.68 18.062 -5.836 1 97.06 270 ALA B CA 1
ATOM 5339 C C . ALA B 1 270 ? -9.312 18.953 -6.906 1 97.06 270 ALA B C 1
ATOM 5341 O O . ALA B 1 270 ? -8.828 19.016 -8.039 1 97.06 270 ALA B O 1
ATOM 5342 N N . GLY B 1 271 ? -10.438 19.594 -6.551 1 97 271 GLY B N 1
ATOM 5343 C CA . GLY B 1 271 ? -11.07 20.547 -7.465 1 97 271 GLY B CA 1
ATOM 5344 C C . GLY B 1 271 ? -10.156 21.688 -7.852 1 97 271 GLY B C 1
ATOM 5345 O O . GLY B 1 271 ? -10.109 22.078 -9.016 1 97 271 GLY B O 1
ATOM 5346 N N . TRP B 1 272 ? -9.484 22.188 -6.906 1 97.31 272 TRP B N 1
ATOM 5347 C CA . TRP B 1 272 ? -8.539 23.281 -7.156 1 97.31 272 TRP B CA 1
ATOM 5348 C C . TRP B 1 272 ? -7.41 22.812 -8.078 1 97.31 272 TRP B C 1
ATOM 5350 O O . TRP B 1 272 ? -7.055 23.516 -9.031 1 97.31 272 TRP B O 1
ATOM 5360 N N . ILE B 1 273 ? -6.844 21.641 -7.848 1 97.62 273 ILE B N 1
ATOM 5361 C CA . ILE B 1 273 ? -5.789 21.094 -8.695 1 97.62 273 ILE B CA 1
ATOM 5362 C C . ILE B 1 273 ? -6.316 20.906 -10.117 1 97.62 273 ILE B C 1
ATOM 5364 O O . ILE B 1 273 ? -5.617 21.188 -11.086 1 97.62 273 ILE B O 1
ATOM 5368 N N . ALA B 1 274 ? -7.504 20.438 -10.219 1 97.19 274 ALA B N 1
ATOM 5369 C CA . ALA B 1 274 ? -8.117 20.266 -11.531 1 97.19 274 ALA B CA 1
ATOM 5370 C C . ALA B 1 274 ? -8.234 21.594 -12.273 1 97.19 274 ALA B C 1
ATOM 5372 O O . ALA B 1 274 ? -7.957 21.656 -13.477 1 97.19 274 ALA B O 1
ATOM 5373 N N . ALA B 1 275 ? -8.664 22.625 -11.57 1 96.19 275 ALA B N 1
ATOM 5374 C CA . ALA B 1 275 ? -8.805 23.938 -12.18 1 96.19 275 ALA B CA 1
ATOM 5375 C C . ALA B 1 275 ? -7.453 24.484 -12.641 1 96.19 275 ALA B C 1
ATOM 5377 O O . ALA B 1 275 ? -7.336 25.031 -13.734 1 96.19 275 ALA B O 1
ATOM 5378 N N . VAL B 1 276 ? -6.449 24.312 -11.789 1 95.25 276 VAL B N 1
ATOM 5379 C CA . VAL B 1 276 ? -5.102 24.734 -12.148 1 95.25 276 VAL B CA 1
ATOM 5380 C C . VAL B 1 276 ? -4.625 23.953 -13.367 1 95.25 276 VAL B C 1
ATOM 5382 O O . VAL B 1 276 ? -4.031 24.531 -14.289 1 95.25 276 VAL B O 1
ATOM 5385 N N . SER B 1 277 ? -4.863 22.688 -13.391 1 95.69 277 SER B N 1
ATOM 5386 C CA . SER B 1 277 ? -4.453 21.828 -14.508 1 95.69 277 SER B CA 1
ATOM 5387 C C . SER B 1 277 ? -5.137 22.25 -15.805 1 95.69 277 SER B C 1
ATOM 5389 O O . SER B 1 277 ? -4.488 22.328 -16.844 1 95.69 277 SER B O 1
ATOM 5391 N N . ALA B 1 278 ? -6.41 22.547 -15.734 1 95.31 278 ALA B N 1
ATOM 5392 C CA . ALA B 1 278 ? -7.16 23 -16.906 1 95.31 278 ALA B CA 1
ATOM 5393 C C . ALA B 1 278 ? -6.613 24.328 -17.422 1 95.31 278 ALA B C 1
ATOM 5395 O O . ALA B 1 278 ? -6.484 24.516 -18.641 1 95.31 278 ALA B O 1
ATOM 5396 N N . ALA B 1 279 ? -6.32 25.203 -16.547 1 94.38 279 ALA B N 1
ATOM 5397 C CA . ALA B 1 279 ? -5.793 26.516 -16.922 1 94.38 279 ALA B CA 1
ATOM 5398 C C . ALA B 1 279 ? -4.453 26.375 -17.641 1 94.38 279 ALA B C 1
ATOM 5400 O O . ALA B 1 279 ? -4.109 27.219 -18.484 1 94.38 279 ALA B O 1
ATOM 5401 N N . ASN B 1 280 ? -3.723 25.312 -17.375 1 93.06 280 ASN B N 1
ATOM 5402 C CA . ASN B 1 280 ? -2.414 25.094 -17.984 1 93.06 280 ASN B CA 1
ATOM 5403 C C . ASN B 1 280 ? -2.5 24.141 -19.156 1 93.06 280 ASN B C 1
ATOM 5405 O O . ASN B 1 280 ? -1.479 23.781 -19.75 1 93.06 280 ASN B O 1
ATOM 5409 N N . GLY B 1 281 ? -3.67 23.609 -19.484 1 92.5 281 GLY B N 1
ATOM 5410 C CA . GLY B 1 281 ? -3.893 22.766 -20.641 1 92.5 281 GLY B CA 1
ATOM 5411 C C . GLY B 1 281 ? -3.406 21.344 -20.453 1 92.5 281 GLY B C 1
ATOM 5412 O O . GLY B 1 281 ? -3.059 20.656 -21.406 1 92.5 281 GLY B O 1
ATOM 5413 N N . TRP B 1 282 ? -3.324 20.938 -19.219 1 91.75 282 TRP B N 1
ATOM 5414 C CA . TRP B 1 282 ? -2.895 19.578 -18.953 1 91.75 282 TRP B CA 1
ATOM 5415 C C . TRP B 1 282 ? -4.035 18.594 -19.188 1 91.75 282 TRP B C 1
ATOM 5417 O O . TRP B 1 282 ? -5.203 18.906 -18.953 1 91.75 282 TRP B O 1
ATOM 5427 N N . ALA B 1 283 ? -3.729 17.359 -19.688 1 86.44 283 ALA B N 1
ATOM 5428 C CA . ALA B 1 283 ? -4.719 16.391 -20.141 1 86.44 283 ALA B CA 1
ATOM 5429 C C . ALA B 1 283 ? -5.555 15.875 -18.969 1 86.44 283 ALA B C 1
ATOM 5431 O O . ALA B 1 283 ? -6.711 15.477 -19.156 1 86.44 283 ALA B O 1
ATOM 5432 N N . ARG B 1 284 ? -5.016 15.867 -17.828 1 89.56 284 ARG B N 1
ATOM 5433 C CA . ARG B 1 284 ? -5.719 15.43 -16.625 1 89.56 284 ARG B CA 1
ATOM 5434 C C . ARG B 1 284 ? -5.191 16.156 -15.383 1 89.56 284 ARG B C 1
ATOM 5436 O O . ARG B 1 284 ? -4.094 16.719 -15.406 1 89.56 284 ARG B O 1
ATOM 5443 N N . PRO B 1 285 ? -6.031 16.172 -14.297 1 95.69 285 PRO B N 1
ATOM 5444 C CA . PRO B 1 285 ? -5.57 16.812 -13.07 1 95.69 285 PRO B CA 1
ATOM 5445 C C . PRO B 1 285 ? -4.23 16.266 -12.578 1 95.69 285 PRO B C 1
ATOM 5447 O O . PRO B 1 285 ? -4.062 15.055 -12.469 1 95.69 285 PRO B O 1
ATOM 5450 N N . ARG B 1 286 ? -3.365 17.188 -12.336 1 96.12 286 ARG B N 1
ATOM 5451 C CA . ARG B 1 286 ? -1.99 16.859 -11.977 1 96.12 286 ARG B CA 1
ATOM 5452 C C . ARG B 1 286 ? -1.5 17.734 -10.828 1 96.12 286 ARG B C 1
ATOM 5454 O O . ARG B 1 286 ? -1.697 18.953 -10.836 1 96.12 286 ARG B O 1
ATOM 5461 N N . GLY B 1 287 ? -0.896 17.125 -9.852 1 97.81 287 GLY B N 1
ATOM 5462 C CA . GLY B 1 287 ? -0.388 17.859 -8.703 1 97.81 287 GLY B CA 1
ATOM 5463 C C . GLY B 1 287 ? -0.021 16.969 -7.539 1 97.81 287 GLY B C 1
ATOM 5464 O O . GLY B 1 287 ? 0.168 15.758 -7.711 1 97.81 287 GLY B O 1
ATOM 5465 N N . VAL B 1 288 ? 0.213 17.562 -6.379 1 98.75 288 VAL B N 1
ATOM 5466 C CA . VAL B 1 288 ? 0.532 16.828 -5.156 1 98.75 288 VAL B CA 1
ATOM 5467 C C . VAL B 1 288 ? -0.413 17.266 -4.035 1 98.75 288 VAL B C 1
ATOM 5469 O O . VAL B 1 288 ? -0.716 18.453 -3.895 1 98.75 288 VAL B O 1
ATOM 5472 N N . LEU B 1 289 ? -0.953 16.344 -3.363 1 98.88 289 LEU B N 1
ATOM 5473 C CA . LEU B 1 289 ? -1.766 16.531 -2.166 1 98.88 289 LEU B CA 1
ATOM 5474 C C . LEU B 1 289 ? -0.986 16.156 -0.913 1 98.88 289 LEU B C 1
ATOM 5476 O O . LEU B 1 289 ? -0.526 15.016 -0.786 1 98.88 289 LEU B O 1
ATOM 5480 N N . ASN B 1 290 ? -0.772 17.109 0.02 1 98.81 290 ASN B N 1
ATOM 5481 C CA . ASN B 1 290 ? -0.072 16.844 1.272 1 98.81 290 ASN B CA 1
ATOM 5482 C C . ASN B 1 290 ? -1.047 16.672 2.436 1 98.81 290 ASN B C 1
ATOM 5484 O O . ASN B 1 290 ? -1.878 17.547 2.684 1 98.81 290 ASN B O 1
ATOM 5488 N N . LEU B 1 291 ? -0.943 15.562 3.143 1 98.31 291 LEU B N 1
ATOM 5489 C CA . LEU B 1 291 ? -1.762 15.211 4.297 1 98.31 291 LEU B CA 1
ATOM 5490 C C . LEU B 1 291 ? -0.889 14.906 5.508 1 98.31 291 LEU B C 1
ATOM 5492 O O . LEU B 1 291 ? -0.515 13.75 5.734 1 98.31 291 LEU B O 1
ATOM 5496 N N . SER B 1 292 ? -0.642 15.875 6.348 1 96.5 292 SER B N 1
ATOM 5497 C CA . SER B 1 292 ? 0.29 15.75 7.461 1 96.5 292 SER B CA 1
ATOM 5498 C C . SER B 1 292 ? -0.438 15.391 8.75 1 96.5 292 SER B C 1
ATOM 5500 O O . SER B 1 292 ? -0.291 16.078 9.766 1 96.5 292 SER B O 1
ATOM 5502 N N . PHE B 1 293 ? -1.188 14.359 8.758 1 94.31 293 PHE B N 1
ATOM 5503 C CA . PHE B 1 293 ? -1.96 13.836 9.875 1 94.31 293 PHE B CA 1
ATOM 5504 C C . PHE B 1 293 ? -2.227 12.344 9.695 1 94.31 293 PHE B C 1
ATOM 5506 O O . PHE B 1 293 ? -1.881 11.766 8.664 1 94.31 293 PHE B O 1
ATOM 5513 N N . GLY B 1 294 ? -2.783 11.773 10.711 1 92.19 294 GLY B N 1
ATOM 5514 C CA . GLY B 1 294 ? -3.098 10.359 10.586 1 92.19 294 GLY B CA 1
ATOM 5515 C C . GLY B 1 294 ? -3.879 9.82 11.773 1 92.19 294 GLY B C 1
ATOM 5516 O O . GLY B 1 294 ? -4.047 10.508 12.781 1 92.19 294 GLY B O 1
ATOM 5517 N N . THR B 1 295 ? -4.398 8.672 11.594 1 91.38 295 THR B N 1
ATOM 5518 C CA . THR B 1 295 ? -5.145 7.992 12.656 1 91.38 295 THR B CA 1
ATOM 5519 C C . THR B 1 295 ? -5.008 6.477 12.531 1 91.38 295 THR B C 1
ATOM 5521 O O . THR B 1 295 ? -4.68 5.965 11.461 1 91.38 295 THR B O 1
ATOM 5524 N N . THR B 1 296 ? -5.168 5.824 13.688 1 91 296 THR B N 1
ATOM 5525 C CA . THR B 1 296 ? -5.465 4.395 13.68 1 91 296 THR B CA 1
ATOM 5526 C C . THR B 1 296 ? -6.965 4.156 13.531 1 91 296 THR B C 1
ATOM 5528 O O . THR B 1 296 ? -7.762 5.094 13.625 1 91 296 THR B O 1
ATOM 5531 N N . THR B 1 297 ? -7.324 2.953 13.188 1 92 297 THR B N 1
ATOM 5532 C CA . THR B 1 297 ? -8.734 2.641 12.984 1 92 297 THR B CA 1
ATOM 5533 C C . THR B 1 297 ? -9.18 1.524 13.93 1 92 297 THR B C 1
ATOM 5535 O O . THR B 1 297 ? -8.352 0.776 14.445 1 92 297 THR B O 1
ATOM 5538 N N . VAL B 1 298 ? -10.453 1.482 14.133 1 88.94 298 VAL B N 1
ATOM 5539 C CA . VAL B 1 298 ? -11.023 0.542 15.086 1 88.94 298 VAL B CA 1
ATOM 5540 C C . VAL B 1 298 ? -10.836 -0.887 14.586 1 88.94 298 VAL B C 1
ATOM 5542 O O . VAL B 1 298 ? -10.5 -1.786 15.359 1 88.94 298 VAL B O 1
ATOM 5545 N N . ASP B 1 299 ? -10.984 -1.118 13.297 1 82.31 299 ASP B N 1
ATOM 5546 C CA . ASP B 1 299 ? -10.969 -2.479 12.766 1 82.31 299 ASP B CA 1
ATOM 5547 C C . ASP B 1 299 ? -9.664 -2.77 12.031 1 82.31 299 ASP B C 1
ATOM 5549 O O . ASP B 1 299 ? -9.516 -3.836 11.43 1 82.31 299 ASP B O 1
ATOM 5553 N N . GLY B 1 300 ? -8.812 -1.816 11.984 1 83.94 300 GLY B N 1
ATOM 5554 C CA . GLY B 1 300 ? -7.516 -2.047 11.367 1 83.94 300 GLY B CA 1
ATOM 5555 C C . GLY B 1 300 ? -7.527 -1.84 9.867 1 83.94 300 GLY B C 1
ATOM 5556 O O . GLY B 1 300 ? -6.504 -2.01 9.203 1 83.94 300 GLY B O 1
ATOM 5557 N N . ASN B 1 301 ? -8.625 -1.515 9.281 1 87.56 301 ASN B N 1
ATOM 5558 C CA . ASN B 1 301 ? -8.734 -1.159 7.871 1 87.56 301 ASN B CA 1
ATOM 5559 C C . ASN B 1 301 ? -8.711 0.353 7.668 1 87.56 301 ASN B C 1
ATOM 5561 O O . ASN B 1 301 ? -9.008 1.112 8.594 1 87.56 301 ASN B O 1
ATOM 5565 N N . PRO B 1 302 ? -8.289 0.806 6.438 1 91.19 302 PRO B N 1
ATOM 5566 C CA . PRO B 1 302 ? -8.312 2.25 6.199 1 91.19 302 PRO B CA 1
ATOM 5567 C C . PRO B 1 302 ? -9.688 2.867 6.441 1 91.19 302 PRO B C 1
ATOM 5569 O O . PRO B 1 302 ? -10.711 2.229 6.176 1 91.19 302 PRO B O 1
ATOM 5572 N N . PRO B 1 303 ? -9.695 4.148 6.98 1 93.06 303 PRO B N 1
ATOM 5573 C CA . PRO B 1 303 ? -11 4.82 7.039 1 93.06 303 PRO B CA 1
ATOM 5574 C C . PRO B 1 303 ? -11.695 4.863 5.68 1 93.06 303 PRO B C 1
ATOM 5576 O O . PRO B 1 303 ? -11.117 5.332 4.699 1 93.06 303 PRO B O 1
ATOM 5579 N N . ILE B 1 304 ? -12.922 4.453 5.688 1 91 304 ILE B N 1
ATOM 5580 C CA . ILE B 1 304 ? -13.594 4.117 4.43 1 91 304 ILE B CA 1
ATOM 5581 C C . ILE B 1 304 ? -13.758 5.379 3.586 1 91 304 ILE B C 1
ATOM 5583 O O . ILE B 1 304 ? -13.602 5.34 2.363 1 91 304 ILE B O 1
ATOM 5587 N N . ALA B 1 305 ? -14.102 6.484 4.203 1 93.62 305 ALA B N 1
ATOM 5588 C CA . ALA B 1 305 ? -14.336 7.707 3.439 1 93.62 305 ALA B CA 1
ATOM 5589 C C . ALA B 1 305 ? -13.031 8.258 2.861 1 93.62 305 ALA B C 1
ATOM 5591 O O . ALA B 1 305 ? -12.992 8.695 1.713 1 93.62 305 ALA B O 1
ATOM 5592 N N . ILE B 1 306 ? -11.992 8.227 3.656 1 94.94 306 ILE B N 1
ATOM 5593 C CA . ILE B 1 306 ? -10.703 8.719 3.191 1 94.94 306 ILE B CA 1
ATOM 5594 C C . ILE B 1 306 ? -10.188 7.832 2.061 1 94.94 306 ILE B C 1
ATOM 5596 O O . ILE B 1 306 ? -9.711 8.328 1.038 1 94.94 306 ILE B O 1
ATOM 5600 N N . GLU B 1 307 ? -10.266 6.535 2.248 1 92.25 307 GLU B N 1
ATOM 5601 C CA . GLU B 1 307 ? -9.836 5.598 1.211 1 92.25 307 GLU B CA 1
ATOM 5602 C C . GLU B 1 307 ? -10.547 5.879 -0.111 1 92.25 307 GLU B C 1
ATOM 5604 O O . GLU B 1 307 ? -9.906 5.934 -1.164 1 92.25 307 GLU B O 1
ATOM 5609 N N . GLN B 1 308 ? -11.852 6.094 -0.056 1 89.75 308 GLN B N 1
ATOM 5610 C CA . GLN B 1 308 ? -12.633 6.363 -1.259 1 89.75 308 GLN B CA 1
ATOM 5611 C C . GLN B 1 308 ? -12.219 7.684 -1.9 1 89.75 308 GLN B C 1
ATOM 5613 O O . GLN B 1 308 ? -12.125 7.785 -3.125 1 89.75 308 GLN B O 1
ATOM 5618 N N . ALA B 1 309 ? -12.031 8.656 -1.1 1 93.62 309 ALA B N 1
ATOM 5619 C CA . ALA B 1 309 ? -11.633 9.961 -1.613 1 93.62 309 ALA B CA 1
ATOM 5620 C C . ALA B 1 309 ? -10.289 9.891 -2.322 1 93.62 309 ALA B C 1
ATOM 5622 O O . ALA B 1 309 ? -10.109 10.469 -3.396 1 93.62 309 ALA B O 1
ATOM 5623 N N . LEU B 1 310 ? -9.359 9.18 -1.753 1 95.75 310 LEU B N 1
ATOM 5624 C CA . LEU B 1 310 ? -8.039 9.047 -2.352 1 95.75 310 LEU B CA 1
ATOM 5625 C C . LEU B 1 310 ? -8.102 8.258 -3.65 1 95.75 310 LEU B C 1
ATOM 5627 O O . LEU B 1 310 ? -7.445 8.609 -4.633 1 95.75 310 LEU B O 1
ATOM 5631 N N . ASP B 1 311 ? -8.859 7.23 -3.684 1 90.62 311 ASP B N 1
ATOM 5632 C CA . ASP B 1 311 ? -9 6.387 -4.867 1 90.62 311 ASP B CA 1
ATOM 5633 C C . ASP B 1 311 ? -9.578 7.176 -6.039 1 90.62 311 ASP B C 1
ATOM 5635 O O . ASP B 1 311 ? -9.305 6.863 -7.199 1 90.62 311 ASP B O 1
ATOM 5639 N N . ALA B 1 312 ? -10.398 8.18 -5.727 1 90.19 312 ALA B N 1
ATOM 5640 C CA . ALA B 1 312 ? -11.102 8.945 -6.754 1 90.19 312 ALA B CA 1
ATOM 5641 C C . ALA B 1 312 ? -10.18 9.984 -7.395 1 90.19 312 ALA B C 1
ATOM 5643 O O . ALA B 1 312 ? -10.516 10.57 -8.422 1 90.19 312 ALA B O 1
ATOM 5644 N N . LEU B 1 313 ? -9.031 10.172 -6.891 1 95.25 313 LEU B N 1
ATOM 5645 C CA . LEU B 1 313 ? -8.117 11.18 -7.418 1 95.25 313 LEU B CA 1
ATOM 5646 C C . LEU B 1 313 ? -7.5 10.727 -8.734 1 95.25 313 LEU B C 1
ATOM 5648 O O . LEU B 1 313 ? -7.312 9.531 -8.953 1 95.25 313 LEU B O 1
ATOM 5652 N N . SER B 1 314 ? -7.199 11.719 -9.57 1 94.12 314 SER B N 1
ATOM 5653 C CA . SER B 1 314 ? -6.395 11.445 -10.758 1 94.12 314 SER B CA 1
ATOM 5654 C C . SER B 1 314 ? -5.109 10.711 -10.398 1 94.12 314 SER B C 1
ATOM 5656 O O . SER B 1 314 ? -4.473 11.016 -9.383 1 94.12 314 SER B O 1
ATOM 5658 N N . PRO B 1 315 ? -4.672 9.703 -11.312 1 90.62 315 PRO B N 1
ATOM 5659 C CA . PRO B 1 315 ? -3.404 9.023 -11.039 1 90.62 315 PRO B CA 1
ATOM 5660 C C . PRO B 1 315 ? -2.209 9.969 -11.055 1 90.62 315 PRO B C 1
ATOM 5662 O O . PRO B 1 315 ? -1.13 9.617 -10.57 1 90.62 315 PRO B O 1
ATOM 5665 N N . ASP B 1 316 ? -2.393 11.188 -11.57 1 94.94 316 ASP B N 1
ATOM 5666 C CA . ASP B 1 316 ? -1.274 12.125 -11.633 1 94.94 316 ASP B CA 1
ATOM 5667 C C . ASP B 1 316 ? -1.329 13.125 -10.484 1 94.94 316 ASP B C 1
ATOM 5669 O O . ASP B 1 316 ? -0.584 14.109 -10.477 1 94.94 316 ASP B O 1
ATOM 5673 N N . ILE B 1 317 ? -2.26 12.883 -9.555 1 97.69 317 ILE B N 1
ATOM 5674 C CA . ILE B 1 317 ? -2.189 13.562 -8.266 1 97.69 317 ILE B CA 1
ATOM 5675 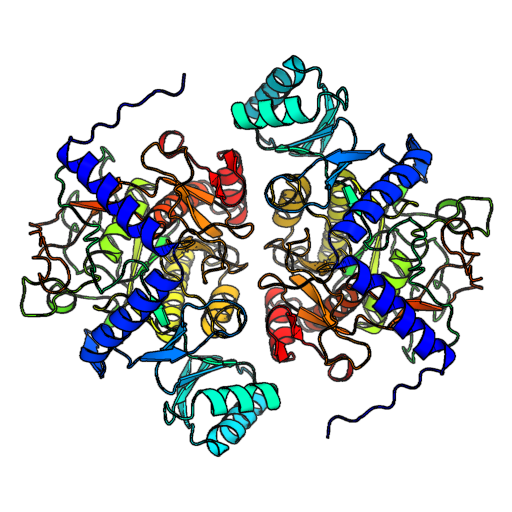C C . ILE B 1 317 ? -1.501 12.664 -7.242 1 97.69 317 ILE B C 1
ATOM 5677 O O . ILE B 1 317 ? -2.076 11.672 -6.793 1 97.69 317 ILE B O 1
ATOM 5681 N N . LEU B 1 318 ? -0.26 12.969 -6.922 1 98.25 318 LEU B N 1
ATOM 5682 C CA . LEU B 1 318 ? 0.443 12.219 -5.883 1 98.25 318 LEU B CA 1
ATOM 5683 C C . LEU B 1 318 ? -0.044 12.625 -4.496 1 98.25 318 LEU B C 1
ATOM 5685 O O . LEU B 1 318 ? -0.271 13.805 -4.234 1 98.25 318 LEU B O 1
ATOM 5689 N N . VAL B 1 319 ? -0.313 11.648 -3.643 1 98.75 319 VAL B N 1
ATOM 5690 C CA . VAL B 1 319 ? -0.716 11.891 -2.262 1 98.75 319 VAL B CA 1
ATOM 5691 C C . VAL B 1 319 ? 0.453 11.609 -1.323 1 98.75 319 VAL B C 1
ATOM 5693 O O . VAL B 1 319 ? 0.975 10.484 -1.292 1 98.75 319 VAL B O 1
ATOM 5696 N N . VAL B 1 320 ? 0.901 12.594 -0.603 1 98.94 320 VAL B N 1
ATOM 5697 C CA . VAL B 1 320 ? 1.973 12.469 0.38 1 98.94 320 VAL B CA 1
ATOM 5698 C C . VAL B 1 320 ? 1.403 12.625 1.788 1 98.94 320 VAL B C 1
ATOM 5700 O O . VAL B 1 320 ? 0.695 13.594 2.074 1 98.94 320 VAL B O 1
ATOM 5703 N N . ALA B 1 321 ? 1.666 11.695 2.641 1 98.62 321 ALA B N 1
ATOM 5704 C CA . ALA B 1 321 ? 1.086 11.734 3.98 1 98.62 321 ALA B CA 1
ATOM 5705 C C . ALA B 1 321 ? 2.115 11.328 5.031 1 98.62 321 ALA B C 1
ATOM 5707 O O . ALA B 1 321 ? 3.014 10.531 4.758 1 98.62 321 ALA B O 1
ATOM 5708 N N . ALA B 1 322 ? 1.976 11.883 6.207 1 97.69 322 ALA B N 1
ATOM 5709 C CA . ALA B 1 322 ? 2.885 11.594 7.316 1 97.69 322 ALA B CA 1
ATOM 5710 C C . ALA B 1 322 ? 2.664 10.18 7.852 1 97.69 322 ALA B C 1
ATOM 5712 O O . ALA B 1 322 ? 1.536 9.68 7.859 1 97.69 322 ALA B O 1
ATOM 5713 N N . ALA B 1 323 ? 3.729 9.578 8.375 1 96.94 323 ALA B N 1
ATOM 5714 C CA . ALA B 1 323 ? 3.664 8.203 8.875 1 96.94 323 ALA B CA 1
ATOM 5715 C C . ALA B 1 323 ? 3.15 8.172 10.312 1 96.94 323 ALA B C 1
ATOM 5717 O O . ALA B 1 323 ? 2.574 7.176 10.75 1 96.94 323 ALA B O 1
ATOM 5718 N N . GLY B 1 324 ? 3.391 9.211 11.086 1 94.31 324 GLY B N 1
ATOM 5719 C CA . GLY B 1 324 ? 3.043 9.242 12.5 1 94.31 324 GLY B CA 1
ATOM 5720 C C . GLY B 1 324 ? 4.25 9.391 13.406 1 94.31 324 GLY B C 1
ATOM 5721 O O . GLY B 1 324 ? 5.391 9.242 12.961 1 94.31 324 GLY B O 1
ATOM 5722 N N . ASN B 1 325 ? 4.023 9.656 14.648 1 93.38 325 ASN B N 1
ATOM 5723 C CA . ASN B 1 325 ? 5.094 10.008 15.57 1 93.38 325 ASN B CA 1
ATOM 5724 C C . ASN B 1 325 ? 5.09 9.109 16.812 1 93.38 325 ASN B C 1
ATOM 5726 O O . ASN B 1 325 ? 5.398 9.562 17.906 1 93.38 325 ASN B O 1
ATOM 5730 N N . VAL B 1 326 ? 4.707 7.895 16.656 1 90.62 326 VAL B N 1
ATOM 5731 C CA . VAL B 1 326 ? 4.52 7.137 17.891 1 90.62 326 VAL B CA 1
ATOM 5732 C C . VAL B 1 326 ? 5.535 6 17.969 1 90.62 326 VAL B C 1
ATOM 5734 O O . VAL B 1 326 ? 5.383 5.074 18.766 1 90.62 326 VAL B O 1
ATOM 5737 N N . GLY B 1 327 ? 6.445 5.992 17.094 1 91.5 327 GLY B N 1
ATOM 5738 C CA . GLY B 1 327 ? 7.625 5.148 17.172 1 91.5 327 GLY B CA 1
ATOM 5739 C C . GLY B 1 327 ? 7.355 3.707 16.781 1 91.5 327 GLY B C 1
ATOM 5740 O O . GLY B 1 327 ? 8.289 2.947 16.516 1 91.5 327 GLY B O 1
ATOM 5741 N N . ASN B 1 328 ? 6.148 3.271 16.734 1 89.31 328 ASN B N 1
ATOM 5742 C CA . ASN B 1 328 ? 5.84 1.866 16.5 1 89.31 328 ASN B CA 1
ATOM 5743 C C . ASN B 1 328 ? 5.613 1.595 15.008 1 89.31 328 ASN B C 1
ATOM 5745 O O . ASN B 1 328 ? 5.902 2.445 14.164 1 89.31 328 ASN B O 1
ATOM 5749 N N . THR B 1 329 ? 5.164 0.372 14.68 1 88.75 329 THR B N 1
ATOM 5750 C CA . THR B 1 329 ? 5.016 -0.042 13.289 1 88.75 329 THR B CA 1
ATOM 5751 C C . THR B 1 329 ? 3.541 -0.126 12.906 1 88.75 329 THR B C 1
ATOM 5753 O O . THR B 1 329 ? 3.203 -0.59 11.812 1 88.75 329 THR B O 1
ATOM 5756 N N . GLU B 1 330 ? 2.639 0.291 13.797 1 88 330 GLU B N 1
ATOM 5757 C CA . GLU B 1 330 ? 1.215 0.242 13.477 1 88 330 GLU B CA 1
ATOM 5758 C C . GLU B 1 330 ? 0.869 1.211 12.352 1 88 330 GLU B C 1
ATOM 5760 O O . GLU B 1 330 ? 1.218 2.393 12.414 1 88 330 GLU B O 1
ATOM 5765 N N . PRO B 1 331 ? 0.173 0.745 11.406 1 91.62 331 PRO B N 1
ATOM 5766 C CA . PRO B 1 331 ? -0.155 1.651 10.305 1 91.62 331 PRO B CA 1
ATOM 5767 C C . PRO B 1 331 ? -0.999 2.844 10.75 1 91.62 331 PRO B C 1
ATOM 5769 O O . PRO B 1 331 ? -1.881 2.695 11.602 1 91.62 331 PRO B O 1
ATOM 5772 N N . LYS B 1 332 ? -0.672 3.992 10.195 1 94 332 LYS B N 1
ATOM 5773 C CA . LYS B 1 332 ? -1.474 5.207 10.32 1 94 332 LYS B CA 1
ATOM 5774 C C . LYS B 1 332 ? -2.02 5.641 8.961 1 94 332 LYS B C 1
ATOM 5776 O O . LYS B 1 332 ? -1.305 5.598 7.953 1 94 332 LYS B O 1
ATOM 5781 N N . TRP B 1 333 ? -3.277 5.902 8.938 1 95.75 333 TRP B N 1
ATOM 5782 C CA . TRP B 1 333 ? -3.891 6.344 7.688 1 95.75 333 TRP B CA 1
ATOM 5783 C C . TRP B 1 333 ? -4.125 7.852 7.703 1 95.75 333 TRP B C 1
ATOM 5785 O O . TRP B 1 333 ? -4.547 8.414 8.719 1 95.75 333 TRP B O 1
ATOM 5795 N N . PRO B 1 334 ? -3.816 8.57 6.633 1 96.38 334 PRO B N 1
ATOM 5796 C CA . PRO B 1 334 ? -3.727 8 5.289 1 96.38 334 PRO B CA 1
ATOM 5797 C C . PRO B 1 334 ? -2.307 7.578 4.922 1 96.38 334 PRO B C 1
ATOM 5799 O O . PRO B 1 334 ? -2.08 7.039 3.836 1 96.38 334 PRO B O 1
ATOM 5802 N N . GLY B 1 335 ? -1.347 7.77 5.723 1 96.88 335 GLY B N 1
ATOM 5803 C CA . GLY B 1 335 ? 0.033 7.457 5.383 1 96.88 335 GLY B CA 1
ATOM 5804 C C . GLY B 1 335 ? 0.222 6.031 4.898 1 96.88 335 GLY B C 1
ATOM 5805 O O . GLY B 1 335 ? 1.02 5.777 3.996 1 96.88 335 GLY B O 1
ATOM 5806 N N . ALA B 1 336 ? -0.494 5.133 5.426 1 95.81 336 ALA B N 1
ATOM 5807 C CA . ALA B 1 336 ? -0.352 3.713 5.105 1 95.81 336 ALA B CA 1
ATOM 5808 C C . ALA B 1 336 ? -1.28 3.316 3.961 1 95.81 336 ALA B C 1
ATOM 5810 O O . ALA B 1 336 ? -1.31 2.152 3.553 1 95.81 336 ALA B O 1
ATOM 5811 N N . SER B 1 337 ? -2.037 4.25 3.441 1 95.38 337 SER B N 1
ATOM 5812 C CA . SER B 1 337 ? -2.898 3.955 2.301 1 95.38 337 SER B CA 1
ATOM 5813 C C . SER B 1 337 ? -2.08 3.615 1.061 1 95.38 337 SER B C 1
ATOM 5815 O O . SER B 1 337 ? -1.033 4.219 0.818 1 95.38 337 SER B O 1
ATOM 5817 N N . LYS B 1 338 ? -2.605 2.717 0.238 1 92.69 338 LYS B N 1
ATOM 5818 C CA . LYS B 1 338 ? -1.903 2.33 -0.983 1 92.69 338 LYS B CA 1
ATOM 5819 C C . LYS B 1 338 ? -1.804 3.504 -1.954 1 92.69 338 LYS B C 1
ATOM 5821 O O . LYS B 1 338 ? -0.863 3.58 -2.748 1 92.69 338 LYS B O 1
ATOM 5826 N N . ARG B 1 339 ? -2.746 4.426 -1.846 1 94.88 339 ARG B N 1
ATOM 5827 C CA . ARG B 1 339 ? -2.754 5.578 -2.74 1 94.88 339 ARG B CA 1
ATOM 5828 C C . ARG B 1 339 ? -1.84 6.68 -2.219 1 94.88 339 ARG B C 1
ATOM 5830 O O . ARG B 1 339 ? -1.625 7.688 -2.896 1 94.88 339 ARG B O 1
ATOM 5837 N N . ALA B 1 340 ? -1.256 6.48 -1.062 1 97.69 340 ALA B N 1
ATOM 5838 C CA . ALA B 1 340 ? -0.456 7.543 -0.46 1 97.69 340 ALA B CA 1
ATOM 5839 C C . ALA B 1 340 ? 1.017 7.145 -0.386 1 97.69 340 ALA B C 1
ATOM 5841 O O . ALA B 1 340 ? 1.344 5.957 -0.317 1 97.69 340 ALA B O 1
ATOM 5842 N N . LEU B 1 341 ? 1.856 8.094 -0.52 1 98.44 341 LEU B N 1
ATOM 5843 C CA . LEU B 1 341 ? 3.262 7.965 -0.147 1 98.44 341 LEU B CA 1
ATOM 5844 C C . LEU B 1 341 ? 3.469 8.328 1.32 1 98.44 341 LEU B C 1
ATOM 5846 O O . LEU B 1 341 ? 3.4 9.5 1.689 1 98.44 341 LEU B O 1
ATOM 5850 N N . GLY B 1 342 ? 3.648 7.273 2.131 1 98.44 342 GLY B N 1
ATOM 5851 C CA . GLY B 1 342 ? 3.92 7.5 3.543 1 98.44 342 GLY B CA 1
ATOM 5852 C C . GLY B 1 342 ? 5.324 8.016 3.805 1 98.44 342 GLY B C 1
ATOM 5853 O O . GLY B 1 342 ? 6.293 7.52 3.225 1 98.44 342 GLY B O 1
ATOM 5854 N N . VAL B 1 343 ? 5.461 9.016 4.734 1 98.81 343 VAL B N 1
ATOM 5855 C CA . VAL B 1 343 ? 6.754 9.648 4.969 1 98.81 343 VAL B CA 1
ATOM 5856 C C . VAL B 1 343 ? 7.098 9.594 6.457 1 98.81 343 VAL B C 1
ATOM 5858 O O . VAL B 1 343 ? 6.375 10.148 7.285 1 98.81 343 VAL B O 1
ATOM 5861 N N . ALA B 1 344 ? 8.195 8.922 6.762 1 98.31 344 ALA B N 1
ATOM 5862 C CA . ALA B 1 344 ? 8.742 8.883 8.117 1 98.31 344 ALA B CA 1
ATOM 5863 C C . ALA B 1 344 ? 9.789 9.977 8.305 1 98.31 344 ALA B C 1
ATOM 5865 O O . ALA B 1 344 ? 10.07 10.75 7.387 1 98.31 344 ALA B O 1
ATOM 5866 N N . ALA B 1 345 ? 10.258 10.07 9.547 1 97.56 345 ALA B N 1
ATOM 5867 C CA . ALA B 1 345 ? 11.172 11.164 9.867 1 97.56 345 ALA B CA 1
ATOM 5868 C C . ALA B 1 345 ? 12.57 10.641 10.18 1 97.56 345 ALA B C 1
ATOM 5870 O O . ALA B 1 345 ? 12.719 9.609 10.852 1 97.56 345 ALA B O 1
ATOM 5871 N N . LEU B 1 346 ? 13.516 11.312 9.648 1 97.44 346 LEU B N 1
ATOM 5872 C CA . LEU B 1 346 ? 14.906 11.172 10.078 1 97.44 346 LEU B CA 1
ATOM 5873 C C . LEU B 1 346 ? 15.234 12.164 11.188 1 97.44 346 LEU B C 1
ATOM 5875 O O . LEU B 1 346 ? 14.516 13.156 11.367 1 97.44 346 LEU B O 1
ATOM 5879 N N . ALA B 1 347 ? 16.281 11.906 11.914 1 95.31 347 ALA B N 1
ATOM 5880 C CA . ALA B 1 347 ? 16.734 12.758 13.016 1 95.31 347 ALA B CA 1
ATOM 5881 C C . ALA B 1 347 ? 17.359 14.047 12.484 1 95.31 347 ALA B C 1
ATOM 5883 O O . ALA B 1 347 ? 17.344 14.305 11.281 1 95.31 347 ALA B O 1
ATOM 5884 N N . HIS B 1 348 ? 17.781 14.883 13.438 1 92 348 HIS B N 1
ATOM 5885 C CA . HIS B 1 348 ? 18.25 16.234 13.141 1 92 348 HIS B CA 1
ATOM 5886 C C . HIS B 1 348 ? 19.484 16.203 12.25 1 92 348 HIS B C 1
ATOM 5888 O O . HIS B 1 348 ? 19.812 17.203 11.594 1 92 348 HIS B O 1
ATOM 5894 N N . ASP B 1 349 ? 20.188 15.055 12.148 1 90.44 349 ASP B N 1
ATOM 5895 C CA . ASP B 1 349 ? 21.375 14.945 11.312 1 90.44 349 ASP B CA 1
ATOM 5896 C C . ASP B 1 349 ? 21 14.695 9.852 1 90.44 349 ASP B C 1
ATOM 5898 O O . ASP B 1 349 ? 21.844 14.734 8.969 1 90.44 349 ASP B O 1
ATOM 5902 N N . GLY B 1 350 ? 19.703 14.391 9.609 1 92.25 350 GLY B N 1
ATOM 5903 C CA . GLY B 1 350 ? 19.203 14.211 8.258 1 92.25 350 GLY B CA 1
ATOM 5904 C C . GLY B 1 350 ? 19.562 12.859 7.668 1 92.25 350 GLY B C 1
ATOM 5905 O O . GLY B 1 350 ? 19.328 12.617 6.48 1 92.25 350 GLY B O 1
ATOM 5906 N N . VAL B 1 351 ? 20.062 11.914 8.531 1 91.44 351 VAL B N 1
ATOM 5907 C CA . VAL B 1 351 ? 20.516 10.633 8 1 91.44 351 VAL B CA 1
ATOM 5908 C C . VAL B 1 351 ? 19.969 9.492 8.852 1 91.44 351 VAL B C 1
ATOM 5910 O O . VAL B 1 351 ? 19.547 8.461 8.32 1 91.44 351 VAL B O 1
ATOM 5913 N N . THR B 1 352 ? 19.953 9.734 10.125 1 94.56 352 THR B N 1
ATOM 5914 C CA . THR B 1 352 ? 19.594 8.672 11.062 1 94.56 352 THR B CA 1
ATOM 5915 C C . THR B 1 352 ? 18.078 8.609 11.227 1 94.56 352 THR B C 1
ATOM 5917 O O . THR B 1 352 ? 17.422 9.633 11.445 1 94.56 352 THR B O 1
ATOM 5920 N N . PRO B 1 353 ? 17.516 7.391 11.148 1 95.62 353 PRO B N 1
ATOM 5921 C CA . PRO B 1 353 ? 16.078 7.27 11.453 1 95.62 353 PRO B CA 1
ATOM 5922 C C . PRO B 1 353 ? 15.742 7.77 12.859 1 95.62 353 PRO B C 1
ATOM 5924 O O . PRO B 1 353 ? 16.438 7.453 13.82 1 95.62 353 PRO B O 1
ATOM 5927 N N . SER B 1 354 ? 14.695 8.586 12.953 1 95.44 354 SER B N 1
ATOM 5928 C CA . SER B 1 354 ? 14.258 9.023 14.273 1 95.44 354 SER B CA 1
ATOM 5929 C C . SER B 1 354 ? 13.523 7.902 15.016 1 95.44 354 SER B C 1
ATOM 5931 O O . SER B 1 354 ? 12.633 7.262 14.453 1 95.44 354 SER B O 1
ATOM 5933 N N . THR B 1 355 ? 13.781 7.742 16.281 1 93.81 355 THR B N 1
ATOM 5934 C CA . THR B 1 355 ? 13.219 6.633 17.047 1 93.81 355 THR B CA 1
ATOM 5935 C C . THR B 1 355 ? 11.742 6.879 17.344 1 93.81 355 THR B C 1
ATOM 5937 O O . THR B 1 355 ? 10.984 5.93 17.578 1 93.81 355 THR B O 1
ATOM 5940 N N . TRP B 1 356 ? 11.359 8.117 17.328 1 93.06 356 TRP B N 1
ATOM 5941 C CA . TRP B 1 356 ? 9.977 8.43 17.656 1 93.06 356 TRP B CA 1
ATOM 5942 C C . TRP B 1 356 ? 9.086 8.344 16.422 1 93.06 356 TRP B C 1
ATOM 5944 O O . TRP B 1 356 ? 7.855 8.359 16.531 1 93.06 356 TRP B O 1
ATOM 5954 N N . SER B 1 357 ? 9.664 8.258 15.227 1 95.81 357 SER B N 1
ATOM 5955 C CA . SER B 1 357 ? 8.883 8.195 14 1 95.81 357 SER B CA 1
ATOM 5956 C C . SER B 1 357 ? 8.195 6.84 13.852 1 95.81 357 SER B C 1
ATOM 5958 O O . SER B 1 357 ? 8.836 5.797 13.992 1 95.81 357 SER B O 1
ATOM 5960 N N . THR B 1 358 ? 6.863 6.922 13.625 1 95.38 358 THR B N 1
ATOM 5961 C CA . THR B 1 358 ? 6.223 5.691 13.18 1 95.38 358 THR B CA 1
ATOM 5962 C C . THR B 1 358 ? 6.875 5.18 11.898 1 95.38 358 THR B C 1
ATOM 5964 O O . THR B 1 358 ? 7.293 5.973 11.047 1 95.38 358 THR B O 1
ATOM 5967 N N . ARG B 1 359 ? 6.945 3.861 11.805 1 94.5 359 ARG B N 1
ATOM 5968 C CA . ARG B 1 359 ? 7.711 3.229 10.742 1 94.5 359 ARG B CA 1
ATOM 5969 C C . ARG B 1 359 ? 7.062 1.919 10.305 1 94.5 359 ARG B C 1
ATOM 5971 O O . ARG B 1 359 ? 6.117 1.445 10.938 1 94.5 359 ARG B O 1
ATOM 5978 N N . GLY B 1 360 ? 7.496 1.411 9.164 1 91.81 360 GLY B N 1
ATOM 5979 C CA . GLY B 1 360 ? 7.016 0.126 8.688 1 91.81 360 GLY B CA 1
ATOM 5980 C C . GLY B 1 360 ? 7.27 -0.093 7.207 1 91.81 360 GLY B C 1
ATOM 5981 O O . GLY B 1 360 ? 7.809 0.785 6.527 1 91.81 360 GLY B O 1
ATOM 5982 N N . SER B 1 361 ? 6.863 -1.259 6.746 1 88.25 361 SER B N 1
ATOM 5983 C CA . SER B 1 361 ? 7.094 -1.635 5.355 1 88.25 361 SER B CA 1
ATOM 5984 C C . SER B 1 361 ? 6.242 -0.799 4.41 1 88.25 361 SER B C 1
ATOM 5986 O O . SER B 1 361 ? 6.496 -0.761 3.203 1 88.25 361 SER B O 1
ATOM 5988 N N . TRP B 1 362 ? 5.234 -0.098 4.969 1 92.19 362 TRP B N 1
ATOM 5989 C CA . TRP B 1 362 ? 4.324 0.701 4.156 1 92.19 362 TRP B CA 1
ATOM 5990 C C . TRP B 1 362 ? 4.859 2.115 3.967 1 92.19 362 TRP B C 1
ATOM 5992 O O . TRP B 1 362 ? 4.297 2.904 3.203 1 92.19 362 TRP B O 1
ATOM 6002 N N . VAL B 1 363 ? 5.953 2.463 4.641 1 96.81 363 VAL B N 1
ATOM 6003 C CA . VAL B 1 363 ? 6.59 3.768 4.492 1 96.81 363 VAL B CA 1
ATOM 6004 C C . VAL B 1 363 ? 7.367 3.814 3.18 1 96.81 363 VAL B C 1
ATOM 6006 O O . VAL B 1 363 ? 8.109 2.883 2.857 1 96.81 363 VAL B O 1
ATOM 6009 N N . ASP B 1 364 ? 7.211 4.902 2.436 1 96.5 364 ASP B N 1
ATOM 6010 C CA . ASP B 1 364 ? 7.84 5.02 1.124 1 96.5 364 ASP B CA 1
ATOM 6011 C C . ASP B 1 364 ? 9.117 5.848 1.203 1 96.5 364 ASP B C 1
ATOM 6013 O O . ASP B 1 364 ? 10.109 5.539 0.534 1 96.5 364 ASP B O 1
ATOM 6017 N N . PHE B 1 365 ? 9.016 6.906 1.991 1 97.75 365 PHE B N 1
ATOM 6018 C CA . PHE B 1 365 ? 10.141 7.828 2.096 1 97.75 365 PHE B CA 1
ATOM 6019 C C . PHE B 1 365 ? 10.359 8.258 3.541 1 97.75 365 PHE B C 1
ATOM 6021 O O . PHE B 1 365 ? 9.453 8.148 4.371 1 97.75 365 PHE B O 1
ATOM 6028 N N . SER B 1 366 ? 11.57 8.688 3.777 1 98.25 366 SER B N 1
ATOM 6029 C CA . SER B 1 366 ? 11.898 9.422 4.996 1 98.25 366 SER B CA 1
ATOM 6030 C C . SER B 1 366 ? 12.852 10.578 4.703 1 98.25 366 SER B C 1
ATOM 6032 O O . SER B 1 366 ? 13.594 10.539 3.717 1 98.25 366 SER B O 1
ATOM 6034 N N . THR B 1 367 ? 12.711 11.586 5.41 1 98.31 367 THR B N 1
ATOM 6035 C CA . THR B 1 367 ? 13.625 12.719 5.391 1 98.31 367 THR B CA 1
ATOM 6036 C C . THR B 1 367 ? 13.656 13.414 6.746 1 98.31 367 THR B C 1
ATOM 6038 O O . THR B 1 367 ? 13.031 12.953 7.703 1 98.31 367 THR B O 1
ATOM 6041 N N . ILE B 1 368 ? 14.461 14.469 6.832 1 96.75 368 ILE B N 1
ATOM 6042 C CA . ILE B 1 368 ? 14.633 15.148 8.109 1 96.75 368 ILE B CA 1
ATOM 6043 C C . ILE B 1 368 ? 13.273 15.609 8.641 1 96.75 368 ILE B C 1
ATOM 6045 O O . ILE B 1 368 ? 12.484 16.219 7.902 1 96.75 368 ILE B O 1
ATOM 6049 N N . GLY B 1 369 ? 12.961 15.219 9.82 1 95.06 369 GLY B N 1
ATOM 6050 C CA . GLY B 1 369 ? 11.734 15.625 10.492 1 95.06 369 GLY B CA 1
ATOM 6051 C C . GLY B 1 369 ? 11.977 16.188 11.883 1 95.06 369 GLY B C 1
ATOM 6052 O O . GLY B 1 369 ? 11.039 16.609 12.555 1 95.06 369 GLY B O 1
ATOM 6053 N N . GLU B 1 370 ? 13.203 16.25 12.281 1 91.94 370 GLU B N 1
ATOM 6054 C CA . GLU B 1 370 ? 13.57 16.75 13.602 1 91.94 370 GLU B CA 1
ATOM 6055 C C . GLU B 1 370 ? 14.266 18.109 13.516 1 91.94 370 GLU B C 1
ATOM 6057 O O . GLU B 1 370 ? 15.211 18.266 12.742 1 91.94 370 GLU B O 1
ATOM 6062 N N . GLY B 1 371 ? 13.727 19.047 14.305 1 89.25 371 GLY B N 1
ATOM 6063 C CA . GLY B 1 371 ? 14.359 20.359 14.422 1 89.25 371 GLY B CA 1
ATOM 6064 C C . GLY B 1 371 ? 14.242 21.188 13.164 1 89.25 371 GLY B C 1
ATOM 6065 O O . GLY B 1 371 ? 15.203 21.844 12.75 1 89.25 371 GLY B O 1
ATOM 6066 N N . LEU B 1 372 ? 13.141 21.172 12.586 1 90.88 372 LEU B N 1
ATOM 6067 C CA . LEU B 1 372 ? 12.898 21.938 11.367 1 90.88 372 LEU B CA 1
ATOM 6068 C C . LEU B 1 372 ? 12.43 23.344 11.703 1 90.88 372 LEU B C 1
ATOM 6070 O O . LEU B 1 372 ? 11.766 23.562 12.727 1 90.88 372 LEU B O 1
ATOM 6074 N N . VAL B 1 373 ? 12.805 24.297 10.852 1 91.06 373 VAL B N 1
ATOM 6075 C CA . VAL B 1 373 ? 12.367 25.672 11 1 91.06 373 VAL B CA 1
ATOM 6076 C C . VAL B 1 373 ? 11.453 26.062 9.836 1 91.06 373 VAL B C 1
ATOM 6078 O O . VAL B 1 373 ? 11.781 25.812 8.672 1 91.06 373 VAL B O 1
ATOM 6081 N N . SER B 1 374 ? 10.328 26.625 10.148 1 92.31 374 SER B N 1
ATOM 6082 C CA . SER B 1 374 ? 9.398 27.078 9.117 1 92.31 374 SER B CA 1
ATOM 6083 C C . SER B 1 374 ? 8.453 28.141 9.648 1 92.31 374 SER B C 1
ATOM 6085 O O . SER B 1 374 ? 8.578 28.562 10.797 1 92.31 374 SER B O 1
ATOM 6087 N N . THR B 1 375 ? 7.566 28.609 8.766 1 92.31 375 THR B N 1
ATOM 6088 C CA . THR B 1 375 ? 6.605 29.672 9.07 1 92.31 375 THR B CA 1
ATOM 6089 C C . THR B 1 375 ? 5.664 29.219 10.195 1 92.31 375 THR B C 1
ATOM 6091 O O . THR B 1 375 ? 5.348 28.047 10.312 1 92.31 375 THR B O 1
ATOM 6094 N N . HIS B 1 376 ? 5.254 30.172 10.953 1 92.38 376 HIS B N 1
ATOM 6095 C CA . HIS B 1 376 ? 4.277 30.016 12.023 1 92.38 376 HIS B CA 1
ATOM 6096 C C . HIS B 1 376 ? 3.316 31.188 12.078 1 92.38 376 HIS B C 1
ATOM 6098 O O . HIS B 1 376 ? 3.314 32.031 11.18 1 92.38 376 HIS B O 1
ATOM 6104 N N . VAL B 1 377 ? 2.375 31.188 13.047 1 92.44 377 VAL B N 1
ATOM 6105 C CA . VAL B 1 377 ? 1.396 32.281 13.164 1 92.44 377 VAL B CA 1
ATOM 6106 C C . VAL B 1 377 ? 1.691 33.094 14.406 1 92.44 377 VAL B C 1
ATOM 6108 O O . VAL B 1 377 ? 2.273 32.594 15.375 1 92.44 377 VAL B O 1
ATOM 6111 N N . PRO B 1 378 ? 1.337 34.344 14.328 1 91.88 378 PRO B N 1
ATOM 6112 C CA . PRO B 1 378 ? 1.551 35.188 15.508 1 91.88 378 PRO B CA 1
ATOM 6113 C C . PRO B 1 378 ? 0.594 34.875 16.641 1 91.88 378 PRO B C 1
ATOM 6115 O O . PRO B 1 378 ? -0.513 34.375 16.406 1 91.88 378 PRO B O 1
ATOM 6118 N N . GLY B 1 379 ? 1.067 35.156 17.875 1 90.88 379 GLY B N 1
ATOM 6119 C CA . GLY B 1 379 ? 0.236 34.969 19.047 1 90.88 379 GLY B CA 1
ATOM 6120 C C . GLY B 1 379 ? 1.006 34.406 20.234 1 90.88 379 GLY B C 1
ATOM 6121 O O . GLY B 1 379 ? 2.238 34.375 20.219 1 90.88 379 GLY B O 1
ATOM 6122 N N . GLU B 1 380 ? 0.24 34.156 21.266 1 88.12 380 GLU B N 1
ATOM 6123 C CA . GLU B 1 380 ? 0.813 33.594 22.469 1 88.12 380 GLU B CA 1
ATOM 6124 C C . GLU B 1 380 ? 0.288 32.188 22.719 1 88.12 380 GLU B C 1
ATOM 6126 O O . GLU B 1 380 ? -0.915 31.922 22.609 1 88.12 380 GLU B O 1
ATOM 6131 N N . GLU B 1 381 ? 1.22 31.297 23 1 83.19 381 GLU B N 1
ATOM 6132 C CA . GLU B 1 381 ? 0.785 29.938 23.328 1 83.19 381 GLU B CA 1
ATOM 6133 C C . GLU B 1 381 ? -0.046 29.922 24.609 1 83.19 381 GLU B C 1
ATOM 6135 O O . GLU B 1 381 ? 0.184 30.734 25.516 1 83.19 381 GLU B O 1
ATOM 6140 N N . ASN B 1 382 ? -0.989 29.062 24.641 1 77.12 382 ASN B N 1
ATOM 6141 C CA . ASN B 1 382 ? -1.862 28.922 25.812 1 77.12 382 ASN B CA 1
ATOM 6142 C C . ASN B 1 382 ? -1.193 28.109 26.922 1 77.12 382 ASN B C 1
ATOM 6144 O O . ASN B 1 382 ? -0.881 26.938 26.719 1 77.12 382 ASN B O 1
ATOM 6148 N N . PRO B 1 383 ? -1.004 28.656 28.078 1 76.69 383 PRO B N 1
ATOM 6149 C CA . PRO B 1 383 ? -0.324 27.953 29.172 1 76.69 383 PRO B CA 1
ATOM 6150 C C . PRO B 1 383 ? -1.055 26.688 29.609 1 76.69 383 PRO B C 1
ATOM 6152 O O . PRO B 1 383 ? -0.467 25.828 30.281 1 76.69 383 PRO B O 1
ATOM 6155 N N . ARG B 1 384 ? -2.301 26.625 29.297 1 72 384 ARG B N 1
ATOM 6156 C CA . ARG B 1 384 ? -3.049 25.422 29.625 1 72 384 ARG B CA 1
ATOM 6157 C C . ARG B 1 384 ? -2.463 24.203 28.906 1 72 384 ARG B C 1
ATOM 6159 O O . ARG B 1 384 ? -2.496 23.094 29.438 1 72 384 ARG B O 1
ATOM 6166 N N . PHE B 1 385 ? -1.923 24.5 27.781 1 71.81 385 PHE B N 1
ATOM 6167 C CA . PHE B 1 385 ? -1.486 23.391 26.953 1 71.81 385 PHE B CA 1
ATOM 6168 C C . PHE B 1 385 ? 0.035 23.297 26.922 1 71.81 385 PHE B C 1
ATOM 6170 O O . PHE B 1 385 ? 0.593 22.234 26.656 1 71.81 385 PHE B O 1
ATOM 6177 N N . ASP B 1 386 ? 0.64 24.438 27.125 1 72.06 386 ASP B N 1
ATOM 6178 C CA . ASP B 1 386 ? 2.096 24.469 27.234 1 72.06 386 ASP B CA 1
ATOM 6179 C C . ASP B 1 386 ? 2.539 25.141 28.531 1 72.06 386 ASP B C 1
ATOM 6181 O O . ASP B 1 386 ? 2.355 26.359 28.703 1 72.06 386 ASP B O 1
ATOM 6185 N N . PRO B 1 387 ? 3.215 24.391 29.359 1 71.19 387 PRO B N 1
ATOM 6186 C CA . PRO B 1 387 ? 3.645 24.969 30.625 1 71.19 387 PRO B CA 1
ATOM 6187 C C . PRO B 1 387 ? 4.738 26.031 30.453 1 71.19 387 PRO B C 1
ATOM 6189 O O . PRO B 1 387 ? 5.008 26.797 31.391 1 71.19 387 PRO B O 1
ATOM 6192 N N . GLN B 1 388 ? 5.371 26.109 29.359 1 75.06 388 GLN B N 1
ATOM 6193 C CA . GLN B 1 388 ? 6.332 27.156 29.016 1 75.06 388 GLN B CA 1
ATOM 6194 C C . GLN B 1 388 ? 5.93 27.859 27.719 1 75.06 388 GLN B C 1
ATOM 6196 O O . GLN B 1 388 ? 6.621 27.75 26.703 1 75.06 388 GLN B O 1
ATOM 6201 N N . PRO B 1 389 ? 4.871 28.656 27.891 1 79.5 389 PRO B N 1
ATOM 6202 C CA . PRO B 1 389 ? 4.316 29.266 26.688 1 79.5 389 PRO B CA 1
ATOM 6203 C C . PRO B 1 389 ? 5.273 30.266 26.031 1 79.5 389 PRO B C 1
ATOM 6205 O O . PRO B 1 389 ? 5.984 31 26.734 1 79.5 389 PRO B O 1
ATOM 6208 N N . GLU B 1 390 ? 5.23 30.297 24.734 1 82.44 390 GLU B N 1
ATOM 6209 C CA . GLU B 1 390 ? 6.027 31.219 23.938 1 82.44 390 GLU B CA 1
ATOM 6210 C C . GLU B 1 390 ? 5.145 32.281 23.266 1 82.44 390 GLU B C 1
ATOM 6212 O O . GLU B 1 390 ? 3.949 32.062 23.062 1 82.44 390 GLU B O 1
ATOM 6217 N N . THR B 1 391 ? 5.789 33.344 23.016 1 87.75 391 THR B N 1
ATOM 6218 C CA . THR B 1 391 ? 5.141 34.406 22.266 1 87.75 391 THR B CA 1
ATOM 6219 C C . THR B 1 391 ? 5.75 34.531 20.875 1 87.75 391 THR B C 1
ATOM 6221 O O . THR B 1 391 ? 6.973 34.625 20.719 1 87.75 391 THR B O 1
ATOM 6224 N N . PHE B 1 392 ? 4.863 34.531 19.891 1 90.81 392 PHE B N 1
ATOM 6225 C CA . PHE B 1 392 ? 5.273 34.656 18.5 1 90.81 392 PHE B CA 1
ATOM 6226 C C . PHE B 1 392 ? 4.871 36 17.922 1 90.81 392 PHE B C 1
ATOM 6228 O O . PHE B 1 392 ? 3.699 36.375 17.984 1 90.81 392 PHE B O 1
ATOM 6235 N N . GLY B 1 393 ? 5.883 36.781 17.359 1 89.19 393 GLY B N 1
ATOM 6236 C CA . GLY B 1 393 ? 5.648 38.094 16.766 1 89.19 393 GLY B CA 1
ATOM 6237 C C . GLY B 1 393 ? 5.059 38.031 15.375 1 89.19 393 GLY B C 1
ATOM 6238 O O . GLY B 1 393 ? 4.426 37.031 15.008 1 89.19 393 GLY B O 1
ATOM 6239 N N . THR B 1 394 ? 5.18 39.094 14.688 1 88.06 394 THR B N 1
ATOM 6240 C CA . THR B 1 394 ? 4.66 39.188 13.32 1 88.06 394 THR B CA 1
ATOM 6241 C C . THR B 1 394 ? 5.477 38.281 12.383 1 88.06 394 THR B C 1
ATOM 6243 O O . THR B 1 394 ? 6.711 38.344 12.383 1 88.06 394 THR B O 1
ATOM 6246 N N . ASP B 1 395 ? 4.809 37.5 11.617 1 89.38 395 ASP B N 1
ATOM 6247 C CA . ASP B 1 395 ? 5.418 36.594 10.641 1 89.38 395 ASP B CA 1
ATOM 6248 C C . ASP B 1 395 ? 6.566 35.812 11.258 1 89.38 395 ASP B C 1
ATOM 6250 O O . ASP B 1 395 ? 7.691 35.844 10.75 1 89.38 395 ASP B O 1
ATOM 6254 N N . PRO B 1 396 ? 6.234 35.094 12.297 1 90.94 396 PRO B N 1
ATOM 6255 C CA . PRO B 1 396 ? 7.289 34.375 13.031 1 90.94 396 PRO B CA 1
ATOM 6256 C C . PRO B 1 396 ? 7.703 33.062 12.352 1 90.94 396 PRO B C 1
ATOM 6258 O O . PRO B 1 396 ? 6.945 32.531 11.547 1 90.94 396 PRO B O 1
ATOM 6261 N N . LEU B 1 397 ? 8.898 32.625 12.688 1 90.38 397 LEU B N 1
ATOM 6262 C CA . LEU B 1 397 ? 9.359 31.266 12.414 1 90.38 397 LEU B CA 1
ATOM 6263 C C . LEU B 1 397 ? 9.375 30.438 13.688 1 90.38 397 LEU B C 1
ATOM 6265 O O . LEU B 1 397 ? 9.523 30.969 14.789 1 90.38 397 LEU B O 1
ATOM 6269 N N . ALA B 1 398 ? 9.148 29.203 13.555 1 89.38 398 ALA B N 1
ATOM 6270 C CA . ALA B 1 398 ? 9.172 28.281 14.688 1 89.38 398 ALA B CA 1
ATOM 6271 C C . ALA B 1 398 ? 10.07 27.078 14.406 1 89.38 398 ALA B C 1
ATOM 6273 O O . ALA B 1 398 ? 10.414 26.812 13.25 1 89.38 398 ALA B O 1
ATOM 6274 N N . LEU B 1 399 ? 10.555 26.469 15.453 1 89.62 399 LEU B N 1
ATOM 6275 C CA . LEU B 1 399 ? 11.312 25.219 15.438 1 89.62 399 LEU B CA 1
ATOM 6276 C C . LEU B 1 399 ? 10.453 24.047 15.906 1 89.62 399 LEU B C 1
ATOM 6278 O O . LEU B 1 399 ? 9.992 24.047 17.047 1 89.62 399 LEU B O 1
ATOM 6282 N N . TRP B 1 400 ? 10.133 23.062 14.953 1 89.62 400 TRP B N 1
ATOM 6283 C CA . TRP B 1 400 ? 9.258 21.938 15.281 1 89.62 400 TRP B CA 1
ATOM 6284 C C . TRP B 1 400 ? 9.836 20.625 14.758 1 89.62 400 TRP B C 1
ATOM 6286 O O . TRP B 1 400 ? 10.719 20.625 13.891 1 89.62 400 TRP B O 1
ATOM 6296 N N . SER B 1 401 ? 9.422 19.531 15.367 1 91.25 401 SER B N 1
ATOM 6297 C CA . SER B 1 401 ? 9.742 18.172 14.922 1 91.25 401 SER B CA 1
ATOM 6298 C C . SER B 1 401 ? 8.477 17.375 14.648 1 91.25 401 SER B C 1
ATOM 6300 O O . SER B 1 401 ? 7.477 17.516 15.359 1 91.25 401 SER B O 1
ATOM 6302 N N . GLY B 1 402 ? 8.516 16.531 13.609 1 93.06 402 GLY B N 1
ATOM 6303 C CA . GLY B 1 402 ? 7.41 15.641 13.281 1 93.06 402 GLY B CA 1
ATOM 6304 C C . GLY B 1 402 ? 7.488 15.086 11.875 1 93.06 402 GLY B C 1
ATOM 6305 O O . GLY B 1 402 ? 8.055 15.711 10.977 1 93.06 402 GLY B O 1
ATOM 6306 N N . THR B 1 403 ? 6.859 13.875 11.75 1 95.69 403 THR B N 1
ATOM 6307 C CA . THR B 1 403 ? 6.684 13.375 10.391 1 95.69 403 THR B CA 1
ATOM 6308 C C . THR B 1 403 ? 5.789 14.312 9.586 1 95.69 403 THR B C 1
ATOM 6310 O O . THR B 1 403 ? 5.863 14.344 8.359 1 95.69 403 THR B O 1
ATOM 6313 N N . SER B 1 404 ? 4.992 15.133 10.219 1 95.56 404 SER B N 1
ATOM 6314 C CA . SER B 1 404 ? 4.109 16.125 9.625 1 95.56 404 SER B CA 1
ATOM 6315 C C . SER B 1 404 ? 4.895 17.141 8.789 1 95.56 404 SER B C 1
ATOM 6317 O O . SER B 1 404 ? 4.324 17.812 7.93 1 95.56 404 SER B O 1
ATOM 6319 N N . PHE B 1 405 ? 6.141 17.281 9.125 1 94.12 405 PHE B N 1
ATOM 6320 C CA . PHE B 1 405 ? 6.914 18.328 8.461 1 94.12 405 PHE B CA 1
ATOM 6321 C C . PHE B 1 405 ? 7.957 17.719 7.527 1 94.12 405 PHE B C 1
ATOM 6323 O O . PHE B 1 405 ? 8.508 18.406 6.672 1 94.12 405 PHE B O 1
ATOM 6330 N N . ALA B 1 406 ? 8.211 16.391 7.723 1 97.44 406 ALA B N 1
ATOM 6331 C CA . ALA B 1 406 ? 8.953 15.633 6.707 1 97.44 406 ALA B CA 1
ATOM 6332 C C . ALA B 1 406 ? 8.117 15.469 5.438 1 97.44 406 ALA B C 1
ATOM 6334 O O . ALA B 1 406 ? 8.633 15.633 4.328 1 97.44 406 ALA B O 1
ATOM 6335 N N . ALA B 1 407 ? 6.848 15.242 5.594 1 98.5 407 ALA B N 1
ATOM 6336 C CA . ALA B 1 407 ? 5.945 14.961 4.484 1 98.5 407 ALA B CA 1
ATOM 6337 C C . ALA B 1 407 ? 5.891 16.125 3.506 1 98.5 407 ALA B C 1
ATOM 6339 O O . ALA B 1 407 ? 6.062 15.953 2.299 1 98.5 407 ALA B O 1
ATOM 6340 N N . PRO B 1 408 ? 5.754 17.359 3.963 1 98.44 408 PRO B N 1
ATOM 6341 C CA . PRO B 1 408 ? 5.68 18.453 2.996 1 98.44 408 PRO B CA 1
ATOM 6342 C C . PRO B 1 408 ? 6.996 18.688 2.266 1 98.44 408 PRO B C 1
ATOM 6344 O O . PRO B 1 408 ? 7.004 19.203 1.14 1 98.44 408 PRO B O 1
ATOM 6347 N N . LEU B 1 409 ? 8.156 18.359 2.854 1 97.31 409 LEU B N 1
ATOM 6348 C CA . LEU B 1 409 ? 9.406 18.422 2.1 1 97.31 409 LEU B CA 1
ATOM 6349 C C . LEU B 1 409 ? 9.359 17.469 0.904 1 97.31 409 LEU B C 1
ATOM 6351 O O . LEU B 1 409 ? 9.656 17.875 -0.224 1 97.31 409 LEU B O 1
ATOM 6355 N N . ILE B 1 410 ? 8.922 16.266 1.183 1 98.75 410 ILE B N 1
ATOM 6356 C CA . ILE B 1 410 ? 8.797 15.273 0.117 1 98.75 410 ILE B CA 1
ATOM 6357 C C . ILE B 1 410 ? 7.812 15.773 -0.938 1 98.75 410 ILE B C 1
ATOM 6359 O O . ILE B 1 410 ? 8.078 15.68 -2.139 1 98.75 410 ILE B O 1
ATOM 6363 N N . ALA B 1 411 ? 6.68 16.344 -0.496 1 98.69 411 ALA B N 1
ATOM 6364 C CA . ALA B 1 411 ? 5.676 16.875 -1.414 1 98.69 411 ALA B CA 1
ATOM 6365 C C . ALA B 1 411 ? 6.277 17.938 -2.32 1 98.69 411 ALA B C 1
ATOM 6367 O O . ALA B 1 411 ? 6.051 17.938 -3.533 1 98.69 411 ALA B O 1
ATOM 6368 N N . GLY B 1 412 ? 7.047 18.828 -1.76 1 96.75 412 GLY B N 1
ATOM 6369 C CA . GLY B 1 412 ? 7.672 19.891 -2.531 1 96.75 412 GLY B CA 1
ATOM 6370 C C . GLY B 1 412 ? 8.672 19.375 -3.553 1 96.75 412 GLY B C 1
ATOM 6371 O O . GLY B 1 412 ? 8.672 19.812 -4.703 1 96.75 412 GLY B O 1
ATOM 6372 N N . TRP B 1 413 ? 9.523 18.422 -3.139 1 96.44 413 TRP B N 1
ATOM 6373 C CA . TRP B 1 413 ? 10.523 17.875 -4.047 1 96.44 413 TRP B CA 1
ATOM 6374 C C . TRP B 1 413 ? 9.867 17.141 -5.207 1 96.44 413 TRP B C 1
ATOM 6376 O O . TRP B 1 413 ? 10.328 17.219 -6.348 1 96.44 413 TRP B O 1
ATOM 6386 N N . LEU B 1 414 ? 8.789 16.375 -4.93 1 97.69 414 LEU B N 1
ATOM 6387 C CA . LEU B 1 414 ? 8.062 15.688 -5.988 1 97.69 414 LEU B CA 1
ATOM 6388 C C . LEU B 1 414 ? 7.438 16.672 -6.965 1 97.69 414 LEU B C 1
ATOM 6390 O O . LEU B 1 414 ? 7.551 16.516 -8.18 1 97.69 414 LEU B O 1
ATOM 6394 N N . ALA B 1 415 ? 6.859 17.703 -6.406 1 96.94 415 ALA B N 1
ATOM 6395 C CA . ALA B 1 415 ? 6.242 18.719 -7.254 1 96.94 415 ALA B CA 1
ATOM 6396 C C . ALA B 1 415 ? 7.277 19.406 -8.141 1 96.94 415 ALA B C 1
ATOM 6398 O O . ALA B 1 415 ? 7.02 19.672 -9.32 1 96.94 415 ALA B O 1
ATOM 6399 N N . ARG B 1 416 ? 8.383 19.703 -7.598 1 94.31 416 ARG B N 1
ATOM 6400 C CA . ARG B 1 416 ? 9.461 20.312 -8.367 1 94.31 416 ARG B CA 1
ATOM 6401 C C . ARG B 1 416 ? 9.867 19.438 -9.547 1 94.31 416 ARG B C 1
ATOM 6403 O O . ARG B 1 416 ? 10.023 19.922 -10.664 1 94.31 416 ARG B O 1
ATOM 6410 N N . ARG B 1 417 ? 10.008 18.141 -9.289 1 94.5 417 ARG B N 1
ATOM 6411 C CA . ARG B 1 417 ? 10.367 17.203 -10.352 1 94.5 417 ARG B CA 1
ATOM 6412 C C . ARG B 1 417 ? 9.258 17.109 -11.398 1 94.5 417 ARG B C 1
ATOM 6414 O O . ARG B 1 417 ? 9.531 17.078 -12.602 1 94.5 417 ARG B O 1
ATOM 6421 N N . MET B 1 418 ? 8.055 17.094 -10.977 1 95.38 418 MET B N 1
ATOM 6422 C CA . MET B 1 418 ? 6.918 17 -11.891 1 95.38 418 MET B CA 1
ATOM 6423 C C . MET B 1 418 ? 6.855 18.219 -12.797 1 95.38 418 MET B C 1
ATOM 6425 O O . MET B 1 418 ? 6.422 18.125 -13.945 1 95.38 418 MET B O 1
ATOM 6429 N N . ALA B 1 419 ? 7.285 19.312 -12.32 1 92.88 419 ALA B N 1
ATOM 6430 C CA . ALA B 1 419 ? 7.199 20.578 -13.055 1 92.88 419 ALA B CA 1
ATOM 6431 C C . ALA B 1 419 ? 8.172 20.594 -14.234 1 92.88 419 ALA B C 1
ATOM 6433 O O . ALA B 1 419 ? 8.016 21.375 -15.172 1 92.88 419 ALA B O 1
ATOM 6434 N N . GLU B 1 420 ? 9.18 19.781 -14.227 1 91.06 420 GLU B N 1
ATOM 6435 C CA . GLU B 1 420 ? 10.188 19.734 -15.273 1 91.06 420 GLU B CA 1
ATOM 6436 C C . GLU B 1 420 ? 9.594 19.266 -16.594 1 91.06 420 GLU B C 1
ATOM 6438 O O . GLU B 1 420 ? 10.016 19.703 -17.672 1 91.06 420 GLU B O 1
ATOM 6443 N N . ASP B 1 421 ? 8.617 18.297 -16.547 1 87.69 421 ASP B N 1
ATOM 6444 C CA . ASP B 1 421 ? 7.969 17.797 -17.766 1 87.69 421 ASP B CA 1
ATOM 6445 C C . ASP B 1 421 ? 6.543 17.328 -17.469 1 87.69 421 ASP B C 1
ATOM 6447 O O . ASP B 1 421 ? 6.332 16.188 -17.047 1 87.69 421 ASP B O 1
ATOM 6451 N N . PRO B 1 422 ? 5.621 18.141 -17.797 1 86.12 422 PRO B N 1
ATOM 6452 C CA . PRO B 1 422 ? 4.23 17.828 -17.469 1 86.12 422 PRO B CA 1
ATOM 6453 C C . PRO B 1 422 ? 3.674 16.688 -18.312 1 86.12 422 PRO B C 1
ATOM 6455 O O . PRO B 1 422 ? 2.574 16.188 -18.047 1 86.12 422 PRO B O 1
ATOM 6458 N N . SER B 1 423 ? 4.406 16.188 -19.25 1 85.5 423 SER B N 1
ATOM 6459 C CA . SER B 1 423 ? 3.916 15.125 -20.125 1 85.5 423 SER B CA 1
ATOM 6460 C C . SER B 1 423 ? 4.234 13.75 -19.547 1 85.5 423 SER B C 1
ATOM 6462 O O . SER B 1 423 ? 3.684 12.742 -19.984 1 85.5 423 SER B O 1
ATOM 6464 N N . VAL B 1 424 ? 5.121 13.797 -18.609 1 87.12 424 VAL B N 1
ATOM 6465 C CA . VAL B 1 424 ? 5.531 12.523 -18.016 1 87.12 424 VAL B CA 1
ATOM 6466 C C . VAL B 1 424 ? 4.613 12.188 -16.844 1 87.12 424 VAL B C 1
ATOM 6468 O O . VAL B 1 424 ? 4.195 13.07 -16.094 1 87.12 424 VAL B O 1
ATOM 6471 N N . PRO B 1 425 ? 4.266 10.875 -16.672 1 89.25 425 PRO B N 1
ATOM 6472 C CA . PRO B 1 425 ? 3.426 10.461 -15.547 1 89.25 425 PRO B CA 1
ATOM 6473 C C . PRO B 1 425 ? 4.004 10.875 -14.195 1 89.25 425 PRO B C 1
ATOM 6475 O O . PRO B 1 425 ? 5.227 10.859 -14.008 1 89.25 425 PRO B O 1
ATOM 6478 N N . ALA B 1 426 ? 3.1 11.242 -13.258 1 94.25 426 ALA B N 1
ATOM 6479 C CA . ALA B 1 426 ? 3.516 11.672 -11.922 1 94.25 426 ALA B CA 1
ATOM 6480 C C . ALA B 1 426 ? 4.379 10.602 -11.25 1 94.25 426 ALA B C 1
ATOM 6482 O O . ALA B 1 426 ? 5.289 10.93 -10.477 1 94.25 426 ALA B O 1
ATOM 6483 N N . GLN B 1 427 ? 4.156 9.352 -11.586 1 92.06 427 GLN B N 1
ATOM 6484 C CA . GLN B 1 427 ? 4.891 8.234 -10.992 1 92.06 427 GLN B CA 1
ATOM 6485 C C . GLN B 1 427 ? 6.379 8.32 -11.32 1 92.06 427 GLN B C 1
ATOM 6487 O O . GLN B 1 427 ? 7.215 7.824 -10.562 1 92.06 427 GLN B O 1
ATOM 6492 N N . ASP B 1 428 ? 6.715 8.953 -12.422 1 90.75 428 ASP B N 1
ATOM 6493 C CA . ASP B 1 428 ? 8.117 9.133 -12.781 1 90.75 428 ASP B CA 1
ATOM 6494 C C . ASP B 1 428 ? 8.852 9.969 -11.734 1 90.75 428 ASP B C 1
ATOM 6496 O O . ASP B 1 428 ? 10.039 9.75 -11.477 1 90.75 428 ASP B O 1
ATOM 6500 N N . ALA B 1 429 ? 8.156 10.922 -11.148 1 94.88 429 ALA B N 1
ATOM 6501 C CA . ALA B 1 429 ? 8.75 11.727 -10.086 1 94.88 429 ALA B CA 1
ATOM 6502 C C . ALA B 1 429 ? 9.062 10.875 -8.859 1 94.88 429 ALA B C 1
ATOM 6504 O O . ALA B 1 429 ? 10.078 11.078 -8.195 1 94.88 429 ALA B O 1
ATOM 6505 N N . VAL B 1 430 ? 8.219 9.945 -8.547 1 95.25 430 VAL B N 1
ATOM 6506 C CA . VAL B 1 430 ? 8.43 9.039 -7.422 1 95.25 430 VAL B CA 1
ATOM 6507 C C . VAL B 1 430 ? 9.664 8.18 -7.672 1 95.25 430 VAL B C 1
ATOM 6509 O O . VAL B 1 430 ? 10.516 8.031 -6.793 1 95.25 430 VAL B O 1
ATOM 6512 N N . THR B 1 431 ? 9.758 7.648 -8.875 1 88.5 431 THR B N 1
ATOM 6513 C CA . THR B 1 431 ? 10.906 6.84 -9.25 1 88.5 431 THR B CA 1
ATOM 6514 C C . THR B 1 431 ? 12.195 7.66 -9.172 1 88.5 431 THR B C 1
ATOM 6516 O O . THR B 1 431 ? 13.219 7.172 -8.688 1 88.5 431 THR B O 1
ATOM 6519 N N . TRP B 1 432 ? 12.102 8.875 -9.641 1 89.38 432 TRP B N 1
ATOM 6520 C CA . TRP B 1 432 ? 13.242 9.789 -9.586 1 89.38 432 TRP B CA 1
ATOM 6521 C C . TRP B 1 432 ? 13.695 10 -8.148 1 89.38 432 TRP B C 1
ATOM 6523 O O . TRP B 1 432 ? 14.891 9.891 -7.844 1 89.38 432 TRP B O 1
ATOM 6533 N N . LEU B 1 433 ? 12.758 10.273 -7.242 1 94 433 LEU B N 1
ATOM 6534 C CA . LEU B 1 433 ? 13.109 10.547 -5.855 1 94 433 LEU B CA 1
ATOM 6535 C C . LEU B 1 433 ? 13.656 9.305 -5.172 1 94 433 LEU B C 1
ATOM 6537 O O . LEU B 1 433 ? 14.578 9.391 -4.352 1 94 433 LEU B O 1
ATOM 6541 N N . ARG B 1 434 ? 13.094 8.156 -5.457 1 90.44 434 ARG B N 1
ATOM 6542 C CA . ARG B 1 434 ? 13.633 6.902 -4.93 1 90.44 434 ARG B CA 1
ATOM 6543 C C . ARG B 1 434 ? 15.102 6.73 -5.312 1 90.44 434 ARG B C 1
ATOM 6545 O O . ARG B 1 434 ? 15.898 6.227 -4.523 1 90.44 434 ARG B O 1
ATOM 6552 N N . GLY B 1 435 ? 15.422 7.18 -6.5 1 84.38 435 GLY B N 1
ATOM 6553 C CA . GLY B 1 435 ? 16.797 7.078 -6.98 1 84.38 435 GLY B CA 1
ATOM 6554 C C . GLY B 1 435 ? 17.766 7.965 -6.219 1 84.38 435 GLY B C 1
ATOM 6555 O O . GLY B 1 435 ? 18.984 7.809 -6.336 1 84.38 435 GLY B O 1
ATOM 6556 N N . ARG B 1 436 ? 17.203 8.82 -5.383 1 86.94 436 ARG B N 1
ATOM 6557 C CA . ARG B 1 436 ? 18.031 9.766 -4.645 1 86.94 436 ARG B CA 1
ATOM 6558 C C . ARG B 1 436 ? 18.109 9.398 -3.168 1 86.94 436 ARG B C 1
ATOM 6560 O O . ARG B 1 436 ? 18.766 10.094 -2.383 1 86.94 436 ARG B O 1
ATOM 6567 N N . GLY B 1 437 ? 17.453 8.383 -2.869 1 88.38 437 GLY B N 1
ATOM 6568 C CA . GLY B 1 437 ? 17.391 8.023 -1.461 1 88.38 437 GLY B CA 1
ATOM 6569 C C . GLY B 1 437 ? 18.125 6.742 -1.131 1 88.38 437 GLY B C 1
ATOM 6570 O O . GLY B 1 437 ? 18.391 5.93 -2.018 1 88.38 437 GLY B O 1
ATOM 6571 N N . ARG B 1 438 ? 18.453 6.621 0.148 1 85.88 438 ARG B N 1
ATOM 6572 C CA . ARG B 1 438 ? 19.016 5.379 0.674 1 85.88 438 ARG B CA 1
ATOM 6573 C C . ARG B 1 438 ? 17.906 4.449 1.163 1 85.88 438 ARG B C 1
ATOM 6575 O O . ARG B 1 438 ? 17.078 4.84 1.987 1 85.88 438 ARG B O 1
ATOM 6582 N N . ARG B 1 439 ? 17.953 3.273 0.577 1 87.12 439 ARG B N 1
ATOM 6583 C CA . ARG B 1 439 ? 16.984 2.285 1.049 1 87.12 439 ARG B CA 1
ATOM 6584 C C . ARG B 1 439 ? 17.25 1.921 2.508 1 87.12 439 ARG B C 1
ATOM 6586 O O . ARG B 1 439 ? 18.328 1.44 2.85 1 87.12 439 ARG B O 1
ATOM 6593 N N . THR B 1 440 ? 16.219 2.213 3.355 1 88.62 440 THR B N 1
ATOM 6594 C CA . THR B 1 440 ? 16.359 2.037 4.797 1 88.62 440 THR B CA 1
ATOM 6595 C C . THR B 1 440 ? 15.195 1.225 5.355 1 88.62 440 THR B C 1
ATOM 6597 O O . THR B 1 440 ? 14.031 1.568 5.137 1 88.62 440 THR B O 1
ATOM 6600 N N . ARG B 1 441 ? 15.5 0.176 6.062 1 86.62 441 ARG B N 1
ATOM 6601 C CA . ARG B 1 441 ? 14.477 -0.718 6.594 1 86.62 441 ARG B CA 1
ATOM 6602 C C . ARG B 1 441 ? 13.398 0.064 7.34 1 86.62 441 ARG B C 1
ATOM 6604 O O . ARG B 1 441 ? 13.703 0.861 8.227 1 86.62 441 ARG B O 1
ATOM 6611 N N . ASP B 1 442 ? 12.172 -0.148 7.012 1 91.12 442 ASP B N 1
ATOM 6612 C CA . ASP B 1 442 ? 10.977 0.388 7.645 1 91.12 442 ASP B CA 1
ATOM 6613 C C . ASP B 1 442 ? 10.875 1.898 7.438 1 91.12 442 ASP B C 1
ATOM 6615 O O . ASP B 1 442 ? 9.945 2.537 7.941 1 91.12 442 ASP B O 1
ATOM 6619 N N . PHE B 1 443 ? 11.82 2.52 6.738 1 95.06 443 PHE B N 1
ATOM 6620 C CA . PHE B 1 443 ? 11.812 3.961 6.527 1 95.06 443 PHE B CA 1
ATOM 6621 C C . PHE B 1 443 ? 11.82 4.289 5.039 1 95.06 443 PHE B C 1
ATOM 6623 O O . PHE B 1 443 ? 12.039 5.438 4.648 1 95.06 443 PHE B O 1
ATOM 6630 N N . GLY B 1 444 ? 11.617 3.283 4.211 1 92.81 444 GLY B N 1
ATOM 6631 C CA . GLY B 1 444 ? 11.602 3.498 2.771 1 92.81 444 GLY B CA 1
ATOM 6632 C C . GLY B 1 444 ? 12.906 4.047 2.236 1 92.81 444 GLY B C 1
ATOM 6633 O O . GLY B 1 444 ? 13.984 3.568 2.602 1 92.81 444 GLY B O 1
ATOM 6634 N N . TYR B 1 445 ? 12.82 4.91 1.309 1 93.44 445 TYR B N 1
ATOM 6635 C CA . TYR B 1 445 ? 13.992 5.59 0.766 1 93.44 445 TYR B CA 1
ATOM 6636 C C . TYR B 1 445 ? 14.289 6.871 1.535 1 93.44 445 TYR B C 1
ATOM 6638 O O . TYR B 1 445 ? 13.523 7.836 1.464 1 93.44 445 TYR B O 1
ATOM 6646 N N . ALA B 1 446 ? 15.344 6.887 2.273 1 94.88 446 ALA B N 1
ATOM 6647 C CA . ALA B 1 446 ? 15.742 8.047 3.066 1 94.88 446 ALA B CA 1
ATOM 6648 C C . ALA B 1 446 ? 16.406 9.109 2.193 1 94.88 446 ALA B C 1
ATOM 6650 O O . ALA B 1 446 ? 17.453 8.859 1.587 1 94.88 446 ALA B O 1
ATOM 6651 N N . ILE B 1 447 ? 15.812 10.266 2.184 1 95.75 447 ILE B N 1
ATOM 6652 C CA . ILE B 1 447 ? 16.281 11.375 1.363 1 95.75 447 ILE B CA 1
ATOM 6653 C C . ILE B 1 447 ? 17.031 12.391 2.236 1 95.75 447 ILE B C 1
ATOM 6655 O O . ILE B 1 447 ? 16.484 12.883 3.227 1 95.75 447 ILE B O 1
ATOM 6659 N N . ARG B 1 448 ? 18.203 12.68 1.861 1 93.19 448 ARG B N 1
ATOM 6660 C CA . ARG B 1 448 ? 18.922 13.75 2.543 1 93.19 448 ARG B CA 1
ATOM 6661 C C . ARG B 1 448 ? 18.562 15.109 1.958 1 93.19 448 ARG B C 1
ATOM 6663 O O . ARG B 1 448 ? 18.672 15.32 0.749 1 93.19 448 ARG B O 1
ATOM 6670 N N . ARG B 1 449 ? 18.141 15.93 2.822 1 92.06 449 ARG B N 1
ATOM 6671 C CA . ARG B 1 449 ? 17.75 17.266 2.389 1 92.06 449 ARG B CA 1
ATOM 6672 C C . ARG B 1 449 ? 18.875 17.953 1.637 1 92.06 449 ARG B C 1
ATOM 6674 O O . ARG B 1 449 ? 18.641 18.641 0.642 1 92.06 449 ARG B O 1
ATOM 6681 N N . ASP B 1 450 ? 20.078 17.75 1.952 1 85.81 450 ASP B N 1
ATOM 6682 C CA . ASP B 1 450 ? 21.234 18.422 1.361 1 85.81 450 ASP B CA 1
ATOM 6683 C C . ASP B 1 450 ? 21.484 17.922 -0.06 1 85.81 450 ASP B C 1
ATOM 6685 O O . ASP B 1 450 ? 22.203 18.562 -0.828 1 85.81 450 ASP B O 1
ATOM 6689 N N . ASP B 1 451 ? 20.938 16.797 -0.352 1 84.31 451 ASP B N 1
ATOM 6690 C CA . ASP B 1 451 ? 21.094 16.25 -1.694 1 84.31 451 ASP B CA 1
ATOM 6691 C C . ASP B 1 451 ? 20 16.766 -2.633 1 84.31 451 ASP B C 1
ATOM 6693 O O . ASP B 1 451 ? 20 16.438 -3.822 1 84.31 451 ASP B O 1
ATOM 6697 N N . MET B 1 452 ? 19.109 17.578 -2.131 1 88.69 452 MET B N 1
ATOM 6698 C CA . MET B 1 452 ? 17.953 18.031 -2.91 1 88.69 452 MET B CA 1
ATOM 6699 C C . MET B 1 452 ? 18.109 19.516 -3.273 1 88.69 452 MET B C 1
ATOM 6701 O O . MET B 1 452 ? 17.594 19.953 -4.305 1 88.69 452 MET B O 1
#

Secondary structure (DSSP, 8-state):
----------HHHHHHHHHHHHHHHHTTSHHHHHHHHHHHHHHHHTSTT-EETTEE---EEEEEETTTEEEEEEEEEEEEEEE--SHHHHHHHHHHHHTTT-EEEEEETTEEEEE--GGGHHHHHHHHHHHT--EEEEEEEE-TT-SS-SS----EEE---------SS--TTSPEEEEEES---TTTT-STT-TTTTPEEPSSGGG---GGGGBSSSTTBBPTTTTHHHHHHHHHHHH-TT-EEEEEE---TTSEEEHHHHHHHHHHHHHHHHHHHHHTT-SS--EEEEE--BB--SSSSPPHHHHHHHHTS-TTEEEEEE--SSSS----BTTTSTTEEEEEEE-TTSSSBPTTS---TTEEEEEE-SSEEEE---EE--TTT-SS--EE-SS-EEEE-SHHHHHHHHHHHHHHHHHH-TTS-THHHHHHHHTTSEEETTTEEEPPGGG-/----------HHHHHHHHHHHHHHHGGGSHHHHHHHHHHHHHHHHTSTT-EETTEE---EEEEEETTTEEEEEEEEEEEEEEE--SHHHHHHHHHHHHTTT-EEEEEETTEEEEE--GGGHHHHHHHHHHHT--EEEEEEEE-TT-S--SS----EEE---------S---TTSPEEEEEES---TTTT-STT-TTTTPEEPSSGGGS--GGGGBSSSTTBBPTTTTHHHHHHHHHHHH-TT-EEEEEE---TTSEEEHHHHHHHHHHHHHHHHHHHHHTT-SS--EEEEE--BB--SSSSPPHHHHHHHHTS-TTEEEEEE--SSSS----BTTTSTTEEEEEEE-TTSSSBPTTS---TTEEEEEE-SSEEEE---EE--TTT-SS--EE-SS-EEEE-SHHHHHHHHHHHHHHHHHH-TTS-HHHHHHHHHTTSEEETTTEEEPPGGG-

Foldseek 3Di:
DPPPVDPPDDPVLVVLLVLLLVVLQVLLPQVVVQVVLVVLLVVLQVQAQDDFQHAGSARWDWAAQPPPGPRTFIFGQFKKKFFAQDPVLVVVLQVQLVVQAWHWDDDDHRITMIGGHSVCQVVSVVSCVVVVTHIATFGKWFQPVFFAQPRNLFKAFDPDDDPDQQQPEQPLLFFAEEEEEQEDEPPQLCDVRRNCHQAAFFPRSSRHHHCVQQAPDPPFEGQRRAFLQQFLSFLLCSLANNHRYYYFYQQGNRGIHTPVSSLVSLVSRLVVQQVSCVVNVFPGRAHEYEAEIWTAGSHLDAHPSNLVSLVPHDQRYAYFYEQWFSQEARGTPPLLPPRHAYEWAAEPSFAHGRNRTHFAPSHAEYTHFTFDKGWGCAHWYDCSRHVDIDGADGRTIITGGGSSNRRSSLRNNLSNVCSVDVVDGSVVSSVVQLVQFDQDHRRHGRHRPVSD/DPPPVDPPDDPVLVVLLVLLLVLLQVLLDQVVVQVVLVVLLVVLQVQAQDDFQHAGSARWDWDAQPPPGPRTFIFGQFKKKFFAQDPVLVVVLQVQLVVQAWHWDDDDHRITMIGGHSVCQVVSVVSCVVSVTHIATFGKWFLPVFFQCPPNPQKDFDPDDPPDFAQPEQPLLFFAEEEEEQEDEPPQLQDVSRNCHQAAFFPRSSRHHHCCSQAPDPPFEGQRRAFLQQFLSFLLCSLAVNHRYYYFYQQGNRGIHTPVSSLVSLVSRLVVQQVSCVVNVFPGRAHEYEAEIWTAGSHLDAHPSNLVSLVPHDQRYAYFYEQWFSQEARGTPPLLPPRHAYEWAAEPSFAHGRNRTHFAPSHAEYTHFTFDKGWGCAHWYDCSRPVDIDGADGRTIITGGGSSSRRSSLRNNLSNVCSVDVVDGSVVSSVVQLVQFDQDHRRHGRHRPVSD

Nearest PDB structures (foldseek):
  1wsd-assembly1_A  TM=7.572E-01  e=1.200E-14  Shouchella clausii KSM-K16
  5yl7-assembly1_A  TM=7.133E-01  e=7.137E-14  Pseudoalteromonas arctica
  3ti7-assembly1_A  TM=7.010E-01  e=1.855E-13  Dichelobacter nodosus VCS1703A
  7w2a-assembly2_B  TM=7.199E-01  e=5.896E-14  Burkholderia gladioli pv. gladioli
  8pol-assembly1_A  TM=5.909E-01  e=3.907E-11  Plasmodium falciparum

Radius of gyration: 27.51 Å; Cα contacts (8 Å, |Δi|>4): 2307; chains: 2; bounding box: 69×81×62 Å

pLDDT: mean 87.86, std 12.36, range [23.7, 98.94]

Sequence (904 aa):
MASDKTDDRTPEEKAQVARQAEALERLADDEWHARVMRDSVAAHNEWAGRAVNGLEIPRLQLMDAPGRSVVPVPVVAGQVVVHTSDPTDHQEAVDALAAVGYRERSRSDAIVTFSGDPADLAKALEVMADKGIRGSANHFVALRGWTAKAGASPEHPTSRMQPHDPAKGDDESATPVAVVDTGVPEGVHAGPGGWLAHVEHGTSAVDRITMADVTVTAPPMLDPAAGHGAFALGMVRQAYPDVHLGSFRALTAVGGGSEVDVVEAIERAAGWIAAVSAANGWARPRGVLNLSFGTTTVDGNPPIAIEQALDALSPDILVVAAAGNVGNTEPKWPGASKRALGVAALAHDGVTPSTWSTRGSWVDFSTIGEGLVSTHVPGEENPRFDPQPETFGTDPLALWSGTSFAAPLIAGWLARRMAEDPSVPAQDAVTWLRGRGRRTRDFGYAIRRDDMMASDKTDDRTPEEKAQVARQAEALERLADDEWHARVMRDSVAAHNEWAGRAVNGLEIPRLQLMDAPGRSVVPVPVVAGQVVVHTSDPTDHQEAVDALAAVGYRERSRSDAIVTFSGDPADLAKALEVMADKGIRGSANHFVALRGWTAKAGASPEHPTSRMQPHDPAKGDDESATPVAVVDTGVPEGVHAGPGGWLAHVEHGTSAVDRITMADVTVTAPPMLDPAAGHGAFALGMVRQAYPDVHLGSFRALTAVGGGSEVDVVEAIERAAGWIAAVSAANGWARPRGVLNLSFGTTTVDGNPPIAIEQALDALSPDILVVAAAGNVGNTEPKWPGASKRALGVAALAHDGVTPSTWSTRGSWVDFSTIGEGLVSTHVPGEENPRFDPQPETFGTDPLALWSGTSFAAPLIAGWLARRMAEDPSVPAQDAVTWLRGRGRRTRDFGYAIRRDDM